Protein 5IL9 (pdb70)

Sequence (920 aa):
PSMDAVVKVFCVHTEPNFSLPWQRKRQYSSGSSGFIIGGRRVLTNAHSVEHHTQVKLKKRGSDTKYLATVLAIGTECDIALLTVTDDEFWEGVSPVEFGDLPALQDAVTVVGYPIGGDTISVTSGVVSRMEILSYVHGSTELLGLQIDAAINSGNSGGPAFNDKGKCVGIAFQSLKHEDAENIGYVIPTPVIVHFIQDYEKHDKYTGFPVLGIEWQKMENPDLRKSMGMESHQKGVRIRRIEPTAPESQVLKPSDIILSFDGVNIANDGTVPFRHGERIGFSYLISQKYTGDSALVKVLRNKEILEFNIKLAIHKRLIPAHISGKPPSYFIVAGFVFTTVSVPYLRSEYGKEYEFDAPVKLLEKHLHAMAQSVDEQLVVVSQVLVSDINIGYEEIVNTQVVAFNGKPVKNLKGLAGMVENCEDEYMKFNLDYDQIVVLDTKTAKEATLDILTTHCIPSAMSDDLKVKVVPSMDAVVKVFCVHTEPNFSLPWQRRKRQYSSGSSGFIIGGRRVLTNAHSVEHHTQVKLKKRGSDTKYLATVLAIGTECDIALLTVTDDEFWEGVSPVEFGDLPALQDAVTVVGYPIGGDTISVTSGVVSRMEILSTELLGLQIDAAINSGNSGGPAFNDKGKCVGIAFQNIGYVIPTPVIVHFIQDYEKHDKYTGFPVLGIEWQKMENPDLRKSMGMESHQKGVRIRRIEPTAPESQVLKPSDIILSFDGVNIANDGTVPFRHGERIGFSYLISQKYTGDSALVKVLRNKEILEFNIKLAIHKRLIPAHISGKPPSYFIVAGFVFTTVSVPYLRSEYGKEYEFDAPVKLLEKHLHAMAQSVDEQLVVVSQVLVSDINIGYEEIVNTQVVAFNGKPVKNLKGLAGMVENCEDEYMKFNLDYDQIVVLDTKTAKEATLDILTTHCIPSAMSDDL

Foldseek 3Di:
DQQQFKKKKKFWAFDAQLLQLLGTDDIDIFIFIWGFAPDQKIKFFLVNHFRTPWMWIGGLPDPDTFTKAWQAHANFLRMTIIGGDPCVSVPPHDGAAADDADDFFFKKKFWWADGPDSHIDIKIWTQHDWDFQTLFPPFGTEIKTKTQAFDDGGRFNTFMATPVRHTQATWHHDPPDDRVSRITMGSGDLNVCLQVVCCVVPVYGAHFWFQQFDWAFDPDPVSCVVQQHDPVFAFTFTQDGFLAFPCVVPDDGRWGWQAKQPFGAHRVQWTDDDVVDIDHPCNVRRSDGQQAWMWTWTQDSNDIDIDTGHTHGDDAQAASDDRSDRFKWFDWLQFIKGFHHVVSLCSVPNPVSCPRPDPVVNCSSVPNHQNDDAATFMFRQAGLDDPQQPPPRPGHGWTWQDWPPHGDRHDLSVVVCLVPPPDQWIWTQTPPRDIDIGGSPVRRVNGVVSCVVVVRPDRIDPVND/DQQVLFLQFKKKKKFWAWDAQLLQLLDIDDIDIAIAMWGFAPDQKIKAFLVNHQRTPWMWIAGQPRPDTATKDWQAHAVQLRMTMIGGPDVVVVPDHDGAAADDADDWQFKKKQWFAAVPGRHIDIKIWTFHDWDQDDVTDTKTKTAIVCRSSSFGTFMQTPHNHTQATWHPVITMGRGDLSVVLQVVLCVVPVYHFAFFFQQFDWAFDDDPVSCVVQQHDPPFFFTFTQDGFLPFQCVVPDDGGWGWQDKQPFGAGRVQWTDDDVVDIDHCRNVRRSDHQQDWMWTWTQDSNDIDIDTGGTHHDQAQAAQDDRSDRFKWFDWLQQIKGFHHNVSLCSVQNPVSCPRPDPVVNCSRVPNHQNYNAATFMFRQAGLDDPQQPPPRPGHGWTFQDKPPHGDRHDVSVNVCLVPDDDQWIWTQTPPRDIDIGGSVVRRVNGPVSCVVVVRPDRIDPVD

GO terms:
  GO:0008236 serine-type peptidase activity (F, IDA)
  GO:0005634 nucleus (C, IDA)
  GO:0005515 protein binding (F, IPI)
  GO:0005730 nucleolus (C, HDA)

Secondary structure (DSSP, 8-state):
--GGGEEEEEEEE--B-SSSTT-BPPPEEEEEEEEEETTTEEEE-SGGGTTEEEEEEE-TT--PEEEEEEEEEETTTTEEEEEES-HHHHTT-PPP-B-PPPPTT-EEEEEE--TT--S-EEEEEEEEEEEEEESSTTS-EEEEEEESS---TTTTTSEEEETTS-EEEEEE--SSS-GGG--EEEEEHHHHHHHHHHHHHHSS-----B--EEEEE---HHHHHHTT--TT---EEEEEE-TTSGGGGT--TT-EEEEETTEEP-TTSEEEEETTEEEETHHHHHTS-TT-EEEEEEEETTEEEEEEEE-B----SS-S--TTPPPPEEEETTEEEEE--HHHHHHHH-TTHHHHS-HHHHHHHHH---SSTT---EEEEEE---GGGTT-TT--SEEEEEETTEE--SHHHHHHHHHT--SSEEEEEETTTEEEEEEHHHHHHHHHHHHHHHT-S-SB-GGG-/--SHHHHTTEEEEEEEE--B-SSSTT-B---EEEEEEEEEETTTEEEE-SGGGTTEEEEEEE-TT-S--EE-EEEEEEGGGTEEEEE---HHHHTTPPPP-B-PPP-TT-EEEEEE--TT--S-EEEEEEEEEEEEE---EEEEEESS---STTTTSEEEESSS-EEEEEE---EEEEEHHHHHHHHHHHHHHSS-----B--EEEEE---HHHHHHTT--TT---EEEEEE-TTSGGGGT--TTPEEEEETTEEP-TTSEEEEETTEEEEHHHHHHTS-TT-EEEEEEEETTEEEEEEEE-B----SS-S--TTPPPP-EEETTEEEEE--HHHHHHHH-TTHHHHS-HHHHHHHHH---SSTT---EEEEEE---GGGTT-TT--SEEEEEETTEE--SHHHHHHHHHT--SSEEEEEETTTEEEEEEHHHHHHHHHHHHHHTT-SSSB-TT-

Radius of gyration: 34.13 Å; Cα contacts (8 Å, |Δi|>4): 2233; chains: 2; bounding box: 80×80×90 Å

Solvent-accessible surface area: 39520 Å² total; per-residue (Å²): 143,35,61,48,0,0,0,9,1,40,1,31,5,39,36,7,23,24,23,57,3,31,73,111,96,203,101,94,76,38,33,7,0,0,0,2,10,36,66,51,44,0,0,0,0,4,78,8,0,88,40,74,81,68,4,56,0,20,30,108,76,41,136,58,95,9,95,13,65,33,60,9,52,0,33,30,0,4,0,0,0,0,26,5,112,72,97,99,0,40,127,88,21,84,60,7,119,75,14,130,45,8,48,78,127,61,49,2,45,1,6,0,2,54,80,84,23,74,92,44,38,87,38,78,14,39,1,45,126,20,35,36,21,27,4,31,88,25,18,24,92,2,16,0,0,25,1,78,5,39,7,64,60,1,7,1,0,0,0,0,16,34,123,122,38,70,0,1,0,0,0,4,61,13,117,93,53,69,76,104,94,48,46,0,10,0,0,0,11,55,9,2,75,7,0,23,64,0,42,100,99,84,87,130,49,32,6,5,1,30,6,8,28,44,82,21,98,0,68,2,68,24,0,58,102,29,38,23,16,101,120,134,13,75,0,0,8,0,60,61,18,17,56,33,12,70,3,47,83,53,4,103,84,40,2,1,0,12,10,1,56,67,43,77,0,14,28,51,1,28,0,72,37,78,182,81,37,124,14,27,8,39,29,13,7,9,103,38,57,43,27,53,48,1,80,0,65,0,7,45,141,134,50,89,66,105,46,103,6,129,2,39,100,66,71,51,11,1,39,10,41,43,79,53,92,70,10,21,10,4,3,5,0,0,1,0,1,2,24,1,5,0,18,4,0,101,46,57,53,35,88,104,10,56,101,84,4,37,18,34,2,4,33,49,6,78,36,37,14,0,122,54,106,94,42,67,3,1,0,0,4,47,9,8,93,38,124,30,0,77,28,8,62,154,27,86,4,8,32,2,67,15,2,32,67,95,111,21,56,24,2,138,31,0,4,26,38,2,102,127,17,101,83,121,44,0,89,1,45,6,24,55,64,45,10,1,6,0,30,11,138,54,0,74,110,24,14,122,102,5,15,94,104,71,109,9,115,24,27,18,10,114,82,21,150,123,51,14,84,100,14,18,83,0,0,0,8,0,51,3,31,4,17,42,5,23,26,23,56,11,32,75,122,101,214,116,100,88,40,31,7,0,0,0,3,16,46,66,102,45,0,0,0,0,8,75,2,0,81,43,64,82,74,4,60,0,22,37,101,80,29,134,53,96,39,115,19,63,28,64,11,55,0,69,63,6,28,0,0,0,0,21,1,109,54,93,102,0,26,73,85,29,77,64,12,47,82,18,83,83,14,64,88,122,54,54,4,22,1,0,0,2,48,76,88,20,77,104,21,36,75,28,79,14,51,0,36,114,54,77,42,56,117,68,102,20,24,25,3,62,0,58,13,54,14,49,44,2,0,2,0,0,0,0,0,28,82,55,22,73,0,1,0,0,0,63,130,135,70,7,25,0,9,0,17,62,8,5,69,12,0,24,83,0,33,94,69,55,126,129,34,28,1,10,2,48,17,6,21,46,82,22,89,0,64,2,79,27,1,24,79,37,38,27,12,107,112,139,23,96,0,0,12,0,53,64,20,17,52,35,15,57,3,35,158,51,4,111,86,42,2,1,1,8,8,1,59,66,44,87,0,20,31,50,1,28,3,88,103,57,186,74,100,124,31,30,8,74,35,39,4,8,96,47,48,28,42,48,68,2,65,0,69,0,7,40,132,99,118,82,60,94,41,113,6,97,2,30,76,74,55,63,14,5,42,59,61,40,83,56,68,85,14,19,9,10,2,5,0,0,1,0,0,4,22,1,6,12,19,3,0,119,51,55,56,34,104,48,22,78,115,73,5,35,18,35,4,6,34,51,40,87,36,36,16,0,122,45,114,50,41,69,3,2,0,1,3,51,8,10,98,39,123,28,0,79,25,7,63,162,23,82,5,8,33,2,69,14,2,28,65,94,112,20,73,22,2,94,30,0,7,30,38,5,66,118,13,163,80,118,42,0,83,2,44,5,24,59,67,42,12,1,5,0,30,11,140,60,0,80,105,22,14,126,106,8,12,94,108,65,109,11,109,50,25,68,13,148,85,53

B-factor: mean 34.43, std 11.93, range [12.6, 84.24]

Organism: Arabidopsis thaliana (NCBI:txid3702)

Nearest PDB structures (foldseek):
  5il9-assembly1_B  TM=1.002E+00  e=7.087E-98  Arabidopsis thaliana
  5il9-assembly1_A  TM=9.511E-01  e=8.176E-87  Arabidopsis thaliana
  5ilb-assembly1_A  TM=9.493E-01  e=1.832E-81  Arabidopsis thaliana
  5jyk-assembly1_B  TM=9.860E-01  e=1.471E-75  Arabidopsis thaliana
  5y09-assembly1_B  TM=9.490E-01  e=6.249E-65  Arabidopsis thaliana

InterPro domains:
  IPR001478 PDZ domain [PF13180] (332-433)
  IPR001940 Peptidase S1C [PR00834] (156-168)
  IPR001940 Peptidase S1C [PR00834] (184-204)
  IPR001940 Peptidase S1C [PR00834] (226-250)
  IPR001940 Peptidase S1C [PR00834] (263-280)
  IPR001940 Peptidase S1C [PR00834] (372-384)
  IPR009003 Peptidase S1, PA clan [SSF50494] (125-326)
  IPR036034 PDZ superfamily [G3DSA:2.30.42.10] (330-438)
  IPR036034 PDZ superfamily [SSF50156] (355-438)
  IPR041517 Protease Do-like, PDZ domain [PF17815] (440-585)
  IPR046449 Protease Do-like, PDZ domain superfamily [G3DSA:3.20.190.20] (439-592)

CATH classification: 3.20.190.20

Structure (mmCIF, N/CA/C/O backbone):
data_5IL9
#
_entry.id   5IL9
#
_cell.length_a   132.047
_cell.length_b   132.047
_cell.length_c   154.157
_cell.angle_alpha   90.000
_cell.angle_beta   90.000
_cell.angle_gamma   90.000
#
_symmetry.space_group_name_H-M   'I 4'
#
loop_
_entity.id
_entity.type
_entity.pdbx_description
1 polymer 'Protease Do-like 9'
2 non-polymer GLYCEROL
3 water water
#
loop_
_atom_site.group_PDB
_atom_site.id
_atom_site.type_symbol
_atom_site.label_atom_id
_atom_site.label_alt_id
_atom_site.label_comp_id
_atom_site.label_asym_id
_atom_site.label_entity_id
_atom_site.label_seq_id
_atom_site.pdbx_PDB_ins_code
_atom_site.Cartn_x
_atom_site.Cartn_y
_atom_site.Cartn_z
_atom_site.occupancy
_atom_site.B_iso_or_equiv
_atom_site.auth_seq_id
_atom_site.auth_comp_id
_atom_site.auth_asym_id
_atom_site.auth_atom_id
_atom_site.pdbx_PDB_model_num
ATOM 1 N N . PRO A 1 97 ? 72.736 46.457 104.151 1.00 72.49 123 PRO A N 1
ATOM 2 C CA . PRO A 1 97 ? 72.146 45.711 105.271 1.00 74.54 123 PRO A CA 1
ATOM 3 C C . PRO A 1 97 ? 71.591 44.351 104.830 1.00 72.95 123 PRO A C 1
ATOM 4 O O . PRO A 1 97 ? 71.677 43.373 105.578 1.00 76.13 123 PRO A O 1
ATOM 6 N N . SER A 1 98 ? 71.026 44.298 103.621 1.00 65.83 124 SER A N 1
ATOM 7 C CA . SER A 1 98 ? 70.584 43.049 103.015 1.00 66.95 124 SER A CA 1
ATOM 8 C C . SER A 1 98 ? 71.241 42.761 101.671 1.00 67.06 124 SER A C 1
ATOM 9 O O . SER A 1 98 ? 71.024 41.677 101.118 1.00 65.90 124 SER A O 1
ATOM 12 N N . MET A 1 99 ? 72.047 43.686 101.137 1.00 67.69 125 MET A N 1
ATOM 13 C CA . MET A 1 99 ? 72.419 43.632 99.727 1.00 62.52 125 MET A CA 1
ATOM 14 C C . MET A 1 99 ? 73.425 42.535 99.401 1.00 60.24 125 MET A C 1
ATOM 15 O O . MET A 1 99 ? 73.583 42.197 98.222 1.00 56.96 125 MET A O 1
ATOM 20 N N . ASP A 1 100 ? 74.117 41.983 100.399 1.00 55.70 126 ASP A N 1
ATOM 21 C CA . ASP A 1 100 ? 75.033 40.883 100.116 1.00 59.65 126 ASP A CA 1
ATOM 22 C C . ASP A 1 100 ? 74.284 39.651 99.613 1.00 56.90 126 ASP A C 1
ATOM 23 O O . ASP A 1 100 ? 74.832 38.871 98.820 1.00 44.78 126 ASP A O 1
ATOM 25 N N . ALA A 1 101 ? 73.024 39.479 100.044 1.00 52.26 127 ALA A N 1
ATOM 26 C CA . ALA A 1 101 ? 72.146 38.379 99.647 1.00 50.32 127 ALA A CA 1
ATOM 27 C C . ALA A 1 101 ? 71.593 38.510 98.230 1.00 42.95 127 ALA A C 1
ATOM 28 O O . ALA A 1 101 ? 70.873 37.610 97.803 1.00 41.81 127 ALA A O 1
ATOM 30 N N . VAL A 1 102 ? 71.909 39.577 97.502 1.00 40.57 128 VAL A N 1
ATOM 31 C CA . VAL A 1 102 ? 71.323 39.859 96.200 1.00 40.80 128 VAL A CA 1
ATOM 32 C C . VAL A 1 102 ? 72.356 39.485 95.143 1.00 46.24 128 VAL A C 1
ATOM 33 O O . VAL A 1 102 ? 73.301 40.245 94.876 1.00 41.15 128 VAL A O 1
ATOM 37 N N . VAL A 1 103 ? 72.129 38.315 94.503 1.00 37.41 129 VAL A N 1
ATOM 38 C CA . VAL A 1 103 ? 73.084 37.638 93.635 1.00 32.36 129 VAL A CA 1
ATOM 39 C C . VAL A 1 103 ? 72.761 37.887 92.169 1.00 38.20 129 VAL A C 1
ATOM 40 O O . VAL A 1 103 ? 71.606 38.100 91.779 1.00 37.38 129 VAL A O 1
ATOM 44 N N . LYS A 1 104 ? 73.797 37.843 91.338 1.00 38.45 130 LYS A N 1
ATOM 45 C CA . LYS A 1 104 ? 73.620 37.817 89.899 1.00 33.81 130 LYS A CA 1
ATOM 46 C C . LYS A 1 104 ? 73.478 36.373 89.423 1.00 35.65 130 LYS A C 1
ATOM 47 O O . LYS A 1 104 ? 74.198 35.478 89.876 1.00 33.20 130 LYS A O 1
ATOM 53 N N . VAL A 1 105 ? 72.509 36.149 88.536 1.00 33.31 131 VAL A N 1
ATOM 54 C CA . VAL A 1 105 ? 72.195 34.833 87.995 1.00 28.86 131 VAL A CA 1
ATOM 55 C C . VAL A 1 105 ? 72.740 34.776 86.579 1.00 30.14 131 VAL A C 1
ATOM 56 O O . VAL A 1 105 ? 72.365 35.593 85.730 1.00 33.09 131 VAL A O 1
ATOM 60 N N . PHE A 1 106 ? 73.640 33.839 86.314 1.00 29.59 132 PHE A N 1
ATOM 61 C CA . PHE A 1 106 ? 74.117 33.593 84.957 1.00 28.79 132 PHE A CA 1
ATOM 62 C C . PHE A 1 106 ? 73.523 32.274 84.500 1.00 28.65 132 PHE A C 1
ATOM 63 O O . PHE A 1 106 ? 73.695 31.241 85.160 1.00 29.94 132 PHE A O 1
ATOM 71 N N . CYS A 1 107 ? 72.813 32.303 83.389 1.00 23.53 133 CYS A N 1
ATOM 72 C CA . CYS A 1 107 ? 72.136 31.113 82.910 1.00 29.92 133 CYS A CA 1
ATOM 73 C C . CYS A 1 107 ? 72.570 30.823 81.485 1.00 26.91 133 CYS A C 1
ATOM 74 O O . CYS A 1 107 ? 72.575 31.726 80.640 1.00 29.88 133 CYS A O 1
ATOM 77 N N . VAL A 1 108 ? 72.938 29.575 81.221 1.00 25.79 134 VAL A N 1
ATOM 78 C CA . VAL A 1 108 ? 73.099 29.109 79.847 1.00 27.26 134 VAL A CA 1
ATOM 79 C C . VAL A 1 108 ? 71.772 28.489 79.418 1.00 27.86 134 VAL A C 1
ATOM 80 O O . VAL A 1 108 ? 71.217 27.646 80.135 1.00 26.64 134 VAL A O 1
ATOM 84 N N . HIS A 1 109 ? 71.242 28.932 78.275 1.00 26.16 135 HIS A N 1
ATOM 85 C CA . HIS A 1 109 ? 69.982 28.423 77.733 1.00 30.06 135 HIS A CA 1
ATOM 86 C C . HIS A 1 109 ? 70.213 27.677 76.419 1.00 29.25 135 HIS A C 1
ATOM 87 O O . HIS A 1 109 ? 71.002 28.106 75.575 1.00 27.78 135 HIS A O 1
ATOM 94 N N . THR A 1 110 ? 69.481 26.585 76.233 1.00 24.26 136 THR A N 1
ATOM 95 C CA . THR A 1 110 ? 69.433 25.845 74.976 1.00 26.36 136 THR A CA 1
ATOM 96 C C . THR A 1 110 ? 67.944 25.700 74.640 1.00 26.78 136 THR A C 1
ATOM 97 O O . THR A 1 110 ? 67.272 24.767 75.087 1.00 25.74 136 THR A O 1
ATOM 101 N N . GLU A 1 111 ? 67.432 26.631 73.907 1.00 26.78 137 GLU A N 1
ATOM 102 C CA . GLU A 1 111 ? 66.018 26.761 73.591 1.00 29.40 137 GLU A CA 1
ATOM 103 C C . GLU A 1 111 ? 65.633 25.891 72.399 1.00 28.08 137 GLU A C 1
ATOM 104 O O . GLU A 1 111 ? 66.383 25.810 71.419 1.00 31.49 137 GLU A O 1
ATOM 110 N N . PRO A 1 112 ? 64.472 25.247 72.461 1.00 26.36 138 PRO A N 1
ATOM 111 C CA . PRO A 1 112 ? 63.917 24.635 71.253 1.00 26.77 138 PRO A CA 1
ATOM 112 C C . PRO A 1 112 ? 63.614 25.711 70.226 1.00 25.37 138 PRO A C 1
ATOM 113 O O . PRO A 1 112 ? 63.326 26.859 70.565 1.00 25.44 138 PRO A O 1
ATOM 117 N N . ASN A 1 113 ? 63.690 25.341 68.956 1.00 22.77 139 ASN A N 1
ATOM 118 C CA . ASN A 1 113 ? 63.222 26.214 67.889 1.00 27.35 139 ASN A CA 1
ATOM 119 C C . ASN A 1 113 ? 61.818 25.739 67.529 1.00 24.84 139 ASN A C 1
ATOM 120 O O . ASN A 1 113 ? 61.650 24.704 66.880 1.00 21.76 139 ASN A O 1
ATOM 125 N N . PHE A 1 114 ? 60.807 26.491 67.970 1.00 24.78 140 PHE A N 1
ATOM 126 C CA . PHE A 1 114 ? 59.428 26.074 67.720 1.00 25.42 140 PHE A CA 1
ATOM 127 C C . PHE A 1 114 ? 59.086 26.072 66.234 1.00 21.23 140 PHE A C 1
ATOM 128 O O . PHE A 1 114 ? 58.249 25.274 65.807 1.00 24.30 140 PHE A O 1
ATOM 136 N N . SER A 1 115 ? 59.738 26.909 65.430 1.00 22.99 141 SER A N 1
ATOM 137 C CA . SER A 1 115 ? 59.490 26.910 63.987 1.00 24.17 141 SER A CA 1
ATOM 138 C C . SER A 1 115 ? 60.187 25.757 63.277 1.00 22.82 141 SER A C 1
ATOM 139 O O . SER A 1 115 ? 59.733 25.312 62.211 1.00 22.33 141 SER A O 1
ATOM 142 N N . LEU A 1 116 ? 61.281 25.266 63.848 1.00 23.96 142 LEU A N 1
ATOM 143 C CA . LEU A 1 116 ? 62.058 24.156 63.297 1.00 25.51 142 LEU A CA 1
ATOM 144 C C . LEU A 1 116 ? 62.248 23.146 64.412 1.00 26.35 142 LEU A C 1
ATOM 145 O O . LEU A 1 116 ? 63.341 23.006 64.974 1.00 26.45 142 LEU A O 1
ATOM 150 N N . PRO A 1 117 ? 61.182 22.425 64.767 1.00 27.05 143 PRO A N 1
ATOM 151 C CA . PRO A 1 117 ? 61.146 21.751 66.076 1.00 29.24 143 PRO A CA 1
ATOM 152 C C . PRO A 1 117 ? 62.159 20.631 66.235 1.00 26.79 143 PRO A C 1
ATOM 153 O O . PRO A 1 117 ? 62.278 20.099 67.348 1.00 26.88 143 PRO A O 1
ATOM 157 N N . TRP A 1 118 ? 62.896 20.268 65.192 1.00 24.48 144 TRP A N 1
ATOM 158 C CA . TRP A 1 118 ? 63.988 19.310 65.339 1.00 29.95 144 TRP A CA 1
ATOM 159 C C . TRP A 1 118 ? 65.304 19.964 65.753 1.00 24.63 144 TRP A C 1
ATOM 160 O O . TRP A 1 118 ? 66.300 19.251 65.908 1.00 31.87 144 TRP A O 1
ATOM 171 N N . GLN A 1 119 ? 65.346 21.284 65.925 1.00 21.73 145 GLN A N 1
ATOM 172 C CA . GLN A 1 119 ? 66.569 22.003 66.267 1.00 26.61 145 GLN A CA 1
ATOM 173 C C . GLN A 1 119 ? 66.515 22.584 67.672 1.00 31.08 145 GLN A C 1
ATOM 174 O O . GLN A 1 119 ? 65.441 22.878 68.213 1.00 30.61 145 GLN A O 1
ATOM 180 N N . ARG A 1 120 ? 67.710 22.794 68.233 1.00 29.14 146 ARG A N 1
ATOM 181 C CA . ARG A 1 120 ? 67.917 23.652 69.387 1.00 23.15 146 ARG A CA 1
ATOM 182 C C . ARG A 1 120 ? 68.767 24.846 68.981 1.00 27.27 146 ARG A C 1
ATOM 183 O O . ARG A 1 120 ? 69.746 24.708 68.243 1.00 24.06 146 ARG A O 1
ATOM 191 N N . LYS A 1 121 ? 68.376 26.026 69.449 1.00 30.20 147 LYS A N 1
ATOM 192 C CA . LYS A 1 121 ? 69.085 27.233 69.084 1.00 25.47 147 LYS A CA 1
ATOM 193 C C . LYS A 1 121 ? 70.459 27.271 69.741 1.00 32.13 147 LYS A C 1
ATOM 194 O O . LYS A 1 121 ? 70.731 26.556 70.706 1.00 27.35 147 LYS A O 1
ATOM 200 N N . ARG A 1 122 ? 71.331 28.133 69.211 1.00 30.00 148 ARG A N 1
ATOM 201 C CA . ARG A 1 122 ? 72.670 28.259 69.763 1.00 27.15 148 ARG A CA 1
ATOM 202 C C . ARG A 1 122 ? 72.609 28.540 71.254 1.00 29.45 148 ARG A C 1
ATOM 203 O O . ARG A 1 122 ? 71.769 29.313 71.723 1.00 28.65 148 ARG A O 1
ATOM 211 N N . GLN A 1 123 ? 73.495 27.876 71.990 1.00 27.98 149 GLN A N 1
ATOM 212 C CA . GLN A 1 123 ? 73.740 28.196 73.391 1.00 28.18 149 GLN A CA 1
ATOM 213 C C . GLN A 1 123 ? 73.964 29.688 73.565 1.00 28.52 149 GLN A C 1
ATOM 214 O O . GLN A 1 123 ? 74.711 30.304 72.805 1.00 32.66 149 GLN A O 1
ATOM 220 N N . TYR A 1 124 ? 73.339 30.270 74.580 1.00 27.64 150 TYR A N 1
ATOM 221 C CA . TYR A 1 124 ? 73.631 31.655 74.902 1.00 31.42 150 TYR A CA 1
ATOM 222 C C . TYR A 1 124 ? 73.436 31.849 76.391 1.00 32.28 150 TYR A C 1
ATOM 223 O O . TYR A 1 124 ? 72.699 31.110 77.051 1.00 30.46 150 TYR A O 1
ATOM 232 N N . SER A 1 125 ? 74.108 32.862 76.911 1.00 33.70 151 SER A N 1
ATOM 233 C CA . SER A 1 125 ? 74.132 33.130 78.338 1.00 37.59 151 SER A CA 1
ATOM 234 C C . SER A 1 125 ? 73.406 34.435 78.613 1.00 31.13 151 SER A C 1
ATOM 235 O O . SER A 1 125 ? 73.547 35.399 77.858 1.00 39.39 151 SER A O 1
ATOM 238 N N . SER A 1 126 ? 72.611 34.459 79.673 1.00 28.46 152 SER A N 1
ATOM 239 C CA . SER A 1 126 ? 71.907 35.674 80.064 1.00 29.85 152 SER A CA 1
ATOM 240 C C . SER A 1 126 ? 72.173 35.949 81.532 1.00 32.34 152 SER A C 1
ATOM 241 O O . SER A 1 126 ? 72.473 35.033 82.309 1.00 33.49 152 SER A O 1
ATOM 244 N N . GLY A 1 127 ? 72.073 37.222 81.903 1.00 30.38 153 GLY A N 1
ATOM 245 C CA . GLY A 1 127 ? 72.195 37.640 83.287 1.00 34.44 153 GLY A CA 1
ATOM 246 C C . GLY A 1 127 ? 70.870 38.140 83.825 1.00 35.88 153 GLY A C 1
ATOM 247 O O . GLY A 1 127 ? 70.068 38.724 83.096 1.00 42.77 153 GLY A O 1
ATOM 248 N N . SER A 1 128 ? 70.639 37.917 85.110 1.00 34.87 154 SER A N 1
ATOM 249 C CA . SER A 1 128 ? 69.474 38.488 85.770 1.00 40.86 154 SER A CA 1
ATOM 250 C C . SER A 1 128 ? 69.761 38.498 87.263 1.00 38.08 154 SER A C 1
ATOM 251 O O . SER A 1 128 ? 70.862 38.148 87.697 1.00 38.07 154 SER A O 1
ATOM 254 N N . SER A 1 129 ? 68.769 38.899 88.053 1.00 35.26 155 SER A N 1
ATOM 255 C CA . SER A 1 129 ? 68.962 38.996 89.493 1.00 36.49 155 SER A CA 1
ATOM 256 C C . SER A 1 129 ? 68.184 37.915 90.219 1.00 31.47 155 SER A C 1
ATOM 257 O O . SER A 1 129 ? 67.247 37.321 89.689 1.00 33.55 155 SER A O 1
ATOM 260 N N . GLY A 1 130 ? 68.599 37.683 91.455 1.00 30.85 156 GLY A N 1
ATOM 261 C CA . GLY A 1 130 ? 67.967 36.761 92.373 1.00 32.67 156 GLY A CA 1
ATOM 262 C C . GLY A 1 130 ? 68.461 37.127 93.751 1.00 31.91 156 GLY A C 1
ATOM 263 O O . GLY A 1 130 ? 69.262 38.049 93.911 1.00 36.38 156 GLY A O 1
ATOM 264 N N . PHE A 1 131 ? 67.980 36.407 94.759 1.00 33.65 157 PHE A N 1
ATOM 265 C CA . PHE A 1 131 ? 68.406 36.736 96.111 1.00 37.58 157 PHE A CA 1
ATOM 266 C C . PHE A 1 131 ? 68.381 35.506 97.005 1.00 38.58 157 PHE A C 1
ATOM 267 O O . PHE A 1 131 ? 67.649 34.546 96.755 1.00 37.11 157 PHE A O 1
ATOM 275 N N . ILE A 1 132 ? 69.213 35.552 98.047 1.00 36.10 158 ILE A N 1
ATOM 276 C CA . ILE A 1 132 ? 69.363 34.434 98.970 1.00 41.20 158 ILE A CA 1
ATOM 277 C C . ILE A 1 132 ? 68.267 34.510 100.024 1.00 42.60 158 ILE A C 1
ATOM 278 O O . ILE A 1 132 ? 68.002 35.579 100.585 1.00 45.82 158 ILE A O 1
ATOM 283 N N . ILE A 1 133 ? 67.606 33.381 100.275 1.00 38.80 159 ILE A N 1
ATOM 284 C CA . ILE A 1 133 ? 66.632 33.305 101.358 1.00 42.81 159 ILE A CA 1
ATOM 285 C C . ILE A 1 133 ? 67.063 32.212 102.325 1.00 45.25 159 ILE A C 1
ATOM 286 O O . ILE A 1 133 ? 68.180 31.688 102.233 1.00 48.49 159 ILE A O 1
ATOM 291 N N . GLY A 1 134 ? 66.181 31.851 103.252 1.00 44.96 160 GLY A N 1
ATOM 292 C CA . GLY A 1 134 ? 66.540 30.882 104.265 1.00 46.74 160 GLY A CA 1
ATOM 293 C C . GLY A 1 134 ? 66.501 29.458 103.744 1.00 49.45 160 GLY A C 1
ATOM 294 O O . GLY A 1 134 ? 65.778 29.125 102.803 1.00 47.65 160 GLY A O 1
ATOM 295 N N . GLY A 1 135 ? 67.296 28.604 104.383 1.00 45.64 161 GLY A N 1
ATOM 296 C CA . GLY A 1 135 ? 67.306 27.195 104.052 1.00 44.64 161 GLY A CA 1
ATOM 297 C C . GLY A 1 135 ? 68.234 26.814 102.927 1.00 39.65 161 GLY A C 1
ATOM 298 O O . GLY A 1 135 ? 68.007 25.782 102.284 1.00 45.75 161 GLY A O 1
ATOM 299 N N . ARG A 1 136 ? 69.284 27.601 102.683 1.00 42.85 162 ARG A N 1
ATOM 300 C CA . ARG A 1 136 ? 70.183 27.403 101.546 1.00 48.57 162 ARG A CA 1
ATOM 301 C C . ARG A 1 136 ? 69.374 27.374 100.246 1.00 45.37 162 ARG A C 1
ATOM 302 O O . ARG A 1 136 ? 69.346 26.384 99.511 1.00 44.61 162 ARG A O 1
ATOM 304 N N . ARG A 1 137 ? 68.672 28.476 100.001 1.00 42.05 163 ARG A N 1
ATOM 305 C CA . ARG A 1 137 ? 67.838 28.596 98.819 1.00 40.50 163 ARG A CA 1
ATOM 306 C C . ARG A 1 137 ? 68.026 29.969 98.208 1.00 36.72 163 ARG A C 1
ATOM 307 O O . ARG A 1 137 ? 68.320 30.942 98.908 1.00 38.79 163 ARG A O 1
ATOM 315 N N . VAL A 1 138 ? 67.860 30.028 96.888 1.00 31.75 164 VAL A N 1
ATOM 316 C CA . VAL A 1 138 ? 67.892 31.271 96.139 1.00 33.05 164 VAL A CA 1
ATOM 317 C C . VAL A 1 138 ? 66.622 31.335 95.307 1.00 34.54 164 VAL A C 1
ATOM 318 O O . VAL A 1 138 ? 66.167 30.314 94.781 1.00 31.07 164 VAL A O 1
ATOM 322 N N . LEU A 1 139 ? 66.040 32.528 95.210 1.00 33.44 165 LEU A N 1
ATOM 323 C CA . LEU A 1 139 ? 64.862 32.775 94.393 1.00 35.82 165 LEU A CA 1
ATOM 324 C C . LEU A 1 139 ? 65.249 33.655 93.220 1.00 32.42 165 LEU A C 1
ATOM 325 O O . LEU A 1 139 ? 66.085 34.559 93.359 1.00 33.10 165 LEU A O 1
ATOM 330 N N . THR A 1 140 ? 64.635 33.380 92.072 1.00 30.06 166 THR A N 1
ATOM 331 C CA . THR A 1 140 ? 64.777 34.200 90.878 1.00 28.86 166 THR A CA 1
ATOM 332 C C . THR A 1 140 ? 63.514 34.010 90.044 1.00 27.99 166 THR A C 1
ATOM 333 O O . THR A 1 140 ? 62.605 33.273 90.435 1.00 28.93 166 THR A O 1
ATOM 337 N N . ASN A 1 141 ? 63.446 34.696 88.904 1.00 24.27 167 ASN A N 1
ATOM 338 C CA . ASN A 1 141 ? 62.349 34.470 87.969 1.00 30.31 167 ASN A CA 1
ATOM 339 C C . ASN A 1 141 ? 62.523 33.141 87.247 1.00 30.52 167 ASN A C 1
ATOM 340 O O . ASN A 1 141 ? 63.636 32.759 86.882 1.00 33.51 167 ASN A O 1
ATOM 345 N N . ALA A 1 142 ? 61.402 32.454 87.015 1.00 28.50 168 ALA A N 1
ATOM 346 C CA . ALA A 1 142 ? 61.405 31.292 86.130 1.00 27.29 168 ALA A CA 1
ATOM 347 C C . ALA A 1 142 ? 61.922 31.642 84.744 1.00 27.95 168 ALA A C 1
ATOM 348 O O . ALA A 1 142 ? 62.604 30.832 84.110 1.00 32.02 168 ALA A O 1
ATOM 350 N N . HIS A 1 143 ? 61.597 32.834 84.246 1.00 30.72 169 HIS A N 1
ATOM 351 C CA . HIS A 1 143 ? 61.951 33.156 82.870 1.00 34.80 169 HIS A CA 1
ATOM 352 C C . HIS A 1 143 ? 63.449 33.376 82.718 1.00 40.33 169 HIS A C 1
ATOM 353 O O . HIS A 1 143 ? 64.021 33.067 81.666 1.00 48.55 169 HIS A O 1
ATOM 360 N N . SER A 1 144 ? 64.109 33.862 83.764 1.00 38.58 170 SER A N 1
ATOM 361 C CA . SER A 1 144 ? 65.555 34.013 83.722 1.00 40.47 170 SER A CA 1
ATOM 362 C C . SER A 1 144 ? 66.282 32.688 83.540 1.00 38.99 170 SER A C 1
ATOM 363 O O . SER A 1 144 ? 67.475 32.694 83.221 1.00 41.22 170 SER A O 1
ATOM 366 N N . VAL A 1 145 ? 65.604 31.560 83.696 1.00 38.41 171 VAL A N 1
ATOM 367 C CA . VAL A 1 145 ? 66.310 30.295 83.808 1.00 29.73 171 VAL A CA 1
ATOM 368 C C . VAL A 1 145 ? 65.661 29.221 82.926 1.00 32.05 171 VAL A C 1
ATOM 369 O O . VAL A 1 145 ? 65.946 28.022 83.051 1.00 30.36 171 VAL A O 1
ATOM 373 N N . GLU A 1 146 ? 64.825 29.638 81.982 1.00 29.10 172 GLU A N 1
ATOM 374 C CA . GLU A 1 146 ? 64.099 28.660 81.187 1.00 34.25 172 GLU A CA 1
ATOM 375 C C . GLU A 1 146 ? 65.014 28.009 80.160 1.00 31.00 172 GLU A C 1
ATOM 376 O O . GLU A 1 146 ? 65.869 28.663 79.548 1.00 30.55 172 GLU A O 1
ATOM 382 N N . HIS A 1 147 ? 64.815 26.708 79.973 1.00 29.43 173 HIS A N 1
ATOM 383 C CA . HIS A 1 147 ? 65.628 25.907 79.074 1.00 28.73 173 HIS A CA 1
ATOM 384 C C . HIS A 1 147 ? 67.080 25.902 79.534 1.00 30.40 173 HIS A C 1
ATOM 385 O O . HIS A 1 147 ? 68.010 25.883 78.724 1.00 27.51 173 HIS A O 1
ATOM 392 N N . HIS A 1 148 ? 67.265 25.936 80.851 1.00 27.93 174 HIS A N 1
ATOM 393 C CA . HIS A 1 148 ? 68.597 25.978 81.426 1.00 30.20 174 HIS A CA 1
ATOM 394 C C . HIS A 1 148 ? 69.346 24.679 81.151 1.00 28.78 174 HIS A C 1
ATOM 395 O O . HIS A 1 148 ? 68.789 23.584 81.262 1.00 26.51 174 HIS A O 1
ATOM 402 N N . THR A 1 149 ? 70.620 24.815 80.783 1.00 25.49 175 THR A N 1
ATOM 403 C CA . THR A 1 149 ? 71.575 23.717 80.840 1.00 30.68 175 THR A CA 1
ATOM 404 C C . THR A 1 149 ? 72.665 23.939 81.879 1.00 31.59 175 THR A C 1
ATOM 405 O O . THR A 1 149 ? 73.348 22.980 82.248 1.00 32.88 175 THR A O 1
ATOM 409 N N . GLN A 1 150 ? 72.841 25.174 82.349 1.00 30.81 176 GLN A N 1
ATOM 410 C CA . GLN A 1 150 ? 73.752 25.497 83.439 1.00 30.08 176 GLN A CA 1
ATOM 411 C C . GLN A 1 150 ? 73.316 26.819 84.061 1.00 30.32 176 GLN A C 1
ATOM 412 O O . GLN A 1 150 ? 72.973 27.766 83.341 1.00 33.99 176 GLN A O 1
ATOM 418 N N . VAL A 1 151 ? 73.336 26.883 85.391 1.00 28.37 177 VAL A N 1
ATOM 419 C CA . VAL A 1 151 ? 73.071 28.121 86.124 1.00 32.08 177 VAL A CA 1
ATOM 420 C C . VAL A 1 151 ? 74.205 28.365 87.110 1.00 32.34 177 VAL A C 1
ATOM 421 O O . VAL A 1 151 ? 74.565 27.465 87.879 1.00 26.59 177 VAL A O 1
ATOM 425 N N . LYS A 1 152 ? 74.739 29.592 87.106 1.00 28.64 178 LYS A N 1
ATOM 426 C CA . LYS A 1 152 ? 75.738 30.033 88.069 1.00 33.13 178 LYS A CA 1
ATOM 427 C C . LYS A 1 152 ? 75.251 31.268 88.820 1.00 33.80 178 LYS A C 1
ATOM 428 O O . LYS A 1 152 ? 74.434 32.044 88.314 1.00 30.75 178 LYS A O 1
ATOM 434 N N . LEU A 1 153 ? 75.790 31.464 90.030 1.00 32.47 179 LEU A N 1
ATOM 435 C CA . LEU A 1 153 ? 75.451 32.614 90.865 1.00 33.09 179 LEU A CA 1
ATOM 436 C C . LEU A 1 153 ? 76.711 33.363 91.298 1.00 36.63 179 LEU A C 1
ATOM 437 O O . LEU A 1 153 ? 77.715 32.741 91.661 1.00 37.61 179 LEU A O 1
ATOM 442 N N . LYS A 1 154 ? 76.654 34.702 91.257 1.00 34.87 180 LYS A N 1
ATOM 443 C CA . LYS A 1 154 ? 77.774 35.563 91.644 1.00 37.21 180 LYS A CA 1
ATOM 444 C C . LYS A 1 154 ? 77.320 36.587 92.678 1.00 39.99 180 LYS A C 1
ATOM 445 O O . LYS A 1 154 ? 76.389 37.358 92.422 1.00 37.95 180 LYS A O 1
ATOM 451 N N . LYS A 1 155 ? 77.996 36.615 93.828 1.00 41.78 181 LYS A N 1
ATOM 452 C CA . LYS A 1 155 ? 77.799 37.690 94.794 1.00 37.40 181 LYS A CA 1
ATOM 453 C C . LYS A 1 155 ? 78.593 38.937 94.389 1.00 41.20 181 LYS A C 1
ATOM 454 O O . LYS A 1 155 ? 79.541 38.884 93.593 1.00 40.75 181 LYS A O 1
ATOM 460 N N . ARG A 1 156 ? 78.162 40.086 94.927 1.00 46.81 182 ARG A N 1
ATOM 461 C CA . ARG A 1 156 ? 78.593 41.374 94.382 1.00 42.77 182 ARG A CA 1
ATOM 462 C C . ARG A 1 156 ? 80.063 41.654 94.652 1.00 38.47 182 ARG A C 1
ATOM 463 O O . ARG A 1 156 ? 80.701 42.385 93.885 1.00 38.25 182 ARG A O 1
ATOM 471 N N . GLY A 1 157 ? 80.609 41.119 95.736 1.00 35.51 183 GLY A N 1
ATOM 472 C CA . GLY A 1 157 ? 81.954 41.466 96.131 1.00 37.79 183 GLY A CA 1
ATOM 473 C C . GLY A 1 157 ? 83.021 40.474 95.754 1.00 33.71 183 GLY A C 1
ATOM 474 O O . GLY A 1 157 ? 84.185 40.670 96.123 1.00 33.36 183 GLY A O 1
ATOM 475 N N . SER A 1 158 ? 82.678 39.425 95.012 1.00 31.23 184 SER A N 1
ATOM 476 C CA . SER A 1 158 ? 83.627 38.362 94.721 1.00 35.98 184 SER A CA 1
ATOM 477 C C . SER A 1 158 ? 83.534 37.964 93.256 1.00 33.45 184 SER A C 1
ATOM 478 O O . SER A 1 158 ? 82.435 37.809 92.717 1.00 30.81 184 SER A O 1
ATOM 481 N N . ASP A 1 159 ? 84.701 37.783 92.621 1.00 36.19 185 ASP A N 1
ATOM 482 C CA . ASP A 1 159 ? 84.738 37.367 91.220 1.00 39.00 185 ASP A CA 1
ATOM 483 C C . ASP A 1 159 ? 84.119 35.992 90.992 1.00 36.09 185 ASP A C 1
ATOM 484 O O . ASP A 1 159 ? 83.780 35.664 89.851 1.00 40.92 185 ASP A O 1
ATOM 489 N N . THR A 1 160 ? 83.967 35.178 92.034 1.00 31.62 186 THR A N 1
ATOM 490 C CA . THR A 1 160 ? 83.716 33.757 91.832 1.00 35.56 186 THR A CA 1
ATOM 491 C C . THR A 1 160 ? 82.261 33.467 91.454 1.00 39.57 186 THR A C 1
ATOM 492 O O . THR A 1 160 ? 81.319 33.959 92.094 1.00 33.66 186 THR A O 1
ATOM 496 N N . LYS A 1 161 ? 82.083 32.661 90.408 1.00 35.14 187 LYS A N 1
ATOM 497 C CA . LYS A 1 161 ? 80.770 32.170 90.007 1.00 38.18 187 LYS A CA 1
ATOM 498 C C . LYS A 1 161 ? 80.571 30.755 90.531 1.00 35.53 187 LYS A C 1
ATOM 499 O O . LYS A 1 161 ? 81.387 29.868 90.265 1.00 40.38 187 LYS A O 1
ATOM 505 N N . TYR A 1 162 ? 79.486 30.548 91.264 1.00 32.19 188 TYR A N 1
ATOM 506 C CA . TYR A 1 162 ? 79.164 29.260 91.862 1.00 29.79 188 TYR A CA 1
ATOM 507 C C . TYR A 1 162 ? 78.125 28.513 91.029 1.00 35.25 188 TYR A C 1
ATOM 508 O O . TYR A 1 162 ? 77.084 29.078 90.682 1.00 34.39 188 TYR A O 1
ATOM 517 N N . LEU A 1 163 ? 78.412 27.242 90.725 1.00 36.71 189 LEU A N 1
ATOM 518 C CA . LEU A 1 163 ? 77.435 26.344 90.106 1.00 36.65 189 LEU A CA 1
ATOM 519 C C . LEU A 1 163 ? 76.195 26.207 90.974 1.00 33.14 189 LEU A C 1
ATOM 520 O O . LEU A 1 163 ? 76.279 25.759 92.118 1.00 30.28 189 LEU A O 1
ATOM 525 N N . ALA A 1 164 ? 75.035 26.550 90.426 1.00 31.69 190 ALA A N 1
ATOM 526 C CA . ALA A 1 164 ? 73.785 26.414 91.163 1.00 34.43 190 ALA A CA 1
ATOM 527 C C . ALA A 1 164 ? 72.975 25.226 90.648 1.00 34.07 190 ALA A C 1
ATOM 528 O O . ALA A 1 164 ? 73.142 24.769 89.511 1.00 32.62 190 ALA A O 1
ATOM 530 N N . THR A 1 165 ? 72.083 24.730 91.502 1.00 30.03 191 THR A N 1
ATOM 531 C CA . THR A 1 165 ? 71.157 23.663 91.148 1.00 33.83 191 THR A CA 1
ATOM 532 C C . THR A 1 165 ? 69.731 24.213 91.098 1.00 36.62 191 THR A C 1
ATOM 533 O O . THR A 1 165 ? 69.310 24.932 92.009 1.00 33.70 191 THR A O 1
ATOM 537 N N . VAL A 1 166 ? 68.987 23.865 90.047 1.00 32.69 192 VAL A N 1
ATOM 538 C CA . VAL A 1 166 ? 67.587 24.264 89.918 1.00 27.42 192 VAL A CA 1
ATOM 539 C C . VAL A 1 166 ? 66.708 23.241 90.635 1.00 31.41 192 VAL A C 1
ATOM 540 O O . VAL A 1 166 ? 66.628 22.079 90.225 1.00 35.96 192 VAL A O 1
ATOM 544 N N . LEU A 1 167 ? 66.013 23.678 91.681 1.00 26.75 193 LEU A N 1
ATOM 545 C CA . LEU A 1 167 ? 65.182 22.757 92.441 1.00 30.98 193 LEU A CA 1
ATOM 546 C C . LEU A 1 167 ? 63.779 22.632 91.856 1.00 31.98 193 LEU A C 1
ATOM 547 O O . LEU A 1 167 ? 63.298 21.518 91.637 1.00 30.34 193 LEU A O 1
ATOM 552 N N . ALA A 1 168 ? 63.106 23.757 91.606 1.00 34.60 194 ALA A N 1
ATOM 553 C CA . ALA A 1 168 ? 61.773 23.740 91.014 1.00 30.46 194 ALA A CA 1
ATOM 554 C C . ALA A 1 168 ? 61.565 25.003 90.202 1.00 26.73 194 ALA A C 1
ATOM 555 O O . ALA A 1 168 ? 62.129 26.055 90.514 1.00 26.89 194 ALA A O 1
ATOM 557 N N . ILE A 1 169 ? 60.744 24.880 89.159 1.00 28.59 195 ILE A N 1
ATOM 558 C CA . ILE A 1 169 ? 60.352 25.985 88.290 1.00 31.16 195 ILE A CA 1
ATOM 559 C C . ILE A 1 169 ? 58.843 26.174 88.386 1.00 29.05 195 ILE A C 1
ATOM 560 O O . ILE A 1 169 ? 58.088 25.220 88.164 1.00 29.67 195 ILE A O 1
ATOM 565 N N . GLY A 1 170 ? 58.406 27.399 88.704 1.00 23.00 196 GLY A N 1
ATOM 566 C CA . GLY A 1 170 ? 56.989 27.731 88.656 1.00 25.40 196 GLY A CA 1
ATOM 567 C C . GLY A 1 170 ? 56.683 28.723 87.548 1.00 26.34 196 GLY A C 1
ATOM 568 O O . GLY A 1 170 ? 56.740 29.944 87.743 1.00 25.67 196 GLY A O 1
ATOM 569 N N . THR A 1 171 ? 56.390 28.215 86.356 1.00 27.78 197 THR A N 1
ATOM 570 C CA . THR A 1 171 ? 56.239 29.108 85.215 1.00 28.58 197 THR A CA 1
ATOM 571 C C . THR A 1 171 ? 55.107 30.106 85.433 1.00 26.24 197 THR A C 1
ATOM 572 O O . THR A 1 171 ? 55.287 31.306 85.201 1.00 24.56 197 THR A O 1
ATOM 576 N N . GLU A 1 172 ? 53.958 29.640 85.939 1.00 25.77 198 GLU A N 1
ATOM 577 C CA . GLU A 1 172 ? 52.783 30.503 86.083 1.00 25.45 198 GLU A CA 1
ATOM 578 C C . GLU A 1 172 ? 53.031 31.674 87.034 1.00 27.64 198 GLU A C 1
ATOM 579 O O . GLU A 1 172 ? 52.530 32.780 86.801 1.00 24.32 198 GLU A O 1
ATOM 585 N N . CYS A 1 173 ? 53.775 31.450 88.126 1.00 27.04 199 CYS A N 1
ATOM 586 C CA . CYS A 1 173 ? 54.121 32.512 89.063 1.00 22.65 199 CYS A CA 1
ATOM 587 C C . CYS A 1 173 ? 55.491 33.125 88.785 1.00 28.20 199 CYS A C 1
ATOM 588 O O . CYS A 1 173 ? 55.949 33.970 89.563 1.00 31.96 199 CYS A O 1
ATOM 591 N N . ASP A 1 174 ? 56.150 32.714 87.706 1.00 24.99 200 ASP A N 1
ATOM 592 C CA . ASP A 1 174 ? 57.490 33.193 87.328 1.00 29.69 200 ASP A CA 1
ATOM 593 C C . ASP A 1 174 ? 58.487 33.165 88.502 1.00 25.94 200 ASP A C 1
ATOM 594 O O . ASP A 1 174 ? 59.163 34.147 88.815 1.00 26.43 200 ASP A O 1
ATOM 599 N N . ILE A 1 175 ? 58.601 32.011 89.151 1.00 25.60 201 ILE A N 1
ATOM 600 C CA . ILE A 1 175 ? 59.546 31.829 90.246 1.00 25.17 201 ILE A CA 1
ATOM 601 C C . ILE A 1 175 ? 60.383 30.589 89.968 1.00 26.17 201 ILE A C 1
ATOM 602 O O . ILE A 1 175 ? 59.840 29.535 89.611 1.00 28.97 201 ILE A O 1
ATOM 607 N N . ALA A 1 176 ? 61.693 30.708 90.146 1.00 23.53 202 ALA A N 1
ATOM 608 C CA . ALA A 1 176 ? 62.582 29.558 90.199 1.00 28.61 202 ALA A CA 1
ATOM 609 C C . ALA A 1 176 ? 63.202 29.449 91.585 1.00 26.94 202 ALA A C 1
ATOM 610 O O . ALA A 1 176 ? 63.609 30.455 92.179 1.00 26.10 202 ALA A O 1
ATOM 612 N N . LEU A 1 177 ? 63.298 28.221 92.077 1.00 28.43 203 LEU A N 1
ATOM 613 C CA . LEU A 1 177 ? 63.937 27.909 93.349 1.00 29.34 203 LEU A CA 1
ATOM 614 C C . LEU A 1 177 ? 65.272 27.207 93.079 1.00 32.96 203 LEU A C 1
ATOM 615 O O . LEU A 1 177 ? 65.290 26.090 92.554 1.00 34.63 203 LEU A O 1
ATOM 620 N N . LEU A 1 178 ? 66.383 27.858 93.444 1.00 29.35 204 LEU A N 1
ATOM 621 C CA . LEU A 1 178 ? 67.735 27.339 93.258 1.00 31.04 204 LEU A CA 1
ATOM 622 C C . LEU A 1 178 ? 68.427 27.053 94.590 1.00 39.11 204 LEU A C 1
ATOM 623 O O . LEU A 1 178 ? 68.049 27.577 95.647 1.00 39.00 204 LEU A O 1
ATOM 628 N N . THR A 1 179 ? 69.482 26.233 94.516 1.00 36.93 205 THR A N 1
ATOM 629 C CA . THR A 1 179 ? 70.427 26.067 95.616 1.00 40.35 205 THR A CA 1
ATOM 630 C C . THR A 1 179 ? 71.836 25.900 95.042 1.00 40.75 205 THR A C 1
ATOM 631 O O . THR A 1 179 ? 72.032 25.855 93.820 1.00 36.15 205 THR A O 1
ATOM 635 N N . VAL A 1 180 ? 72.825 25.825 95.941 1.00 39.55 206 VAL A N 1
ATOM 636 C CA . VAL A 1 180 ? 74.253 25.873 95.613 1.00 36.56 206 VAL A CA 1
ATOM 637 C C . VAL A 1 180 ? 75.002 24.954 96.575 1.00 43.70 206 VAL A C 1
ATOM 638 O O . VAL A 1 180 ? 74.959 25.165 97.792 1.00 45.63 206 VAL A O 1
ATOM 642 N N . THR A 1 181 ? 75.720 23.962 96.041 1.00 41.36 207 THR A N 1
ATOM 643 C CA . THR A 1 181 ? 76.379 22.986 96.912 1.00 48.19 207 THR A CA 1
ATOM 644 C C . THR A 1 181 ? 77.633 23.562 97.577 1.00 46.50 207 THR A C 1
ATOM 645 O O . THR A 1 181 ? 77.863 23.335 98.770 1.00 49.24 207 THR A O 1
ATOM 649 N N . ASP A 1 182 ? 78.437 24.330 96.841 1.00 42.26 208 ASP A N 1
ATOM 650 C CA . ASP A 1 182 ? 79.607 24.995 97.413 1.00 45.13 208 ASP A CA 1
ATOM 651 C C . ASP A 1 182 ? 79.218 25.911 98.581 1.00 50.26 208 ASP A C 1
ATOM 652 O O . ASP A 1 182 ? 78.483 26.885 98.402 1.00 49.18 208 ASP A O 1
ATOM 657 N N . ASP A 1 183 ? 79.747 25.624 99.778 1.00 50.90 209 ASP A N 1
ATOM 658 C CA . ASP A 1 183 ? 79.343 26.360 100.976 1.00 45.90 209 ASP A CA 1
ATOM 659 C C . ASP A 1 183 ? 79.985 27.745 101.077 1.00 46.91 209 ASP A C 1
ATOM 660 O O . ASP A 1 183 ? 79.422 28.634 101.729 1.00 41.29 209 ASP A O 1
ATOM 665 N N . GLU A 1 184 ? 81.125 27.960 100.416 1.00 48.60 210 GLU A N 1
ATOM 666 C CA . GLU A 1 184 ? 81.722 29.293 100.316 1.00 46.03 210 GLU A CA 1
ATOM 667 C C . GLU A 1 184 ? 80.725 30.348 99.822 1.00 50.03 210 GLU A C 1
ATOM 668 O O . GLU A 1 184 ? 80.873 31.544 100.133 1.00 42.94 210 GLU A O 1
ATOM 674 N N . PHE A 1 185 ? 79.720 29.932 99.032 1.00 48.12 211 PHE A N 1
ATOM 675 C CA . PHE A 1 185 ? 78.684 30.860 98.571 1.00 43.92 211 PHE A CA 1
ATOM 676 C C . PHE A 1 185 ? 77.798 31.307 99.730 1.00 41.72 211 PHE A C 1
ATOM 677 O O . PHE A 1 185 ? 77.493 32.496 99.861 1.00 41.35 211 PHE A O 1
ATOM 685 N N . TRP A 1 186 ? 77.420 30.371 100.608 1.00 43.06 212 TRP A N 1
ATOM 686 C CA . TRP A 1 186 ? 76.465 30.651 101.673 1.00 42.32 212 TRP A CA 1
ATOM 687 C C . TRP A 1 186 ? 77.095 31.345 102.880 1.00 50.79 212 TRP A C 1
ATOM 688 O O . TRP A 1 186 ? 76.434 32.169 103.521 1.00 53.97 212 TRP A O 1
ATOM 699 N N . GLU A 1 187 ? 78.347 31.019 103.209 1.00 52.38 213 GLU A N 1
ATOM 700 C CA . GLU A 1 187 ? 79.023 31.570 104.382 1.00 48.30 213 GLU A CA 1
ATOM 701 C C . GLU A 1 187 ? 78.955 33.092 104.430 1.00 47.37 213 GLU A C 1
ATOM 702 O O . GLU A 1 187 ? 79.319 33.776 103.467 1.00 41.13 213 GLU A O 1
ATOM 708 N N . GLY A 1 188 ? 78.509 33.618 105.572 1.00 45.85 214 GLY A N 1
ATOM 709 C CA . GLY A 1 188 ? 78.571 35.050 105.812 1.00 45.03 214 GLY A CA 1
ATOM 710 C C . GLY A 1 188 ? 77.538 35.897 105.098 1.00 47.29 214 GLY A C 1
ATOM 711 O O . GLY A 1 188 ? 77.774 37.092 104.873 1.00 47.90 214 GLY A O 1
ATOM 712 N N . VAL A 1 189 ? 76.393 35.333 104.731 1.00 43.55 215 VAL A N 1
ATOM 713 C CA . VAL A 1 189 ? 75.306 36.117 104.159 1.00 52.16 215 VAL A CA 1
ATOM 714 C C . VAL A 1 189 ? 74.087 35.971 105.061 1.00 44.98 215 VAL A C 1
ATOM 715 O O . VAL A 1 189 ? 73.740 34.860 105.477 1.00 43.87 215 VAL A O 1
ATOM 719 N N . SER A 1 190 ? 73.486 37.093 105.423 1.00 50.57 216 SER A N 1
ATOM 720 C CA . SER A 1 190 ? 72.211 37.044 106.127 1.00 47.45 216 SER A CA 1
ATOM 721 C C . SER A 1 190 ? 71.095 36.874 105.103 1.00 42.56 216 SER A C 1
ATOM 722 O O . SER A 1 190 ? 70.941 37.730 104.223 1.00 40.87 216 SER A O 1
ATOM 725 N N . PRO A 1 191 ? 70.335 35.783 105.145 1.00 46.93 217 PRO A N 1
ATOM 726 C CA . PRO A 1 191 ? 69.264 35.602 104.159 1.00 44.90 217 PRO A CA 1
ATOM 727 C C . PRO A 1 191 ? 68.249 36.733 104.228 1.00 48.96 217 PRO A C 1
ATOM 728 O O . PRO A 1 191 ? 68.092 37.410 105.245 1.00 52.82 217 PRO A O 1
ATOM 732 N N . VAL A 1 192 ? 67.569 36.951 103.101 1.00 53.47 218 VAL A N 1
ATOM 733 C CA . VAL A 1 192 ? 66.460 37.895 103.052 1.00 46.48 218 VAL A CA 1
ATOM 734 C C . VAL A 1 192 ? 65.307 37.355 103.888 1.00 45.89 218 VAL A C 1
ATOM 735 O O . VAL A 1 192 ? 65.085 36.138 103.956 1.00 48.67 218 VAL A O 1
ATOM 739 N N . GLU A 1 193 ? 64.574 38.250 104.549 1.00 48.60 219 GLU A N 1
ATOM 740 C CA . GLU A 1 193 ? 63.420 37.864 105.357 1.00 48.71 219 GLU A CA 1
ATOM 741 C C . GLU A 1 193 ? 62.167 38.580 104.861 1.00 46.72 219 GLU A C 1
ATOM 742 O O . GLU A 1 193 ? 62.225 39.738 104.428 1.00 45.09 219 GLU A O 1
ATOM 748 N N . PHE A 1 194 ? 61.033 37.892 104.921 1.00 40.55 220 PHE A N 1
ATOM 749 C CA . PHE A 1 194 ? 59.843 38.339 104.211 1.00 48.17 220 PHE A CA 1
ATOM 750 C C . PHE A 1 194 ? 58.895 39.105 105.129 1.00 47.50 220 PHE A C 1
ATOM 751 O O . PHE A 1 194 ? 58.768 38.806 106.319 1.00 47.52 220 PHE A O 1
ATOM 759 N N . GLY A 1 195 ? 58.230 40.107 104.551 1.00 45.21 221 GLY A N 1
ATOM 760 C CA . GLY A 1 195 ? 57.234 40.892 105.247 1.00 47.89 221 GLY A CA 1
ATOM 761 C C . GLY A 1 195 ? 55.816 40.649 104.738 1.00 48.07 221 GLY A C 1
ATOM 762 O O . GLY A 1 195 ? 55.574 39.946 103.753 1.00 48.18 221 GLY A O 1
ATOM 763 N N . ASP A 1 196 ? 54.867 41.255 105.448 1.00 52.35 222 ASP A N 1
ATOM 764 C CA . ASP A 1 196 ? 53.454 41.092 105.139 1.00 48.95 222 ASP A CA 1
ATOM 765 C C . ASP A 1 196 ? 53.089 41.799 103.834 1.00 46.81 222 ASP A C 1
ATOM 766 O O . ASP A 1 196 ? 53.807 42.675 103.339 1.00 42.17 222 ASP A O 1
ATOM 771 N N . LEU A 1 197 ? 51.944 41.402 103.285 1.00 42.45 223 LEU A N 1
ATOM 772 C CA . LEU A 1 197 ? 51.426 41.971 102.052 1.00 39.51 223 LEU A CA 1
ATOM 773 C C . LEU A 1 197 ? 51.296 43.482 102.207 1.00 38.26 223 LEU A C 1
ATOM 774 O O . LEU A 1 197 ? 50.631 43.944 103.142 1.00 41.98 223 LEU A O 1
ATOM 779 N N . PRO A 1 198 ? 51.946 44.275 101.367 1.00 40.05 224 PRO A N 1
ATOM 780 C CA . PRO A 1 198 ? 51.922 45.728 101.558 1.00 37.96 224 PRO A CA 1
ATOM 781 C C . PRO A 1 198 ? 50.554 46.340 101.303 1.00 45.19 224 PRO A C 1
ATOM 782 O O . PRO A 1 198 ? 49.732 45.805 100.553 1.00 42.79 224 PRO A O 1
ATOM 786 N N . ALA A 1 199 ? 50.334 47.495 101.938 1.00 47.25 225 ALA A N 1
ATOM 787 C CA . ALA A 1 199 ? 49.215 48.386 101.677 1.00 36.90 225 ALA A CA 1
ATOM 788 C C . ALA A 1 199 ? 49.503 49.255 100.462 1.00 41.03 225 ALA A C 1
ATOM 789 O O . ALA A 1 199 ? 50.657 49.489 100.099 1.00 44.36 225 ALA A O 1
ATOM 791 N N . LEU A 1 200 ? 48.429 49.734 99.833 1.00 41.76 226 LEU A N 1
ATOM 792 C CA . LEU A 1 200 ? 48.549 50.689 98.737 1.00 48.08 226 LEU A CA 1
ATOM 793 C C . LEU A 1 200 ? 49.316 51.928 99.190 1.00 49.21 226 LEU A C 1
ATOM 794 O O . LEU A 1 200 ? 49.148 52.401 100.318 1.00 45.44 226 LEU A O 1
ATOM 799 N N . GLN A 1 201 ? 50.171 52.439 98.305 1.00 49.17 227 GLN A N 1
ATOM 800 C CA . GLN A 1 201 ? 51.028 53.610 98.459 1.00 54.12 227 GLN A CA 1
ATOM 801 C C . GLN A 1 201 ? 52.251 53.346 99.354 1.00 51.50 227 GLN A C 1
ATOM 802 O O . GLN A 1 201 ? 53.101 54.235 99.474 1.00 49.97 227 GLN A O 1
ATOM 808 N N . ASP A 1 202 ? 52.376 52.167 99.979 1.00 46.10 228 ASP A N 1
ATOM 809 C CA . ASP A 1 202 ? 53.580 51.834 100.738 1.00 46.67 228 ASP A CA 1
ATOM 810 C C . ASP A 1 202 ? 54.823 51.903 99.855 1.00 48.47 228 ASP A C 1
ATOM 811 O O . ASP A 1 202 ? 54.785 51.572 98.663 1.00 46.40 228 ASP A O 1
ATOM 816 N N . ALA A 1 203 ? 55.932 52.337 100.450 1.00 46.35 229 ALA A N 1
ATOM 817 C CA . ALA A 1 203 ? 57.181 52.441 99.702 1.00 51.04 229 ALA A CA 1
ATOM 818 C C . ALA A 1 203 ? 57.784 51.063 99.471 1.00 41.10 229 ALA A C 1
ATOM 819 O O . ALA A 1 203 ? 57.700 50.179 100.323 1.00 40.80 229 ALA A O 1
ATOM 821 N N . VAL A 1 204 ? 58.401 50.888 98.313 1.00 44.58 230 VAL A N 1
ATOM 822 C CA . VAL A 1 204 ? 59.065 49.643 97.959 1.00 46.96 230 VAL A CA 1
ATOM 823 C C . VAL A 1 204 ? 60.426 49.977 97.363 1.00 49.43 230 VAL A C 1
ATOM 824 O O . VAL A 1 204 ? 60.567 50.961 96.624 1.00 50.91 230 VAL A O 1
ATOM 828 N N . THR A 1 205 ? 61.430 49.168 97.688 1.00 45.42 231 THR A N 1
ATOM 829 C CA . THR A 1 205 ? 62.774 49.331 97.137 1.00 49.78 231 THR A CA 1
ATOM 830 C C . THR A 1 205 ? 63.191 48.032 96.453 1.00 44.82 231 THR A C 1
ATOM 831 O O . THR A 1 205 ? 63.210 46.975 97.092 1.00 43.83 231 THR A O 1
ATOM 835 N N . VAL A 1 206 ? 63.535 48.114 95.165 1.00 44.58 232 VAL A N 1
ATOM 836 C CA . VAL A 1 206 ? 63.879 46.949 94.349 1.00 46.14 232 VAL A CA 1
ATOM 837 C C . VAL A 1 206 ? 65.384 46.933 94.108 1.00 47.77 232 VAL A C 1
ATOM 838 O O . VAL A 1 206 ? 65.930 47.842 93.469 1.00 48.93 232 VAL A O 1
ATOM 842 N N . VAL A 1 207 ? 66.039 45.870 94.571 1.00 46.32 233 VAL A N 1
ATOM 843 C CA . VAL A 1 207 ? 67.492 45.721 94.537 1.00 46.84 233 VAL A CA 1
ATOM 844 C C . VAL A 1 207 ? 67.865 44.695 93.477 1.00 43.18 233 VAL A C 1
ATOM 845 O O . VAL A 1 207 ? 67.371 43.562 93.511 1.00 40.28 233 VAL A O 1
ATOM 849 N N . GLY A 1 208 ? 68.767 45.070 92.564 1.00 46.30 234 GLY A N 1
ATOM 850 C CA . GLY A 1 208 ? 69.193 44.159 91.511 1.00 45.77 234 GLY A CA 1
ATOM 851 C C . GLY A 1 208 ? 70.472 44.539 90.784 1.00 48.97 234 GLY A C 1
ATOM 852 O O . GLY A 1 208 ? 71.408 45.049 91.399 1.00 47.91 234 GLY A O 1
ATOM 853 N N . TYR A 1 209 ? 70.524 44.283 89.472 1.00 52.29 235 TYR A N 1
ATOM 854 C CA . TYR A 1 209 ? 71.674 44.591 88.622 1.00 50.82 235 TYR A CA 1
ATOM 855 C C . TYR A 1 209 ? 71.184 45.108 87.272 1.00 52.17 235 TYR A C 1
ATOM 856 O O . TYR A 1 209 ? 70.165 44.627 86.772 1.00 57.47 235 TYR A O 1
ATOM 865 N N . PRO A 1 210 ? 71.869 46.074 86.665 1.00 53.68 236 PRO A N 1
ATOM 866 C CA . PRO A 1 210 ? 71.526 46.472 85.295 1.00 53.14 236 PRO A CA 1
ATOM 867 C C . PRO A 1 210 ? 71.876 45.383 84.294 1.00 57.12 236 PRO A C 1
ATOM 868 O O . PRO A 1 210 ? 72.629 44.440 84.574 1.00 57.00 236 PRO A O 1
ATOM 872 N N . ILE A 1 211 ? 71.304 45.527 83.096 1.00 57.39 237 ILE A N 1
ATOM 873 C CA . ILE A 1 211 ? 71.653 44.632 81.996 1.00 59.62 237 ILE A CA 1
ATOM 874 C C . ILE A 1 211 ? 73.141 44.778 81.700 1.00 54.84 237 ILE A C 1
ATOM 875 O O . ILE A 1 211 ? 73.630 45.885 81.446 1.00 55.62 237 ILE A O 1
ATOM 877 N N . GLY A 1 212 ? 73.873 43.662 81.762 1.00 48.66 238 GLY A N 1
ATOM 878 C CA . GLY A 1 212 ? 75.292 43.648 81.452 1.00 54.44 238 GLY A CA 1
ATOM 879 C C . GLY A 1 212 ? 76.219 44.068 82.577 1.00 55.91 238 GLY A C 1
ATOM 880 O O . GLY A 1 212 ? 77.430 43.842 82.475 1.00 61.17 238 GLY A O 1
ATOM 881 N N . GLY A 1 213 ? 75.708 44.673 83.641 1.00 55.10 239 GLY A N 1
ATOM 882 C CA . GLY A 1 213 ? 76.539 45.144 84.729 1.00 53.60 239 GLY A CA 1
ATOM 883 C C . GLY A 1 213 ? 76.567 44.157 85.879 1.00 55.24 239 GLY A C 1
ATOM 884 O O . GLY A 1 213 ? 75.644 43.357 86.059 1.00 53.59 239 GLY A O 1
ATOM 885 N N . ASP A 1 214 ? 77.649 44.210 86.660 1.00 52.60 240 ASP A N 1
ATOM 886 C CA . ASP A 1 214 ? 77.732 43.425 87.886 1.00 53.71 240 ASP A CA 1
ATOM 887 C C . ASP A 1 214 ? 77.818 44.314 89.122 1.00 48.65 240 ASP A C 1
ATOM 888 O O . ASP A 1 214 ? 78.233 43.855 90.190 1.00 47.43 240 ASP A O 1
ATOM 893 N N . THR A 1 215 ? 77.411 45.571 89.001 1.00 48.10 241 THR A N 1
ATOM 894 C CA . THR A 1 215 ? 77.249 46.456 90.144 1.00 49.86 241 THR A CA 1
ATOM 895 C C . THR A 1 215 ? 75.783 46.502 90.590 1.00 50.56 241 THR A C 1
ATOM 896 O O . THR A 1 215 ? 74.858 46.367 89.782 1.00 49.09 241 THR A O 1
ATOM 900 N N . ILE A 1 216 ? 75.582 46.683 91.898 1.00 48.53 242 ILE A N 1
ATOM 901 C CA . ILE A 1 216 ? 74.234 46.754 92.449 1.00 49.89 242 ILE A CA 1
ATOM 902 C C . ILE A 1 216 ? 73.501 47.971 91.891 1.00 50.80 242 ILE A C 1
ATOM 903 O O . ILE A 1 216 ? 74.086 49.044 91.701 1.00 53.06 242 ILE A O 1
ATOM 908 N N . SER A 1 217 ? 72.209 47.799 91.611 1.00 51.37 243 SER A N 1
ATOM 909 C CA . SER A 1 217 ? 71.316 48.895 91.256 1.00 51.63 243 SER A CA 1
ATOM 910 C C . SER A 1 217 ? 70.156 48.937 92.241 1.00 52.75 243 SER A C 1
ATOM 911 O O . SER A 1 217 ? 69.766 47.907 92.800 1.00 54.33 243 SER A O 1
ATOM 914 N N . VAL A 1 218 ? 69.607 50.132 92.463 1.00 48.18 244 VAL A N 1
ATOM 915 C CA . VAL A 1 218 ? 68.552 50.323 93.459 1.00 55.17 244 VAL A CA 1
ATOM 916 C C . VAL A 1 218 ? 67.480 51.242 92.885 1.00 60.02 244 VAL A C 1
ATOM 917 O O . VAL A 1 218 ? 67.746 52.416 92.608 1.00 63.34 244 VAL A O 1
ATOM 921 N N . THR A 1 219 ? 66.268 50.715 92.718 1.00 60.99 245 THR A N 1
ATOM 922 C CA . THR A 1 219 ? 65.132 51.470 92.203 1.00 61.47 245 THR A CA 1
ATOM 923 C C . THR A 1 219 ? 64.076 51.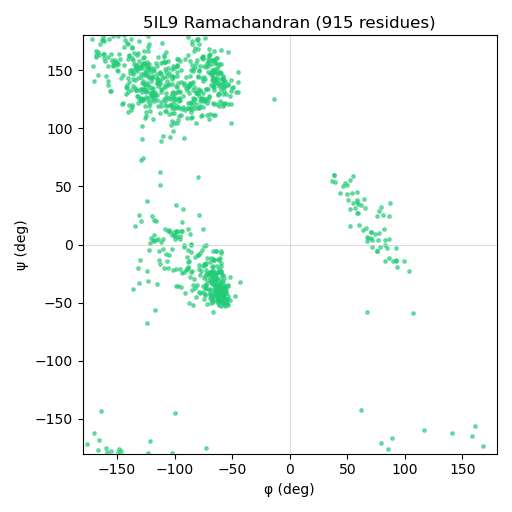571 93.296 1.00 57.79 245 THR A C 1
ATOM 924 O O . THR A 1 219 ? 63.869 50.622 94.060 1.00 56.57 245 THR A O 1
ATOM 928 N N . SER A 1 220 ? 63.411 52.720 93.377 1.00 59.92 246 SER A N 1
ATOM 929 C CA . SER A 1 220 ? 62.436 52.970 94.428 1.00 61.30 246 SER A CA 1
ATOM 930 C C . SER A 1 220 ? 61.087 53.348 93.823 1.00 60.93 246 SER A C 1
ATOM 931 O O . SER A 1 220 ? 61.013 53.851 92.696 1.00 59.19 246 SER A O 1
ATOM 934 N N . GLY A 1 221 ? 60.023 53.088 94.578 1.00 56.29 247 GLY A N 1
ATOM 935 C CA . GLY A 1 221 ? 58.685 53.427 94.129 1.00 55.69 247 GLY A CA 1
ATOM 936 C C . GLY A 1 221 ? 57.655 53.130 95.201 1.00 54.80 247 GLY A C 1
ATOM 937 O O . GLY A 1 221 ? 57.994 52.807 96.344 1.00 50.70 247 GLY A O 1
ATOM 938 N N . VAL A 1 222 ? 56.379 53.251 94.816 1.00 55.08 248 VAL A N 1
ATOM 939 C CA . VAL A 1 222 ? 55.262 52.955 95.710 1.00 51.16 248 VAL A CA 1
ATOM 940 C C . VAL A 1 222 ? 54.442 51.815 95.121 1.00 48.04 248 VAL A C 1
ATOM 941 O O . VAL A 1 222 ? 54.362 51.644 93.900 1.00 48.05 248 VAL A O 1
ATOM 945 N N . VAL A 1 223 ? 53.834 51.030 96.008 1.00 49.27 249 VAL A N 1
ATOM 946 C CA . VAL A 1 223 ? 52.817 50.059 95.615 1.00 45.07 249 VAL A CA 1
ATOM 947 C C . VAL A 1 223 ? 51.610 50.849 95.118 1.00 46.29 249 VAL A C 1
ATOM 948 O O . VAL A 1 223 ? 50.944 51.530 95.903 1.00 46.76 249 VAL A O 1
ATOM 952 N N . SER A 1 224 ? 51.330 50.784 93.815 1.00 45.54 250 SER A N 1
ATOM 953 C CA . SER A 1 224 ? 50.258 51.612 93.274 1.00 44.99 250 SER A CA 1
ATOM 954 C C . SER A 1 224 ? 48.904 50.908 93.220 1.00 47.94 250 SER A C 1
ATOM 955 O O . SER A 1 224 ? 47.881 51.598 93.238 1.00 48.08 250 SER A O 1
ATOM 958 N N . ARG A 1 225 ? 48.861 49.571 93.165 1.00 50.63 251 ARG A N 1
ATOM 959 C CA . ARG A 1 225 ? 47.589 48.851 93.256 1.00 48.97 251 ARG A CA 1
ATOM 960 C C . ARG A 1 225 ? 47.811 47.348 93.385 1.00 42.81 251 ARG A C 1
ATOM 961 O O . ARG A 1 225 ? 48.829 46.808 92.941 1.00 42.69 251 ARG A O 1
ATOM 969 N N . MET A 1 226 ? 46.839 46.688 94.010 1.00 42.68 252 MET A N 1
ATOM 970 C CA . MET A 1 226 ? 46.703 45.249 93.885 1.00 39.44 252 MET A CA 1
ATOM 971 C C . MET A 1 226 ? 46.223 44.915 92.486 1.00 40.58 252 MET A C 1
ATOM 972 O O . MET A 1 226 ? 45.602 45.737 91.806 1.00 41.57 252 MET A O 1
ATOM 977 N N . GLU A 1 227 ? 46.510 43.688 92.056 1.00 40.05 253 GLU A N 1
ATOM 978 C CA . GLU A 1 227 ? 46.109 43.273 90.722 1.00 34.73 253 GLU A CA 1
ATOM 979 C C . GLU A 1 227 ? 46.078 41.756 90.663 1.00 32.52 253 GLU A C 1
ATOM 980 O O . GLU A 1 227 ? 46.866 41.083 91.329 1.00 32.43 253 GLU A O 1
ATOM 986 N N . ILE A 1 228 ? 45.130 41.232 89.900 1.00 33.57 254 ILE A N 1
ATOM 987 C CA . ILE A 1 228 ? 45.141 39.849 89.458 1.00 31.54 254 ILE A CA 1
ATOM 988 C C . ILE A 1 228 ? 45.612 39.874 88.018 1.00 31.57 254 ILE A C 1
ATOM 989 O O . ILE A 1 228 ? 44.955 40.472 87.159 1.00 32.22 254 ILE A O 1
ATOM 994 N N . LEU A 1 229 ? 46.746 39.238 87.743 1.00 31.46 255 LEU A N 1
ATOM 995 C CA . LEU A 1 229 ? 47.285 39.305 86.394 1.00 28.79 255 LEU A CA 1
ATOM 996 C C . LEU A 1 229 ? 48.000 38.012 86.054 1.00 34.71 255 LEU A C 1
ATOM 997 O O . LEU A 1 229 ? 48.378 37.222 86.933 1.00 28.64 255 LEU A O 1
ATOM 1002 N N . SER A 1 230 ? 48.148 37.805 84.749 1.00 26.67 256 SER A N 1
ATOM 1003 C CA . SER A 1 230 ? 48.949 36.723 84.226 1.00 28.84 256 SER A CA 1
ATOM 1004 C C . SER A 1 230 ? 50.402 37.149 84.258 1.00 34.14 256 SER A C 1
ATOM 1005 O O . SER A 1 230 ? 50.736 38.254 83.818 1.00 37.96 256 SER A O 1
ATOM 1008 N N . TYR A 1 231 ? 51.259 36.293 84.803 1.00 28.49 257 TYR A N 1
ATOM 1009 C CA . TYR A 1 231 ? 52.687 36.524 84.690 1.00 31.21 257 TYR A CA 1
ATOM 1010 C C . TYR A 1 231 ? 53.248 35.965 83.395 1.00 32.25 257 TYR A C 1
ATOM 1011 O O . TYR A 1 231 ? 54.287 36.442 82.928 1.00 39.30 257 TYR A O 1
ATOM 1020 N N . VAL A 1 232 ? 52.573 34.975 82.816 1.00 31.62 258 VAL A N 1
ATOM 1021 C CA . VAL A 1 232 ? 52.816 34.491 81.461 1.00 36.00 258 VAL A CA 1
ATOM 1022 C C . VAL A 1 232 ? 51.541 34.726 80.662 1.00 31.67 258 VAL A C 1
ATOM 1023 O O . VAL A 1 232 ? 50.449 34.371 81.123 1.00 34.22 258 VAL A O 1
ATOM 1027 N N . HIS A 1 233 ? 51.672 35.319 79.475 1.00 31.01 259 HIS A N 1
ATOM 1028 C CA . HIS A 1 233 ? 50.486 35.655 78.689 1.00 32.42 259 HIS A CA 1
ATOM 1029 C C . HIS A 1 233 ? 49.677 34.409 78.357 1.00 34.33 259 HIS A C 1
ATOM 1030 O O . HIS A 1 233 ? 50.225 33.389 77.930 1.00 33.82 259 HIS A O 1
ATOM 1037 N N . GLY A 1 234 ? 48.364 34.497 78.558 1.00 36.49 260 GLY A N 1
ATOM 1038 C CA . GLY A 1 234 ? 47.477 33.371 78.367 1.00 30.40 260 GLY A CA 1
ATOM 1039 C C . GLY A 1 234 ? 47.507 32.355 79.479 1.00 32.84 260 GLY A C 1
ATOM 1040 O O . GLY A 1 234 ? 46.846 31.315 79.374 1.00 33.62 260 GLY A O 1
ATOM 1041 N N . SER A 1 235 ? 48.254 32.609 80.540 1.00 31.25 261 SER A N 1
ATOM 1042 C CA . SER A 1 235 ? 48.337 31.654 81.626 1.00 34.64 261 SER A CA 1
ATOM 1043 C C . SER A 1 235 ? 47.463 32.104 82.797 1.00 33.95 261 SER A C 1
ATOM 1044 O O . SER A 1 235 ? 46.808 33.150 82.767 1.00 31.69 261 SER A O 1
ATOM 1047 N N . THR A 1 236 ? 47.475 31.302 83.848 1.00 29.72 262 THR A N 1
ATOM 1048 C CA . THR A 1 236 ? 46.608 31.529 84.988 1.00 33.46 262 THR A CA 1
ATOM 1049 C C . THR A 1 236 ? 46.960 32.825 85.711 1.00 31.04 262 THR A C 1
ATOM 1050 O O . THR A 1 236 ? 48.129 33.128 85.953 1.00 33.32 262 THR A O 1
ATOM 1054 N N . GLU A 1 237 ? 45.933 33.585 86.059 1.00 29.92 263 GLU A N 1
ATOM 1055 C CA . GLU A 1 237 ? 46.101 34.894 86.669 1.00 31.82 263 GLU A CA 1
ATOM 1056 C C . GLU A 1 237 ? 46.226 34.767 88.178 1.00 28.35 263 GLU A C 1
ATOM 1057 O O . GLU A 1 237 ? 45.477 34.018 88.816 1.00 25.32 263 GLU A O 1
ATOM 1063 N N . LEU A 1 238 ? 47.179 35.507 88.739 1.00 27.42 264 LEU A N 1
ATOM 1064 C CA . LEU A 1 238 ? 47.546 35.398 90.140 1.00 25.30 264 LEU A CA 1
ATOM 1065 C C . LEU A 1 238 ? 47.635 36.781 90.764 1.00 30.21 264 LEU A C 1
ATOM 1066 O O . LEU A 1 238 ? 47.727 37.801 90.067 1.00 28.33 264 LEU A O 1
ATOM 1071 N N . LEU A 1 239 ? 47.605 36.793 92.098 1.00 24.29 265 LEU A N 1
ATOM 1072 C CA . LEU A 1 239 ? 47.856 38.010 92.846 1.00 28.03 265 LEU A CA 1
ATOM 1073 C C . LEU A 1 239 ? 49.185 38.625 92.419 1.00 28.44 265 LEU A C 1
ATOM 1074 O O . LEU A 1 239 ? 50.177 37.923 92.216 1.00 28.06 265 LEU A O 1
ATOM 1079 N N . GLY A 1 240 ? 49.191 39.942 92.258 1.00 29.51 266 GLY A N 1
ATOM 1080 C CA . GLY A 1 240 ? 50.418 40.664 91.984 1.00 31.46 266 GLY A CA 1
ATOM 1081 C C . GLY A 1 240 ? 50.338 42.081 92.509 1.00 38.18 266 GLY A C 1
ATOM 1082 O O . GLY A 1 240 ? 49.251 42.631 92.718 1.00 36.08 266 GLY A O 1
ATOM 1083 N N . LEU A 1 241 ? 51.509 42.676 92.716 1.00 38.17 267 LEU A N 1
ATOM 1084 C CA . LEU A 1 241 ? 51.604 44.067 93.141 1.00 38.72 267 LEU A CA 1
ATOM 1085 C C . LEU A 1 241 ? 52.054 44.929 91.975 1.00 38.23 267 LEU A C 1
ATOM 1086 O O . LEU A 1 241 ? 53.091 44.658 91.367 1.00 40.26 267 LEU A O 1
ATOM 1091 N N . GLN A 1 242 ? 51.291 45.971 91.676 1.00 40.46 268 GLN A N 1
ATOM 1092 C CA . GLN A 1 242 ? 51.750 46.987 90.744 1.00 44.76 268 GLN A CA 1
ATOM 1093 C C . GLN A 1 242 ? 52.507 48.056 91.524 1.00 45.50 268 GLN A C 1
ATOM 1094 O O . GLN A 1 242 ? 52.040 48.518 92.573 1.00 43.21 268 GLN A O 1
ATOM 1100 N N . ILE A 1 243 ? 53.682 48.431 91.019 1.00 46.56 269 ILE A N 1
ATOM 1101 C CA . ILE A 1 243 ? 54.535 49.400 91.690 1.00 50.34 269 ILE A CA 1
ATOM 1102 C C . ILE A 1 243 ? 54.846 50.551 90.742 1.00 55.49 269 ILE A C 1
ATOM 1103 O O . ILE A 1 243 ? 54.803 50.424 89.511 1.00 49.17 269 ILE A O 1
ATOM 1108 N N . ASP A 1 244 ? 55.186 51.689 91.356 1.00 59.10 270 ASP A N 1
ATOM 1109 C CA . ASP A 1 244 ? 55.521 52.913 90.637 1.00 61.83 270 ASP A CA 1
ATOM 1110 C C . ASP A 1 244 ? 56.888 52.858 89.966 1.00 64.39 270 ASP A C 1
ATOM 1111 O O . ASP A 1 244 ? 57.161 53.679 89.086 1.00 66.10 270 ASP A O 1
ATOM 1116 N N . ALA A 1 245 ? 57.755 51.932 90.372 1.00 65.21 271 ALA A N 1
ATOM 1117 C CA . ALA A 1 245 ? 59.129 51.880 89.885 1.00 63.82 271 ALA A CA 1
ATOM 1118 C C . ALA A 1 245 ? 59.168 51.375 88.441 1.00 64.79 271 ALA A C 1
ATOM 1119 O O . ALA A 1 245 ? 58.140 51.172 87.792 1.00 65.21 271 ALA A O 1
ATOM 1121 N N . ALA A 1 246 ? 60.376 51.189 87.915 1.00 72.66 272 ALA A N 1
ATOM 1122 C CA . ALA A 1 246 ? 60.599 50.567 86.616 1.00 68.18 272 ALA A CA 1
ATOM 1123 C C . ALA A 1 246 ? 61.421 49.307 86.837 1.00 65.49 272 ALA A C 1
ATOM 1124 O O . ALA A 1 246 ? 62.388 49.321 87.610 1.00 65.70 272 ALA A O 1
ATOM 1126 N N . ILE A 1 247 ? 61.019 48.215 86.188 1.00 62.63 273 ILE A N 1
ATOM 1127 C CA . ILE A 1 247 ? 61.733 46.944 86.256 1.00 56.53 273 ILE A CA 1
ATOM 1128 C C . ILE A 1 247 ? 62.163 46.596 84.843 1.00 58.02 273 ILE A C 1
ATOM 1129 O O . ILE A 1 247 ? 61.322 46.438 83.949 1.00 59.41 273 ILE A O 1
ATOM 1134 N N . ASN A 1 248 ? 63.442 46.369 84.667 1.00 53.37 274 ASN A N 1
ATOM 1135 C CA . ASN A 1 248 ? 63.910 45.919 83.392 1.00 59.55 274 ASN A CA 1
ATOM 1136 C C . ASN A 1 248 ? 64.779 44.742 83.605 1.00 60.20 274 ASN A C 1
ATOM 1137 O O . ASN A 1 248 ? 65.246 44.507 84.699 1.00 59.50 274 ASN A O 1
ATOM 1142 N N . SER A 1 249 ? 64.936 43.943 82.595 1.00 58.46 275 SER A N 1
ATOM 1143 C CA . SER A 1 249 ? 65.768 42.768 82.731 1.00 52.59 275 SER A CA 1
ATOM 1144 C C . SER A 1 249 ? 67.070 43.081 83.438 1.00 56.42 275 SER A C 1
ATOM 1145 O O . SER A 1 249 ? 67.584 44.176 83.354 1.00 57.46 275 SER A O 1
ATOM 1148 N N . GLY A 1 250 ? 67.591 42.128 84.167 1.00 52.74 276 GLY A N 1
ATOM 1149 C CA . GLY A 1 250 ? 68.741 42.426 84.987 1.00 50.05 276 GLY A CA 1
ATOM 1150 C C . GLY A 1 250 ? 68.284 42.454 86.423 1.00 45.60 276 GLY A C 1
ATOM 1151 O O . GLY A 1 250 ? 68.759 41.647 87.229 1.00 48.19 276 GLY A O 1
ATOM 1152 N N . ASN A 1 251 ? 67.331 43.339 86.703 1.00 45.53 277 ASN A N 1
ATOM 1153 C CA . ASN A 1 251 ? 66.744 43.489 88.030 1.00 48.43 277 ASN A CA 1
ATOM 1154 C C . ASN A 1 251 ? 65.472 42.670 88.372 1.00 50.62 277 ASN A C 1
ATOM 1155 O O . ASN A 1 251 ? 65.223 42.413 89.524 1.00 44.18 277 ASN A O 1
ATOM 1160 N N . SER A 1 252 ? 64.688 42.251 87.388 1.00 45.25 278 SER A N 1
ATOM 1161 C CA . SER A 1 252 ? 63.594 41.332 87.662 1.00 45.14 278 SER A CA 1
ATOM 1162 C C . SER A 1 252 ? 64.174 40.077 88.307 1.00 40.47 278 SER A C 1
ATOM 1163 O O . SER A 1 252 ? 65.267 39.625 87.954 1.00 37.54 278 SER A O 1
ATOM 1166 N N . GLY A 1 253 ? 63.602 39.522 89.352 1.00 34.72 279 GLY A N 1
ATOM 1167 C CA . GLY A 1 253 ? 64.359 38.425 89.920 1.00 38.08 279 GLY A CA 1
ATOM 1168 C C . GLY A 1 253 ? 65.159 38.896 91.147 1.00 38.87 279 GLY A C 1
ATOM 1169 O O . GLY A 1 253 ? 65.659 38.066 91.902 1.00 41.22 279 GLY A O 1
ATOM 1170 N N . GLY A 1 254 ? 65.302 40.213 91.337 1.00 39.97 280 GLY A N 1
ATOM 1171 C CA . GLY A 1 254 ? 65.825 40.776 92.557 1.00 37.96 280 GLY A CA 1
ATOM 1172 C C . GLY A 1 254 ? 64.705 41.005 93.554 1.00 38.20 280 GLY A C 1
ATOM 1173 O O . GLY A 1 254 ? 63.526 41.002 93.196 1.00 34.80 280 GLY A O 1
ATOM 1174 N N . PRO A 1 255 ? 65.043 41.197 94.826 1.00 38.54 281 PRO A N 1
ATOM 1175 C CA . PRO A 1 255 ? 64.001 41.338 95.845 1.00 36.92 281 PRO A CA 1
ATOM 1176 C C . PRO A 1 255 ? 63.504 42.771 95.964 1.00 38.49 281 PRO A C 1
ATOM 1177 O O . PRO A 1 255 ? 64.215 43.744 95.698 1.00 37.10 281 PRO A O 1
ATOM 1181 N N . ALA A 1 256 ? 62.237 42.883 96.347 1.00 38.41 282 ALA A N 1
ATOM 1182 C CA . ALA A 1 256 ? 61.599 44.155 96.636 1.00 33.42 282 ALA A CA 1
ATOM 1183 C C . ALA A 1 256 ? 61.403 44.248 98.141 1.00 37.18 282 ALA A C 1
ATOM 1184 O O . ALA A 1 256 ? 60.905 43.299 98.755 1.00 39.84 282 ALA A O 1
ATOM 1186 N N . PHE A 1 257 ? 61.809 45.374 98.734 1.00 36.71 283 PHE A N 1
ATOM 1187 C CA . PHE A 1 257 ? 61.801 45.542 100.183 1.00 41.65 283 PHE A CA 1
ATOM 1188 C C . PHE A 1 257 ? 60.829 46.638 100.596 1.00 38.70 283 PHE A C 1
ATOM 1189 O O . PHE A 1 257 ? 60.698 47.655 99.908 1.00 38.76 283 PHE A O 1
ATOM 1197 N N . ASN A 1 258 ? 60.164 46.434 101.727 1.00 40.16 284 ASN A N 1
ATOM 1198 C CA . ASN A 1 258 ? 59.397 47.503 102.346 1.00 47.83 284 ASN A CA 1
ATOM 1199 C C . ASN A 1 258 ? 60.319 48.354 103.225 1.00 52.70 284 ASN A C 1
ATOM 1200 O O . ASN A 1 258 ? 61.489 48.024 103.443 1.00 51.18 284 ASN A O 1
ATOM 1205 N N . ASP A 1 259 ? 59.785 49.467 103.737 1.00 48.91 285 ASP A N 1
ATOM 1206 C CA . ASP A 1 259 ? 60.650 50.406 104.441 1.00 50.59 285 ASP A CA 1
ATOM 1207 C C . ASP A 1 259 ? 61.220 49.842 105.739 1.00 51.92 285 ASP A C 1
ATOM 1208 O O . ASP A 1 259 ? 62.141 50.443 106.299 1.00 59.24 285 ASP A O 1
ATOM 1213 N N . LYS A 1 260 ? 60.716 48.711 106.231 1.00 53.24 286 LYS A N 1
ATOM 1214 C CA . LYS A 1 260 ? 61.303 48.054 107.390 1.00 50.52 286 LYS A CA 1
ATOM 1215 C C . LYS A 1 260 ? 62.320 46.982 107.000 1.00 54.33 286 LYS A C 1
ATOM 1216 O O . LYS A 1 260 ? 62.640 46.108 107.819 1.00 54.41 286 LYS A O 1
ATOM 1220 N N . GLY A 1 261 ? 62.833 47.034 105.770 1.00 51.78 287 GLY A N 1
ATOM 1221 C CA . GLY A 1 261 ? 63.823 46.084 105.301 1.00 48.98 287 GLY A CA 1
ATOM 1222 C C . GLY A 1 261 ? 63.334 44.673 105.067 1.00 47.70 287 GLY A C 1
ATOM 1223 O O . GLY A 1 261 ? 64.158 43.774 104.873 1.00 48.48 287 GLY A O 1
ATOM 1224 N N . LYS A 1 262 ? 62.028 44.432 105.078 1.00 50.00 288 LYS A N 1
ATOM 1225 C CA . LYS A 1 262 ? 61.525 43.093 104.804 1.00 48.48 288 LYS A CA 1
ATOM 1226 C C . LYS A 1 262 ? 61.168 42.951 103.323 1.00 42.88 288 LYS A C 1
ATOM 1227 O O . LYS A 1 262 ? 60.822 43.926 102.649 1.00 38.35 288 LYS A O 1
ATOM 1232 N N . CYS A 1 263 ? 61.295 41.727 102.812 1.00 43.25 289 CYS A N 1
ATOM 1233 C CA . CYS A 1 263 ? 61.008 41.466 101.406 1.00 40.01 289 CYS A CA 1
ATOM 1234 C C . CYS A 1 263 ? 59.517 41.230 101.204 1.00 38.99 289 CYS A C 1
ATOM 1235 O O . CYS A 1 263 ? 58.915 40.364 101.848 1.00 36.56 289 CYS A O 1
ATOM 1238 N N . VAL A 1 264 ? 58.929 41.994 100.293 1.00 34.01 290 VAL A N 1
ATOM 1239 C CA . VAL A 1 264 ? 57.522 41.843 99.951 1.00 41.66 290 VAL A CA 1
ATOM 1240 C C . VAL A 1 264 ? 57.341 41.162 98.597 1.00 38.06 290 VAL A C 1
ATOM 1241 O O . VAL A 1 264 ? 56.231 41.170 98.050 1.00 35.28 290 VAL A O 1
ATOM 1245 N N . GLY A 1 265 ? 58.416 40.586 98.025 1.00 31.52 291 GLY A N 1
ATOM 1246 C CA . GLY A 1 265 ? 58.283 39.735 96.871 1.00 31.64 291 GLY A CA 1
ATOM 1247 C C . GLY A 1 265 ? 59.395 39.952 95.874 1.00 35.77 291 GLY A C 1
ATOM 1248 O O . GLY A 1 265 ? 60.443 40.510 96.193 1.00 35.74 291 GLY A O 1
ATOM 1249 N N . ILE A 1 266 ? 59.150 39.489 94.648 1.00 32.04 292 ILE A N 1
ATOM 1250 C CA . ILE A 1 266 ? 60.172 39.368 93.615 1.00 30.95 292 ILE A CA 1
ATOM 1251 C C . ILE A 1 266 ? 59.829 40.319 92.474 1.00 34.13 292 ILE A C 1
ATOM 1252 O O . ILE A 1 266 ? 58.701 40.304 91.965 1.00 34.13 292 ILE A O 1
ATOM 1257 N N . ALA A 1 267 ? 60.796 41.145 92.070 1.00 34.71 293 ALA A N 1
ATOM 1258 C CA . ALA A 1 267 ? 60.540 42.090 90.992 1.00 36.51 293 ALA A CA 1
ATOM 1259 C C . ALA A 1 267 ? 60.256 41.350 89.688 1.00 39.13 293 ALA A C 1
ATOM 1260 O O . ALA A 1 267 ? 60.806 40.275 89.425 1.00 37.02 293 ALA A O 1
ATOM 1262 N N . PHE A 1 268 ? 59.398 41.956 88.863 1.00 38.65 294 PHE A N 1
ATOM 1263 C CA . PHE A 1 268 ? 58.895 41.337 87.636 1.00 39.22 294 PHE A CA 1
ATOM 1264 C C . PHE A 1 268 ? 58.712 42.427 86.590 1.00 35.40 294 PHE A C 1
ATOM 1265 O O . PHE A 1 268 ? 57.954 43.374 86.819 1.00 36.46 294 PHE A O 1
ATOM 1273 N N . GLN A 1 269 ? 59.391 42.298 85.451 1.00 36.80 295 GLN A N 1
ATOM 1274 C CA . GLN A 1 269 ? 59.300 43.302 84.395 1.00 45.18 295 GLN A CA 1
ATOM 1275 C C . GLN A 1 269 ? 57.990 43.155 83.631 1.00 50.76 295 GLN A C 1
ATOM 1276 O O . GLN A 1 269 ? 57.688 42.078 83.101 1.00 48.04 295 GLN A O 1
ATOM 1282 N N . SER A 1 270 ? 57.225 44.244 83.557 1.00 52.11 296 SER A N 1
ATOM 1283 C CA . SER A 1 270 ? 55.907 44.188 82.941 1.00 54.61 296 SER A CA 1
ATOM 1284 C C . SER A 1 270 ? 55.991 43.700 81.502 1.00 59.15 296 SER A C 1
ATOM 1285 O O . SER A 1 270 ? 56.925 44.028 80.764 1.00 56.89 296 SER A O 1
ATOM 1288 N N . LEU A 1 271 ? 54.996 42.904 81.113 1.00 63.66 297 LEU A N 1
ATOM 1289 C CA . LEU A 1 271 ? 54.874 42.397 79.753 1.00 67.61 297 LEU A CA 1
ATOM 1290 C C . LEU A 1 271 ? 54.085 43.326 78.841 1.00 69.48 297 LEU A C 1
ATOM 1291 O O . LEU A 1 271 ? 54.232 43.243 77.616 1.00 70.29 297 LEU A O 1
ATOM 1296 N N . LYS A 1 272 ? 53.258 44.207 79.408 1.00 68.75 298 LYS A N 1
ATOM 1297 C CA . LYS A 1 272 ? 52.366 45.054 78.632 1.00 73.10 298 LYS A CA 1
ATOM 1298 C C . LYS A 1 272 ? 52.682 46.543 78.726 1.00 71.30 298 LYS A C 1
ATOM 1299 O O . LYS A 1 272 ? 51.926 47.350 78.174 1.00 73.95 298 LYS A O 1
ATOM 1301 N N . HIS A 1 273 ? 53.766 46.936 79.393 1.00 65.80 299 HIS A N 1
ATOM 1302 C CA . HIS A 1 273 ? 54.114 48.340 79.574 1.00 69.76 299 HIS A CA 1
ATOM 1303 C C . HIS A 1 273 ? 55.492 48.610 78.988 1.00 72.99 299 HIS A C 1
AT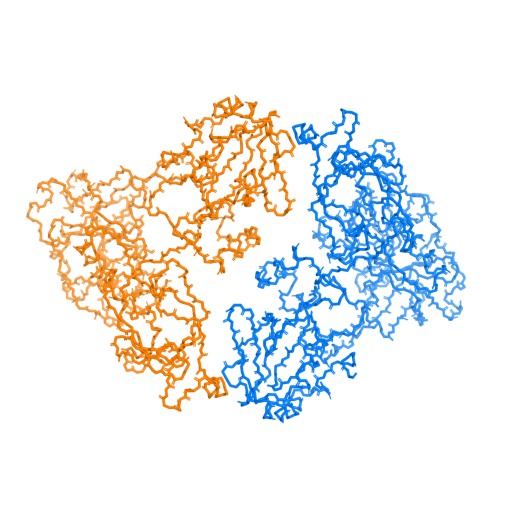OM 1304 O O . HIS A 1 273 ? 56.447 47.882 79.279 1.00 72.74 299 HIS A O 1
ATOM 1311 N N . GLU A 1 274 ? 55.589 49.660 78.171 1.00 78.70 300 GLU A N 1
ATOM 1312 C CA . GLU A 1 274 ? 56.887 50.121 77.694 1.00 79.71 300 GLU A CA 1
ATOM 1313 C C . GLU A 1 274 ? 57.734 50.601 78.868 1.00 79.19 300 GLU A C 1
ATOM 1314 O O . GLU A 1 274 ? 57.219 51.186 79.827 1.00 78.17 300 GLU A O 1
ATOM 1316 N N . ASP A 1 275 ? 59.046 50.350 78.786 1.00 80.56 301 ASP A N 1
ATOM 1317 C CA . ASP A 1 275 ? 59.922 50.565 79.937 1.00 74.66 301 ASP A CA 1
ATOM 1318 C C . ASP A 1 275 ? 59.863 52.001 80.441 1.00 78.01 301 ASP A C 1
ATOM 1319 O O . ASP A 1 275 ? 60.053 52.245 81.638 1.00 79.92 301 ASP A O 1
ATOM 1321 N N . ALA A 1 276 ? 59.584 52.960 79.556 1.00 79.60 302 ALA A N 1
ATOM 1322 C CA . ALA A 1 276 ? 59.519 54.364 79.948 1.00 80.54 302 ALA A CA 1
ATOM 1323 C C . ALA A 1 276 ? 58.289 54.696 80.779 1.00 82.33 302 ALA A C 1
ATOM 1324 O O . ALA A 1 276 ? 58.222 55.797 81.339 1.00 84.24 302 ALA A O 1
ATOM 1326 N N . GLU A 1 277 ? 57.318 53.792 80.870 1.00 79.81 303 GLU A N 1
ATOM 1327 C CA . GLU A 1 277 ? 56.098 54.091 81.604 1.00 76.86 303 GLU A CA 1
ATOM 1328 C C . GLU A 1 277 ? 56.285 54.031 83.111 1.00 73.13 303 GLU A C 1
ATOM 1329 O O . GLU A 1 277 ? 55.346 54.362 83.846 1.00 69.47 303 GLU A O 1
ATOM 1335 N N . ASN A 1 278 ? 57.469 53.636 83.580 1.00 73.02 304 ASN A N 1
ATOM 1336 C CA . ASN A 1 278 ? 57.756 53.509 85.009 1.00 72.41 304 ASN A CA 1
ATOM 1337 C C . ASN A 1 278 ? 56.667 52.694 85.706 1.00 69.20 304 ASN A C 1
ATOM 1338 O O . ASN A 1 278 ? 56.081 53.115 86.708 1.00 65.61 304 ASN A O 1
ATOM 1340 N N . ILE A 1 279 ? 56.378 51.520 85.145 1.00 64.59 305 ILE A N 1
ATOM 1341 C CA . ILE A 1 279 ? 55.399 50.600 85.711 1.00 62.63 305 ILE A CA 1
ATOM 1342 C C . ILE A 1 279 ? 56.009 49.205 85.753 1.00 57.30 305 ILE A C 1
ATOM 1343 O O . ILE A 1 279 ? 56.508 48.704 84.739 1.00 53.48 305 ILE A O 1
ATOM 1348 N N . GLY A 1 280 ? 55.968 48.582 86.926 1.00 51.02 306 GLY A N 1
ATOM 1349 C CA . GLY A 1 280 ? 56.454 47.228 87.068 1.00 47.18 306 GLY A CA 1
ATOM 1350 C C . GLY A 1 280 ? 55.626 46.489 88.092 1.00 47.13 306 GLY A C 1
ATOM 1351 O O . GLY A 1 280 ? 54.680 47.031 88.675 1.00 45.50 306 GLY A O 1
ATOM 1352 N N . TYR A 1 281 ? 56.016 45.240 88.334 1.00 40.93 307 TYR A N 1
ATOM 1353 C CA . TYR A 1 281 ? 55.217 44.335 89.139 1.00 38.40 307 TYR A CA 1
ATOM 1354 C C . TYR A 1 281 ? 56.091 43.612 90.149 1.00 39.27 307 TYR A C 1
ATOM 1355 O O . TYR A 1 281 ? 57.292 43.420 89.934 1.00 39.40 307 TYR A O 1
ATOM 1364 N N . VAL A 1 282 ? 55.472 43.225 91.263 1.00 41.38 308 VAL A N 1
ATOM 1365 C CA . VAL A 1 282 ? 56.117 42.417 92.293 1.00 35.57 308 VAL A CA 1
ATOM 1366 C C . VAL A 1 282 ? 55.263 41.180 92.556 1.00 38.88 308 VAL A C 1
ATOM 1367 O O . VAL A 1 282 ? 54.104 41.297 92.978 1.00 37.85 308 VAL A O 1
ATOM 1371 N N . ILE A 1 283 ? 55.835 40.004 92.315 1.00 33.61 309 ILE A N 1
ATOM 1372 C CA . ILE A 1 283 ? 55.245 38.736 92.727 1.00 31.98 309 ILE A CA 1
ATOM 1373 C C . ILE A 1 283 ? 55.216 38.720 94.251 1.00 33.55 309 ILE A C 1
ATOM 1374 O O . ILE A 1 283 ? 56.282 38.619 94.872 1.00 37.45 309 ILE A O 1
ATOM 1379 N N . PRO A 1 284 ? 54.046 38.775 94.890 1.00 29.43 310 PRO A N 1
ATOM 1380 C CA . PRO A 1 284 ? 53.991 39.044 96.333 1.00 30.28 310 PRO A CA 1
ATOM 1381 C C . PRO A 1 284 ? 54.242 37.794 97.161 1.00 33.68 310 PRO A C 1
ATOM 1382 O O . PRO A 1 284 ? 54.247 36.669 96.657 1.00 28.61 310 PRO A O 1
ATOM 1386 N N . THR A 1 285 ? 54.425 38.020 98.470 1.00 32.43 311 THR A N 1
ATOM 1387 C CA . THR A 1 285 ? 54.791 36.930 99.375 1.00 26.25 311 THR A CA 1
ATOM 1388 C C . THR A 1 285 ? 53.768 35.800 99.466 1.00 29.02 311 THR A C 1
ATOM 1389 O O . THR A 1 285 ? 54.191 34.644 99.631 1.00 29.35 311 THR A O 1
ATOM 1393 N N . PRO A 1 286 ? 52.453 36.020 99.392 1.00 31.47 312 PRO A N 1
ATOM 1394 C CA . PRO A 1 286 ? 51.564 34.847 99.424 1.00 29.30 312 PRO A CA 1
ATOM 1395 C C . PRO A 1 286 ? 51.706 33.960 98.187 1.00 29.10 312 PRO A C 1
ATOM 1396 O O . PRO A 1 286 ? 51.488 32.744 98.283 1.00 30.74 312 PRO A O 1
ATOM 1400 N N . VAL A 1 287 ? 52.112 34.516 97.044 1.00 25.62 313 VAL A N 1
ATOM 1401 C CA . VAL A 1 287 ? 52.381 33.685 95.871 1.00 25.56 313 VAL A CA 1
ATOM 1402 C C . VAL A 1 287 ? 53.688 32.914 96.055 1.00 29.49 313 VAL A C 1
ATOM 1403 O O . VAL A 1 287 ? 53.766 31.710 95.759 1.00 24.78 313 VAL A O 1
ATOM 1407 N N . ILE A 1 288 ? 54.720 33.583 96.587 1.00 27.39 314 ILE A N 1
ATOM 1408 C CA . ILE A 1 288 ? 55.987 32.918 96.886 1.00 24.19 314 ILE A CA 1
ATOM 1409 C C . ILE A 1 288 ? 55.773 31.793 97.888 1.00 28.93 314 ILE A C 1
ATOM 1410 O O . ILE A 1 288 ? 56.266 30.672 97.706 1.00 27.39 314 ILE A O 1
ATOM 1415 N N . VAL A 1 289 ? 55.039 32.081 98.971 1.00 25.54 315 VAL A N 1
ATOM 1416 C CA . VAL A 1 289 ? 54.776 31.062 99.979 1.00 24.93 315 VAL A CA 1
ATOM 1417 C C . VAL A 1 289 ? 54.055 29.869 99.363 1.00 26.25 315 VAL A C 1
ATOM 1418 O O . VAL A 1 289 ? 54.379 28.714 99.663 1.00 27.41 315 VAL A O 1
ATOM 1422 N N . HIS A 1 290 ? 53.071 30.130 98.492 1.00 27.27 316 HIS A N 1
ATOM 1423 C CA . HIS A 1 290 ? 52.344 29.059 97.805 1.00 27.31 316 HIS A CA 1
ATOM 1424 C C . HIS A 1 290 ? 53.298 28.166 97.021 1.00 25.14 316 HIS A C 1
ATOM 1425 O O . HIS A 1 290 ? 53.252 26.934 97.125 1.00 26.95 316 HIS A O 1
ATOM 1432 N N . PHE A 1 291 ? 54.186 28.784 96.242 1.00 26.59 317 PHE A N 1
ATOM 1433 C CA . PHE A 1 291 ? 55.180 28.046 95.464 1.00 29.88 317 PHE A CA 1
ATOM 1434 C C . PHE A 1 291 ? 56.100 27.208 96.355 1.00 25.69 317 PHE A C 1
ATOM 1435 O O . PHE A 1 291 ? 56.295 26.013 96.110 1.00 26.35 317 PHE A O 1
ATOM 1443 N N . ILE A 1 292 ? 56.666 27.815 97.400 1.00 30.74 318 ILE A N 1
ATOM 1444 C CA . ILE A 1 292 ? 57.634 27.112 98.248 1.00 28.59 318 ILE A CA 1
ATOM 1445 C C . ILE A 1 292 ? 56.949 26.007 99.042 1.00 31.81 318 ILE A C 1
ATOM 1446 O O . ILE A 1 292 ? 57.396 24.856 99.043 1.00 35.86 318 ILE A O 1
ATOM 1451 N N . GLN A 1 293 ? 55.843 26.335 99.714 1.00 31.69 319 GLN A N 1
ATOM 1452 C CA . GLN A 1 293 ? 55.087 25.319 100.444 1.00 29.65 319 GLN A CA 1
ATOM 1453 C C . GLN A 1 293 ? 54.643 24.195 99.523 1.00 31.93 319 GLN A C 1
ATOM 1454 O O . GLN A 1 293 ? 54.634 23.028 99.924 1.00 35.61 319 GLN A O 1
ATOM 1458 N N . ASP A 1 294 ? 54.260 24.529 98.287 1.00 30.26 320 ASP A N 1
ATOM 1459 C CA . ASP A 1 294 ? 53.878 23.506 97.321 1.00 32.90 320 ASP A CA 1
ATOM 1460 C C . ASP A 1 294 ? 55.033 22.542 97.073 1.00 33.35 320 ASP A C 1
ATOM 1461 O O . ASP A 1 294 ? 54.884 21.320 97.203 1.00 35.99 320 ASP A O 1
ATOM 1466 N N . TYR A 1 295 ? 56.203 23.081 96.726 1.00 32.62 321 TYR A N 1
ATOM 1467 C CA . TYR A 1 295 ? 57.373 22.238 96.534 1.00 35.34 321 TYR A CA 1
ATOM 1468 C C . TYR A 1 295 ? 57.722 21.470 97.810 1.00 39.75 321 TYR A C 1
ATOM 1469 O O . TYR A 1 295 ? 58.047 20.278 97.752 1.00 41.88 321 TYR A O 1
ATOM 1478 N N . GLU A 1 296 ? 57.656 22.130 98.972 1.00 32.53 322 GLU A N 1
ATOM 1479 C CA . GLU A 1 296 ? 58.056 21.454 100.204 1.00 42.89 322 GLU A CA 1
ATOM 1480 C C . GLU A 1 296 ? 57.169 20.252 100.492 1.00 42.51 322 GLU A C 1
ATOM 1481 O O . GLU A 1 296 ? 57.655 19.220 100.964 1.00 43.38 322 GLU A O 1
ATOM 1487 N N . LYS A 1 297 ? 55.879 20.342 100.165 1.00 41.29 323 LYS A N 1
ATOM 1488 C CA . LYS A 1 297 ? 54.971 19.243 100.485 1.00 38.24 323 LYS A CA 1
ATOM 1489 C C . LYS A 1 297 ? 55.034 18.124 99.451 1.00 43.84 323 LYS A C 1
ATOM 1490 O O . LYS A 1 297 ? 54.939 16.947 99.811 1.00 43.61 323 LYS A O 1
ATOM 1493 N N . HIS A 1 298 ? 55.191 18.459 98.169 1.00 40.29 324 HIS A N 1
ATOM 1494 C CA . HIS A 1 298 ? 55.009 17.483 97.101 1.00 40.99 324 HIS A CA 1
ATOM 1495 C C . HIS A 1 298 ? 56.296 17.130 96.371 1.00 42.29 324 HIS A C 1
ATOM 1496 O O . HIS A 1 298 ? 56.247 16.343 95.418 1.00 39.82 324 HIS A O 1
ATOM 1503 N N . ASP A 1 299 ? 57.438 17.688 96.784 1.00 39.48 325 ASP A N 1
ATOM 1504 C CA . ASP A 1 299 ? 58.729 17.456 96.139 1.00 38.37 325 ASP A CA 1
ATOM 1505 C C . ASP A 1 299 ? 58.741 17.899 94.676 1.00 43.76 325 ASP A C 1
ATOM 1506 O O . ASP A 1 299 ? 59.638 17.520 93.916 1.00 42.17 325 ASP A O 1
ATOM 1508 N N . LYS A 1 300 ? 57.775 18.719 94.268 1.00 43.85 326 LYS A N 1
ATOM 1509 C CA . LYS A 1 300 ? 57.710 19.231 92.907 1.00 40.37 326 LYS A CA 1
ATOM 1510 C C . LYS A 1 300 ? 56.678 20.348 92.858 1.00 38.34 326 LYS A C 1
ATOM 1511 O O . LYS A 1 300 ? 55.827 20.473 93.747 1.00 37.03 326 LYS A O 1
ATOM 1517 N N . TYR A 1 301 ? 56.771 21.160 91.809 1.00 33.81 327 TYR A N 1
ATOM 1518 C CA . TYR A 1 301 ? 55.763 22.174 91.542 1.00 33.35 327 TYR A CA 1
ATOM 1519 C C . TYR A 1 301 ? 54.495 21.505 91.028 1.00 30.13 327 TYR A C 1
ATOM 1520 O O . TYR A 1 301 ? 54.563 20.626 90.167 1.00 33.17 327 TYR A O 1
ATOM 1529 N N . THR A 1 302 ? 53.340 21.901 91.573 1.00 28.42 328 THR A N 1
ATOM 1530 C CA . THR A 1 302 ? 52.048 21.357 91.152 1.00 29.22 328 THR A CA 1
ATOM 1531 C C . THR A 1 302 ? 51.089 22.420 90.611 1.00 31.36 328 THR A C 1
ATOM 1532 O O . THR A 1 302 ? 49.926 22.098 90.331 1.00 31.68 328 THR A O 1
ATOM 1536 N N . GLY A 1 303 ? 51.528 23.670 90.461 1.00 30.10 329 GLY A N 1
ATOM 1537 C CA . GLY A 1 303 ? 50.726 24.677 89.774 1.00 27.48 329 GLY A CA 1
ATOM 1538 C C . GLY A 1 303 ? 49.766 25.438 90.677 1.00 29.69 329 GLY A C 1
ATOM 1539 O O . GLY A 1 303 ? 49.832 25.403 91.910 1.00 28.55 329 GLY A O 1
ATOM 1540 N N . PHE A 1 304 ? 48.849 26.149 90.018 1.00 24.20 330 PHE A N 1
ATOM 1541 C CA . PHE A 1 304 ? 47.819 26.958 90.642 1.00 27.06 330 PHE A CA 1
ATOM 1542 C C . PHE A 1 304 ? 46.478 26.545 90.051 1.00 32.31 330 PHE A C 1
ATOM 1543 O O . PHE A 1 304 ? 46.318 26.545 88.813 1.00 30.94 330 PHE A O 1
ATOM 1551 N N . PRO A 1 305 ? 45.500 26.176 90.876 1.00 28.87 331 PRO A N 1
ATOM 1552 C CA . PRO A 1 305 ? 44.244 25.641 90.345 1.00 26.74 331 PRO A CA 1
ATOM 1553 C C . PRO A 1 305 ? 43.361 26.744 89.790 1.00 26.67 331 PRO A C 1
ATOM 1554 O O . PRO A 1 305 ? 43.517 27.926 90.109 1.00 26.35 331 PRO A O 1
ATOM 1558 N N . VAL A 1 306 ? 42.409 26.331 88.951 1.00 28.47 332 VAL A N 1
ATOM 1559 C CA . VAL A 1 306 ? 41.368 27.214 88.436 1.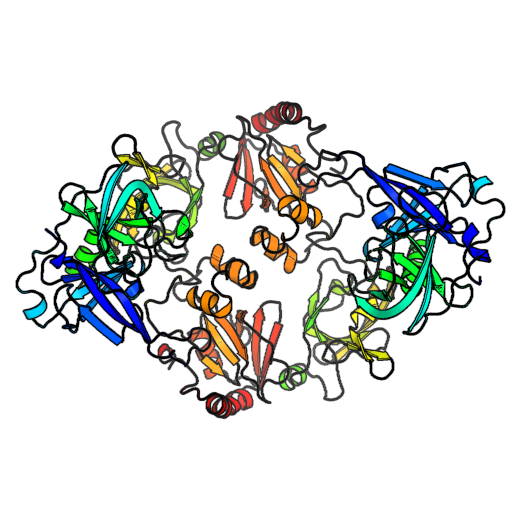00 29.92 332 VAL A CA 1
ATOM 1560 C C . VAL A 1 306 ? 40.027 26.521 88.609 1.00 30.82 332 VAL A C 1
ATOM 1561 O O . VAL A 1 306 ? 39.952 25.310 88.833 1.00 30.45 332 VAL A O 1
ATOM 1565 N N . LEU A 1 307 ? 38.954 27.305 88.487 1.00 27.85 333 LEU A N 1
ATOM 1566 C CA . LEU A 1 307 ? 37.626 26.704 88.493 1.00 31.12 333 LEU A CA 1
ATOM 1567 C C . LEU A 1 307 ? 37.196 26.215 87.109 1.00 35.02 333 LEU A C 1
ATOM 1568 O O . LEU A 1 307 ? 36.347 25.323 87.021 1.00 33.28 333 LEU A O 1
ATOM 1573 N N . GLY A 1 308 ? 37.766 26.746 86.031 1.00 27.47 334 GLY A N 1
ATOM 1574 C CA . GLY A 1 308 ? 37.433 26.244 84.710 1.00 24.04 334 GLY A CA 1
ATOM 1575 C C . GLY A 1 308 ? 36.124 26.749 84.139 1.00 27.65 334 GLY A C 1
ATOM 1576 O O . GLY A 1 308 ? 35.460 26.020 83.390 1.00 22.73 334 GLY A O 1
ATOM 1577 N N . ILE A 1 309 ? 35.731 27.984 84.465 1.00 23.38 335 ILE A N 1
ATOM 1578 C CA . ILE A 1 309 ? 34.465 28.548 84.023 1.00 22.32 335 ILE A CA 1
ATOM 1579 C C . ILE A 1 309 ? 34.703 29.945 83.472 1.00 24.37 335 ILE A C 1
ATOM 1580 O O . ILE A 1 309 ? 35.682 30.612 83.816 1.00 27.76 335 ILE A O 1
ATOM 1585 N N . GLU A 1 310 ? 33.814 30.371 82.584 1.00 24.26 336 GLU A N 1
ATOM 1586 C CA . GLU A 1 310 ? 33.674 31.760 82.192 1.00 23.43 336 GLU A CA 1
ATOM 1587 C C . GLU A 1 310 ? 32.372 32.266 82.787 1.00 24.32 336 GLU A C 1
ATOM 1588 O O . GLU A 1 310 ? 31.428 31.491 82.979 1.00 19.78 336 GLU A O 1
ATOM 1594 N N . TRP A 1 311 ? 32.320 33.568 83.082 1.00 19.81 337 TRP A N 1
ATOM 1595 C CA . TRP A 1 311 ? 31.174 34.087 83.802 1.00 19.77 337 TRP A CA 1
ATOM 1596 C C . TRP A 1 311 ? 30.770 35.452 83.261 1.00 20.75 337 TRP A C 1
ATOM 1597 O O . TRP A 1 311 ? 31.552 36.162 82.638 1.00 19.61 337 TRP A O 1
ATOM 1608 N N . GLN A 1 312 ? 29.530 35.811 83.543 1.00 22.68 338 GLN A N 1
ATOM 1609 C CA . GLN A 1 312 ? 28.919 37.057 83.137 1.00 18.71 338 GLN A CA 1
ATOM 1610 C C . GLN A 1 312 ? 28.371 37.771 84.370 1.00 22.17 338 GLN A C 1
ATOM 1611 O O . GLN A 1 312 ? 27.778 37.134 85.250 1.00 19.05 338 GLN A O 1
ATOM 1617 N N . LYS A 1 313 ? 28.566 39.089 84.432 1.00 19.16 339 LYS A N 1
ATOM 1618 C CA . LYS A 1 313 ? 28.091 39.850 85.581 1.00 22.34 339 LYS A CA 1
ATOM 1619 C C . LYS A 1 313 ? 26.571 39.814 85.664 1.00 23.19 339 LYS A C 1
ATOM 1620 O O . LYS A 1 313 ? 25.883 39.697 84.653 1.00 21.71 339 LYS A O 1
ATOM 1626 N N . MET A 1 314 ? 26.051 39.911 86.893 1.00 19.88 340 MET A N 1
ATOM 1627 C CA . MET A 1 314 ? 24.606 39.943 87.117 1.00 22.66 340 MET A CA 1
ATOM 1628 C C . MET A 1 314 ? 24.149 41.300 87.644 1.00 21.60 340 MET A C 1
ATOM 1629 O O . MET A 1 314 ? 23.446 41.367 88.648 1.00 23.62 340 MET A O 1
ATOM 1634 N N . GLU A 1 315 ? 24.520 42.387 86.987 1.00 25.44 341 GLU A N 1
ATOM 1635 C CA . GLU A 1 315 ? 24.161 43.693 87.512 1.00 25.72 341 GLU A CA 1
ATOM 1636 C C . GLU A 1 315 ? 22.808 44.188 87.031 1.00 30.91 341 GLU A C 1
ATOM 1637 O O . GLU A 1 315 ? 22.230 45.072 87.672 1.00 36.33 341 GLU A O 1
ATOM 1643 N N . ASN A 1 316 ? 22.285 43.655 85.947 1.00 27.51 342 ASN A N 1
ATOM 1644 C CA . ASN A 1 316 ? 20.968 44.094 85.517 1.00 25.56 342 ASN A CA 1
ATOM 1645 C C . ASN A 1 316 ? 19.891 43.484 86.406 1.00 28.86 342 ASN A C 1
ATOM 1646 O O . ASN A 1 316 ? 19.877 42.263 86.600 1.00 28.07 342 ASN A O 1
ATOM 1651 N N . PRO A 1 317 ? 18.959 44.292 86.927 1.00 28.23 343 PRO A N 1
ATOM 1652 C CA . PRO A 1 317 ? 17.911 43.736 87.801 1.00 29.27 343 PRO A CA 1
ATOM 1653 C C . PRO A 1 317 ? 16.923 42.821 87.096 1.00 26.78 343 PRO A C 1
ATOM 1654 O O . PRO A 1 317 ? 16.435 41.875 87.732 1.00 25.41 343 PRO A O 1
ATOM 1658 N N . ASP A 1 318 ? 16.604 43.049 85.817 1.00 27.02 344 ASP A N 1
ATOM 1659 C CA . ASP A 1 318 ? 15.722 42.114 85.114 1.00 23.13 344 ASP A CA 1
ATOM 1660 C C . ASP A 1 318 ? 16.380 40.750 84.959 1.00 27.38 344 ASP A C 1
ATOM 1661 O O . ASP A 1 318 ? 15.720 39.710 85.088 1.00 29.33 344 ASP A O 1
ATOM 1666 N N . LEU A 1 319 ? 17.674 40.731 84.652 1.00 24.62 345 LEU A N 1
ATOM 1667 C CA . LEU A 1 319 ? 18.377 39.462 84.545 1.00 26.09 345 LEU A CA 1
ATOM 1668 C C . LEU A 1 319 ? 18.277 38.691 85.856 1.00 25.52 345 LEU A C 1
ATOM 1669 O O . LEU A 1 319 ? 17.914 37.504 85.870 1.00 23.43 345 LEU A O 1
ATOM 1674 N N . ARG A 1 320 ? 18.574 39.367 86.973 1.00 25.05 346 ARG A N 1
ATOM 1675 C CA . ARG A 1 320 ? 18.551 38.712 88.282 1.00 24.28 346 ARG A CA 1
ATOM 1676 C C . ARG A 1 320 ? 17.160 38.180 88.604 1.00 24.15 346 ARG A C 1
ATOM 1677 O O . ARG A 1 320 ? 17.017 37.037 89.055 1.00 26.61 346 ARG A O 1
ATOM 1685 N N . LYS A 1 321 ? 16.124 38.989 88.355 1.00 21.61 347 LYS A N 1
ATOM 1686 C CA . LYS A 1 321 ? 14.754 38.581 88.648 1.00 25.25 347 LYS A CA 1
ATOM 1687 C C . LYS A 1 321 ? 14.351 37.368 87.817 1.00 25.99 347 LYS A C 1
ATOM 1688 O O . LYS A 1 321 ? 13.868 36.370 88.357 1.00 23.27 347 LYS A O 1
ATOM 1692 N N . SER A 1 322 ? 14.598 37.415 86.505 1.00 25.27 348 SER A N 1
ATOM 1693 C CA . SER A 1 322 ? 14.240 36.315 85.614 1.00 21.02 348 SER A CA 1
ATOM 1694 C C . SER A 1 322 ? 14.921 35.014 85.993 1.00 23.64 348 SER A C 1
ATOM 1695 O O . SER A 1 322 ? 14.494 33.944 85.551 1.00 27.32 348 SER A O 1
ATOM 1698 N N . MET A 1 323 ? 15.982 35.066 86.778 1.00 24.83 349 MET A N 1
ATOM 1699 C CA . MET A 1 323 ? 16.665 33.846 87.167 1.00 28.13 349 MET A CA 1
ATOM 1700 C C . MET A 1 323 ? 16.353 33.441 88.606 1.00 24.83 349 MET A C 1
ATOM 1701 O O . MET A 1 323 ? 16.997 32.528 89.131 1.00 21.34 349 MET A O 1
ATOM 1706 N N . GLY A 1 324 ? 15.364 34.088 89.230 1.00 20.73 350 GLY A N 1
ATOM 1707 C CA . GLY A 1 324 ? 14.885 33.725 90.549 1.00 25.92 350 GLY A CA 1
ATOM 1708 C C . GLY A 1 324 ? 15.694 34.258 91.710 1.00 29.18 350 GLY A C 1
ATOM 1709 O O . GLY A 1 324 ? 15.503 33.792 92.839 1.00 32.51 350 GLY A O 1
ATOM 1710 N N . MET A 1 325 ? 16.596 35.209 91.478 1.00 24.26 351 MET A N 1
ATOM 1711 C CA . MET A 1 325 ? 17.481 35.665 92.538 1.00 24.85 351 MET A CA 1
ATOM 1712 C C . MET A 1 325 ? 16.710 36.535 93.517 1.00 27.41 351 MET A C 1
ATOM 1713 O O . MET A 1 325 ? 16.104 37.536 93.117 1.00 27.38 351 MET A O 1
ATOM 1718 N N . GLU A 1 326 ? 16.749 36.170 94.796 1.00 26.15 352 GLU A N 1
ATOM 1719 C CA . GLU A 1 326 ? 16.179 37.035 95.818 1.00 27.52 352 GLU A CA 1
ATOM 1720 C C . GLU A 1 326 ? 16.950 38.354 95.861 1.00 29.50 352 GLU A C 1
ATOM 1721 O O . GLU A 1 326 ? 18.091 38.462 95.392 1.00 30.03 352 GLU A O 1
ATOM 1727 N N . SER A 1 327 ? 16.321 39.371 96.440 1.00 28.88 353 SER A N 1
ATOM 1728 C CA . SER A 1 327 ? 16.893 40.710 96.357 1.00 27.29 353 SER A CA 1
ATOM 1729 C C . SER A 1 327 ? 18.218 40.824 97.103 1.00 25.80 353 SER A C 1
ATOM 1730 O O . SER A 1 327 ? 19.051 41.660 96.743 1.00 28.30 353 SER A O 1
ATOM 1733 N N . HIS A 1 328 ? 18.449 40.003 98.129 1.00 24.74 354 HIS A N 1
ATOM 1734 C CA . HIS A 1 328 ? 19.732 40.073 98.819 1.00 23.29 354 HIS A CA 1
ATOM 1735 C C . HIS A 1 328 ? 20.835 39.301 98.105 1.00 23.58 354 HIS A C 1
ATOM 1736 O O . HIS A 1 328 ? 21.998 39.425 98.491 1.00 23.03 354 HIS A O 1
ATOM 1743 N N . GLN A 1 329 ? 20.504 38.490 97.106 1.00 24.53 355 GLN A N 1
ATOM 1744 C CA . GLN A 1 329 ? 21.497 37.625 96.496 1.00 24.28 355 GLN A CA 1
ATOM 1745 C C . GLN A 1 329 ? 22.292 38.375 95.437 1.00 24.36 355 GLN A C 1
ATOM 1746 O O . GLN A 1 329 ? 21.806 39.333 94.817 1.00 17.75 355 GLN A O 1
ATOM 1752 N N . LYS A 1 330 ? 23.540 37.945 95.260 1.00 22.46 356 LYS A N 1
ATOM 1753 C CA . LYS A 1 330 ? 24.423 38.524 94.262 1.00 21.35 356 LYS A CA 1
ATOM 1754 C C . LYS A 1 330 ? 25.452 37.477 93.854 1.00 22.27 356 LYS A C 1
ATOM 1755 O O . LYS A 1 330 ? 25.697 36.510 94.580 1.00 18.56 356 LYS A O 1
ATOM 1761 N N . GLY A 1 331 ? 26.014 37.658 92.659 1.00 18.76 357 GLY A N 1
ATOM 1762 C CA . GLY A 1 331 ? 26.982 36.718 92.120 1.00 18.68 357 GLY A CA 1
ATOM 1763 C C . GLY A 1 331 ? 27.060 36.834 90.602 1.00 17.38 357 GLY A C 1
ATOM 1764 O O . GLY A 1 331 ? 26.587 37.801 90.020 1.00 21.43 357 GLY A O 1
ATOM 1765 N N . VAL A 1 332 ? 27.664 35.825 89.982 1.00 17.15 358 VAL A N 1
ATOM 1766 C CA . VAL A 1 332 ? 27.930 35.852 88.549 1.00 17.91 358 VAL A CA 1
ATOM 1767 C C . VAL A 1 332 ? 27.375 34.600 87.884 1.00 15.67 358 VAL A C 1
ATOM 1768 O O . VAL A 1 332 ? 27.346 33.520 88.474 1.00 17.42 358 VAL A O 1
ATOM 1772 N N . ARG A 1 333 ? 26.939 34.755 86.635 1.00 15.91 359 ARG A N 1
ATOM 1773 C CA . ARG A 1 333 ? 26.369 33.666 85.854 1.00 19.32 359 ARG A CA 1
ATOM 1774 C C . ARG A 1 333 ? 27.458 32.904 85.097 1.00 17.02 359 ARG A C 1
ATOM 1775 O O . ARG A 1 333 ? 28.336 33.506 84.490 1.00 23.17 359 ARG A O 1
ATOM 1783 N N . ILE A 1 334 ? 27.377 31.579 85.097 1.00 19.05 360 ILE A N 1
ATOM 1784 C CA . ILE A 1 334 ? 28.348 30.759 84.370 1.00 19.48 360 ILE A CA 1
ATOM 1785 C C . ILE A 1 334 ? 27.993 30.744 82.889 1.00 22.14 360 ILE A C 1
ATOM 1786 O O . ILE A 1 334 ? 26.933 30.237 82.504 1.00 22.02 360 ILE A O 1
ATOM 1791 N N . ARG A 1 335 ? 28.894 31.277 82.058 1.00 20.84 361 ARG A N 1
ATOM 1792 C CA . ARG A 1 335 ? 28.686 31.341 80.614 1.00 21.03 361 ARG A CA 1
ATOM 1793 C C . ARG A 1 335 ? 28.974 30.001 79.954 1.00 20.12 361 ARG A C 1
ATOM 1794 O O . ARG A 1 335 ? 28.233 29.560 79.073 1.00 19.24 361 ARG A O 1
ATOM 1802 N N . ARG A 1 336 ? 30.028 29.332 80.395 1.00 20.52 362 ARG A N 1
ATOM 1803 C CA . ARG A 1 336 ? 30.556 28.162 79.719 1.00 21.12 362 ARG A CA 1
ATOM 1804 C C . ARG A 1 336 ? 31.528 27.495 80.679 1.00 23.51 362 ARG A C 1
ATOM 1805 O O . ARG A 1 336 ? 32.176 28.171 81.484 1.00 22.04 362 ARG A O 1
ATOM 1813 N N . ILE A 1 337 ? 31.597 26.167 80.629 1.00 23.84 363 ILE A N 1
ATOM 1814 C CA . ILE A 1 337 ? 32.482 25.407 81.502 1.00 22.61 363 ILE A CA 1
ATOM 1815 C C . ILE A 1 337 ? 33.450 24.591 80.658 1.00 22.89 363 ILE A C 1
ATOM 1816 O O . ILE A 1 337 ? 33.033 23.954 79.687 1.00 22.97 363 ILE A O 1
ATOM 1821 N N . GLU A 1 338 ? 34.736 24.597 81.035 1.00 20.61 364 GLU A N 1
ATOM 1822 C CA . GLU A 1 338 ? 35.742 23.814 80.315 1.00 22.39 364 GLU A CA 1
ATOM 1823 C C . GLU A 1 338 ? 35.337 22.346 80.308 1.00 26.30 364 GLU A C 1
ATOM 1824 O O . GLU A 1 338 ? 35.205 21.748 81.385 1.00 28.79 364 GLU A O 1
ATOM 1830 N N . PRO A 1 339 ? 35.159 21.724 79.143 1.00 26.31 365 PRO A N 1
ATOM 1831 C CA . PRO A 1 339 ? 34.838 20.286 79.122 1.00 26.87 365 PRO A CA 1
ATOM 1832 C C . PRO A 1 339 ? 35.887 19.415 79.780 1.00 32.84 365 PRO A C 1
ATOM 1833 O O . PRO A 1 339 ? 35.561 18.296 80.198 1.00 32.29 365 PRO A O 1
ATOM 1837 N N . THR A 1 340 ? 37.135 19.869 79.879 1.00 29.75 366 THR A N 1
ATOM 1838 C CA . THR A 1 340 ? 38.180 19.074 80.505 1.00 29.45 366 THR A CA 1
ATOM 1839 C C . THR A 1 340 ? 38.359 19.413 81.978 1.00 32.90 366 THR A C 1
ATOM 1840 O O . THR A 1 340 ? 39.368 19.023 82.567 1.00 32.14 366 THR A O 1
ATOM 1844 N N . ALA A 1 341 ? 37.442 20.165 82.566 1.00 30.95 367 ALA A N 1
ATOM 1845 C CA . ALA A 1 341 ? 37.596 20.337 84.003 1.00 36.20 367 ALA A CA 1
ATOM 1846 C C . ALA A 1 341 ? 36.610 19.443 84.751 1.00 38.14 367 ALA A C 1
ATOM 1847 O O . ALA A 1 341 ? 35.473 19.267 84.299 1.00 37.81 367 ALA A O 1
ATOM 1849 N N . PRO A 1 342 ? 37.019 18.867 85.891 1.00 51.24 368 PRO A N 1
ATOM 1850 C CA . PRO A 1 342 ? 36.124 17.917 86.589 1.00 47.20 368 PRO A CA 1
ATOM 1851 C C . PRO A 1 342 ? 34.773 18.512 86.909 1.00 47.21 368 PRO A C 1
ATOM 1852 O O . PRO A 1 342 ? 33.745 17.841 86.720 1.00 41.26 368 PRO A O 1
ATOM 1856 N N . GLU A 1 343 ? 34.767 19.782 87.353 1.00 40.24 369 GLU A N 1
ATOM 1857 C CA . GLU A 1 343 ? 33.575 20.559 87.666 1.00 35.17 369 GLU A CA 1
ATOM 1858 C C . GLU A 1 343 ? 32.635 20.735 86.487 1.00 34.93 369 GLU A C 1
ATOM 1859 O O . GLU A 1 343 ? 31.552 21.308 86.662 1.00 31.14 369 GLU A O 1
ATOM 1865 N N . SER A 1 344 ? 33.031 20.317 85.286 1.00 42.67 370 SER A N 1
ATOM 1866 C CA . SER A 1 344 ? 32.061 20.256 84.204 1.00 43.67 370 SER A CA 1
ATOM 1867 C C . SER A 1 344 ? 31.108 19.114 84.388 1.00 42.11 370 SER A C 1
ATOM 1868 O O . SER A 1 344 ? 30.241 18.906 83.538 1.00 45.45 370 SER A O 1
ATOM 1871 N N . GLN A 1 345 ? 31.285 18.349 85.451 1.00 45.51 371 GLN A N 1
ATOM 1872 C CA . GLN A 1 345 ? 30.373 17.277 85.789 1.00 53.16 371 GLN A CA 1
ATOM 1873 C C . GLN A 1 345 ? 29.433 17.656 86.922 1.00 50.34 371 GLN A C 1
ATOM 1874 O O . GLN A 1 345 ? 28.569 16.838 87.272 1.00 50.76 371 GLN A O 1
ATOM 1876 N N . VAL A 1 346 ? 29.585 18.850 87.530 1.00 36.17 372 VAL A N 1
ATOM 1877 C CA . VAL A 1 346 ? 28.627 19.221 88.572 1.00 33.27 372 VAL A CA 1
ATOM 1878 C C . VAL A 1 346 ? 28.068 20.629 88.380 1.00 30.23 372 VAL A C 1
ATOM 1879 O O . VAL A 1 346 ? 26.893 20.872 88.688 1.00 32.81 372 VAL A O 1
ATOM 1883 N N . LEU A 1 347 ? 28.861 21.561 87.853 1.00 29.88 373 LEU A N 1
ATOM 1884 C CA . LEU A 1 347 ? 28.311 22.884 87.585 1.00 24.77 373 LEU A CA 1
ATOM 1885 C C . LEU A 1 347 ? 27.659 22.910 86.216 1.00 24.22 373 LEU A C 1
ATOM 1886 O O . LEU A 1 347 ? 27.973 22.106 85.340 1.00 26.08 373 LEU A O 1
ATOM 1891 N N . LYS A 1 348 ? 26.751 23.861 86.024 1.00 26.86 374 LYS A N 1
ATOM 1892 C CA . LYS A 1 348 ? 26.075 23.928 84.739 1.00 22.18 374 LYS A CA 1
ATOM 1893 C C . LYS A 1 348 ? 26.049 25.351 84.207 1.00 25.90 374 LYS A C 1
ATOM 1894 O O . LYS A 1 348 ? 26.076 26.313 84.983 1.00 24.94 374 LYS A O 1
ATOM 1900 N N . PRO A 1 349 ? 25.962 25.516 82.886 1.00 25.40 375 PRO A N 1
ATOM 1901 C CA . PRO A 1 349 ? 25.798 26.861 82.338 1.00 23.33 375 PRO A CA 1
ATOM 1902 C C . PRO A 1 349 ? 24.544 27.499 82.903 1.00 25.45 375 PRO A C 1
ATOM 1903 O O . PRO A 1 349 ? 23.533 26.830 83.145 1.00 23.91 375 PRO A O 1
ATOM 1907 N N . SER A 1 350 ? 24.638 28.803 83.145 1.00 21.36 376 SER A N 1
ATOM 1908 C CA . SER A 1 350 ? 23.601 29.622 83.748 1.00 22.04 376 SER A CA 1
ATOM 1909 C C . SER A 1 350 ? 23.369 29.331 85.236 1.00 20.12 376 SER A C 1
ATOM 1910 O O . SER A 1 350 ? 22.452 29.911 85.817 1.00 23.97 376 SER A O 1
ATOM 1913 N N . ASP A 1 351 ? 24.166 28.479 85.879 1.00 18.78 377 ASP A N 1
ATOM 1914 C CA . ASP A 1 351 ? 24.231 28.564 87.331 1.00 18.93 377 ASP A CA 1
ATOM 1915 C C . ASP A 1 351 ? 24.709 29.960 87.732 1.00 21.89 377 ASP A C 1
ATOM 1916 O O . ASP A 1 351 ? 25.512 30.593 87.040 1.00 22.86 377 ASP A O 1
ATOM 1921 N N . ILE A 1 352 ? 24.230 30.451 88.859 1.00 21.70 378 ILE A N 1
ATOM 1922 C CA . ILE A 1 352 ? 24.714 31.712 89.390 1.00 19.10 378 ILE A CA 1
ATOM 1923 C C . ILE A 1 352 ? 25.552 31.407 90.620 1.00 24.75 378 ILE A C 1
ATOM 1924 O O . ILE A 1 352 ? 25.031 30.919 91.628 1.00 21.24 378 ILE A O 1
ATOM 1929 N N . ILE A 1 353 ? 26.853 31.694 90.539 1.00 19.64 379 ILE A N 1
ATOM 1930 C CA . ILE A 1 353 ? 27.760 31.464 91.655 1.00 20.37 379 ILE A CA 1
ATOM 1931 C C . ILE A 1 353 ? 27.590 32.576 92.681 1.00 22.02 379 ILE A C 1
ATOM 1932 O O . ILE A 1 353 ? 27.843 33.754 92.384 1.00 20.75 379 ILE A O 1
ATOM 1937 N N . LEU A 1 354 ? 27.198 32.194 93.900 1.00 21.56 380 LEU A N 1
ATOM 1938 C CA . LEU A 1 354 ? 26.860 33.114 94.984 1.00 19.59 380 LEU A CA 1
ATOM 1939 C C . LEU A 1 354 ? 28.013 33.343 95.938 1.00 18.92 380 LEU A C 1
ATOM 1940 O O . LEU A 1 354 ? 28.178 34.454 96.463 1.00 17.89 380 LEU A O 1
ATOM 1945 N N . SER A 1 355 ? 28.795 32.299 96.180 1.00 17.51 381 SER A N 1
ATOM 1946 C CA . SER A 1 355 ? 29.873 32.344 97.145 1.00 20.53 381 SER A CA 1
ATOM 1947 C C . SER A 1 355 ? 30.867 31.261 96.788 1.00 18.53 381 SER A C 1
ATOM 1948 O O . SER A 1 355 ? 30.543 30.301 96.087 1.00 19.25 381 SER A O 1
ATOM 1951 N N . PHE A 1 356 ? 32.070 31.412 97.323 1.00 18.48 382 PHE A N 1
ATOM 1952 C CA . PHE A 1 356 ? 33.159 30.463 97.127 1.00 21.35 382 PHE A CA 1
ATOM 1953 C C . PHE A 1 356 ? 33.879 30.322 98.461 1.00 22.51 382 PHE A C 1
ATOM 1954 O O . PHE A 1 356 ? 34.367 31.319 98.999 1.00 23.01 382 PHE A O 1
ATOM 1962 N N . ASP A 1 357 ? 33.923 29.105 99.012 1.00 24.44 383 ASP A N 1
ATOM 1963 C CA . ASP A 1 357 ? 34.456 28.890 100.365 1.00 27.60 383 ASP A CA 1
ATOM 1964 C C . ASP A 1 357 ? 33.834 29.868 101.369 1.00 23.65 383 ASP A C 1
ATOM 1965 O O . ASP A 1 357 ? 34.520 30.474 102.197 1.00 21.24 383 ASP A O 1
ATOM 1970 N N . GLY A 1 358 ? 32.518 30.055 101.274 1.00 22.26 384 GLY A N 1
ATOM 1971 C CA . GLY A 1 358 ? 31.806 30.930 102.180 1.00 20.23 384 GLY A CA 1
ATOM 1972 C C . GLY A 1 358 ? 31.978 32.416 101.932 1.00 25.81 384 GLY A C 1
ATOM 1973 O O . GLY A 1 358 ? 31.316 33.216 102.600 1.00 22.15 384 GLY A O 1
ATOM 1974 N N . VAL A 1 359 ? 32.837 32.829 101.006 1.00 20.25 385 VAL A N 1
ATOM 1975 C CA . VAL A 1 359 ? 33.039 34.249 100.766 1.00 20.51 385 VAL A CA 1
ATOM 1976 C C . VAL A 1 359 ? 32.023 34.725 99.743 1.00 18.20 385 VAL A C 1
ATOM 1977 O O . VAL A 1 359 ? 31.855 34.107 98.686 1.00 20.64 385 VAL A O 1
ATOM 1981 N N . ASN A 1 360 ? 31.333 35.813 100.063 1.00 18.99 386 ASN A N 1
ATOM 1982 C CA . ASN A 1 360 ? 30.226 36.303 99.243 1.00 20.50 386 ASN A CA 1
ATOM 1983 C C . ASN A 1 360 ? 30.751 36.990 97.976 1.00 19.94 386 ASN A C 1
ATOM 1984 O O . ASN A 1 360 ? 31.538 37.941 98.054 1.00 18.52 386 ASN A O 1
ATOM 1989 N N . ILE A 1 361 ? 30.316 36.519 96.810 1.00 19.65 387 ILE A N 1
ATOM 1990 C CA . ILE A 1 361 ? 30.728 37.086 95.526 1.00 17.59 387 ILE A CA 1
ATOM 1991 C C . ILE A 1 361 ? 29.669 38.079 95.077 1.00 20.65 387 ILE A C 1
ATOM 1992 O O . ILE A 1 361 ? 28.468 37.787 95.130 1.00 23.67 387 ILE A O 1
ATOM 1997 N N . ALA A 1 362 ? 30.106 39.266 94.664 1.00 19.70 388 ALA A N 1
ATOM 1998 C CA . ALA A 1 362 ? 29.186 40.312 94.251 1.00 23.02 388 ALA A CA 1
ATOM 1999 C C . ALA A 1 362 ? 28.792 40.138 92.783 1.00 20.09 388 ALA A C 1
ATOM 2000 O O . ALA A 1 362 ? 29.300 39.272 92.072 1.00 19.56 388 ALA A O 1
ATOM 2002 N N . ASN A 1 363 ? 27.877 40.986 92.316 1.00 20.96 389 ASN A N 1
ATOM 2003 C CA . ASN A 1 363 ? 27.405 40.891 90.935 1.00 20.57 389 ASN A CA 1
ATOM 2004 C C . ASN A 1 363 ? 28.478 41.213 89.900 1.00 22.97 389 ASN A C 1
ATOM 2005 O O . ASN A 1 363 ? 28.313 40.862 88.729 1.00 19.49 389 ASN A O 1
ATOM 2010 N N . ASP A 1 364 ? 29.551 41.886 90.292 1.00 19.36 390 ASP A N 1
ATOM 2011 C CA . ASP A 1 364 ? 30.643 42.182 89.387 1.00 22.46 390 ASP A CA 1
ATOM 2012 C C . ASP A 1 364 ? 31.789 41.190 89.530 1.00 19.53 390 ASP A C 1
ATOM 2013 O O . ASP A 1 364 ? 32.858 41.423 88.984 1.00 21.46 390 ASP A O 1
ATOM 2018 N N . GLY A 1 365 ? 31.587 40.090 90.246 1.00 20.25 391 GLY A N 1
ATOM 2019 C CA . GLY A 1 365 ? 32.617 39.090 90.392 1.00 19.14 391 GLY A CA 1
ATOM 2020 C C . GLY A 1 365 ? 33.641 39.380 91.465 1.00 21.15 391 GLY A C 1
ATOM 2021 O O . GLY A 1 365 ? 34.604 38.613 91.591 1.00 22.21 391 GLY A O 1
ATOM 2022 N N . THR A 1 366 ? 33.477 40.460 92.236 1.00 21.11 392 THR A N 1
ATOM 2023 C CA . THR A 1 366 ? 34.448 40.806 93.269 1.00 20.69 392 THR A CA 1
ATOM 2024 C C . THR A 1 366 ? 34.031 40.258 94.631 1.00 23.92 392 THR A C 1
ATOM 2025 O O . THR A 1 366 ? 32.864 39.930 94.884 1.00 21.51 392 THR A O 1
ATOM 2029 N N . VAL A 1 367 ? 35.033 40.113 95.492 1.00 25.16 393 VAL A N 1
ATOM 2030 C CA . VAL A 1 367 ? 34.870 39.730 96.889 1.00 19.07 393 VAL A CA 1
ATOM 2031 C C . VAL A 1 367 ? 35.592 40.773 97.733 1.00 23.78 393 VAL A C 1
ATOM 2032 O O . VAL A 1 367 ? 36.500 41.462 97.246 1.00 19.69 393 VAL A O 1
ATOM 2036 N N . PRO A 1 368 ? 35.198 40.934 98.996 1.00 26.99 394 PRO A N 1
ATOM 2037 C CA . PRO A 1 368 ? 35.967 41.822 99.872 1.00 22.53 394 PRO A CA 1
ATOM 2038 C C . PRO A 1 368 ? 37.358 41.245 100.073 1.00 22.88 394 PRO A C 1
ATOM 2039 O O . PRO A 1 368 ? 37.535 40.026 100.165 1.00 22.11 394 PRO A O 1
ATOM 2043 N N . PHE A 1 369 ? 38.351 42.138 100.122 1.00 20.74 395 PHE A N 1
ATOM 2044 C CA . PHE A 1 369 ? 39.756 41.755 100.223 1.00 23.48 395 PHE A CA 1
ATOM 2045 C C . PHE A 1 369 ? 40.399 42.244 101.513 1.00 23.61 395 PHE A C 1
ATOM 2046 O O . PHE A 1 369 ? 40.970 41.445 102.260 1.00 25.17 395 PHE A O 1
ATOM 2054 N N . ARG A 1 370 ? 40.357 43.547 101.764 1.00 22.62 396 ARG A N 1
ATOM 2055 C CA . ARG A 1 370 ? 40.787 44.166 103.007 1.00 23.51 396 ARG A CA 1
ATOM 2056 C C . ARG A 1 370 ? 39.912 45.385 103.190 1.00 24.77 396 ARG A C 1
ATOM 2057 O O . ARG A 1 370 ? 39.045 45.672 102.357 1.00 26.19 396 ARG A O 1
ATOM 2065 N N . HIS A 1 371 ? 40.169 46.124 104.269 1.00 23.65 397 HIS A N 1
ATOM 2066 C CA . HIS A 1 371 ? 39.445 47.359 104.532 1.00 26.67 397 HIS A CA 1
ATOM 2067 C C . HIS A 1 371 ? 39.456 48.265 103.303 1.00 25.81 397 HIS A C 1
ATOM 2068 O O . HIS A 1 371 ? 40.520 48.632 102.796 1.00 26.15 397 HIS A O 1
ATOM 2075 N N . GLY A 1 372 ? 38.266 48.598 102.811 1.00 25.97 398 GLY A N 1
ATOM 2076 C CA . GLY A 1 372 ? 38.109 49.455 101.654 1.00 23.94 398 GLY A CA 1
ATOM 2077 C C . GLY A 1 372 ? 38.609 48.879 100.350 1.00 31.46 398 GLY A C 1
ATOM 2078 O O . GLY A 1 372 ? 38.764 49.631 99.385 1.00 30.02 398 GLY A O 1
ATOM 2079 N N . GLU A 1 373 ? 38.881 47.573 100.285 1.00 29.84 399 GLU A N 1
ATOM 2080 C CA . GLU A 1 373 ? 39.502 46.980 99.105 1.00 31.47 399 GLU A CA 1
ATOM 2081 C C . GLU A 1 373 ? 38.744 45.737 98.662 1.00 26.23 399 GLU A C 1
ATOM 2082 O O . GLU A 1 373 ? 38.426 44.871 99.481 1.00 24.30 399 GLU A O 1
ATOM 2088 N N . ARG A 1 374 ? 38.480 45.650 97.364 1.00 27.49 400 ARG A N 1
ATOM 2089 C CA . ARG A 1 374 ? 37.788 44.523 96.758 1.00 25.75 400 ARG A CA 1
ATOM 2090 C C . ARG A 1 374 ? 38.599 44.030 95.575 1.00 30.89 400 ARG A C 1
ATOM 2091 O O . ARG A 1 374 ? 39.213 44.826 94.858 1.00 34.26 400 ARG A O 1
ATOM 2099 N N . ILE A 1 375 ? 38.587 42.715 95.369 1.00 25.72 401 ILE A N 1
ATOM 2100 C CA . ILE A 1 375 ? 39.392 42.078 94.341 1.00 28.68 401 ILE A CA 1
ATOM 2101 C C . ILE A 1 375 ? 38.557 40.978 93.688 1.00 29.81 401 ILE A C 1
ATOM 2102 O O . ILE A 1 375 ? 37.523 40.561 94.218 1.00 25.44 401 ILE A O 1
ATOM 2107 N N . GLY A 1 376 ? 38.998 40.524 92.508 1.00 26.75 402 GLY A N 1
ATOM 2108 C CA . GLY A 1 376 ? 38.253 39.492 91.794 1.00 26.38 402 GLY A CA 1
ATOM 2109 C C . GLY A 1 376 ? 38.248 38.172 92.548 1.00 25.79 402 GLY A C 1
ATOM 2110 O O . GLY A 1 376 ? 39.198 37.831 93.251 1.00 23.70 402 GLY A O 1
ATOM 2111 N N . PHE A 1 377 ? 37.155 37.404 92.403 1.00 23.70 403 PHE A N 1
ATOM 2112 C CA . PHE A 1 377 ? 37.012 36.213 93.247 1.00 22.26 403 PHE A CA 1
ATOM 2113 C C . PHE A 1 377 ? 38.016 35.126 92.904 1.00 23.67 403 PHE A C 1
ATOM 2114 O O . PHE A 1 377 ? 38.221 34.217 93.718 1.00 22.71 403 PHE A O 1
ATOM 2122 N N . SER A 1 378 ? 38.679 35.209 91.746 1.00 23.75 404 SER A N 1
ATOM 2123 C CA . SER A 1 378 ? 39.661 34.180 91.399 1.00 23.69 404 SER A CA 1
ATOM 2124 C C . SER A 1 378 ? 40.812 34.108 92.397 1.00 20.65 404 SER A C 1
ATOM 2125 O O . SER A 1 378 ? 41.446 33.059 92.505 1.00 23.42 404 SER A O 1
ATOM 2128 N N . TYR A 1 379 ? 41.094 35.186 93.135 1.00 22.61 405 TYR A N 1
ATOM 2129 C CA . TYR A 1 379 ? 42.178 35.122 94.108 1.00 23.41 405 TYR A CA 1
ATOM 2130 C C . TYR A 1 379 ? 41.877 34.115 95.207 1.00 24.21 405 TYR A C 1
ATOM 2131 O O . TYR A 1 379 ? 42.803 33.524 95.767 0.81 26.34 405 TYR A O 1
ATOM 2140 N N . LEU A 1 380 ? 40.600 33.896 95.531 1.00 26.57 406 LEU A N 1
ATOM 2141 C CA . LEU A 1 380 ? 40.266 32.813 96.460 1.00 28.17 406 LEU A CA 1
ATOM 2142 C C . LEU A 1 380 ? 40.603 31.457 95.863 1.00 25.41 406 LEU A C 1
ATOM 2143 O O . LEU A 1 380 ? 40.913 30.509 96.590 1.00 27.94 406 LEU A O 1
ATOM 2148 N N . ILE A 1 381 ? 40.526 31.337 94.546 1.00 22.51 407 ILE A N 1
ATOM 2149 C CA . ILE A 1 381 ? 40.761 30.051 93.915 1.00 21.44 407 ILE A CA 1
ATOM 2150 C C . ILE A 1 381 ? 42.253 29.798 93.768 1.00 26.97 407 ILE A C 1
ATOM 2151 O O . ILE A 1 381 ? 42.755 28.717 94.085 1.00 24.30 407 ILE A O 1
ATOM 2156 N N . SER A 1 382 ? 42.995 30.805 93.311 1.00 22.75 408 SER A N 1
ATOM 2157 C CA . SER A 1 382 ? 44.410 30.588 93.026 1.00 26.34 408 SER A CA 1
ATOM 2158 C C . SER A 1 382 ? 45.258 30.497 94.293 1.00 28.46 408 SER A C 1
ATOM 2159 O O . SER A 1 382 ? 46.397 30.017 94.229 1.00 27.08 408 SER A O 1
ATOM 2162 N N . GLN A 1 383 ? 44.759 30.949 95.440 1.00 23.40 409 GLN A N 1
ATOM 2163 C CA . GLN A 1 383 ? 45.572 30.750 96.625 1.00 27.73 409 GLN A CA 1
ATOM 2164 C C . GLN A 1 383 ? 45.447 29.337 97.172 1.00 28.57 409 GLN A C 1
ATOM 2165 O O . GLN A 1 383 ? 46.223 28.973 98.060 1.00 28.09 409 GLN A O 1
ATOM 2171 N N . LYS A 1 384 ? 44.518 28.532 96.648 1.00 26.37 410 LYS A N 1
ATOM 2172 C CA . LYS A 1 384 ? 44.454 27.125 97.003 1.00 27.88 410 LYS A CA 1
ATOM 2173 C C . LYS A 1 384 ? 45.513 26.346 96.233 1.00 30.70 410 LYS A C 1
ATOM 2174 O O . LYS A 1 384 ? 46.169 26.858 95.315 1.00 25.56 410 LYS A O 1
ATOM 2180 N N . TYR A 1 385 ? 45.648 25.076 96.592 1.00 30.62 411 TYR A N 1
ATOM 2181 C CA . TYR A 1 385 ? 46.606 24.182 95.967 1.00 28.20 411 TYR A CA 1
ATOM 2182 C C . TYR A 1 385 ? 45.873 23.213 95.059 1.00 29.01 411 TYR A C 1
ATOM 2183 O O . TYR A 1 385 ? 44.692 22.909 95.268 1.00 26.63 411 TYR A O 1
ATOM 2192 N N . THR A 1 386 ? 46.581 22.765 94.026 1.00 27.88 412 THR A N 1
ATOM 2193 C CA . THR A 1 386 ? 46.028 21.767 93.122 1.00 30.68 412 THR A CA 1
ATOM 2194 C C . THR A 1 386 ? 45.630 20.538 93.926 1.00 29.06 412 THR A C 1
ATOM 2195 O O . THR A 1 386 ? 46.399 20.064 94.765 1.00 26.44 412 THR A O 1
ATOM 2199 N N . GLY A 1 387 ? 44.412 20.045 93.691 1.00 31.76 413 GLY A N 1
ATOM 2200 C CA . GLY A 1 387 ? 43.877 18.932 94.442 1.00 32.45 413 GLY A CA 1
ATOM 2201 C C . GLY A 1 387 ? 43.051 19.319 95.651 1.00 33.32 413 GLY A C 1
ATOM 2202 O O . GLY A 1 387 ? 42.280 18.489 96.142 1.00 32.99 413 GLY A O 1
ATOM 2203 N N . ASP A 1 388 ? 43.190 20.551 96.151 1.00 33.40 414 ASP A N 1
ATOM 2204 C CA . ASP A 1 388 ? 42.290 21.036 97.188 1.00 24.84 414 ASP A CA 1
ATOM 2205 C C . ASP A 1 388 ? 40.854 21.065 96.673 1.00 34.08 414 ASP A C 1
ATOM 2206 O O . ASP A 1 388 ? 40.592 21.196 95.473 1.00 33.72 414 ASP A O 1
ATOM 2211 N N . SER A 1 389 ? 39.912 20.993 97.601 1.00 32.63 415 SER A N 1
ATOM 2212 C CA . SER A 1 389 ? 38.507 21.111 97.263 1.00 35.04 415 SER A CA 1
ATOM 2213 C C . SER A 1 389 ? 37.971 22.452 97.746 1.00 36.48 415 SER A C 1
ATOM 2214 O O . SER A 1 389 ? 38.514 23.069 98.667 1.00 32.93 415 SER A O 1
ATOM 2217 N N . ALA A 1 390 ? 36.886 22.893 97.111 1.00 31.94 416 ALA A N 1
ATOM 2218 C CA . ALA A 1 390 ? 36.309 24.199 97.388 1.00 33.66 416 ALA A CA 1
ATOM 2219 C C . ALA A 1 390 ? 34.791 24.105 97.408 1.00 27.88 416 ALA A C 1
ATOM 2220 O O . ALA A 1 390 ? 34.190 23.410 96.584 1.00 25.12 416 ALA A O 1
ATOM 2222 N N . LEU A 1 391 ? 34.180 24.815 98.351 1.00 25.04 417 LEU A N 1
ATOM 2223 C CA . LEU A 1 391 ? 32.729 24.855 98.479 1.00 25.46 417 LEU A CA 1
ATOM 2224 C C . LEU A 1 391 ? 32.211 25.934 97.554 1.00 21.14 417 LEU A C 1
ATOM 2225 O O . LEU A 1 391 ? 32.495 27.114 97.761 1.00 24.99 417 LEU A O 1
ATOM 2230 N N . VAL A 1 392 ? 31.466 25.533 96.528 1.00 21.87 418 VAL A N 1
ATOM 2231 C CA . VAL A 1 392 ? 30.872 26.458 95.571 1.00 21.56 418 VAL A CA 1
ATOM 2232 C C . VAL A 1 392 ? 29.359 26.423 95.755 1.00 26.33 418 VAL A C 1
ATOM 2233 O O . VAL A 1 392 ? 28.731 25.363 95.609 1.00 28.75 418 VAL A O 1
ATOM 2237 N N . LYS A 1 393 ? 28.766 27.578 96.031 1.00 19.59 419 LYS A N 1
ATOM 2238 C CA . LYS A 1 393 ? 27.325 27.689 96.203 1.00 24.73 419 LYS A CA 1
ATOM 2239 C C . LYS A 1 393 ? 26.734 28.430 95.017 1.00 23.35 419 LYS A C 1
ATOM 2240 O O . LYS A 1 393 ? 27.148 29.560 94.716 1.00 24.04 419 LYS A O 1
ATOM 2246 N N . VAL A 1 394 ? 25.750 27.807 94.366 1.00 21.04 420 VAL A N 1
ATOM 2247 C CA . VAL A 1 394 ? 25.138 28.351 93.165 1.00 20.43 420 VAL A CA 1
ATOM 2248 C C . VAL A 1 394 ? 23.628 28.392 93.324 1.00 25.83 420 VAL A C 1
ATOM 2249 O O . VAL A 1 394 ? 23.039 27.726 94.178 1.00 28.67 420 VAL A O 1
ATOM 2253 N N . LEU A 1 395 ? 23.012 29.219 92.499 1.00 22.94 421 LEU A N 1
ATOM 2254 C CA . LEU A 1 395 ? 21.581 29.206 92.289 1.00 21.28 421 LEU A CA 1
ATOM 2255 C C . LEU A 1 395 ? 21.338 28.524 90.947 1.00 28.60 421 LEU A C 1
ATOM 2256 O O . LEU A 1 395 ? 21.877 28.964 89.919 1.00 26.49 421 LEU A O 1
ATOM 2261 N N . ARG A 1 396 ? 20.595 27.415 90.973 1.00 24.85 422 ARG A N 1
ATOM 2262 C CA . ARG A 1 396 ? 20.217 26.663 89.782 1.00 22.47 422 ARG A CA 1
ATOM 2263 C C . ARG A 1 396 ? 18.711 26.468 89.783 1.00 30.09 422 ARG A C 1
ATOM 2264 O O . ARG A 1 396 ? 18.161 25.928 90.748 1.00 32.00 422 ARG A O 1
ATOM 2272 N N . ASN A 1 397 ? 18.054 26.880 88.703 1.00 31.49 423 ASN A N 1
ATOM 2273 C CA . ASN A 1 397 ? 16.596 26.809 88.599 1.00 34.77 423 ASN A CA 1
ATOM 2274 C C . ASN A 1 397 ? 15.947 27.327 89.872 1.00 38.51 423 ASN A C 1
ATOM 2275 O O . ASN A 1 397 ? 15.120 26.655 90.492 1.00 34.55 423 ASN A O 1
ATOM 2280 N N . LYS A 1 398 ? 16.389 28.510 90.291 1.00 34.79 424 LYS A N 1
ATOM 2281 C CA . LYS A 1 398 ? 15.875 29.237 91.445 1.00 29.22 424 LYS A CA 1
ATOM 2282 C C . LYS A 1 398 ? 16.099 28.516 92.773 1.00 28.83 424 LYS A C 1
ATOM 2283 O O . LYS A 1 398 ? 15.556 28.947 93.791 1.00 33.92 424 LYS A O 1
ATOM 2289 N N . GLU A 1 399 ? 16.924 27.473 92.814 1.00 29.15 425 GLU A N 1
ATOM 2290 C CA . GLU A 1 399 ? 17.240 26.773 94.057 1.00 34.25 425 GLU A CA 1
ATOM 2291 C C . GLU A 1 399 ? 18.733 26.846 94.372 1.00 31.11 425 GLU A C 1
ATOM 2292 O O . GLU A 1 399 ? 19.583 26.791 93.476 1.00 26.39 425 GLU A O 1
ATOM 2294 N N . ILE A 1 400 ? 19.048 26.923 95.662 1.00 28.76 426 ILE A N 1
ATOM 2295 C CA . ILE A 1 400 ? 20.434 26.934 96.112 1.00 27.54 426 ILE A CA 1
ATOM 2296 C C . ILE A 1 400 ? 20.980 25.514 96.152 1.00 29.25 426 ILE A C 1
ATOM 2297 O O . ILE A 1 400 ? 20.350 24.607 96.701 1.00 31.61 426 ILE A O 1
ATOM 2302 N N . LEU A 1 401 ? 22.157 25.316 95.567 1.00 27.80 427 LEU A N 1
ATOM 2303 C CA . LEU A 1 401 ? 22.870 24.049 95.626 1.00 28.32 427 LEU A CA 1
ATOM 2304 C C . LEU A 1 401 ? 24.308 24.313 96.045 1.00 29.40 427 LEU A C 1
ATOM 2305 O O . LEU A 1 401 ? 24.868 25.378 95.771 1.00 29.29 427 LEU A O 1
ATOM 2310 N N . GLU A 1 402 ? 24.916 23.331 96.690 1.00 27.83 428 GLU A N 1
ATOM 2311 C CA . GLU A 1 402 ? 26.268 23.490 97.203 1.00 32.79 428 GLU A CA 1
ATOM 2312 C C . GLU A 1 402 ? 27.105 22.316 96.736 1.00 33.92 428 GLU A C 1
ATOM 2313 O O . GLU A 1 402 ? 26.719 21.162 96.938 1.00 41.63 428 GLU A O 1
ATOM 2319 N N . PHE A 1 403 ? 28.231 22.600 96.095 1.00 28.90 429 PHE A N 1
ATOM 2320 C CA . PHE A 1 403 ? 29.137 21.549 95.659 1.00 30.37 429 PHE A CA 1
ATOM 2321 C C . PHE A 1 403 ? 30.511 21.759 96.271 1.00 31.08 429 PHE A C 1
ATOM 2322 O O . PHE A 1 403 ? 30.958 22.898 96.452 1.00 30.90 429 PHE A O 1
ATOM 2330 N N . ASN A 1 404 ? 31.156 20.651 96.607 1.00 27.14 430 ASN A N 1
ATOM 2331 C CA . ASN A 1 404 ? 32.553 20.629 97.006 1.00 31.67 430 ASN A CA 1
ATOM 2332 C C . ASN A 1 404 ? 33.335 20.131 95.797 1.00 28.11 430 ASN A C 1
ATOM 2333 O O . ASN A 1 404 ? 33.185 18.979 95.386 1.00 32.85 430 ASN A O 1
ATOM 2338 N N . ILE A 1 405 ? 34.153 20.994 95.212 1.00 29.27 431 ILE A N 1
ATOM 2339 C CA . ILE A 1 405 ? 34.731 20.735 93.902 1.00 26.07 431 ILE A CA 1
ATOM 2340 C C . ILE A 1 405 ? 36.236 20.603 94.042 1.00 29.82 431 ILE A C 1
ATOM 2341 O O . ILE A 1 405 ? 36.901 21.517 94.543 1.00 31.14 431 ILE A O 1
ATOM 2346 N N . LYS A 1 406 ? 36.773 19.472 93.586 1.00 30.57 432 LYS A N 1
ATOM 2347 C CA . LYS A 1 406 ? 38.212 19.258 93.563 1.00 29.79 432 LYS A CA 1
ATOM 2348 C C . LYS A 1 406 ? 38.824 20.051 92.405 1.00 34.22 432 LYS A C 1
ATOM 2349 O O . LYS A 1 406 ? 38.385 19.932 91.258 1.00 33.21 432 LYS A O 1
ATOM 2355 N N . LEU A 1 407 ? 39.813 20.883 92.708 1.00 33.81 433 LEU A N 1
ATOM 2356 C CA . LEU A 1 407 ? 40.320 21.855 91.748 1.00 32.00 433 LEU A CA 1
ATOM 2357 C C . LEU A 1 407 ? 41.556 21.323 91.039 1.00 31.85 433 LEU A C 1
ATOM 2358 O O . LEU A 1 407 ? 42.436 20.727 91.668 1.00 35.43 433 LEU A O 1
ATOM 2363 N N . ALA A 1 408 ? 41.633 21.571 89.735 1.00 33.03 434 ALA A N 1
ATOM 2364 C CA . ALA A 1 408 ? 42.771 21.166 88.925 1.00 36.20 434 ALA A CA 1
ATOM 2365 C C . ALA A 1 408 ? 43.309 22.376 88.177 1.00 31.75 434 ALA A C 1
ATOM 2366 O O . ALA A 1 408 ? 42.671 23.431 88.130 1.00 26.80 434 ALA A O 1
ATOM 2368 N N . ILE A 1 409 ? 44.514 22.210 87.613 1.00 27.73 435 ILE A N 1
ATOM 2369 C CA . ILE A 1 409 ? 45.120 23.258 86.798 1.00 30.68 435 ILE A CA 1
ATOM 2370 C C . ILE A 1 409 ? 44.364 23.377 85.483 1.00 32.59 435 ILE A C 1
ATOM 2371 O O . ILE A 1 409 ? 43.688 22.446 85.037 1.00 32.71 435 ILE A O 1
ATOM 2376 N N . HIS A 1 410 ? 44.513 24.537 84.839 1.00 32.78 436 HIS A N 1
ATOM 2377 C CA . HIS A 1 410 ? 43.840 24.805 83.575 1.00 36.42 436 HIS A CA 1
ATOM 2378 C C . HIS A 1 410 ? 44.569 24.153 82.402 1.00 36.77 436 HIS A C 1
ATOM 2379 O O . HIS A 1 410 ? 45.785 24.310 82.252 1.00 35.75 436 HIS A O 1
ATOM 2386 N N . LYS A 1 411 ? 43.814 23.434 81.565 1.00 31.64 437 LYS A N 1
ATOM 2387 C CA . LYS A 1 411 ? 44.310 22.888 80.304 1.00 35.49 437 LYS A CA 1
ATOM 2388 C C . LYS A 1 411 ? 43.758 23.734 79.151 1.00 36.80 437 LYS A C 1
ATOM 2389 O O . LYS A 1 411 ? 42.545 23.748 78.896 1.00 35.15 437 LYS A O 1
ATOM 2395 N N . ARG A 1 412 ? 44.645 24.451 78.474 1.00 30.24 438 ARG A N 1
ATOM 2396 C CA . ARG A 1 412 ? 44.291 25.341 77.377 1.00 29.72 438 ARG A CA 1
ATOM 2397 C C . ARG A 1 412 ? 44.535 24.619 76.058 1.00 26.19 438 ARG A C 1
ATOM 2398 O O . ARG A 1 412 ? 45.559 23.956 75.905 1.00 27.44 438 ARG A O 1
ATOM 2406 N N . LEU A 1 413 ? 43.584 24.725 75.118 1.00 25.13 439 LEU A N 1
ATOM 2407 C CA . LEU A 1 413 ? 43.750 24.089 73.805 1.00 24.31 439 LEU A CA 1
ATOM 2408 C C . LEU A 1 413 ? 45.068 24.497 73.147 1.00 23.75 439 LEU A C 1
ATOM 2409 O O . LEU A 1 413 ? 45.846 23.648 72.693 1.00 19.19 439 LEU A O 1
ATOM 2414 N N . ILE A 1 414 ? 45.312 25.800 73.063 1.00 19.48 440 ILE A N 1
ATOM 2415 C CA . ILE A 1 414 ? 46.580 26.353 72.597 1.00 20.62 440 ILE A CA 1
ATOM 2416 C C . ILE A 1 414 ? 47.390 26.784 73.824 1.00 23.07 440 ILE A C 1
ATOM 2417 O O . ILE A 1 414 ? 47.166 27.878 74.368 1.00 23.16 440 ILE A O 1
ATOM 2422 N N . PRO A 1 415 ? 48.325 25.954 74.296 1.00 19.68 441 PRO A N 1
ATOM 2423 C CA . PRO A 1 415 ? 48.917 26.179 75.622 1.00 22.28 441 PRO A CA 1
ATOM 2424 C C . PRO A 1 415 ? 49.784 27.426 75.673 1.00 20.25 441 PRO A C 1
ATOM 2425 O O . PRO A 1 415 ? 50.446 27.799 74.705 1.00 22.46 441 PRO A O 1
ATOM 2429 N N . ALA A 1 416 ? 49.797 28.053 76.845 1.00 23.63 442 ALA A N 1
ATOM 2430 C CA . ALA A 1 416 ? 50.604 29.251 77.042 1.00 25.17 442 ALA A CA 1
ATOM 2431 C C . ALA A 1 416 ? 52.087 28.935 76.986 1.00 25.51 442 ALA A C 1
ATOM 2432 O O . ALA A 1 416 ? 52.894 29.805 76.650 1.00 28.55 442 ALA A O 1
ATOM 2434 N N . HIS A 1 417 ? 52.450 27.703 77.312 1.00 21.43 443 HIS A N 1
ATOM 2435 C CA . HIS A 1 417 ? 53.823 27.236 77.321 1.00 23.77 443 HIS A CA 1
ATOM 2436 C C . HIS A 1 417 ? 53.736 25.728 77.467 1.00 25.22 443 HIS A C 1
ATOM 2437 O O . HIS A 1 417 ? 52.688 25.189 77.823 1.00 29.13 443 HIS A O 1
ATOM 2444 N N . ILE A 1 418 ? 54.849 25.047 77.222 1.00 28.56 444 ILE A N 1
ATOM 2445 C CA . ILE A 1 418 ? 54.828 23.588 77.305 1.00 27.84 444 ILE A CA 1
ATOM 2446 C C . ILE A 1 418 ? 55.887 23.103 78.293 1.00 32.37 444 ILE A C 1
ATOM 2447 O O . ILE A 1 418 ? 56.530 22.065 78.079 1.00 35.65 444 ILE A O 1
ATOM 2452 N N . SER A 1 419 ? 56.071 23.855 79.386 1.00 32.24 445 SER A N 1
ATOM 2453 C CA . SER A 1 419 ? 56.831 23.392 80.558 1.00 35.65 445 SER A CA 1
ATOM 2454 C C . SER A 1 419 ? 58.278 23.038 80.219 1.00 35.44 445 SER A C 1
ATOM 2455 O O . SER A 1 419 ? 58.849 22.107 80.783 1.00 39.84 445 SER A O 1
ATOM 2458 N N . GLY A 1 420 ? 58.882 23.777 79.292 1.00 39.66 446 GLY A N 1
ATOM 2459 C CA . GLY A 1 420 ? 60.258 23.475 78.937 1.00 36.74 446 GLY A CA 1
ATOM 2460 C C . GLY A 1 420 ? 60.475 22.160 78.218 1.00 39.15 446 GLY A C 1
ATOM 2461 O O . GLY A 1 420 ? 61.627 21.780 77.992 1.00 41.33 446 GLY A O 1
ATOM 2462 N N . LYS A 1 421 ? 59.406 21.439 77.867 1.00 37.45 447 LYS A N 1
ATOM 2463 C CA . LYS A 1 421 ? 59.526 20.231 77.074 1.00 30.20 447 LYS A CA 1
ATOM 2464 C C . LYS A 1 421 ? 59.809 20.601 75.622 1.00 31.50 447 LYS A C 1
ATOM 2465 O O . LYS A 1 421 ? 59.592 21.742 75.212 1.00 30.37 447 LYS A O 1
ATOM 2469 N N . PRO A 1 422 ? 60.309 19.666 74.824 1.00 29.07 448 PRO A N 1
ATOM 2470 C CA . PRO A 1 422 ? 60.513 19.950 73.405 1.00 29.10 448 PRO A CA 1
ATOM 2471 C C . PRO A 1 422 ? 59.197 19.923 72.646 1.00 30.95 448 PRO A C 1
ATOM 2472 O O . PRO A 1 422 ? 58.314 19.091 72.923 1.00 26.54 448 PRO A O 1
ATOM 2476 N N . PRO A 1 423 ? 59.038 20.801 71.661 1.00 29.85 449 PRO A N 1
ATOM 2477 C CA . PRO A 1 423 ? 57.799 20.809 70.877 1.00 27.39 449 PRO A CA 1
ATOM 2478 C C . PRO A 1 423 ? 57.695 19.553 70.026 1.00 26.59 449 PRO A C 1
ATOM 2479 O O . PRO A 1 423 ? 58.678 19.084 69.453 1.00 32.28 449 PRO A O 1
ATOM 2483 N N . SER A 1 424 ? 56.504 18.977 69.986 1.00 24.57 450 SER A N 1
ATOM 2484 C CA . SER A 1 424 ? 56.322 17.743 69.248 1.00 28.04 450 SER A CA 1
ATOM 2485 C C . SER A 1 424 ? 56.125 18.046 67.769 1.00 30.50 450 SER A C 1
ATOM 2486 O O . SER A 1 424 ? 55.640 19.116 67.394 1.00 28.74 450 SER A O 1
ATOM 2489 N N . TYR A 1 425 ? 56.503 17.086 66.930 1.00 23.96 451 TYR A N 1
ATOM 2490 C CA . TYR A 1 425 ? 56.379 17.241 65.489 1.00 25.97 451 TYR A CA 1
ATOM 2491 C C . TYR A 1 425 ? 56.465 15.868 64.857 1.00 25.99 451 TYR A C 1
ATOM 2492 O O . TYR A 1 425 ? 56.958 14.914 65.458 1.00 28.38 451 TYR A O 1
ATOM 2501 N N . PHE A 1 426 ? 56.044 15.793 63.605 1.00 27.89 452 PHE A N 1
ATOM 2502 C CA . PHE A 1 426 ? 56.082 14.523 62.900 1.00 26.15 452 PHE A CA 1
ATOM 2503 C C . PHE A 1 426 ? 56.076 14.843 61.419 1.00 24.48 452 PHE A C 1
ATOM 2504 O O . PHE A 1 426 ? 55.411 15.789 60.997 1.00 24.31 452 PHE A O 1
ATOM 2512 N N . ILE A 1 427 ? 56.851 14.090 60.647 1.00 25.12 453 ILE A N 1
ATOM 2513 C CA . ILE A 1 427 ? 57.100 14.412 59.250 1.00 21.55 453 ILE A CA 1
ATOM 2514 C C . ILE A 1 427 ? 56.825 13.188 58.398 1.00 24.45 453 ILE A C 1
ATOM 2515 O O . ILE A 1 427 ? 57.290 12.091 58.717 1.00 28.39 453 ILE A O 1
ATOM 2520 N N . VAL A 1 428 ? 56.107 13.382 57.298 1.00 22.47 454 VAL A N 1
ATOM 2521 C CA . VAL A 1 428 ? 55.992 12.366 56.258 1.00 25.87 454 VAL A CA 1
ATOM 2522 C C . VAL A 1 428 ? 55.990 13.073 54.908 1.00 26.41 454 VAL A C 1
ATOM 2523 O O . VAL A 1 428 ? 55.282 14.071 54.721 1.00 24.22 454 VAL A O 1
ATOM 2527 N N . ALA A 1 429 ? 56.843 12.599 53.994 1.00 25.79 455 ALA A N 1
ATOM 2528 C CA . ALA A 1 429 ? 56.914 13.109 52.625 1.00 22.98 455 ALA A CA 1
ATOM 2529 C C . ALA A 1 429 ? 57.224 14.607 52.585 1.00 23.64 455 ALA A C 1
ATOM 2530 O O . ALA A 1 429 ? 56.844 15.313 51.648 1.00 21.39 455 ALA A O 1
ATOM 2532 N N . GLY A 1 430 ? 57.913 15.108 53.612 1.00 26.04 456 GLY A N 1
ATOM 2533 C CA . GLY A 1 430 ? 58.247 16.511 53.706 1.00 23.75 456 GLY A CA 1
ATOM 2534 C C . GLY A 1 430 ? 57.215 17.376 54.405 1.00 25.57 456 GLY A C 1
ATOM 2535 O O . GLY A 1 430 ? 57.522 18.540 54.723 1.00 20.53 456 GLY A O 1
ATOM 2536 N N . PHE A 1 431 ? 55.995 16.871 54.616 1.00 21.78 457 PHE A N 1
ATOM 2537 C CA . PHE A 1 431 ? 55.002 17.610 55.394 1.00 20.67 457 PHE A CA 1
ATOM 2538 C C . PHE A 1 431 ? 55.408 17.606 56.858 1.00 19.90 457 PHE A C 1
ATOM 2539 O O . PHE A 1 431 ? 55.604 16.538 57.452 1.00 20.28 457 PHE A O 1
ATOM 2547 N N . VAL A 1 432 ? 55.535 18.787 57.441 1.00 20.02 458 VAL A N 1
ATOM 2548 C CA . VAL A 1 432 ? 55.850 18.927 58.859 1.00 18.18 458 VAL A CA 1
ATOM 2549 C C . VAL A 1 432 ? 54.554 19.225 59.600 1.00 19.51 458 VAL A C 1
ATOM 2550 O O . VAL A 1 432 ? 53.950 20.288 59.422 1.00 21.05 458 VAL A O 1
ATOM 2554 N N . PHE A 1 433 ? 54.118 18.288 60.428 1.00 19.45 459 PHE A N 1
ATOM 2555 C CA . PHE A 1 433 ? 52.946 18.460 61.270 1.00 18.39 459 PHE A CA 1
ATOM 2556 C C . PHE A 1 433 ? 53.407 18.779 62.685 1.00 23.00 459 PHE A C 1
ATOM 2557 O O . PHE A 1 433 ? 54.255 18.073 63.237 1.00 23.04 459 PHE A O 1
ATOM 2565 N N . THR A 1 434 ? 52.828 19.819 63.281 1.00 22.02 460 THR A N 1
ATOM 2566 C CA . THR A 1 434 ? 53.142 20.165 64.658 1.00 23.37 460 THR A CA 1
ATOM 2567 C C . THR A 1 434 ? 51.868 20.667 65.321 1.00 20.39 460 THR A C 1
ATOM 2568 O O . THR A 1 434 ? 50.801 20.704 64.700 1.00 18.85 460 THR A O 1
ATOM 2572 N N . THR A 1 435 ? 51.958 21.034 66.599 1.00 20.98 461 THR A N 1
ATOM 2573 C CA . THR A 1 435 ? 50.792 21.558 67.297 1.00 19.95 461 THR A CA 1
ATOM 2574 C C . THR A 1 435 ? 50.950 23.051 67.547 1.00 20.77 461 THR A C 1
ATOM 2575 O O . THR A 1 435 ? 52.052 23.604 67.529 1.00 21.35 461 THR A O 1
ATOM 2579 N N . VAL A 1 436 ? 49.826 23.722 67.727 1.00 20.70 462 VAL A N 1
ATOM 2580 C CA . VAL A 1 436 ? 49.847 25.160 67.925 1.00 18.43 462 VAL A CA 1
ATOM 2581 C C . VAL A 1 436 ? 49.830 25.431 69.421 1.00 21.99 462 VAL A C 1
ATOM 2582 O O . VAL A 1 436 ? 48.944 24.951 70.139 1.00 17.63 462 VAL A O 1
ATOM 2586 N N . SER A 1 437 ? 50.831 26.180 69.882 1.00 19.93 463 SER A N 1
ATOM 2587 C CA . SER A 1 437 ? 50.938 26.708 71.233 1.00 18.62 463 SER A CA 1
ATOM 2588 C C . SER A 1 437 ? 51.255 28.192 71.125 1.00 21.50 463 SER A C 1
ATOM 2589 O O . SER A 1 437 ? 51.461 28.722 70.030 1.00 19.95 463 SER A O 1
ATOM 2592 N N . VAL A 1 438 ? 51.297 28.889 72.255 1.00 21.11 464 VAL A N 1
ATOM 2593 C CA . VAL A 1 438 ? 51.632 30.307 72.176 1.00 20.04 464 VAL A CA 1
ATOM 2594 C C . VAL A 1 438 ? 53.091 30.461 71.748 1.00 22.28 464 VAL A C 1
ATOM 2595 O O . VAL A 1 438 ? 53.371 31.301 70.885 1.00 20.69 464 VAL A O 1
ATOM 2599 N N . PRO A 1 439 ? 54.059 29.707 72.298 1.00 18.80 465 PRO A N 1
ATOM 2600 C CA . PRO A 1 439 ? 55.432 29.849 71.778 1.00 22.01 465 PRO A CA 1
ATOM 2601 C C . PRO A 1 439 ? 55.525 29.609 70.280 1.00 23.96 465 PRO A C 1
ATOM 2602 O O . PRO A 1 439 ? 56.233 30.348 69.580 1.00 21.37 465 PRO A O 1
ATOM 2606 N N . TYR A 1 440 ? 54.796 28.614 69.765 1.00 21.26 466 TYR A N 1
ATOM 2607 C CA . TYR A 1 440 ? 54.776 28.386 68.324 1.00 20.73 466 TYR A CA 1
ATOM 2608 C C . TYR A 1 440 ? 54.321 29.634 67.577 1.00 21.27 466 TYR A C 1
ATOM 2609 O O . TYR A 1 440 ? 54.990 30.089 66.645 1.00 23.29 466 TYR A O 1
ATOM 2618 N N . LEU A 1 441 ? 53.193 30.213 67.984 1.00 20.57 467 LEU A N 1
ATOM 2619 C CA . LEU A 1 441 ? 52.691 31.406 67.312 1.00 21.66 467 LEU A CA 1
ATOM 2620 C C . LEU A 1 441 ? 53.663 32.574 67.447 1.00 27.86 467 LEU A C 1
ATOM 2621 O O . LEU A 1 441 ? 53.819 33.376 66.515 1.00 23.21 467 LEU A O 1
ATOM 2626 N N . ARG A 1 442 ? 54.301 32.709 68.616 1.00 23.64 468 ARG A N 1
ATOM 2627 C CA . ARG A 1 442 ? 55.283 33.775 68.793 1.00 26.15 468 ARG A CA 1
ATOM 2628 C C . ARG A 1 442 ? 56.480 33.558 67.879 1.00 26.80 468 ARG A C 1
ATOM 2629 O O . ARG A 1 442 ? 56.951 34.493 67.223 1.00 27.34 468 ARG A O 1
ATOM 2637 N N . SER A 1 443 ? 56.956 32.317 67.791 1.00 23.47 469 SER A N 1
ATOM 2638 C CA . SER A 1 443 ? 58.086 32.012 66.925 1.00 22.13 469 SER A CA 1
ATOM 2639 C C . SER A 1 443 ? 57.754 32.248 65.453 1.00 27.78 469 SER A C 1
ATOM 2640 O O . SER A 1 443 ? 58.623 32.661 64.678 1.00 28.86 469 SER A O 1
ATOM 2643 N N . GLU A 1 444 ? 56.502 32.013 65.049 1.00 26.64 470 GLU A N 1
ATOM 2644 C CA . GLU A 1 444 ? 56.134 32.098 63.640 1.00 23.21 470 GLU A CA 1
ATOM 2645 C C . GLU A 1 444 ? 55.805 33.520 63.221 1.00 25.55 470 GLU A C 1
ATOM 2646 O O . GLU A 1 444 ? 56.126 33.925 62.103 1.00 27.42 470 GLU A O 1
ATOM 2652 N N . TYR A 1 445 ? 55.132 34.274 64.080 1.00 22.14 471 TYR A N 1
ATOM 2653 C CA . TYR A 1 445 ? 54.528 35.533 63.683 1.00 23.68 471 TYR A CA 1
ATOM 2654 C C . TYR A 1 445 ? 55.040 36.731 64.473 1.00 27.57 471 TYR A C 1
ATOM 2655 O O . TYR A 1 445 ? 54.564 37.845 64.242 1.00 26.81 471 TYR A O 1
ATOM 2664 N N . GLY A 1 446 ? 55.984 36.536 65.402 1.00 29.97 472 GLY A N 1
ATOM 2665 C CA . GLY A 1 446 ? 56.591 37.638 66.120 1.00 30.09 472 GLY A CA 1
ATOM 2666 C C . GLY A 1 446 ? 55.788 38.054 67.333 1.00 34.68 472 GLY A C 1
ATOM 2667 O O . GLY A 1 446 ? 54.761 37.468 67.678 1.00 32.76 472 GLY A O 1
ATOM 2668 N N . LYS A 1 447 ? 56.265 39.121 67.982 1.00 38.24 473 LYS A N 1
ATOM 2669 C CA . LYS A 1 447 ? 55.665 39.557 69.242 1.00 38.74 473 LYS A CA 1
ATOM 2670 C C . LYS A 1 447 ? 54.224 40.004 69.060 1.00 39.47 473 LYS A C 1
ATOM 2671 O O . LYS A 1 447 ? 53.429 39.926 70.005 1.00 39.00 473 LYS A O 1
ATOM 2673 N N . GLU A 1 448 ? 53.859 40.461 67.861 1.00 39.11 474 GLU A N 1
ATOM 2674 C CA . GLU A 1 448 ? 52.492 40.891 67.582 1.00 43.38 474 GLU A CA 1
ATOM 2675 C C . GLU A 1 448 ? 51.614 39.769 67.015 1.00 38.33 474 GLU A C 1
ATOM 2676 O O . GLU A 1 448 ? 50.681 40.048 66.250 1.00 37.69 474 GLU A O 1
ATOM 2682 N N . TYR A 1 449 ? 51.867 38.511 67.390 1.00 31.42 475 TYR A N 1
ATOM 2683 C CA . TYR A 1 449 ? 51.150 37.395 66.780 1.00 33.36 475 TYR A CA 1
ATOM 2684 C C . TYR A 1 449 ? 49.646 37.490 66.993 1.00 33.17 475 TYR A C 1
ATOM 2685 O O . TYR A 1 449 ? 48.883 36.947 66.190 1.00 30.56 475 TYR A O 1
ATOM 2694 N N . GLU A 1 450 ? 49.101 38.369 67.988 1.00 35.48 476 GLU A N 1
ATOM 2695 C CA . GLU A 1 450 ? 47.663 38.479 68.196 1.00 35.89 476 GLU A CA 1
ATOM 2696 C C . GLU A 1 450 ? 46.993 39.345 67.144 1.00 37.67 476 GLU A C 1
ATOM 2697 O O . GLU A 1 450 ? 45.761 39.406 67.102 1.00 42.66 476 GLU A O 1
ATOM 2703 N N . PHE A 1 451 ? 47.770 39.990 66.285 1.00 40.92 477 PHE A N 1
ATOM 2704 C CA . PHE A 1 451 ? 47.233 40.717 65.152 1.00 39.73 477 PHE A CA 1
ATOM 2705 C C . PHE A 1 451 ? 47.637 40.133 63.816 1.00 38.87 477 PHE A C 1
ATOM 2706 O O . PHE A 1 451 ? 46.833 40.171 62.882 1.00 44.76 477 PHE A O 1
ATOM 2714 N N . ASP A 1 452 ? 48.847 39.575 63.700 1.00 34.56 478 ASP A N 1
ATOM 2715 C CA . ASP A 1 452 ? 49.364 39.151 62.399 1.00 37.51 478 ASP A CA 1
ATOM 2716 C C . ASP A 1 452 ? 49.129 37.676 62.085 1.00 29.32 478 ASP A C 1
ATOM 2717 O O . ASP A 1 452 ? 49.299 37.275 60.932 1.00 33.56 478 ASP A O 1
ATOM 2722 N N . ALA A 1 453 ? 48.860 36.661 63.124 1.00 25.56 479 ALA A N 1
ATOM 2723 C CA . ALA A 1 453 ? 48.619 35.255 62.860 1.00 27.68 479 ALA A CA 1
ATOM 2724 C C . ALA A 1 453 ? 47.299 35.092 62.107 1.00 22.75 479 ALA A C 1
ATOM 2725 O O . ALA A 1 453 ? 46.446 35.977 62.142 1.00 21.83 479 ALA A O 1
ATOM 2727 N N . PRO A 1 454 ? 47.112 33.973 61.411 1.00 22.85 480 PRO A N 1
ATOM 2728 C CA . PRO A 1 454 ? 45.837 33.757 60.723 1.00 22.87 480 PRO A CA 1
ATOM 2729 C C . PRO A 1 454 ? 44.675 33.798 61.703 1.00 23.45 480 PRO A C 1
ATOM 2730 O O . PRO A 1 454 ? 44.744 33.277 62.819 1.00 19.37 480 PRO A O 1
ATOM 2734 N N . VAL A 1 455 ? 43.608 34.444 61.255 1.00 18.70 481 VAL A N 1
ATOM 2735 C CA . VAL A 1 455 ? 42.392 34.591 62.034 1.00 21.42 481 VAL A CA 1
ATOM 2736 C C . VAL A 1 455 ? 41.842 33.236 62.478 1.00 24.85 481 VAL A C 1
ATOM 2737 O O . VAL A 1 455 ? 41.333 33.109 63.598 1.00 25.34 481 VAL A O 1
ATOM 2741 N N . LYS A 1 456 ? 41.912 32.205 61.622 1.00 19.97 482 LYS A N 1
ATOM 2742 C CA . LYS A 1 456 ? 41.465 30.885 62.073 1.00 20.78 482 LYS A CA 1
ATOM 2743 C C . LYS A 1 456 ? 42.180 30.487 63.353 1.00 24.38 482 LYS A C 1
ATOM 2744 O O . LYS A 1 456 ? 41.555 30.002 64.300 1.00 24.43 482 LYS A O 1
ATOM 2750 N N . LEU A 1 457 ? 43.507 30.650 63.384 1.00 20.47 483 LEU A N 1
ATOM 2751 C CA . LEU A 1 457 ? 44.252 30.245 64.569 1.00 23.03 483 LEU A CA 1
ATOM 2752 C C . LEU A 1 457 ? 44.004 31.199 65.730 1.00 21.58 483 LEU A C 1
ATOM 2753 O O . LEU A 1 457 ? 43.914 30.761 66.879 1.00 18.92 483 LEU A O 1
ATOM 2758 N N . LEU A 1 458 ? 43.877 32.502 65.451 1.00 20.24 484 LEU A N 1
ATOM 2759 C CA . LEU A 1 458 ? 43.580 33.452 66.524 1.00 21.50 484 LEU A CA 1
ATOM 2760 C C . LEU A 1 458 ? 42.253 33.136 67.187 1.00 22.71 484 LEU A C 1
ATOM 2761 O O . LEU A 1 458 ? 42.110 33.277 68.409 1.00 21.58 484 LEU A O 1
ATOM 2766 N N . GLU A 1 459 ? 41.264 32.731 66.383 1.00 26.68 485 GLU A N 1
ATOM 2767 C CA . GLU A 1 459 ? 39.951 32.379 66.902 1.00 24.35 485 GLU A CA 1
ATOM 2768 C C . GLU A 1 459 ? 40.074 31.329 67.979 1.00 23.27 485 GLU A C 1
ATOM 2769 O O . GLU A 1 459 ? 39.461 31.435 69.040 1.00 22.92 485 GLU A O 1
ATOM 2775 N N . LYS A 1 460 ? 40.859 30.297 67.707 1.00 21.43 486 LYS A N 1
ATOM 2776 C CA . LYS A 1 460 ? 40.959 29.198 68.644 1.00 23.57 486 LYS A CA 1
ATOM 2777 C C . LYS A 1 460 ? 41.814 29.584 69.834 1.00 25.45 486 LYS A C 1
ATOM 2778 O O . LYS A 1 460 ? 41.501 29.204 70.967 1.00 26.04 486 LYS A O 1
ATOM 2784 N N . HIS A 1 461 ? 42.855 30.394 69.598 1.00 21.31 487 HIS A N 1
ATOM 2785 C CA . HIS A 1 461 ? 43.664 30.925 70.692 1.00 19.71 487 HIS A CA 1
ATOM 2786 C C . HIS A 1 461 ? 42.811 31.723 71.678 1.00 22.24 487 HIS A C 1
ATOM 2787 O O . HIS A 1 461 ? 42.950 31.576 72.896 1.00 22.56 487 HIS A O 1
ATOM 2794 N N . LEU A 1 462 ? 41.924 32.583 71.170 1.00 23.05 488 LEU A N 1
ATOM 2795 C CA . LEU A 1 462 ? 41.185 33.473 72.057 1.00 21.28 488 LEU A CA 1
ATOM 2796 C C . LEU A 1 462 ? 39.910 32.860 72.610 1.00 25.92 488 LEU A C 1
ATOM 2797 O O . LEU A 1 462 ? 39.503 33.233 73.711 1.00 25.10 488 LEU A O 1
ATOM 2802 N N . HIS A 1 463 ? 39.274 31.921 71.892 1.00 22.95 489 HIS A N 1
ATOM 2803 C CA . HIS A 1 463 ? 37.899 31.536 72.195 1.00 23.71 489 HIS A CA 1
ATOM 2804 C C . HIS A 1 463 ? 37.629 30.037 72.287 1.00 26.74 489 HIS A C 1
ATOM 2805 O O . HIS A 1 463 ? 36.612 29.661 72.876 1.00 25.54 489 HIS A O 1
ATOM 2812 N N . ALA A 1 464 ? 38.460 29.175 71.720 1.00 21.69 490 ALA A N 1
ATOM 2813 C CA . ALA A 1 464 ? 38.148 27.755 71.729 1.00 23.75 490 ALA A CA 1
ATOM 2814 C C . ALA A 1 464 ? 38.507 27.138 73.073 1.00 23.41 490 ALA A C 1
ATOM 2815 O O . ALA A 1 464 ? 39.504 27.520 73.698 1.00 22.52 490 ALA A O 1
ATOM 2817 N N . MET A 1 465 ? 37.687 26.179 73.517 1.00 21.96 491 MET A N 1
ATOM 2818 C CA . MET A 1 465 ? 38.018 25.320 74.652 1.00 25.37 491 MET A CA 1
ATOM 2819 C C . MET A 1 465 ? 38.369 23.922 74.157 1.00 23.58 491 MET A C 1
ATOM 2820 O O . MET A 1 465 ? 37.757 23.415 73.219 1.00 26.52 491 MET A O 1
ATOM 2825 N N . ALA A 1 466 ? 39.362 23.305 74.771 1.00 22.61 492 ALA A N 1
ATOM 2826 C CA . ALA A 1 466 ? 39.619 21.902 74.478 1.00 26.95 492 ALA A CA 1
ATOM 2827 C C . ALA A 1 466 ? 38.375 21.064 74.771 1.00 27.01 492 ALA A C 1
ATOM 2828 O O . ALA A 1 466 ? 37.763 21.171 75.839 1.00 26.02 492 ALA A O 1
ATOM 2830 N N . GLN A 1 467 ? 37.983 20.247 73.824 1.00 23.98 493 GLN A N 1
ATOM 2831 C CA . GLN A 1 467 ? 36.826 19.400 74.048 1.00 33.61 493 GLN A CA 1
ATOM 2832 C C . GLN A 1 467 ? 37.205 18.078 74.703 1.00 34.69 493 GLN A C 1
ATOM 2833 O O . GLN A 1 467 ? 36.317 17.301 75.065 1.00 34.48 493 GLN A O 1
ATOM 2839 N N . SER A 1 468 ? 38.497 17.828 74.900 1.00 35.24 494 SER A N 1
ATOM 2840 C CA . SER A 1 468 ? 38.938 16.583 75.504 1.00 33.35 494 SER A CA 1
ATOM 2841 C C . SER A 1 468 ? 40.357 16.757 76.015 1.00 40.42 494 SER A C 1
ATOM 2842 O O . SER A 1 468 ? 41.079 17.687 75.633 1.00 34.63 494 SER A O 1
ATOM 2845 N N . VAL A 1 469 ? 40.744 15.811 76.868 1.00 36.96 495 VAL A N 1
ATOM 2846 C CA . VAL A 1 469 ? 41.930 15.949 77.708 1.00 38.38 495 VAL A CA 1
ATOM 2847 C C . VAL A 1 469 ? 43.189 16.030 76.863 1.00 36.02 495 VAL A C 1
ATOM 2848 O O . VAL A 1 469 ? 44.159 16.705 77.223 1.00 40.24 495 VAL A O 1
ATOM 2852 N N . ASP A 1 470 ? 43.211 15.310 75.749 1.00 29.14 496 ASP A N 1
ATOM 2853 C CA . ASP A 1 470 ? 44.381 15.240 74.900 1.00 32.79 496 ASP A CA 1
ATOM 2854 C C . ASP A 1 470 ? 44.192 15.997 73.590 1.00 26.25 496 ASP A C 1
ATOM 2855 O O . ASP A 1 470 ? 44.975 15.794 72.667 1.00 28.15 496 ASP A O 1
ATOM 2860 N N . GLU A 1 471 ? 43.159 16.832 73.471 1.00 24.19 497 GLU A N 1
ATOM 2861 C CA . GLU A 1 471 ? 42.949 17.542 72.214 1.00 27.58 497 GLU A CA 1
ATOM 2862 C C . GLU A 1 471 ? 44.103 18.507 71.953 1.00 25.25 497 GLU A C 1
ATOM 2863 O O . GLU A 1 471 ? 44.605 19.164 72.867 1.00 25.14 497 GLU A O 1
ATOM 2869 N N . GLN A 1 472 ? 44.541 18.571 70.698 1.00 23.17 498 GLN A N 1
ATOM 2870 C CA . GLN A 1 472 ? 45.530 19.553 70.262 1.00 22.36 498 GLN A CA 1
ATOM 2871 C C . GLN A 1 472 ? 45.127 20.103 68.899 1.00 23.55 498 GLN A C 1
ATOM 2872 O O . GLN A 1 472 ? 44.512 19.408 68.089 1.00 23.89 498 GLN A O 1
ATOM 2878 N N . LEU A 1 473 ? 45.495 21.355 68.644 1.00 21.14 499 LEU A N 1
ATOM 2879 C CA . LEU A 1 473 ? 45.345 21.930 67.319 1.00 17.78 499 LEU A CA 1
ATOM 2880 C C . LEU A 1 473 ? 46.569 21.538 66.499 1.00 20.17 499 LEU A C 1
ATOM 2881 O O . LEU A 1 473 ? 47.674 22.033 66.741 1.00 18.67 499 LEU A O 1
ATOM 2886 N N . VAL A 1 474 ? 46.360 20.656 65.527 1.00 15.65 500 VAL A N 1
ATOM 2887 C CA . VAL A 1 474 ? 47.405 20.116 64.679 1.00 15.88 500 VAL A CA 1
ATOM 2888 C C . VAL A 1 474 ? 47.447 20.944 63.402 1.00 19.19 500 VAL A C 1
ATOM 2889 O O . VAL A 1 474 ? 46.402 21.190 62.789 1.00 18.66 500 VAL A O 1
ATOM 2893 N N . VAL A 1 475 ? 48.642 21.382 62.992 1.00 16.79 501 VAL A N 1
ATOM 2894 C CA . VAL A 1 475 ? 48.782 22.092 61.725 1.00 16.76 501 VAL A CA 1
ATOM 2895 C C . VAL A 1 475 ? 49.816 21.403 60.853 1.00 18.93 501 VAL A C 1
ATOM 2896 O O . VAL A 1 475 ? 50.732 20.739 61.343 1.00 18.52 501 VAL A O 1
ATOM 2900 N N . VAL A 1 476 ? 49.663 21.573 59.542 1.00 18.06 502 VAL A N 1
ATOM 2901 C CA . VAL A 1 476 ? 50.814 21.515 58.649 1.00 17.36 502 VAL A CA 1
ATOM 2902 C C . VAL A 1 476 ? 51.607 22.783 58.907 1.00 17.74 502 VAL A C 1
ATOM 2903 O O . VAL A 1 476 ? 51.126 23.886 58.625 1.00 17.47 502 VAL A O 1
ATOM 2907 N N . SER A 1 477 ? 52.794 22.641 59.490 1.00 18.42 503 SER A N 1
ATOM 2908 C CA . SER A 1 477 ? 53.620 23.821 59.725 1.00 18.43 503 SER A CA 1
ATOM 2909 C C . SER A 1 477 ? 54.180 24.345 58.414 1.00 19.56 503 SER A C 1
ATOM 2910 O O . SER A 1 477 ? 54.041 25.529 58.091 1.00 18.79 503 SER A O 1
ATOM 2913 N N . GLN A 1 478 ? 54.795 23.463 57.637 1.00 20.39 504 GLN A N 1
ATOM 2914 C CA . GLN A 1 478 ? 55.411 23.818 56.369 1.00 23.83 504 GLN A CA 1
ATOM 2915 C C . GLN A 1 478 ? 55.585 22.533 55.570 1.00 22.21 504 GLN A C 1
ATOM 2916 O O . GLN A 1 478 ? 55.323 21.429 56.061 1.00 20.62 504 GLN A O 1
ATOM 2922 N N . VAL A 1 479 ? 56.044 22.680 54.335 1.00 23.41 505 VAL A N 1
ATOM 2923 C CA . VAL A 1 479 ? 56.340 21.545 53.480 1.00 21.51 505 VAL A CA 1
ATOM 2924 C C . VAL A 1 479 ? 57.802 21.626 53.051 1.00 25.78 505 VAL A C 1
ATOM 2925 O O . VAL A 1 479 ? 58.222 22.604 52.420 1.00 24.48 505 VAL A O 1
ATOM 2929 N N . LEU A 1 480 ? 58.579 20.618 53.417 1.00 25.29 506 LEU A N 1
ATOM 2930 C CA . LEU A 1 480 ? 59.972 20.520 52.997 1.00 24.64 506 LEU A CA 1
ATOM 2931 C C . LEU A 1 480 ? 59.980 20.051 51.553 1.00 22.93 506 LEU A C 1
ATOM 2932 O O . LEU A 1 480 ? 59.623 18.906 51.254 1.00 22.43 506 LEU A O 1
ATOM 2937 N N . VAL A 1 481 ? 60.379 20.948 50.659 1.00 21.48 507 VAL A N 1
ATOM 2938 C CA . VAL A 1 481 ? 60.092 20.805 49.237 1.00 27.94 507 VAL A CA 1
ATOM 2939 C C . VAL A 1 481 ? 60.836 19.613 48.634 1.00 31.06 507 VAL A C 1
ATOM 2940 O O . VAL A 1 481 ? 62.034 19.417 48.872 1.00 28.20 507 VAL A O 1
ATOM 2944 N N . SER A 1 482 ? 60.126 18.826 47.824 1.00 32.67 508 SER A N 1
ATOM 2945 C CA . SER A 1 482 ? 60.663 17.650 47.150 1.00 30.70 508 SER A CA 1
ATOM 2946 C C . SER A 1 482 ? 59.666 17.222 46.082 1.00 32.22 508 SER A C 1
ATOM 2947 O O . SER A 1 482 ? 58.508 17.658 46.083 1.00 32.22 508 SER A O 1
ATOM 2950 N N . ASP A 1 483 ? 60.126 16.352 45.170 1.00 29.91 509 ASP A N 1
ATOM 2951 C CA . ASP A 1 483 ? 59.272 15.901 44.066 1.00 31.39 509 ASP A CA 1
ATOM 2952 C C . ASP A 1 483 ? 57.982 15.274 44.573 1.00 24.65 509 ASP A C 1
ATOM 2953 O O . ASP A 1 483 ? 56.931 15.405 43.944 1.00 27.90 509 ASP A O 1
ATOM 2958 N N . ILE A 1 484 ? 58.045 14.563 45.693 1.00 26.73 510 ILE A N 1
ATOM 2959 C CA . ILE A 1 484 ? 56.858 13.908 46.220 1.00 25.36 510 ILE A CA 1
ATOM 2960 C C . ILE A 1 484 ? 55.764 14.902 46.591 1.00 30.08 510 ILE A C 1
ATOM 2961 O O . ILE A 1 484 ? 54.591 14.525 46.642 1.00 33.99 510 ILE A O 1
ATOM 2966 N N . ASN A 1 485 ? 56.097 16.168 46.863 1.00 26.69 511 ASN A N 1
ATOM 2967 C CA . ASN A 1 485 ? 55.061 17.095 47.310 1.00 26.11 511 ASN A CA 1
ATOM 2968 C C . ASN A 1 485 ? 54.893 18.280 46.367 1.00 23.99 511 ASN A C 1
ATOM 2969 O O . ASN A 1 485 ? 54.392 19.336 46.785 1.00 23.79 511 ASN A O 1
ATOM 2974 N N . ILE A 1 486 ? 55.275 18.108 45.094 1.00 24.28 512 ILE A N 1
ATOM 2975 C CA . ILE A 1 486 ? 54.998 19.103 44.061 1.00 27.48 512 ILE A CA 1
ATOM 2976 C C . ILE A 1 486 ? 53.527 19.507 44.091 1.00 27.20 512 ILE A C 1
ATOM 2977 O O . ILE A 1 486 ? 52.635 18.656 44.179 1.00 24.25 512 ILE A O 1
ATOM 2982 N N . GLY A 1 487 ? 53.274 20.816 44.005 1.00 22.52 513 GLY A N 1
ATOM 2983 C CA . GLY A 1 487 ? 51.935 21.359 44.098 1.00 27.43 513 GLY A CA 1
ATOM 2984 C C . GLY A 1 487 ? 51.501 21.759 45.500 1.00 27.19 513 GLY A C 1
ATOM 2985 O O . GLY A 1 487 ? 50.482 22.434 45.648 1.00 24.59 513 GLY A O 1
ATOM 2986 N N . TYR A 1 488 ? 52.233 21.356 46.530 1.00 24.70 514 TYR A N 1
ATOM 2987 C CA . TYR A 1 488 ? 51.857 21.635 47.909 1.00 26.90 514 TYR A CA 1
ATOM 2988 C C . TYR A 1 488 ? 52.853 22.528 48.634 1.00 25.44 514 TYR A C 1
ATOM 2989 O O . TYR A 1 488 ? 52.696 22.740 49.846 1.00 27.23 514 TYR A O 1
ATOM 2998 N N . GLU A 1 489 ? 53.887 23.024 47.945 1.00 21.72 515 GLU A N 1
ATOM 2999 C CA . GLU A 1 489 ? 55.032 23.622 48.630 1.00 24.42 515 GLU A CA 1
ATOM 3000 C C . GLU A 1 489 ? 54.657 24.819 49.490 1.00 26.73 515 GLU A C 1
ATOM 3001 O O . GLU A 1 489 ? 55.412 25.167 50.405 1.00 28.63 515 GLU A O 1
ATOM 3007 N N . GLU A 1 490 ? 53.532 25.474 49.213 1.00 25.64 516 GLU A N 1
ATOM 3008 C CA . GLU A 1 490 ? 53.225 26.732 49.872 1.00 27.21 516 GLU A CA 1
ATOM 3009 C C . GLU A 1 490 ? 52.286 26.582 51.055 1.00 25.65 516 GLU A C 1
ATOM 3010 O O . GLU A 1 490 ? 51.851 27.596 51.608 1.00 27.43 516 GLU A O 1
ATOM 3016 N N . ILE A 1 491 ? 51.946 25.356 51.455 1.00 23.77 517 ILE A N 1
ATOM 3017 C CA . ILE A 1 491 ? 51.040 25.191 52.586 1.00 20.20 517 ILE A CA 1
ATOM 3018 C C . ILE A 1 491 ? 51.758 25.609 53.860 1.00 20.47 517 ILE A C 1
ATOM 3019 O O . ILE A 1 491 ? 52.860 25.134 54.158 1.00 19.37 517 ILE A O 1
ATOM 3024 N N . VAL A 1 492 ? 51.137 26.494 54.620 1.00 18.60 518 VAL A N 1
ATOM 3025 C CA . VAL A 1 492 ? 51.755 27.048 55.811 1.00 21.34 518 VAL A CA 1
ATOM 3026 C C . VAL A 1 492 ? 50.698 27.166 56.911 1.00 23.35 518 VAL A C 1
ATOM 3027 O O . VAL A 1 492 ? 49.595 27.678 56.670 1.00 21.08 518 VAL A O 1
ATOM 3031 N N . ASN A 1 493 ? 51.037 26.679 58.108 1.00 23.06 519 ASN A N 1
ATOM 3032 C CA . ASN A 1 493 ? 50.242 26.825 59.336 1.00 20.06 519 ASN A CA 1
ATOM 3033 C C . ASN A 1 493 ? 48.744 26.699 59.068 1.00 20.50 519 ASN A C 1
ATOM 3034 O O . ASN A 1 493 ? 47.948 27.599 59.337 1.00 20.49 519 ASN A O 1
ATOM 3039 N N . THR A 1 494 ? 48.368 25.538 58.547 1.00 17.60 520 THR A N 1
ATOM 3040 C CA . THR A 1 494 ? 46.989 25.236 58.188 1.00 17.59 520 THR A CA 1
ATOM 3041 C C . THR A 1 494 ? 46.543 24.006 58.964 1.00 19.48 520 THR A C 1
ATOM 3042 O O . THR A 1 494 ? 47.166 22.944 58.850 1.00 15.45 520 THR A O 1
ATOM 3046 N N . GLN A 1 495 ? 45.473 24.151 59.749 1.00 18.11 521 GLN A N 1
ATOM 3047 C CA . GLN A 1 495 ? 44.993 23.049 60.573 1.00 19.01 521 GLN A CA 1
ATOM 3048 C C . GLN A 1 495 ? 44.683 21.808 59.732 1.00 19.71 521 GLN A C 1
ATOM 3049 O O . GLN A 1 495 ? 44.137 21.898 58.627 1.00 17.38 521 GLN A O 1
ATOM 3055 N N . VAL A 1 496 ? 45.028 20.647 60.273 1.00 20.06 522 VAL A N 1
ATOM 3056 C CA . VAL A 1 496 ? 44.592 19.353 59.759 1.00 21.24 522 VAL A CA 1
ATOM 3057 C C . VAL A 1 496 ? 43.376 18.936 60.572 1.00 23.40 522 VAL A C 1
ATOM 3058 O O . VAL A 1 496 ? 43.464 18.855 61.801 1.00 22.89 522 VAL A O 1
ATOM 3062 N N . VAL A 1 497 ? 42.238 18.666 59.918 1.00 22.55 523 VAL A N 1
ATOM 3063 C CA . VAL A 1 497 ? 41.053 18.236 60.659 1.00 25.69 523 VAL A CA 1
ATOM 3064 C C . VAL A 1 497 ? 40.685 16.760 60.459 1.00 25.56 523 VAL A C 1
ATOM 3065 O O . VAL A 1 497 ? 39.959 16.206 61.300 1.00 25.97 523 VAL A O 1
ATOM 3069 N N . ALA A 1 498 ? 41.142 16.105 59.394 1.00 22.34 524 ALA A N 1
ATOM 3070 C CA . ALA A 1 498 ? 40.794 14.702 59.225 1.00 24.02 524 ALA A CA 1
ATOM 3071 C C . ALA A 1 498 ? 41.853 13.996 58.399 1.00 25.78 524 ALA A C 1
ATOM 3072 O O . ALA A 1 498 ? 42.569 14.620 57.613 1.00 24.19 524 ALA A O 1
ATOM 3074 N N . PHE A 1 499 ? 41.948 12.684 58.602 1.00 24.30 525 PHE A N 1
ATOM 3075 C CA . PHE A 1 499 ? 42.835 11.823 57.832 1.00 24.33 525 PHE A CA 1
ATOM 3076 C C . PHE A 1 499 ? 42.038 10.615 57.369 1.00 27.17 525 PHE A C 1
ATOM 3077 O O . PHE A 1 499 ? 41.511 9.872 58.203 1.00 30.79 525 PHE A O 1
ATOM 3085 N N . ASN A 1 500 ? 41.969 10.408 56.054 1.00 26.17 526 ASN A N 1
ATOM 3086 C CA . ASN A 1 500 ? 41.154 9.344 55.454 1.00 28.93 526 ASN A CA 1
ATOM 3087 C C . ASN A 1 500 ? 39.818 9.197 56.177 1.00 25.88 526 ASN A C 1
ATOM 3088 O O . ASN A 1 500 ? 39.463 8.128 56.668 1.00 27.33 526 ASN A O 1
ATOM 3093 N N . GLY A 1 501 ? 39.097 10.307 56.288 1.00 22.56 527 GLY A N 1
ATOM 3094 C CA . GLY A 1 501 ? 37.746 10.286 56.803 1.00 26.39 527 GLY A CA 1
ATOM 3095 C C . GLY A 1 501 ? 37.609 10.291 58.311 1.00 30.27 527 GLY A C 1
ATOM 3096 O O . GLY A 1 501 ? 36.477 10.305 58.805 1.00 32.99 527 GLY A O 1
ATOM 3097 N N . LYS A 1 502 ? 38.712 10.300 59.063 1.00 27.46 528 LYS A N 1
ATOM 3098 C CA . LYS A 1 502 ? 38.606 10.241 60.513 1.00 28.86 528 LYS A CA 1
ATOM 3099 C C . LYS A 1 502 ? 39.127 11.521 61.162 1.00 30.13 528 LYS A C 1
ATOM 3100 O O . LYS A 1 502 ? 40.148 12.067 60.726 1.00 30.35 528 LYS A O 1
ATOM 3106 N N . PRO A 1 503 ? 38.448 12.024 62.195 1.00 33.18 529 PRO A N 1
ATOM 3107 C CA . PRO A 1 503 ? 38.870 13.288 62.823 1.00 30.70 529 PRO A CA 1
ATOM 3108 C C . PRO A 1 503 ? 40.271 13.188 63.403 1.00 27.64 529 PRO A C 1
ATOM 3109 O O . PRO A 1 503 ? 40.657 12.168 63.970 1.00 26.56 529 PRO A O 1
ATOM 3113 N N . VAL A 1 504 ? 41.038 14.261 63.272 1.00 27.96 530 VAL A N 1
ATOM 3114 C CA . VAL A 1 504 ? 42.333 14.340 63.935 1.00 26.07 530 VAL A CA 1
ATOM 3115 C C . VAL A 1 504 ? 42.113 14.941 65.317 1.00 24.69 530 VAL A C 1
ATOM 3116 O O . VAL A 1 504 ? 41.629 16.069 65.446 1.00 25.86 530 VAL A O 1
ATOM 3120 N N . LYS A 1 505 ? 42.426 14.179 66.354 1.00 22.80 531 LYS A N 1
ATOM 3121 C CA . LYS A 1 505 ? 42.293 14.704 67.704 1.00 23.99 531 LYS A CA 1
ATOM 3122 C C . LYS A 1 505 ? 43.580 15.367 68.185 1.00 21.68 531 LYS A C 1
ATOM 3123 O O . LYS A 1 505 ? 43.531 16.426 68.808 1.00 19.88 531 LYS A O 1
ATOM 3125 N N . ASN A 1 506 ? 44.735 14.771 67.908 1.00 23.94 532 ASN A N 1
ATOM 3126 C CA . ASN A 1 506 ? 45.995 15.356 68.339 1.00 24.01 532 ASN A CA 1
ATOM 3127 C C . ASN A 1 506 ? 47.110 14.794 67.475 1.00 19.86 532 ASN A C 1
ATOM 3128 O O . ASN A 1 506 ? 46.874 14.001 66.565 1.00 23.79 532 ASN A O 1
ATOM 3133 N N . LEU A 1 507 ? 48.331 15.223 67.768 1.00 20.99 533 LEU A N 1
ATOM 3134 C CA . LEU A 1 507 ? 49.461 14.875 66.919 1.00 21.81 533 LEU A CA 1
ATOM 3135 C C . LEU A 1 507 ? 49.747 13.379 66.956 1.00 24.37 533 LEU A C 1
ATOM 3136 O O . LEU A 1 507 ? 49.954 12.753 65.905 1.00 27.45 533 LEU A O 1
ATOM 3141 N N . LYS A 1 508 ? 49.732 12.780 68.148 1.00 24.98 534 LYS A N 1
ATOM 3142 C CA . LYS A 1 508 ? 49.960 11.342 68.249 1.00 27.58 534 LYS A CA 1
ATOM 3143 C C . LYS A 1 508 ? 48.854 10.550 67.546 1.00 25.98 534 LYS A C 1
ATOM 3144 O O . LYS A 1 508 ? 49.119 9.512 66.929 1.00 26.71 534 LYS A O 1
ATOM 3150 N N . GLY A 1 509 ? 47.608 11.018 67.624 1.00 25.85 535 GLY A N 1
ATOM 3151 C CA . GLY A 1 509 ? 46.567 10.397 66.826 1.00 23.74 535 GLY A CA 1
ATOM 3152 C C . GLY A 1 509 ? 46.916 10.401 65.349 1.00 28.29 535 GLY A C 1
ATOM 3153 O O . GLY A 1 509 ? 46.918 9.355 64.690 1.00 27.64 535 GLY A O 1
ATOM 3154 N N . LEU A 1 510 ? 47.251 11.577 64.812 1.00 27.95 536 LEU A N 1
ATOM 3155 C CA . LEU A 1 510 ? 47.576 11.653 63.392 1.00 27.59 536 LEU A CA 1
ATOM 3156 C C . LEU A 1 510 ? 48.783 10.792 63.062 1.00 28.70 536 LEU A C 1
ATOM 3157 O O . LEU A 1 510 ? 48.792 10.096 62.039 1.00 27.76 536 LEU A O 1
ATOM 3162 N N . ALA A 1 511 ? 49.819 10.839 63.906 1.00 25.37 537 ALA A N 1
ATOM 3163 C CA . ALA A 1 511 ? 51.012 10.040 63.648 1.00 29.92 537 ALA A CA 1
ATOM 3164 C C . ALA A 1 511 ? 50.661 8.561 63.573 1.00 31.57 537 ALA A C 1
ATOM 3165 O O . ALA A 1 511 ? 51.179 7.829 62.726 1.00 33.17 537 ALA A O 1
ATOM 3167 N N . GLY A 1 512 ? 49.754 8.111 64.434 1.00 31.25 538 GLY A N 1
ATOM 3168 C CA . GLY A 1 512 ? 49.366 6.715 64.407 1.00 32.43 538 GLY A CA 1
ATOM 3169 C C . GLY A 1 512 ? 48.607 6.351 63.150 1.00 32.22 538 GLY A C 1
ATOM 3170 O O . GLY A 1 512 ? 48.868 5.310 62.542 1.00 35.91 538 GLY A O 1
ATOM 3171 N N . MET A 1 513 ? 47.666 7.208 62.734 1.00 31.30 539 MET A N 1
ATOM 3172 C CA . MET A 1 513 ? 46.905 6.922 61.521 1.00 31.54 539 MET A CA 1
ATOM 3173 C C . MET A 1 513 ? 47.812 6.854 60.296 1.00 32.18 539 MET A C 1
ATOM 3174 O O . MET A 1 513 ? 47.651 5.972 59.445 1.00 35.23 539 MET A O 1
ATOM 3179 N N . VAL A 1 514 ? 48.788 7.756 60.195 1.00 29.27 540 VAL A N 1
ATOM 3180 C CA . VAL A 1 514 ? 49.710 7.702 59.065 1.00 31.84 540 VAL A CA 1
ATOM 3181 C C . VAL A 1 514 ? 50.489 6.396 59.080 1.00 35.08 540 VAL A C 1
ATOM 3182 O O . VAL A 1 514 ? 50.615 5.715 58.056 1.00 35.56 540 VAL A O 1
ATOM 3186 N N . GLU A 1 515 ? 51.020 6.022 60.249 1.00 38.91 541 GLU A N 1
ATOM 3187 C CA . GLU A 1 515 ? 51.882 4.846 60.306 1.00 39.22 541 GLU A CA 1
ATOM 3188 C C . GLU A 1 515 ? 51.110 3.556 60.037 1.00 35.79 541 GLU A C 1
ATOM 3189 O O . GLU A 1 515 ? 51.641 2.659 59.385 1.00 32.98 541 GLU A O 1
ATOM 3195 N N . ASN A 1 516 ? 49.849 3.470 60.455 1.00 38.35 542 ASN A N 1
ATOM 3196 C CA . ASN A 1 516 ? 49.004 2.308 60.193 1.00 35.34 542 ASN A CA 1
ATOM 3197 C C . ASN A 1 516 ? 48.156 2.441 58.937 1.00 38.79 542 ASN A C 1
ATOM 3198 O O . ASN A 1 516 ? 47.225 1.653 58.750 1.00 39.54 542 ASN A O 1
ATOM 3203 N N . CYS A 1 517 ? 48.414 3.430 58.097 1.00 37.30 543 CYS A N 1
ATOM 3204 C CA . CYS A 1 517 ? 47.588 3.595 56.915 1.00 41.72 543 CYS A CA 1
ATOM 3205 C C . CYS A 1 517 ? 47.883 2.483 55.909 1.00 38.75 543 CYS A C 1
ATOM 3206 O O . CYS A 1 517 ? 49.023 2.323 55.455 1.00 34.68 543 CYS A O 1
ATOM 3209 N N . GLU A 1 518 ? 46.854 1.723 55.546 1.00 39.93 544 GLU A N 1
ATOM 3210 C CA . GLU A 1 518 ? 47.009 0.684 54.536 1.00 45.32 544 GLU A CA 1
ATOM 3211 C C . GLU A 1 518 ? 46.348 1.036 53.213 1.00 41.93 544 GLU A C 1
ATOM 3212 O O . GLU A 1 518 ? 46.553 0.316 52.229 1.00 47.80 544 GLU A O 1
ATOM 3214 N N . ASP A 1 519 ? 45.582 2.121 53.157 1.00 39.64 545 ASP A N 1
ATOM 3215 C CA . ASP A 1 519 ? 44.911 2.506 51.930 1.00 35.20 545 ASP A CA 1
ATOM 3216 C C . ASP A 1 519 ? 45.923 2.937 50.872 1.00 36.52 545 ASP A C 1
ATOM 3217 O O . ASP A 1 519 ? 47.066 3.297 51.167 1.00 33.31 545 ASP A O 1
ATOM 3222 N N . GLU A 1 520 ? 45.483 2.889 49.613 1.00 32.12 546 GLU A N 1
ATOM 3223 C CA . GLU A 1 520 ? 46.342 3.336 48.526 1.00 31.53 546 GLU A CA 1
ATOM 3224 C C . GLU A 1 520 ? 46.796 4.778 48.733 1.00 32.85 546 GLU A C 1
ATOM 3225 O O . GLU A 1 520 ? 47.941 5.125 48.426 1.00 32.48 546 GLU A O 1
ATOM 3231 N N . TYR A 1 521 ? 45.907 5.636 49.232 1.00 28.78 547 TYR A N 1
ATOM 3232 C CA . TYR A 1 521 ? 46.191 7.057 49.363 1.00 30.35 547 TYR A CA 1
ATOM 3233 C C . TYR A 1 521 ? 46.067 7.510 50.811 1.00 30.31 547 TYR A C 1
ATOM 3234 O O . TYR A 1 521 ? 45.311 6.942 51.608 1.00 32.75 547 TYR A O 1
ATOM 3243 N N . MET A 1 522 ? 46.825 8.547 51.130 1.00 26.56 548 MET A N 1
ATOM 3244 C CA . MET A 1 522 ? 46.656 9.320 52.351 1.00 29.11 548 MET A CA 1
ATOM 3245 C C . MET A 1 522 ? 45.949 10.608 51.968 1.00 24.14 548 MET A C 1
ATOM 3246 O O . MET A 1 522 ? 46.462 11.365 51.144 1.00 24.21 548 MET A O 1
ATOM 3251 N N . LYS A 1 523 ? 44.784 10.856 52.558 1.00 23.06 549 LYS A N 1
ATOM 3252 C CA . LYS A 1 523 ? 43.990 12.036 52.234 1.00 25.47 549 LYS A CA 1
ATOM 3253 C C . LYS A 1 523 ? 43.830 12.890 53.487 1.00 24.91 549 LYS A C 1
ATOM 3254 O O . LYS A 1 523 ? 43.101 12.519 54.417 1.00 23.96 549 LYS A O 1
ATOM 3260 N N . PHE A 1 524 ? 44.503 14.029 53.522 1.00 25.59 550 PHE A N 1
ATOM 3261 C CA . PHE A 1 524 ? 44.407 14.941 54.658 1.00 21.39 550 PHE A CA 1
ATOM 3262 C C . PHE A 1 524 ? 43.377 16.018 54.335 1.00 19.54 550 PHE A C 1
ATOM 3263 O O . PHE A 1 524 ? 43.464 16.666 53.288 1.00 21.01 550 PHE A O 1
ATOM 3271 N N . ASN A 1 525 ? 42.390 16.192 55.206 1.00 18.54 551 ASN A N 1
ATOM 3272 C CA . ASN A 1 525 ? 41.488 17.335 55.106 1.00 20.81 551 ASN A CA 1
ATOM 3273 C C . ASN A 1 525 ? 42.114 18.479 55.896 1.00 22.43 551 ASN A C 1
ATOM 3274 O O . ASN A 1 525 ? 42.393 18.333 57.090 1.00 18.70 551 ASN A O 1
ATOM 3279 N N . LEU A 1 526 ? 42.351 19.598 55.227 1.00 19.23 552 LEU A N 1
ATOM 3280 C CA . LEU A 1 526 ? 42.926 20.780 55.837 1.00 18.00 552 LEU A CA 1
ATOM 3281 C C . LEU A 1 526 ? 41.865 21.865 55.930 1.00 20.05 552 LEU A C 1
ATOM 3282 O O . LEU A 1 526 ? 40.831 21.821 55.246 1.00 21.37 552 LEU A O 1
ATOM 3287 N N . ASP A 1 527 ? 42.145 22.856 56.777 1.00 17.26 553 ASP A N 1
ATOM 3288 C CA . ASP A 1 527 ? 41.329 24.063 56.876 1.00 16.51 553 ASP A CA 1
ATOM 3289 C C . ASP A 1 527 ? 41.146 24.749 55.523 1.00 15.26 553 ASP A C 1
ATOM 3290 O O . ASP A 1 527 ? 41.872 24.456 54.571 1.00 16.69 553 ASP A O 1
ATOM 3295 N N . TYR A 1 528 ? 40.202 25.679 55.431 1.00 18.19 554 TYR A N 1
ATOM 3296 C CA . TYR A 1 528 ? 39.882 26.362 54.172 1.00 17.59 554 TYR A CA 1
ATOM 3297 C C . TYR A 1 528 ? 39.447 25.376 53.082 1.00 20.23 554 TYR A C 1
ATOM 3298 O O . TYR A 1 528 ? 39.630 25.635 51.890 1.00 17.79 554 TYR A O 1
ATOM 3307 N N . ASP A 1 529 ? 38.881 24.240 53.493 1.00 19.04 555 ASP A N 1
ATOM 3308 C CA . ASP A 1 529 ? 38.261 23.268 52.597 1.00 17.08 555 ASP A CA 1
ATOM 3309 C C . ASP A 1 529 ? 39.244 22.757 51.553 1.00 19.77 555 ASP A C 1
ATOM 3310 O O . ASP A 1 529 ? 38.886 22.524 50.399 1.00 18.29 555 ASP A O 1
ATOM 3315 N N . GLN A 1 530 ? 40.492 22.588 51.965 1.00 18.52 556 GLN A N 1
ATOM 3316 C CA . GLN A 1 530 ? 41.538 22.042 51.123 1.00 18.83 556 GLN A CA 1
ATOM 3317 C C . GLN A 1 530 ? 41.773 20.577 51.465 1.00 19.34 556 GLN A C 1
ATOM 3318 O O . GLN A 1 530 ? 41.539 20.140 52.593 1.00 22.29 556 GLN A O 1
ATOM 3324 N N . ILE A 1 531 ? 42.258 19.819 50.483 1.00 22.28 557 ILE A N 1
ATOM 3325 C CA . ILE A 1 531 ? 42.669 18.444 50.706 1.00 20.43 557 ILE A CA 1
ATOM 3326 C C . ILE A 1 531 ? 44.097 18.272 50.220 1.00 24.01 557 ILE A C 1
ATOM 3327 O O . ILE A 1 531 ? 44.531 18.899 49.247 1.00 24.68 557 ILE A O 1
ATOM 3332 N N . VAL A 1 532 ? 44.836 17.419 50.918 1.00 20.83 558 VAL A N 1
ATOM 3333 C CA . VAL A 1 532 ? 46.129 16.952 50.452 1.00 23.86 558 VAL A CA 1
ATOM 3334 C C . VAL A 1 532 ? 46.029 15.456 50.246 1.00 24.67 558 VAL A C 1
ATOM 3335 O O . VAL A 1 532 ? 45.550 14.738 51.131 1.00 23.48 558 VAL A O 1
ATOM 3339 N N . VAL A 1 533 ? 46.471 14.991 49.082 1.00 24.40 559 VAL A N 1
ATOM 3340 C CA . VAL A 1 533 ? 46.421 13.584 48.724 1.00 25.72 559 VAL A CA 1
ATOM 3341 C C . VAL A 1 533 ? 47.825 13.139 48.353 1.00 24.14 559 VAL A C 1
ATOM 3342 O O . VAL A 1 533 ? 48.471 13.753 47.501 1.00 23.51 559 VAL A O 1
ATOM 3346 N N . LEU A 1 534 ? 48.289 12.071 48.981 1.00 27.13 560 LEU A N 1
ATOM 3347 C CA . LEU A 1 534 ? 49.574 11.469 48.661 1.00 28.88 560 LEU A CA 1
ATOM 3348 C C . LEU A 1 534 ? 49.404 9.965 48.499 1.00 27.99 560 LEU A C 1
ATOM 3349 O O . LEU A 1 534 ? 48.620 9.334 49.219 1.00 25.94 560 LEU A O 1
ATOM 3354 N N . ASP A 1 535 ? 50.145 9.397 47.559 1.00 28.42 561 ASP A N 1
ATOM 3355 C CA . ASP A 1 535 ? 50.257 7.946 47.467 1.00 28.42 561 ASP A CA 1
ATOM 3356 C C . ASP A 1 535 ? 50.991 7.440 48.704 1.00 30.21 561 ASP A C 1
ATOM 3357 O O . ASP A 1 535 ? 52.124 7.856 48.974 1.00 29.92 561 ASP A O 1
ATOM 3362 N N . THR A 1 536 ? 50.333 6.550 49.455 1.00 25.53 562 THR A N 1
ATOM 3363 C CA . THR A 1 536 ? 50.839 6.113 50.751 1.00 28.54 562 THR A CA 1
ATOM 3364 C C . THR A 1 536 ? 52.237 5.524 50.656 1.00 33.71 562 THR A C 1
ATOM 3365 O O . THR A 1 536 ? 53.124 5.869 51.447 1.00 33.54 562 THR A O 1
ATOM 3369 N N . LYS A 1 537 ? 52.449 4.625 49.694 1.00 33.92 563 LYS A N 1
ATOM 3370 C CA . LYS A 1 537 ? 53.701 3.880 49.622 1.00 33.92 563 LYS A CA 1
ATOM 3371 C C . LYS A 1 537 ? 54.869 4.780 49.230 1.00 31.97 563 LYS A C 1
ATOM 3372 O O . LYS A 1 537 ? 55.942 4.722 49.842 1.00 35.70 563 LYS A O 1
ATOM 3378 N N . THR A 1 538 ? 54.692 5.616 48.209 1.00 30.71 564 THR A N 1
ATOM 3379 C CA . THR A 1 538 ? 55.786 6.500 47.822 1.00 34.06 564 THR A CA 1
ATOM 3380 C C . THR A 1 538 ? 55.981 7.632 48.828 1.00 35.44 564 THR A C 1
ATOM 3381 O O . THR A 1 538 ? 57.118 8.062 49.055 1.00 35.26 564 THR A O 1
ATOM 3385 N N . ALA A 1 539 ? 54.898 8.121 49.444 1.00 31.25 565 ALA A N 1
ATOM 3386 C CA . ALA A 1 539 ? 55.042 9.180 50.439 1.00 33.28 565 ALA A CA 1
ATOM 3387 C C . ALA A 1 539 ? 55.931 8.730 51.588 1.00 32.43 565 ALA A C 1
ATOM 3388 O O . ALA A 1 539 ? 56.848 9.449 52.001 1.00 33.87 565 ALA A O 1
ATOM 3390 N N . LYS A 1 540 ? 55.675 7.533 52.118 1.00 34.90 566 LYS A N 1
ATOM 3391 C CA . LYS A 1 540 ? 56.520 7.026 53.192 1.00 33.36 566 LYS A CA 1
ATOM 3392 C C . LYS A 1 540 ? 57.959 6.853 52.725 1.00 35.31 566 LYS A C 1
ATOM 3393 O O . LYS A 1 540 ? 58.898 7.171 53.467 1.00 34.10 566 LYS A O 1
ATOM 3399 N N . GLU A 1 541 ? 58.146 6.395 51.478 1.00 35.07 567 GLU A N 1
ATOM 3400 C CA . GLU A 1 541 ? 59.483 6.138 50.948 1.00 33.32 567 GLU A CA 1
ATOM 3401 C C . GLU A 1 541 ? 60.251 7.429 50.685 1.00 37.89 567 GLU A C 1
ATOM 3402 O O . GLU A 1 541 ? 61.488 7.424 50.708 1.00 37.17 567 GLU A O 1
ATOM 3408 N N . ALA A 1 542 ? 59.548 8.539 50.434 1.00 33.86 568 ALA A N 1
ATOM 3409 C CA . ALA A 1 542 ? 60.238 9.799 50.181 1.00 32.40 568 ALA A CA 1
ATOM 3410 C C . ALA A 1 542 ? 60.798 10.435 51.449 1.00 30.33 568 ALA A C 1
ATOM 3411 O O . ALA A 1 542 ? 61.704 11.265 51.353 1.00 32.22 568 ALA A O 1
ATOM 3413 N N . THR A 1 543 ? 60.317 10.037 52.629 1.00 31.12 569 THR A N 1
ATOM 3414 C CA . THR A 1 543 ? 60.594 10.803 53.841 1.00 30.08 569 THR A CA 1
ATOM 3415 C C . THR A 1 543 ? 62.088 10.847 54.162 1.00 35.02 569 THR A C 1
ATOM 3416 O O . THR A 1 543 ? 62.632 11.920 54.456 1.00 32.00 569 THR A O 1
ATOM 3420 N N . LEU A 1 544 ? 62.773 9.699 54.091 1.00 33.07 570 LEU A N 1
ATOM 3421 C CA . LEU A 1 544 ? 64.159 9.616 54.553 1.00 34.36 570 LEU A CA 1
ATOM 3422 C C . LEU A 1 544 ? 65.057 10.631 53.851 1.00 33.04 570 LEU A C 1
ATOM 3423 O O . LEU A 1 544 ? 65.800 11.377 54.499 1.00 31.12 570 LEU A O 1
ATOM 3428 N N . ASP A 1 545 ? 65.007 10.675 52.524 1.00 32.86 571 ASP A N 1
ATOM 3429 C CA . ASP A 1 545 ? 65.922 11.552 51.808 1.00 34.50 571 ASP A CA 1
ATOM 3430 C C . ASP A 1 545 ? 65.649 13.013 52.122 1.00 34.15 571 ASP A C 1
ATOM 3431 O O . ASP A 1 545 ? 66.582 13.832 52.115 1.00 33.46 571 ASP A O 1
ATOM 3436 N N . ILE A 1 546 ? 64.387 13.353 52.402 1.00 29.56 572 ILE A N 1
ATOM 3437 C CA . ILE A 1 546 ? 64.048 14.725 52.769 1.00 31.03 572 ILE A CA 1
ATOM 3438 C C . ILE A 1 546 ? 64.664 15.078 54.123 1.00 28.78 572 ILE A C 1
ATOM 3439 O O . ILE A 1 546 ? 65.300 16.128 54.272 1.00 29.84 572 ILE A O 1
ATOM 3444 N N . LEU A 1 547 ? 64.506 14.198 55.123 1.00 27.03 573 LEU A N 1
ATOM 3445 C CA . LEU A 1 547 ? 65.171 14.400 56.414 1.00 30.26 573 LEU A CA 1
ATOM 3446 C C . LEU A 1 547 ? 66.673 14.599 56.244 1.00 32.71 573 LEU A C 1
ATOM 3447 O O . LEU A 1 547 ? 67.263 15.495 56.863 1.00 33.46 573 LEU A O 1
ATOM 3452 N N . THR A 1 548 ? 67.308 13.772 55.405 1.00 30.80 574 THR A N 1
ATOM 3453 C CA . THR A 1 548 ? 68.736 13.926 55.154 1.00 28.94 574 THR A CA 1
ATOM 3454 C C . THR A 1 548 ? 69.040 15.321 54.632 1.00 33.50 574 THR A C 1
ATOM 3455 O O . THR A 1 548 ? 69.940 16.002 55.139 1.00 34.14 574 THR A O 1
ATOM 3459 N N . THR A 1 549 ? 68.259 15.783 53.649 1.00 31.46 575 THR A N 1
ATOM 3460 C CA . THR A 1 549 ? 68.486 17.100 53.057 1.00 29.62 575 THR A CA 1
ATOM 3461 C C . THR A 1 549 ? 68.464 18.207 54.108 1.00 30.54 575 THR A C 1
ATOM 3462 O O . THR A 1 549 ? 69.292 19.122 54.073 1.00 33.78 575 THR A O 1
ATOM 3466 N N . HIS A 1 550 ? 67.538 18.147 55.057 1.00 29.94 576 HIS A N 1
ATOM 3467 C CA . HIS A 1 550 ? 67.448 19.201 56.061 1.00 27.97 576 HIS A CA 1
ATOM 3468 C C . HIS A 1 550 ? 68.125 18.827 57.372 1.00 28.37 576 HIS A C 1
ATOM 3469 O O . HIS A 1 550 ? 67.972 19.549 58.363 1.00 29.67 576 HIS A O 1
ATOM 3476 N N . CYS A 1 551 ? 68.901 17.736 57.385 1.00 28.97 577 CYS A N 1
ATOM 3477 C CA . CYS A 1 551 ? 69.669 17.320 58.566 1.00 32.93 577 CYS A CA 1
ATOM 3478 C C . CYS A 1 551 ? 68.753 17.076 59.764 1.00 36.56 577 CYS A C 1
ATOM 3479 O O . CYS A 1 551 ? 69.085 17.402 60.911 1.00 35.54 577 CYS A O 1
ATOM 3482 N N . ILE A 1 552 ? 67.592 16.496 59.496 1.00 33.34 578 ILE A N 1
ATOM 3483 C CA . ILE A 1 552 ? 66.602 16.216 60.530 1.00 34.80 578 ILE A CA 1
ATOM 3484 C C . ILE A 1 552 ? 66.926 14.849 61.126 1.00 35.13 578 ILE A C 1
ATOM 3485 O O . ILE A 1 552 ? 66.873 13.845 60.400 1.00 34.46 578 ILE A O 1
ATOM 3490 N N . PRO A 1 553 ? 67.256 14.769 62.420 1.00 35.68 579 PRO A N 1
ATOM 3491 C CA . PRO A 1 553 ? 67.687 13.481 62.988 1.00 33.24 579 PRO A CA 1
ATOM 3492 C C . PRO A 1 553 ? 66.639 12.398 62.890 1.00 37.60 579 PRO A C 1
ATOM 3493 O O . PRO A 1 553 ? 66.973 11.229 62.670 1.00 37.26 579 PRO A O 1
ATOM 3497 N N . SER A 1 554 ? 65.369 12.754 63.041 1.00 37.52 580 SER A N 1
ATOM 3498 C CA . SER A 1 554 ? 64.332 11.747 63.152 1.00 34.95 580 SER A CA 1
ATOM 3499 C C . SER A 1 554 ? 63.038 12.291 62.561 1.00 35.29 580 SER A C 1
ATOM 3500 O O . SER A 1 554 ? 62.776 13.494 62.607 1.00 36.35 580 SER A O 1
ATOM 3503 N N . ALA A 1 555 ? 62.225 11.394 62.009 1.00 35.10 581 ALA A N 1
ATOM 3504 C CA . ALA A 1 555 ? 60.959 11.833 61.442 1.00 30.51 581 ALA A CA 1
ATOM 3505 C C . ALA A 1 555 ? 60.009 12.378 62.495 1.00 35.36 581 ALA A C 1
ATOM 3506 O O . ALA A 1 555 ? 59.020 13.029 62.134 1.00 31.35 581 ALA A O 1
ATOM 3508 N N . MET A 1 556 ? 60.287 12.160 63.779 1.00 32.10 582 MET A N 1
ATOM 3509 C CA . MET A 1 556 ? 59.365 12.611 64.805 1.00 29.37 582 MET A CA 1
ATOM 3510 C C . MET A 1 556 ? 60.116 12.928 66.091 1.00 32.09 582 MET A C 1
ATOM 3511 O O . MET A 1 556 ? 61.233 12.452 66.326 1.00 31.79 582 MET A O 1
ATOM 3516 N N . SER A 1 557 ? 59.485 13.769 66.911 1.00 31.46 583 SER A N 1
ATOM 3517 C CA . SER A 1 557 ? 59.960 14.025 68.260 1.00 28.62 583 SER A CA 1
ATOM 3518 C C . SER A 1 557 ? 59.863 12.759 69.104 1.00 34.75 583 SER A C 1
ATOM 3519 O O . SER A 1 557 ? 59.055 11.859 68.841 1.00 32.69 583 SER A O 1
ATOM 3522 N N . ASP A 1 558 ? 60.697 12.708 70.149 1.00 38.16 584 ASP A N 1
ATOM 3523 C CA . ASP A 1 558 ? 60.847 11.473 70.915 1.00 41.28 584 ASP A CA 1
ATOM 3524 C C . ASP A 1 558 ? 59.522 11.023 71.510 1.00 38.63 584 ASP A C 1
ATOM 3525 O O . ASP A 1 558 ? 59.227 9.823 71.539 1.00 37.87 584 ASP A O 1
ATOM 3530 N N . ASP A 1 559 ? 58.692 11.976 71.947 1.00 35.74 585 ASP A N 1
ATOM 3531 C CA . ASP A 1 559 ? 57.413 11.657 72.576 1.00 36.89 585 ASP A CA 1
ATOM 3532 C C . ASP A 1 559 ? 56.463 10.891 71.663 1.00 41.26 585 ASP A C 1
ATOM 3533 O O . ASP A 1 559 ? 55.447 10.385 72.149 1.00 48.91 585 ASP A O 1
ATOM 3538 N N . LEU A 1 560 ? 56.751 10.797 70.365 1.00 40.73 586 LEU A N 1
ATOM 3539 C CA . LEU A 1 560 ? 55.915 10.042 69.439 1.00 40.72 586 LEU A CA 1
ATOM 3540 C C . LEU A 1 560 ? 56.517 8.705 69.034 1.00 43.35 586 LEU A C 1
ATOM 3541 O O . LEU A 1 560 ? 55.838 7.918 68.370 1.00 40.66 586 LEU A O 1
ATOM 3546 N N . LYS A 1 561 ? 57.768 8.437 69.395 1.00 45.38 587 LYS A N 1
ATOM 3547 C CA . LYS A 1 561 ? 58.432 7.214 68.973 1.00 47.53 587 LYS A CA 1
ATOM 3548 C C . LYS A 1 561 ? 57.869 5.982 69.680 1.00 49.38 587 LYS A C 1
ATOM 3549 O O . LYS A 1 561 ? 57.309 6.084 70.772 1.00 46.90 587 LYS A O 1
ATOM 3555 N N . VAL B 1 93 ? 45.285 70.418 20.227 1.00 69.18 119 VAL B N 1
ATOM 3556 C CA . VAL B 1 93 ? 45.527 70.489 18.789 1.00 74.77 119 VAL B CA 1
ATOM 3557 C C . VAL B 1 93 ? 44.591 69.519 18.075 1.00 73.00 119 VAL B C 1
ATOM 3558 O O . VAL B 1 93 ? 43.697 69.929 17.330 1.00 71.18 119 VAL B O 1
ATOM 3560 N N . LYS B 1 94 ? 44.809 68.224 18.304 1.00 72.14 120 LYS B N 1
ATOM 3561 C CA . LYS B 1 94 ? 43.883 67.195 17.852 1.00 70.51 120 LYS B CA 1
ATOM 3562 C C . LYS B 1 94 ? 42.776 66.924 18.864 1.00 66.84 120 LYS B C 1
ATOM 3563 O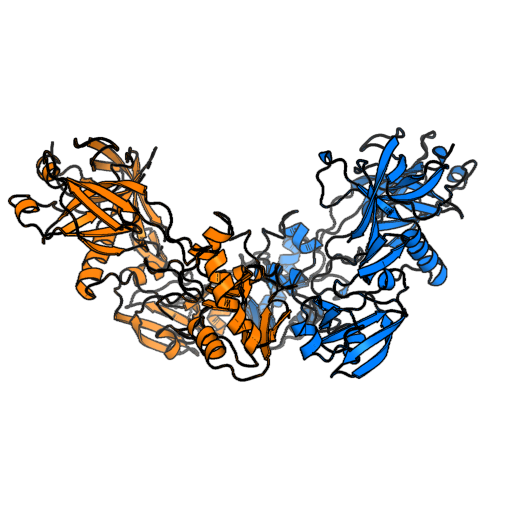 O . LYS B 1 94 ? 41.771 66.297 18.509 1.00 63.79 120 LYS B O 1
ATOM 3565 N N . VAL B 1 95 ? 42.930 67.394 20.106 1.00 66.74 121 VAL B N 1
ATOM 3566 C CA . VAL B 1 95 ? 41.907 67.199 21.127 1.00 63.74 121 VAL B CA 1
ATOM 3567 C C . VAL B 1 95 ? 40.886 68.337 21.163 1.00 65.41 121 VAL B C 1
ATOM 3568 O O . VAL B 1 95 ? 39.756 68.123 21.626 1.00 56.79 121 VAL B O 1
ATOM 3572 N N . VAL B 1 96 ? 41.239 69.519 20.655 1.00 65.93 122 VAL B N 1
ATOM 3573 C CA . VAL B 1 96 ? 40.403 70.724 20.666 1.00 60.99 122 VAL B CA 1
ATOM 3574 C C . VAL B 1 96 ? 38.965 70.475 20.203 1.00 61.10 122 VAL B C 1
ATOM 3575 O O . VAL B 1 96 ? 38.032 70.992 20.844 1.00 59.57 122 VAL B O 1
ATOM 3579 N N . PRO B 1 97 ? 38.710 69.721 19.122 1.00 59.32 123 PRO B N 1
ATOM 3580 C CA . PRO B 1 97 ? 37.313 69.540 18.676 1.00 59.63 123 PRO B CA 1
ATOM 3581 C C . PRO B 1 97 ? 36.410 68.854 19.693 1.00 57.46 123 PRO B C 1
ATOM 3582 O O . PRO B 1 97 ? 35.183 68.864 19.509 1.00 57.90 123 PRO B O 1
ATOM 3586 N N . SER B 1 98 ? 36.964 68.253 20.743 1.00 49.66 124 SER B N 1
ATOM 3587 C CA . SER B 1 98 ? 36.163 67.596 21.759 1.00 49.89 124 SER B CA 1
ATOM 3588 C C . SER B 1 98 ? 36.171 68.340 23.085 1.00 46.34 124 SER B C 1
ATOM 3589 O O . SER B 1 98 ? 35.456 67.939 24.008 1.00 40.37 124 SER B O 1
ATOM 3592 N N . MET B 1 99 ? 36.947 69.421 23.199 1.00 47.88 125 MET B N 1
ATOM 3593 C CA . MET B 1 99 ? 37.007 70.158 24.459 1.00 47.04 125 MET B CA 1
ATOM 3594 C C . MET B 1 99 ? 35.657 70.767 24.838 1.00 43.33 125 MET B C 1
ATOM 3595 O O . MET B 1 99 ? 35.361 70.928 26.029 1.00 38.83 125 MET B O 1
ATOM 3600 N N . ASP B 1 100 ? 34.820 71.096 23.854 1.00 37.51 126 ASP B N 1
ATOM 3601 C CA . ASP B 1 100 ? 33.476 71.567 24.165 1.00 39.45 126 ASP B CA 1
ATOM 3602 C C . ASP B 1 100 ? 32.587 70.485 24.752 1.00 38.05 126 ASP B C 1
ATOM 3603 O O . ASP B 1 100 ? 31.502 70.813 25.247 1.00 40.07 126 ASP B O 1
ATOM 3608 N N . ALA B 1 101 ? 33.004 69.216 24.700 1.00 33.78 127 ALA B N 1
ATOM 3609 C CA . ALA B 1 101 ? 32.233 68.125 25.281 1.00 35.79 127 ALA B CA 1
ATOM 3610 C C . ALA B 1 101 ? 32.619 67.810 26.726 1.00 34.98 127 ALA B C 1
ATOM 3611 O O . ALA 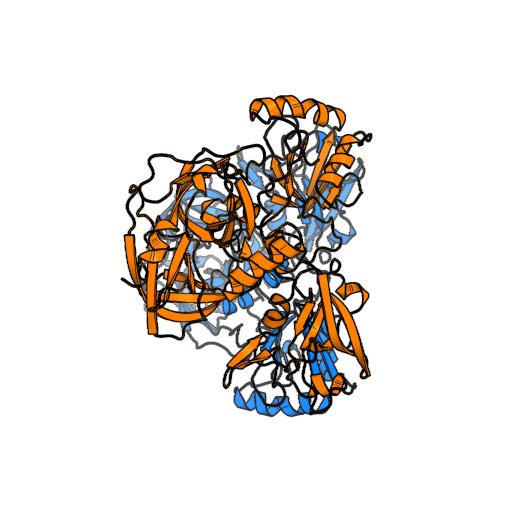B 1 101 ? 32.015 66.924 27.323 1.00 36.88 127 ALA B O 1
ATOM 3613 N N . VAL B 1 102 ? 33.610 68.498 27.293 1.00 35.24 128 VAL B N 1
ATOM 3614 C CA . VAL B 1 102 ? 34.103 68.235 28.642 1.00 34.87 128 VAL B CA 1
ATOM 3615 C C . VAL B 1 102 ? 33.439 69.223 29.597 1.00 34.38 128 VAL B C 1
ATOM 3616 O O . VAL B 1 102 ? 33.521 70.443 29.394 1.00 33.29 128 VAL B O 1
ATOM 3620 N N . VAL B 1 103 ? 32.796 68.707 30.646 1.00 32.33 129 VAL B N 1
ATOM 3621 C CA . VAL B 1 103 ? 32.000 69.532 31.547 1.00 29.28 129 VAL B CA 1
ATOM 3622 C C . VAL B 1 103 ? 32.593 69.519 32.956 1.00 35.34 129 VAL B C 1
ATOM 3623 O O . VAL B 1 103 ? 33.314 68.595 33.360 1.00 29.72 129 VAL B O 1
ATOM 3627 N N . LYS B 1 104 ? 32.283 70.579 33.711 1.00 29.83 130 LYS B N 1
ATOM 3628 C CA . LYS B 1 104 ? 32.678 70.663 35.106 1.00 27.53 130 LYS B CA 1
ATOM 3629 C C . LYS B 1 104 ? 31.558 70.096 35.969 1.00 29.37 130 LYS B C 1
ATOM 3630 O O . LYS B 1 104 ? 30.381 70.343 35.708 1.00 30.23 130 LYS B O 1
ATOM 3636 N N . VAL B 1 105 ? 31.932 69.306 36.975 1.00 27.89 131 VAL B N 1
ATOM 3637 C CA . VAL B 1 105 ? 30.995 68.552 37.801 1.00 26.26 131 VAL B CA 1
ATOM 3638 C C . VAL B 1 105 ? 31.028 69.139 39.202 1.00 32.03 131 VAL B C 1
ATOM 3639 O O . VAL B 1 105 ? 32.041 69.015 39.902 1.00 31.49 131 VAL B O 1
ATOM 3643 N N . PHE B 1 106 ? 29.924 69.751 39.628 1.00 30.58 132 PHE B N 1
ATOM 3644 C CA . PHE B 1 106 ? 29.766 70.212 41.004 1.00 31.06 132 PHE B CA 1
ATOM 3645 C C . PHE B 1 106 ? 28.857 69.232 41.732 1.00 28.63 132 PHE B C 1
ATOM 3646 O O . PHE B 1 106 ? 27.755 68.948 41.258 1.00 33.43 132 PHE B O 1
ATOM 3654 N N . CYS B 1 107 ? 29.301 68.732 42.885 1.00 27.42 133 CYS B N 1
ATOM 3655 C CA . CYS B 1 107 ? 28.513 67.760 43.636 1.00 29.87 133 CYS B CA 1
ATOM 3656 C C . CYS B 1 107 ? 28.434 68.115 45.119 1.00 29.06 133 CYS B C 1
ATOM 3657 O O . CYS B 1 107 ? 29.456 68.376 45.759 1.00 30.45 133 CYS B O 1
ATOM 3660 N N . VAL B 1 108 ? 27.231 68.070 45.677 1.00 26.64 134 VAL B N 1
ATOM 3661 C CA . VAL B 1 108 ? 27.051 68.102 47.124 1.00 31.47 134 VAL B CA 1
ATOM 3662 C C . VAL B 1 108 ? 26.798 66.678 47.606 1.00 30.55 134 VAL B C 1
ATOM 3663 O O . VAL B 1 108 ? 25.858 66.015 47.148 1.00 29.67 134 VAL B O 1
ATOM 3667 N N . HIS B 1 109 ? 27.634 66.210 48.531 1.00 31.09 135 HIS B N 1
ATOM 3668 C CA . HIS B 1 109 ? 27.549 64.861 49.079 1.00 26.28 135 HIS B CA 1
ATOM 3669 C C . HIS B 1 109 ? 26.991 64.921 50.495 1.00 33.39 135 HIS B C 1
ATOM 3670 O O . HIS B 1 109 ? 27.401 65.770 51.293 1.00 29.54 135 HIS B O 1
ATOM 3677 N N . THR B 1 110 ? 26.085 64.001 50.825 1.00 28.40 136 THR B N 1
ATOM 3678 C CA . THR B 1 110 ? 25.631 63.837 52.206 1.00 30.34 136 THR B CA 1
ATOM 3679 C C . THR B 1 110 ? 25.781 62.360 52.556 1.00 30.81 136 THR B C 1
ATOM 3680 O O . THR B 1 110 ? 24.970 61.530 52.135 1.00 29.91 136 THR B O 1
ATOM 3684 N N . GLU B 1 111 ? 26.840 62.043 53.294 1.00 29.10 137 GLU B N 1
ATOM 3685 C CA . GLU B 1 111 ? 27.202 60.672 53.621 1.00 31.78 137 GLU B CA 1
ATOM 3686 C C . GLU B 1 111 ? 26.429 60.197 54.843 1.00 28.30 137 GLU B C 1
ATOM 3687 O O . GLU B 1 111 ? 26.258 60.952 55.805 1.00 27.74 137 GLU B O 1
ATOM 3693 N N . PRO B 1 112 ? 25.954 58.961 54.825 1.00 30.64 138 PRO B N 1
ATOM 3694 C CA . PRO B 1 112 ? 25.371 58.386 56.036 1.00 24.79 138 PRO B CA 1
ATOM 3695 C C . PRO B 1 112 ? 26.467 58.115 57.047 1.00 25.90 138 PRO B C 1
ATOM 3696 O O . PRO B 1 112 ? 27.638 57.963 56.694 1.00 28.17 138 PRO B O 1
ATOM 3700 N N . ASN B 1 113 ? 26.087 58.113 58.325 1.00 26.38 139 ASN B N 1
ATOM 3701 C CA . ASN B 1 113 ? 26.986 57.718 59.401 1.00 26.40 139 ASN B CA 1
ATOM 3702 C C . ASN B 1 113 ? 26.716 56.252 59.709 1.00 30.05 139 ASN B C 1
ATOM 3703 O O . ASN B 1 113 ? 25.658 55.913 60.246 1.00 26.87 139 ASN B O 1
ATOM 3708 N N . PHE B 1 114 ? 27.674 55.384 59.375 1.00 30.04 140 PHE B N 1
ATOM 3709 C CA . PHE B 1 114 ? 27.452 53.954 59.571 1.00 28.78 140 PHE B CA 1
ATOM 3710 C C . PHE B 1 114 ? 27.527 53.559 61.045 1.00 29.35 140 PHE B C 1
ATOM 3711 O O . PHE B 1 114 ? 26.869 52.595 61.452 1.00 28.67 140 PHE B O 1
ATOM 3719 N N . SER B 1 115 ? 28.287 54.305 61.857 1.00 24.55 141 SER B N 1
ATOM 3720 C CA . SER B 1 115 ? 28.318 54.071 63.299 1.00 26.20 141 SER B CA 1
ATOM 3721 C C . SER B 1 115 ? 27.055 54.571 64.008 1.00 27.08 141 SER B C 1
ATOM 3722 O O . SER B 1 115 ? 26.700 54.046 65.068 1.00 26.71 141 SER B O 1
ATOM 3725 N N . LEU B 1 116 ? 26.390 55.600 63.478 1.00 26.08 142 LEU B N 1
ATOM 3726 C CA . LEU B 1 116 ? 25.130 56.115 64.028 1.00 25.33 142 LEU B CA 1
ATOM 3727 C C . LEU B 1 116 ? 24.108 56.156 62.902 1.00 28.07 142 LEU B C 1
ATOM 3728 O O . LEU B 1 116 ? 23.766 57.230 62.393 1.00 29.55 142 LEU B O 1
ATOM 3733 N N . PRO B 1 117 ? 23.583 54.995 62.499 1.00 27.69 143 PRO B N 1
ATOM 3734 C CA . PRO B 1 117 ? 22.915 54.897 61.188 1.00 25.67 143 PRO B CA 1
ATOM 3735 C C . PRO B 1 117 ? 21.653 55.738 61.039 1.00 26.28 143 PRO B C 1
ATOM 3736 O O . PRO B 1 117 ? 21.105 55.790 59.929 1.00 28.08 143 PRO B O 1
ATOM 3740 N N . TRP B 1 118 ? 21.181 56.402 62.089 1.00 26.90 144 TRP B N 1
ATOM 3741 C CA . TRP B 1 118 ? 20.070 57.335 61.964 1.00 25.25 144 TRP B CA 1
ATOM 3742 C C . TRP B 1 118 ? 20.516 58.738 61.567 1.00 27.72 144 TRP B C 1
ATOM 3743 O O . TRP B 1 118 ? 19.663 59.622 61.435 1.00 26.46 144 TRP B O 1
ATOM 3754 N N . GLN B 1 119 ? 21.814 58.965 61.370 1.00 26.18 145 GLN B N 1
ATOM 3755 C CA . GLN B 1 119 ? 22.343 60.291 61.078 1.00 27.68 145 GLN B CA 1
ATOM 3756 C C . GLN B 1 119 ? 22.886 60.378 59.660 1.00 27.52 145 GLN B C 1
ATOM 3757 O O . GLN B 1 119 ? 23.425 59.408 59.118 1.00 26.44 145 GLN B O 1
ATOM 3763 N N . ARG B 1 120 ? 22.767 61.567 59.076 1.00 25.17 146 ARG B N 1
ATOM 3764 C CA A ARG B 1 120 ? 23.490 61.925 57.865 0.48 26.18 146 ARG B CA 1
ATOM 3765 C CA B ARG B 1 120 ? 23.492 61.922 57.868 0.52 26.20 146 ARG B CA 1
ATOM 3766 C C . ARG B 1 120 ? 24.533 62.978 58.220 1.00 24.11 146 ARG B C 1
ATOM 3767 O O . ARG B 1 120 ? 24.289 63.854 59.057 1.00 28.43 146 ARG B O 1
ATOM 3782 N N . LYS B 1 121 ? 25.702 62.876 57.620 1.00 25.50 147 LYS B N 1
ATOM 3783 C CA . LYS B 1 121 ? 26.774 63.778 58.011 1.00 25.30 147 LYS B CA 1
ATOM 3784 C C . LYS B 1 121 ? 26.617 65.133 57.333 1.00 28.30 147 LYS B C 1
ATOM 3785 O O . LYS B 1 121 ? 25.748 65.348 56.483 1.00 30.04 147 LYS B O 1
ATOM 3791 N N . ARG B 1 122 ? 27.502 66.048 57.692 1.00 28.99 148 ARG B N 1
ATOM 3792 C CA . ARG B 1 122 ? 27.437 67.396 57.160 1.00 32.23 148 ARG B CA 1
ATOM 3793 C C . ARG B 1 122 ? 27.703 67.391 55.659 1.00 25.84 148 ARG B C 1
ATOM 3794 O O . ARG B 1 122 ? 28.643 66.742 55.195 1.00 27.94 148 ARG B O 1
ATOM 3802 N N . GLN B 1 123 ? 26.856 68.105 54.906 1.00 29.95 149 GLN B N 1
ATOM 3803 C CA . GLN B 1 123 ? 27.097 68.376 53.490 1.00 30.46 149 GLN B CA 1
ATOM 3804 C C . GLN B 1 123 ? 28.529 68.810 53.239 1.00 25.18 149 GLN B C 1
ATOM 3805 O O . GLN B 1 123 ? 29.089 69.615 53.984 1.00 30.35 149 GLN B O 1
ATOM 3811 N N . TYR B 1 124 ? 29.096 68.322 52.154 1.00 25.75 150 TYR B N 1
ATOM 3812 C CA . TYR B 1 124 ? 30.298 68.919 51.602 1.00 26.95 150 TYR B CA 1
ATOM 3813 C C . TYR B 1 124 ? 30.224 68.844 50.092 1.00 29.22 150 TYR B C 1
ATOM 3814 O O . TYR B 1 124 ? 29.525 67.993 49.528 1.00 28.36 150 TYR B O 1
ATOM 3823 N N . SER B 1 125 ? 30.939 69.769 49.455 1.00 30.23 151 SER B N 1
ATOM 3824 C CA . SER B 1 125 ? 30.985 69.929 48.013 1.00 33.56 151 SER B CA 1
ATOM 3825 C C . SER B 1 125 ? 32.303 69.403 47.480 1.00 32.18 151 SER B C 1
ATOM 3826 O O . SER B 1 125 ? 33.337 69.480 48.147 1.00 32.82 151 SER B O 1
ATOM 3829 N N . SER B 1 126 ? 32.253 68.874 46.264 1.00 31.73 152 SER B N 1
ATOM 3830 C CA . SER B 1 126 ? 33.459 68.551 45.525 1.00 34.83 152 SER B CA 1
ATOM 3831 C C . SER B 1 126 ? 33.284 69.019 44.088 1.00 36.63 152 SER B C 1
ATOM 3832 O O . SER B 1 126 ? 32.163 69.223 43.608 1.00 32.23 152 SER B O 1
ATOM 3835 N N . GLY B 1 127 ? 34.413 69.198 43.419 1.00 37.05 153 GLY B N 1
ATOM 3836 C CA . GLY B 1 127 ? 34.440 69.549 42.009 1.00 34.51 153 GLY B CA 1
ATOM 3837 C C . GLY B 1 127 ? 35.187 68.480 41.238 1.00 36.48 153 GLY B C 1
ATOM 3838 O O . GLY B 1 127 ? 36.187 67.943 41.720 1.00 38.43 153 GLY B O 1
ATOM 3839 N N . SER B 1 128 ? 34.684 68.162 40.051 1.00 35.32 154 SER B N 1
ATOM 3840 C CA . SER B 1 128 ? 35.257 67.124 39.213 1.00 35.23 154 SER B CA 1
ATOM 3841 C C . SER B 1 128 ? 35.035 67.507 37.759 1.00 32.07 154 SER B C 1
ATOM 3842 O O . SER B 1 128 ? 34.493 68.569 37.450 1.00 31.07 154 SER B O 1
ATOM 3845 N N . SER B 1 129 ? 35.427 66.611 36.867 1.00 27.91 155 SER B N 1
ATOM 3846 C CA . SER B 1 129 ? 35.176 66.772 35.448 1.00 31.21 155 SER B CA 1
ATOM 3847 C C . SER B 1 129 ? 34.377 65.584 34.936 1.00 29.85 155 SER B C 1
ATOM 3848 O O . SER B 1 129 ? 34.120 64.611 35.650 1.00 34.05 155 SER B O 1
ATOM 3851 N N . GLY B 1 130 ? 33.954 65.711 33.690 1.00 27.75 156 GLY B N 1
ATOM 3852 C CA . GLY B 1 130 ? 33.100 64.748 33.029 1.00 29.91 156 GLY B CA 1
ATOM 3853 C C . GLY B 1 130 ? 33.010 65.153 31.574 1.00 36.20 156 GLY B C 1
ATOM 3854 O O . GLY B 1 130 ? 33.558 66.183 31.160 1.00 31.77 156 GLY B O 1
ATOM 3855 N N . PHE B 1 131 ? 32.314 64.330 30.792 1.00 29.55 157 PHE B N 1
ATOM 3856 C CA . PHE B 1 131 ? 32.258 64.615 29.370 1.00 30.56 157 PHE B CA 1
ATOM 3857 C C . PHE B 1 131 ? 31.047 63.946 28.744 1.00 33.82 157 PHE B C 1
ATOM 3858 O O . PHE B 1 131 ? 30.535 62.936 29.242 1.00 32.39 157 PHE B O 1
ATOM 3866 N N . ILE B 1 132 ? 30.595 64.547 27.658 1.00 32.93 158 ILE B N 1
ATOM 3867 C CA . ILE B 1 132 ? 29.361 64.179 26.979 1.00 38.96 158 ILE B CA 1
ATOM 3868 C C . ILE B 1 132 ? 29.657 63.079 25.972 1.00 40.48 158 ILE B C 1
ATOM 3869 O O . ILE B 1 132 ? 30.668 63.125 25.255 1.00 36.38 158 ILE B O 1
ATOM 3874 N N . ILE B 1 133 ? 28.782 62.069 25.941 1.00 44.49 159 ILE B N 1
ATOM 3875 C CA . ILE B 1 133 ? 28.848 60.986 24.961 1.00 41.52 159 ILE B CA 1
ATOM 3876 C C . ILE B 1 133 ? 27.523 60.932 24.212 1.00 41.20 159 ILE B C 1
ATOM 3877 O O . ILE B 1 133 ? 26.608 61.717 24.487 1.00 37.82 159 ILE B O 1
ATOM 3882 N N . GLY B 1 134 ? 27.400 59.992 23.280 1.00 44.52 160 GLY B N 1
ATOM 3883 C CA . GLY B 1 134 ? 26.155 59.858 22.549 1.00 40.04 160 GLY B CA 1
ATOM 3884 C C . GLY B 1 134 ? 24.984 59.547 23.460 1.00 43.04 160 GLY B C 1
ATOM 3885 O O . GLY B 1 134 ? 25.127 58.898 24.500 1.00 44.50 160 GLY B O 1
ATOM 3886 N N . GLY B 1 135 ? 23.810 60.043 23.067 1.00 42.26 161 GLY B N 1
ATOM 3887 C CA . GLY B 1 135 ? 22.555 59.644 23.678 1.00 42.75 161 GLY B CA 1
ATOM 3888 C C . GLY B 1 135 ? 22.143 60.426 24.910 1.00 45.51 161 GLY B C 1
ATOM 3889 O O . GLY B 1 135 ? 21.556 59.856 25.833 1.00 44.17 161 GLY B O 1
ATOM 3890 N N . ARG B 1 136 ? 22.431 61.727 24.938 1.00 45.01 162 ARG B N 1
ATOM 3891 C CA . ARG B 1 136 ? 22.137 62.585 26.090 1.00 47.37 162 ARG B CA 1
ATOM 3892 C C . ARG B 1 136 ? 22.694 61.987 27.383 1.00 41.86 162 ARG B C 1
ATOM 3893 O O . ARG B 1 136 ? 21.977 61.781 28.358 1.00 42.60 162 ARG B O 1
ATOM 3901 N N . ARG B 1 137 ? 23.995 61.712 27.379 1.00 39.92 163 ARG B N 1
ATOM 3902 C CA . ARG B 1 137 ? 24.640 61.109 28.532 1.00 37.44 163 ARG B CA 1
ATOM 3903 C C . ARG B 1 137 ? 25.953 61.818 28.827 1.00 39.59 163 ARG B C 1
ATOM 3904 O O . ARG B 1 137 ? 26.573 62.435 27.953 1.00 36.14 163 ARG B O 1
ATOM 3912 N N . VAL B 1 138 ? 26.361 61.720 30.091 1.00 36.38 164 VAL B N 1
ATOM 3913 C CA . VAL B 1 138 ? 27.609 62.287 30.580 1.00 39.53 164 VAL B CA 1
ATOM 3914 C C . VAL B 1 138 ? 28.293 61.227 31.424 1.00 32.95 164 VAL B C 1
ATOM 3915 O O . VAL B 1 138 ? 27.649 60.597 32.269 1.00 35.69 164 VAL B O 1
ATOM 3919 N N . LEU B 1 139 ? 29.584 61.027 31.195 1.00 29.51 165 LEU B N 1
ATOM 3920 C CA . LEU B 1 139 ? 30.384 60.141 32.030 1.00 32.24 165 LEU B CA 1
ATOM 3921 C C . LEU B 1 139 ? 31.217 60.944 33.017 1.00 34.73 165 LEU B C 1
ATOM 3922 O O . LEU B 1 139 ? 31.717 62.031 32.688 1.00 31.67 165 LEU B O 1
ATOM 3927 N N . THR B 1 140 ? 31.372 60.387 34.217 1.00 27.97 166 THR B N 1
ATOM 3928 C CA . THR B 1 140 ? 32.311 60.870 35.221 1.00 34.03 166 THR B CA 1
ATOM 3929 C C . THR B 1 140 ? 32.646 59.688 36.134 1.00 34.72 166 THR B C 1
ATOM 3930 O O . THR B 1 140 ? 32.185 58.562 35.911 1.00 34.98 166 THR B O 1
ATOM 3934 N N . ASN B 1 141 ? 33.471 59.949 37.153 1.00 30.76 167 ASN B N 1
ATOM 3935 C CA . ASN B 1 141 ? 33.856 58.934 38.135 1.00 35.84 167 ASN B CA 1
ATOM 3936 C C . ASN B 1 141 ? 32.720 58.637 39.110 1.00 34.04 167 ASN B C 1
ATOM 3937 O O . ASN B 1 141 ? 31.871 59.490 39.386 1.00 31.45 167 ASN B O 1
ATOM 3942 N N . ALA B 1 142 ? 32.728 57.419 39.668 1.00 30.82 168 ALA B N 1
ATOM 3943 C CA . ALA B 1 142 ? 31.751 57.117 40.710 1.00 35.03 168 ALA B CA 1
ATOM 3944 C C . ALA B 1 142 ? 32.015 57.954 41.955 1.00 34.93 168 ALA B C 1
ATOM 3945 O O . ALA B 1 142 ? 31.074 58.433 42.601 1.00 33.38 168 ALA B O 1
ATOM 3947 N N . HIS B 1 143 ? 33.286 58.149 42.305 1.00 32.82 169 HIS B N 1
ATOM 3948 C CA . HIS B 1 143 ? 33.583 58.927 43.500 1.00 38.64 169 HIS B CA 1
ATOM 3949 C C . HIS B 1 143 ? 33.200 60.397 43.336 1.00 38.19 169 HIS B C 1
ATOM 3950 O O . HIS B 1 143 ? 33.009 61.089 44.336 1.00 41.80 169 HIS B O 1
ATOM 3957 N N . SER B 1 144 ? 33.038 60.882 42.109 1.00 34.55 170 SER B N 1
ATOM 3958 C CA . SER B 1 144 ? 32.620 62.268 41.927 1.00 37.77 170 SER B CA 1
ATOM 3959 C C . SER B 1 144 ? 31.186 62.526 42.380 1.00 35.67 170 SER B C 1
ATOM 3960 O O . SER B 1 144 ? 30.857 63.675 42.679 1.00 36.53 170 SER B O 1
ATOM 3963 N N . VAL B 1 145 ? 30.322 61.507 42.432 1.00 32.79 171 VAL B N 1
ATOM 3964 C CA . VAL B 1 145 ? 28.927 61.733 42.810 1.00 31.37 171 VAL B CA 1
ATOM 3965 C C . VAL B 1 145 ? 28.483 60.770 43.908 1.00 35.08 171 VAL B C 1
ATOM 3966 O O . VAL B 1 145 ? 27.283 60.542 44.099 1.00 31.86 171 VAL B O 1
ATOM 3970 N N . GLU B 1 146 ? 29.444 60.201 44.630 1.00 35.38 172 GLU B N 1
ATOM 3971 C CA . GLU B 1 146 ? 29.151 59.252 45.698 1.00 35.77 172 GLU B CA 1
ATOM 3972 C C . GLU B 1 146 ? 28.349 59.940 46.793 1.00 31.66 172 GLU B C 1
ATOM 3973 O O . GLU B 1 146 ? 28.798 60.943 47.347 1.00 31.92 172 GLU B O 1
ATOM 3979 N N . HIS B 1 147 ? 27.148 59.428 47.077 1.00 30.21 173 HIS B N 1
ATOM 3980 C CA . HIS B 1 147 ? 26.250 60.019 48.077 1.00 34.83 173 HIS B CA 1
ATOM 3981 C C . HIS B 1 147 ? 25.772 61.411 47.677 1.00 34.66 173 HIS B C 1
ATOM 3982 O O . HIS B 1 147 ? 25.562 62.272 48.532 1.00 33.72 173 HIS B O 1
ATOM 3989 N N . HIS B 1 148 ? 25.630 61.646 46.380 1.00 30.08 174 HIS B N 1
ATOM 3990 C CA . HIS B 1 148 ? 25.171 62.935 45.893 1.00 32.58 174 HIS B CA 1
ATOM 3991 C C . HIS B 1 148 ? 23.793 63.267 46.451 1.00 33.91 174 HIS B C 1
ATOM 3992 O O . HIS B 1 148 ? 22.916 62.403 46.538 1.00 31.59 174 HIS B O 1
ATOM 3999 N N . THR B 1 149 ? 23.608 64.529 46.841 1.00 26.83 175 THR B N 1
ATOM 4000 C CA . THR B 1 149 ? 22.271 65.081 46.987 1.00 29.46 175 THR B CA 1
ATOM 4001 C C . THR B 1 149 ? 21.995 66.171 45.965 1.00 31.94 175 THR B C 1
ATOM 4002 O O . THR B 1 149 ? 20.829 66.522 45.758 1.00 36.24 175 THR B O 1
ATOM 4006 N N . GLN B 1 150 ? 23.028 66.671 45.290 1.00 30.57 176 GLN B N 1
ATOM 4007 C CA . GLN B 1 150 ? 22.866 67.595 44.172 1.00 32.43 176 GLN B CA 1
ATOM 4008 C C . GLN B 1 150 ? 24.090 67.501 43.272 1.00 31.78 176 GLN B C 1
ATOM 4009 O O . GLN B 1 150 ? 25.232 67.529 43.749 1.00 31.24 176 GLN B O 1
ATOM 4015 N N . VAL B 1 151 ? 23.846 67.384 41.977 1.00 29.39 177 VAL B N 1
ATOM 4016 C CA . VAL B 1 151 ? 24.893 67.381 40.973 1.00 25.12 177 VAL B CA 1
ATOM 4017 C C . VAL B 1 151 ? 24.522 68.446 39.962 1.00 33.92 177 VAL B C 1
ATOM 4018 O O . VAL B 1 151 ? 23.359 68.534 39.540 1.00 31.43 177 VAL B O 1
ATOM 4022 N N . LYS B 1 152 ? 25.503 69.263 39.597 1.00 31.21 178 LYS B N 1
ATOM 4023 C CA . LYS B 1 152 ? 25.343 70.300 38.596 1.00 30.29 178 LYS B CA 1
ATOM 4024 C C . LYS B 1 152 ? 26.459 70.162 37.579 1.00 27.28 178 LYS B C 1
ATOM 4025 O O . LYS B 1 152 ? 27.583 69.782 37.915 1.00 27.94 178 LYS B O 1
ATOM 4031 N N . LEU B 1 153 ? 26.135 70.486 36.333 1.00 28.55 179 LEU B N 1
ATOM 4032 C CA . LEU B 1 153 ? 27.094 70.449 35.249 1.00 26.40 179 LEU B CA 1
ATOM 4033 C C . LEU B 1 153 ? 27.164 71.816 34.591 1.00 31.49 179 LEU B C 1
ATOM 4034 O O . LEU B 1 153 ? 26.140 72.469 34.359 1.00 29.58 179 LEU B O 1
ATOM 4039 N N . LYS B 1 154 ? 28.378 72.242 34.289 1.00 30.14 180 LYS B N 1
ATOM 4040 C CA . LYS B 1 154 ? 28.619 73.507 33.620 1.00 33.75 180 LYS B CA 1
ATOM 4041 C C . LYS B 1 154 ? 29.443 73.231 32.365 1.00 33.96 180 LYS B C 1
ATOM 4042 O O . LYS B 1 154 ? 30.604 72.810 32.456 1.00 30.95 180 LYS B O 1
ATOM 4048 N N . LYS B 1 155 ? 28.840 73.476 31.203 1.00 31.31 181 LYS B N 1
ATOM 4049 C CA . LYS B 1 155 ? 29.541 73.353 29.933 1.00 34.86 181 LYS B CA 1
ATOM 4050 C C . LYS B 1 155 ? 30.673 74.375 29.827 1.00 33.25 181 LYS B C 1
ATOM 4051 O O . LYS B 1 155 ? 30.711 75.392 30.531 1.00 31.71 181 LYS B O 1
ATOM 4057 N N . ARG B 1 156 ? 31.608 74.088 28.924 1.00 33.24 182 ARG B N 1
ATOM 4058 C CA . ARG B 1 156 ? 32.758 74.959 28.730 1.00 36.25 182 ARG B CA 1
ATOM 4059 C C . ARG B 1 156 ? 32.325 76.340 28.258 1.00 35.06 182 ARG B C 1
ATOM 4060 O O . ARG B 1 156 ? 31.560 76.472 27.299 1.00 32.37 182 ARG B O 1
ATOM 4068 N N . GLY B 1 157 ? 32.815 77.369 28.943 1.00 34.08 183 GLY B N 1
ATOM 4069 C CA . GLY B 1 157 ? 32.438 78.735 28.640 1.00 31.14 183 GLY B CA 1
ATOM 4070 C C . GLY B 1 157 ? 30.996 79.083 28.934 1.00 28.55 183 GLY B C 1
ATOM 4071 O O . GLY B 1 157 ? 30.541 80.178 28.598 1.00 24.86 183 GLY B O 1
ATOM 4072 N N . SER B 1 158 ? 30.255 78.167 29.546 1.00 33.48 184 SER B N 1
ATOM 4073 C CA . SER B 1 158 ? 28.869 78.457 29.868 1.00 31.42 184 SER B CA 1
ATOM 4074 C C . SER B 1 158 ? 28.774 79.217 31.184 1.00 34.60 184 SER B C 1
ATOM 4075 O O . SER B 1 158 ? 29.604 79.050 32.089 1.00 33.50 184 SER B O 1
ATOM 4078 N N . ASP B 1 159 ? 27.749 80.064 31.282 1.00 31.54 185 ASP B N 1
ATOM 4079 C CA . ASP B 1 159 ? 27.464 80.797 32.508 1.00 33.41 185 ASP B CA 1
ATOM 4080 C C . ASP B 1 159 ? 26.485 80.062 33.422 1.00 34.45 185 ASP B C 1
ATOM 4081 O O . ASP B 1 159 ? 26.147 80.580 34.490 1.00 35.28 185 ASP B O 1
ATOM 4086 N N . THR B 1 160 ? 26.008 78.884 33.030 1.00 32.07 186 THR B N 1
ATOM 4087 C CA . THR B 1 160 ? 24.907 78.223 33.714 1.00 32.35 186 THR B CA 1
ATOM 4088 C C . THR B 1 160 ? 25.340 76.865 34.255 1.00 35.06 186 THR B C 1
ATOM 4089 O O . THR B 1 160 ? 25.981 76.077 33.550 1.00 33.85 186 THR B O 1
ATOM 4093 N N . LYS B 1 161 ? 24.982 76.597 35.504 1.00 33.15 187 LYS B N 1
ATOM 4094 C CA . LYS B 1 161 ? 25.178 75.295 36.131 1.00 33.66 187 LYS B CA 1
ATOM 4095 C C . LYS B 1 161 ? 23.838 74.564 36.099 1.00 33.75 187 LYS B C 1
ATOM 4096 O O . LYS B 1 161 ? 22.927 74.877 36.869 1.00 39.15 187 LYS B O 1
ATOM 4102 N N . TYR B 1 162 ? 23.721 73.596 35.195 1.00 32.94 188 TYR B N 1
ATOM 4103 C CA . TYR B 1 162 ? 22.499 72.819 35.052 1.00 31.59 188 TYR B CA 1
ATOM 4104 C C . TYR B 1 162 ? 22.442 71.674 36.068 1.00 33.26 188 TYR B C 1
ATOM 4105 O O . TYR B 1 162 ? 23.425 70.947 36.270 1.00 30.03 188 TYR B O 1
ATOM 4114 N N . LEU B 1 163 ? 21.272 71.513 36.690 1.00 28.95 189 LEU B N 1
ATOM 4115 C CA . LEU B 1 163 ? 20.989 70.340 37.512 1.00 35.63 189 LEU B CA 1
ATOM 4116 C C . LEU B 1 163 ? 21.053 69.063 36.679 1.00 34.03 189 LEU B C 1
ATOM 4117 O O . LEU B 1 163 ? 20.429 68.969 35.615 1.00 32.70 189 LEU B O 1
ATOM 4122 N N . ALA B 1 164 ? 21.795 68.073 37.170 1.00 29.75 190 ALA B N 1
ATOM 4123 C CA . ALA B 1 164 ? 21.918 66.788 36.495 1.00 32.93 190 ALA B CA 1
ATOM 4124 C C . ALA B 1 164 ? 21.194 65.696 37.270 1.00 37.11 190 ALA B C 1
ATOM 4125 O O . ALA B 1 164 ? 20.974 65.795 38.480 1.00 38.00 190 ALA B O 1
ATOM 4127 N N . THR B 1 165 ? 20.839 64.639 36.554 1.00 36.75 191 THR B N 1
ATOM 4128 C CA . THR B 1 165 ? 20.318 63.419 37.152 1.00 39.98 191 THR B CA 1
ATOM 4129 C C . THR B 1 165 ? 21.367 62.322 37.045 1.00 37.34 191 THR B C 1
ATOM 4130 O O . THR B 1 165 ? 21.991 62.154 35.996 1.00 40.61 191 THR B O 1
ATOM 4134 N N . VAL B 1 166 ? 21.572 61.578 38.122 1.00 34.46 192 VAL B N 1
ATOM 4135 C CA . VAL B 1 166 ? 22.460 60.424 38.078 1.00 32.89 192 VAL B CA 1
ATOM 4136 C C . VAL B 1 166 ? 21.656 59.230 37.576 1.00 35.56 192 VAL B C 1
ATOM 4137 O O . VAL B 1 166 ? 20.659 58.836 38.191 1.00 33.21 192 VAL B O 1
ATOM 4141 N N . LEU B 1 167 ? 22.078 58.665 36.446 1.00 31.76 193 LEU B N 1
ATOM 4142 C CA . LEU B 1 167 ? 21.378 57.513 35.887 1.00 32.60 193 LEU B CA 1
ATOM 4143 C C . LEU B 1 167 ? 21.832 56.201 36.515 1.00 37.90 193 LEU B C 1
ATOM 4144 O O . LEU B 1 167 ? 21.007 55.299 36.708 1.00 39.43 193 LEU B O 1
ATOM 4149 N N . ALA B 1 168 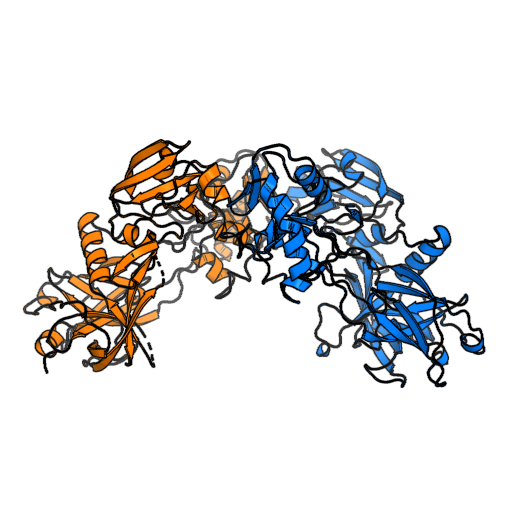? 23.113 56.083 36.870 1.00 30.68 194 ALA B N 1
ATOM 4150 C CA . ALA B 1 168 ? 23.655 54.821 37.346 1.00 35.40 194 ALA B CA 1
ATOM 4151 C C . ALA B 1 168 ? 25.043 55.059 37.904 1.00 36.24 194 ALA B C 1
ATOM 4152 O O . ALA B 1 168 ? 25.816 55.850 37.348 1.00 29.81 194 ALA B O 1
ATOM 4154 N N . ILE B 1 169 ? 25.352 54.375 38.999 1.00 26.53 195 ILE B N 1
ATOM 4155 C CA . ILE B 1 169 ? 26.685 54.399 39.578 1.00 29.77 195 ILE B CA 1
ATOM 4156 C C . ILE B 1 169 ? 27.228 52.978 39.577 1.00 32.88 195 ILE B C 1
ATOM 4157 O O . ILE B 1 169 ? 26.540 52.048 40.009 1.00 31.39 195 ILE B O 1
ATOM 4162 N N . GLY B 1 170 ? 28.451 52.815 39.071 1.00 34.52 196 GLY B N 1
ATOM 4163 C CA . GLY B 1 170 ? 29.132 51.535 39.064 1.00 30.95 196 GLY B CA 1
ATOM 4164 C C . GLY B 1 170 ? 30.295 51.551 40.028 1.00 34.95 196 GLY B C 1
ATOM 4165 O O . GLY B 1 170 ? 31.403 51.960 39.668 1.00 34.83 196 GLY B O 1
ATOM 4166 N N . THR B 1 171 ? 30.050 51.101 41.262 1.00 41.15 197 THR B N 1
ATOM 4167 C CA . THR B 1 171 ? 31.037 51.244 42.332 1.00 44.51 197 THR B CA 1
ATOM 4168 C C . THR B 1 171 ? 32.351 50.544 41.987 1.00 42.24 197 THR B C 1
ATOM 4169 O O . THR B 1 171 ? 33.434 51.124 42.129 1.00 39.80 197 THR B O 1
ATOM 4173 N N . GLU B 1 172 ? 32.271 49.302 41.497 1.00 45.95 198 GLU B N 1
ATOM 4174 C CA . GLU B 1 172 ? 33.460 48.498 41.219 1.00 42.73 198 GLU B CA 1
ATOM 4175 C C . GLU B 1 172 ? 34.320 49.062 40.090 1.00 47.36 198 GLU B C 1
ATOM 4176 O O . GLU B 1 172 ? 35.524 48.777 40.058 1.00 47.40 198 GLU B O 1
ATOM 4182 N N . CYS B 1 173 ? 33.752 49.851 39.171 1.00 32.05 199 CYS B N 1
ATOM 4183 C CA . CYS B 1 173 ? 34.529 50.394 38.066 1.00 34.36 199 CYS B CA 1
ATOM 4184 C C . CYS B 1 173 ? 34.760 51.899 38.159 1.00 36.62 199 CYS B C 1
ATOM 4185 O O . CYS B 1 173 ? 35.362 52.472 37.242 1.00 31.13 199 CYS B O 1
ATOM 4188 N N . ASP B 1 174 ? 34.326 52.539 39.250 1.00 33.86 200 ASP B N 1
ATOM 4189 C CA . ASP B 1 174 ? 34.488 53.976 39.471 1.00 30.55 200 ASP B CA 1
ATOM 4190 C C . ASP B 1 174 ? 33.933 54.789 38.309 1.00 33.18 200 ASP B C 1
ATOM 4191 O O . ASP B 1 174 ? 34.553 55.750 37.850 1.00 35.72 200 ASP B O 1
ATOM 4196 N N . ILE B 1 175 ? 32.746 54.410 37.834 1.00 26.89 201 ILE B N 1
ATOM 4197 C CA . ILE B 1 175 ? 32.077 55.118 36.754 1.00 31.22 201 ILE B CA 1
ATOM 4198 C C . ILE B 1 175 ? 30.700 55.541 37.229 1.00 31.61 201 ILE B C 1
ATOM 4199 O O . ILE B 1 175 ? 29.988 54.757 37.867 1.00 27.84 201 ILE B O 1
ATOM 4204 N N . ALA B 1 176 ? 30.309 56.763 36.875 1.00 29.01 202 ALA B N 1
ATOM 4205 C CA . ALA B 1 176 ? 28.924 57.191 37.005 1.00 32.28 202 ALA B CA 1
ATOM 4206 C C . ALA B 1 176 ? 28.407 57.697 35.666 1.00 32.14 202 ALA B C 1
ATOM 4207 O O . ALA B 1 176 ? 29.160 58.242 34.854 1.00 29.63 202 ALA B O 1
ATOM 4209 N N . LEU B 1 177 ? 27.104 57.533 35.461 1.00 33.57 203 LEU B N 1
ATOM 4210 C CA . LEU B 1 177 ? 26.430 57.945 34.239 1.00 33.42 203 LEU B CA 1
ATOM 4211 C C . LEU B 1 177 ? 25.397 59.003 34.594 1.00 36.12 203 LEU B C 1
ATOM 4212 O O . LEU B 1 177 ? 24.509 58.758 35.421 1.00 33.23 203 LEU B O 1
ATOM 4217 N N . LEU B 1 178 ? 25.508 60.172 33.966 1.00 39.68 204 LEU B N 1
ATOM 4218 C CA . LEU B 1 178 ? 24.680 61.331 34.280 1.00 32.41 204 LEU B CA 1
ATOM 4219 C C . LEU B 1 178 ? 23.874 61.721 33.055 1.00 33.50 204 LEU B C 1
ATOM 4220 O O . LEU B 1 178 ? 24.305 61.493 31.922 1.00 33.75 204 LEU B O 1
ATOM 4225 N N . THR B 1 179 ? 22.707 62.327 33.284 1.00 34.00 205 THR B N 1
ATOM 4226 C CA . THR B 1 179 ? 22.005 63.041 32.226 1.00 35.88 205 THR B CA 1
ATOM 4227 C C . THR B 1 179 ? 21.466 64.363 32.767 1.00 36.29 205 THR B C 1
ATOM 4228 O O . THR B 1 179 ? 21.456 64.618 33.975 1.00 35.81 205 THR B O 1
ATOM 4232 N N . VAL B 1 180 ? 21.004 65.201 31.843 1.00 36.69 206 VAL B N 1
ATOM 4233 C CA . VAL B 1 180 ? 20.439 66.510 32.145 1.00 37.19 206 VAL B CA 1
ATOM 4234 C C . VAL B 1 180 ? 19.120 66.619 31.394 1.00 41.48 206 VAL B C 1
ATOM 4235 O O . VAL B 1 180 ? 19.074 66.395 30.179 1.00 36.77 206 VAL B O 1
ATOM 4239 N N . THR B 1 181 ? 18.041 66.917 32.119 1.00 39.18 207 THR B N 1
ATOM 4240 C CA . THR B 1 181 ? 16.735 66.898 31.471 1.00 44.17 207 THR B CA 1
ATOM 4241 C C . THR B 1 181 ? 16.582 68.058 30.507 1.00 47.96 207 THR B C 1
ATOM 4242 O O . THR B 1 181 ? 15.827 67.964 29.531 1.00 45.65 207 THR B O 1
ATOM 4246 N N . ASP B 1 182 ? 17.329 69.125 30.734 1.00 46.94 208 ASP B N 1
ATOM 4247 C CA . ASP B 1 182 ? 17.098 70.364 30.022 1.00 43.22 208 ASP B CA 1
ATOM 4248 C C . ASP B 1 182 ? 17.695 70.289 28.627 1.00 48.83 208 ASP B C 1
ATOM 4249 O O . ASP B 1 182 ? 18.892 70.019 28.463 1.00 48.59 208 ASP B O 1
ATOM 4254 N N . ASP B 1 183 ? 16.873 70.597 27.625 1.00 50.16 209 ASP B N 1
ATOM 4255 C CA . ASP B 1 183 ? 17.317 70.480 26.243 1.00 46.95 209 ASP B CA 1
ATOM 4256 C C . ASP B 1 183 ? 18.392 71.498 25.881 1.00 49.22 209 ASP B C 1
ATOM 4257 O O . ASP B 1 183 ? 19.203 71.221 24.991 1.00 50.80 209 ASP B O 1
ATOM 4262 N N . GLU B 1 184 ? 18.419 72.689 26.498 1.00 52.92 210 GLU B N 1
ATOM 4263 C CA . GLU B 1 184 ? 19.412 73.650 26.004 1.00 49.92 210 GLU B CA 1
ATOM 4264 C C . GLU B 1 184 ? 20.822 73.249 26.421 1.00 49.48 210 GLU B C 1
ATOM 4265 O O . GLU B 1 184 ? 21.793 73.652 25.772 1.00 51.29 210 GLU B O 1
ATOM 4271 N N . PHE B 1 185 ? 20.962 72.431 27.470 1.00 47.68 211 PHE B N 1
ATOM 4272 C CA . PHE B 1 185 ? 22.277 71.891 27.806 1.00 42.69 211 PHE B CA 1
ATOM 4273 C C . PHE B 1 185 ? 22.853 71.071 26.652 1.00 41.34 211 PHE B C 1
ATOM 4274 O O . PHE B 1 185 ? 24.065 71.089 26.408 1.00 41.10 211 PHE B O 1
ATOM 4282 N N . TRP B 1 186 ? 22.004 70.344 25.932 1.00 42.44 212 TRP B N 1
ATOM 4283 C CA . TRP B 1 186 ? 22.469 69.473 24.860 1.00 48.30 212 TRP B CA 1
ATOM 4284 C C . TRP B 1 186 ? 22.569 70.174 23.510 1.00 49.87 212 TRP B C 1
ATOM 4285 O O . TRP B 1 186 ? 23.304 69.694 22.640 1.00 53.33 212 TRP B O 1
ATOM 4296 N N . GLU B 1 187 ? 21.870 71.299 23.326 1.00 52.08 213 GLU B N 1
ATOM 4297 C CA . GLU B 1 187 ? 21.784 71.987 22.040 1.00 51.15 213 GLU B CA 1
ATOM 4298 C C . GLU B 1 187 ? 23.150 72.251 21.402 1.00 53.49 213 GLU B C 1
ATOM 4299 O O . GLU B 1 187 ? 23.896 73.130 21.844 1.00 55.42 213 GLU B O 1
ATOM 4301 N N . GLY B 1 188 ? 23.494 71.479 20.377 1.00 51.97 214 GLY B N 1
ATOM 4302 C CA . GLY B 1 188 ? 24.662 71.777 19.578 1.00 51.99 214 GLY B CA 1
ATOM 4303 C C . GLY B 1 188 ? 26.003 71.418 20.174 1.00 58.77 214 GLY B C 1
ATOM 4304 O O . GLY B 1 188 ? 27.002 72.080 19.868 1.00 58.49 214 GLY B O 1
ATOM 4305 N N . VAL B 1 189 ? 26.069 70.394 21.020 1.00 58.68 215 VAL B N 1
ATOM 4306 C CA . VAL B 1 189 ? 27.347 69.878 21.496 1.00 52.08 215 VAL B CA 1
ATOM 4307 C C . VAL B 1 189 ? 27.697 68.649 20.673 1.00 50.01 215 VAL B C 1
ATOM 4308 O O . VAL B 1 189 ? 26.835 67.811 20.377 1.00 49.54 215 VAL B O 1
ATOM 4312 N N . SER B 1 190 ? 28.949 68.563 20.258 1.00 53.09 216 SER B N 1
ATOM 4313 C CA . SER B 1 190 ? 29.415 67.375 19.567 1.00 54.75 216 SER B CA 1
ATOM 4314 C C . SER B 1 190 ? 30.006 66.429 20.599 1.00 53.54 216 SER B C 1
ATOM 4315 O O . SER B 1 190 ? 30.962 66.809 21.291 1.00 51.90 216 SER B O 1
ATOM 4318 N N . PRO B 1 191 ? 29.463 65.224 20.765 1.00 51.75 217 PRO B N 1
ATOM 4319 C CA . PRO B 1 191 ? 29.946 64.334 21.826 1.00 45.91 217 PRO B CA 1
ATOM 4320 C C . PRO B 1 191 ? 31.345 63.817 21.525 1.00 46.00 217 PRO B C 1
ATOM 4321 O O . PRO B 1 191 ? 31.887 63.968 20.428 1.00 44.53 217 PRO B O 1
ATOM 4325 N N . VAL B 1 192 ? 31.935 63.205 22.552 1.00 45.76 218 VAL B N 1
ATOM 4326 C CA . VAL B 1 192 ? 33.261 62.623 22.430 1.00 42.96 218 VAL B CA 1
ATOM 4327 C C . VAL B 1 192 ? 33.204 61.371 21.557 1.00 48.48 218 VAL B C 1
ATOM 4328 O O . VAL B 1 192 ? 32.190 60.655 21.514 1.00 44.21 218 VAL B O 1
ATOM 4332 N N . GLU B 1 193 ? 34.297 61.107 20.842 1.00 46.86 219 GLU B N 1
ATOM 4333 C CA . GLU B 1 193 ? 34.454 59.889 20.053 1.00 49.14 219 GLU B CA 1
ATOM 4334 C C . GLU B 1 193 ? 35.542 59.016 20.670 1.00 44.73 219 GLU B C 1
ATOM 4335 O O . GLU B 1 193 ? 36.639 59.498 20.979 1.00 46.51 219 GLU B O 1
ATOM 4337 N N . PHE B 1 194 ? 35.241 57.736 20.849 1.00 47.71 220 PHE B N 1
ATOM 4338 C CA . PHE B 1 194 ? 36.191 56.825 21.476 1.00 55.08 220 PHE B CA 1
ATOM 4339 C C . PHE B 1 194 ? 37.184 56.258 20.466 1.00 52.76 220 PHE B C 1
ATOM 4340 O O . PHE B 1 194 ? 36.915 56.191 19.263 1.00 54.61 220 PHE B O 1
ATOM 4348 N N . GLY B 1 195 ? 38.353 55.870 20.976 1.00 51.59 221 GLY B N 1
ATOM 4349 C CA . GLY B 1 195 ? 39.401 55.291 20.170 1.00 53.50 221 GLY B CA 1
ATOM 4350 C C . GLY B 1 195 ? 39.823 53.914 20.660 1.00 55.31 221 GLY B C 1
ATOM 4351 O O . GLY B 1 195 ? 39.322 53.392 21.662 1.00 55.87 221 GLY B O 1
ATOM 4352 N N . ASP B 1 196 ? 40.775 53.343 19.926 1.00 59.31 222 ASP B N 1
ATOM 4353 C CA . ASP B 1 196 ? 41.245 51.991 20.184 1.00 57.22 222 ASP B CA 1
ATOM 4354 C C . ASP B 1 196 ? 42.150 51.957 21.414 1.00 53.87 222 ASP B C 1
ATOM 4355 O O . ASP B 1 196 ? 42.703 52.972 21.851 1.00 52.09 222 ASP B O 1
ATOM 4357 N N . LEU B 1 197 ? 42.282 50.768 21.981 1.00 55.60 223 LEU B N 1
ATOM 4358 C CA . LEU B 1 197 ? 43.110 50.583 23.157 1.00 56.36 223 LEU B CA 1
ATOM 4359 C C . LEU B 1 197 ? 44.550 50.942 22.818 1.00 58.74 223 LEU B C 1
ATOM 4360 O O . LEU B 1 197 ? 45.140 50.317 21.925 1.00 61.43 223 LEU B O 1
ATOM 4365 N N . PRO B 1 198 ? 45.148 51.925 23.481 1.00 60.95 224 PRO B N 1
ATOM 4366 C CA . PRO B 1 198 ? 46.534 52.286 23.175 1.00 60.21 224 PRO B CA 1
ATOM 4367 C C . PRO B 1 198 ? 47.519 51.284 23.759 1.00 63.51 224 PRO B C 1
ATOM 4368 O O . PRO B 1 198 ? 47.207 50.510 24.668 1.00 59.90 224 PRO B O 1
ATOM 4372 N N . ALA B 1 199 ? 48.731 51.308 23.204 1.00 65.31 225 ALA B N 1
ATOM 4373 C CA . ALA B 1 199 ? 49.843 50.545 23.744 1.00 65.36 225 ALA B CA 1
ATOM 4374 C C . ALA B 1 199 ? 50.569 51.378 24.799 1.00 67.25 225 ALA B C 1
ATOM 4375 O O . ALA B 1 199 ? 50.224 52.529 25.073 1.00 67.87 225 ALA B O 1
ATOM 4377 N N . LEU B 1 200 ? 51.594 50.793 25.401 1.00 66.83 226 LEU B N 1
ATOM 4378 C CA . LEU B 1 200 ? 52.378 51.536 26.371 1.00 69.31 226 LEU B CA 1
ATOM 4379 C C . LEU B 1 200 ? 53.245 52.582 25.678 1.00 70.50 226 LEU B C 1
ATOM 4380 O O . LEU B 1 200 ? 53.614 52.445 24.505 1.00 68.42 226 LEU B O 1
ATOM 4385 N N . GLN B 1 201 ? 53.552 53.646 26.421 1.00 67.98 227 GLN B N 1
ATOM 4386 C CA . GLN B 1 201 ? 54.338 54.800 25.997 1.00 66.94 227 GLN B CA 1
ATOM 4387 C C . GLN B 1 201 ? 53.643 55.633 24.927 1.00 66.81 227 GLN B C 1
ATOM 4388 O O . GLN B 1 201 ? 54.240 56.602 24.446 1.00 71.99 227 GLN B O 1
ATOM 4394 N N . ASP B 1 202 ? 52.412 55.296 24.534 1.00 70.96 228 ASP B N 1
ATOM 4395 C CA . ASP B 1 202 ? 51.642 56.172 23.656 1.00 72.28 228 ASP B CA 1
ATOM 4396 C C . ASP B 1 202 ? 51.391 57.512 24.340 1.00 68.62 228 ASP B C 1
ATOM 4397 O O . ASP B 1 202 ? 51.348 57.608 25.571 1.00 61.40 228 ASP B O 1
ATOM 4402 N N . ALA B 1 203 ? 51.207 58.548 23.525 1.00 69.18 229 ALA B N 1
ATOM 4403 C CA . ALA B 1 203 ? 50.917 59.880 24.040 1.00 69.47 229 ALA B CA 1
ATOM 4404 C C . ALA B 1 203 ? 49.439 59.985 24.397 1.00 63.44 229 ALA B C 1
ATOM 4405 O O . ALA B 1 203 ? 48.571 59.629 23.594 1.00 64.32 229 ALA B O 1
ATOM 4407 N N . VAL B 1 204 ? 49.153 60.476 25.601 1.00 60.96 230 VAL B N 1
ATOM 4408 C CA . VAL B 1 204 ? 47.779 60.618 26.059 1.00 60.42 230 VAL B CA 1
ATOM 4409 C C . VAL B 1 204 ? 47.576 62.009 26.652 1.00 60.71 230 VAL B C 1
ATOM 4410 O O . VAL B 1 204 ? 48.497 62.617 27.210 1.00 52.71 230 VAL B O 1
ATOM 4414 N N . THR B 1 205 ? 46.349 62.513 26.516 1.00 59.48 231 THR B N 1
ATOM 4415 C CA . THR B 1 205 ? 45.968 63.846 26.963 1.00 54.91 231 THR B CA 1
ATOM 4416 C C . THR B 1 205 ? 44.735 63.753 27.855 1.00 51.82 231 THR B C 1
ATOM 4417 O O . THR B 1 205 ? 43.711 63.199 27.440 1.00 51.72 231 THR B O 1
ATOM 4421 N N . VAL B 1 206 ? 44.824 64.298 29.069 1.00 50.80 232 VAL B N 1
ATOM 4422 C CA . VAL B 1 206 ? 43.677 64.410 29.968 1.00 50.29 232 VAL B CA 1
ATOM 4423 C C . VAL B 1 206 ? 43.174 65.847 29.939 1.00 46.57 232 VAL B C 1
ATOM 4424 O O . VAL B 1 206 ? 43.961 66.790 30.085 1.00 48.81 232 VAL B O 1
ATOM 4428 N N . VAL B 1 207 ? 41.867 66.012 29.740 1.00 41.90 233 VAL B N 1
ATOM 4429 C CA . VAL B 1 207 ? 41.230 67.316 29.619 1.00 41.90 233 VAL B CA 1
ATOM 4430 C C . VAL B 1 207 ? 40.202 67.445 30.739 1.00 44.21 233 VAL B C 1
ATOM 4431 O O . VAL B 1 207 ? 39.360 66.556 30.921 1.00 39.70 233 VAL B O 1
ATOM 4435 N N . GLY B 1 208 ? 40.283 68.534 31.494 1.00 44.16 234 GLY B N 1
ATOM 4436 C CA . GLY B 1 208 ? 39.362 68.743 32.591 1.00 38.31 234 GLY B CA 1
ATOM 4437 C C . GLY B 1 208 ? 39.471 70.135 33.173 1.00 39.67 234 GLY B C 1
ATOM 4438 O O . GLY B 1 208 ? 40.020 71.045 32.554 1.00 42.37 234 GLY B O 1
ATOM 4439 N N . TYR B 1 209 ? 38.948 70.287 34.385 1.00 34.72 235 TYR B N 1
ATOM 4440 C CA . TYR B 1 209 ? 38.872 71.568 35.050 1.00 39.91 235 TYR B CA 1
ATOM 4441 C C . TYR B 1 209 ? 39.648 71.531 36.357 1.00 43.46 235 TYR B C 1
ATOM 4442 O O . TYR B 1 209 ? 39.425 70.626 37.168 1.00 41.25 235 TYR B O 1
ATOM 4451 N N . PRO B 1 210 ? 40.554 72.476 36.604 1.00 49.98 236 PRO B N 1
ATOM 4452 C CA . PRO B 1 210 ? 41.197 72.538 37.920 1.00 47.87 236 PRO B CA 1
ATOM 4453 C C . PRO B 1 210 ? 40.180 72.894 38.986 1.00 47.72 236 PRO B C 1
ATOM 4454 O O . PRO B 1 210 ? 39.191 73.581 38.718 1.00 45.79 236 PRO B O 1
ATOM 4458 N N . ILE B 1 211 ? 40.422 72.383 40.200 1.00 48.44 237 ILE B N 1
ATOM 4459 C CA . ILE B 1 211 ? 39.656 72.798 41.369 1.00 44.88 237 ILE B CA 1
ATOM 4460 C C . ILE B 1 211 ? 39.651 74.317 41.445 1.00 45.90 237 ILE B C 1
ATOM 4461 O O . ILE B 1 211 ? 40.695 74.963 41.301 1.00 42.35 237 ILE B O 1
ATOM 4463 N N . GLY B 1 212 ? 38.467 74.894 41.646 1.00 46.51 238 GLY B N 1
ATOM 4464 C CA . GLY B 1 212 ? 38.338 76.332 41.757 1.00 43.85 238 GLY B CA 1
ATOM 4465 C C . GLY B 1 212 ? 38.389 77.098 40.453 1.00 46.43 238 GLY B C 1
ATOM 4466 O O . GLY B 1 212 ? 38.467 78.333 40.483 1.00 48.60 238 GLY B O 1
ATOM 4467 N N . GLY B 1 213 ? 38.341 76.419 39.314 1.00 43.25 239 GLY B N 1
ATOM 4468 C CA . GLY B 1 213 ? 38.410 77.095 38.032 1.00 43.31 239 GLY B CA 1
ATOM 4469 C C . GLY B 1 213 ? 37.388 76.550 37.059 1.00 39.47 239 GLY B C 1
ATOM 4470 O O . GLY B 1 213 ? 37.025 75.373 37.098 1.00 38.12 239 GLY B O 1
ATOM 4471 N N . ASP B 1 214 ? 36.921 77.435 36.180 1.00 38.40 240 ASP B N 1
ATOM 4472 C CA . ASP B 1 214 ? 35.975 77.097 35.125 1.00 43.50 240 ASP B CA 1
ATOM 4473 C C . ASP B 1 214 ? 36.628 77.012 33.753 1.00 38.38 240 ASP B C 1
ATOM 4474 O O . ASP B 1 214 ? 35.915 77.000 32.742 1.00 35.76 240 ASP B O 1
ATOM 4479 N N . THR B 1 215 ? 37.954 76.986 33.685 1.00 41.59 241 THR B N 1
ATOM 4480 C CA . THR B 1 215 ? 38.656 76.976 32.407 1.00 40.44 241 THR B CA 1
ATOM 4481 C C . THR B 1 215 ? 39.353 75.638 32.201 1.00 44.74 241 THR B C 1
ATOM 4482 O O . THR B 1 215 ? 40.011 75.122 33.111 1.00 43.60 241 THR B O 1
ATOM 4486 N N . ILE B 1 216 ? 39.193 75.087 30.996 1.00 40.32 242 ILE B N 1
ATOM 4487 C CA . ILE B 1 216 ? 39.746 73.784 30.660 1.00 42.10 242 ILE B CA 1
ATOM 4488 C C . ILE B 1 216 ? 41.249 73.751 30.899 1.00 46.33 242 ILE B C 1
ATOM 4489 O O . ILE B 1 216 ? 41.983 74.689 30.563 1.00 47.55 242 ILE B O 1
ATOM 4494 N N . SER B 1 217 ? 41.708 72.655 31.491 1.00 52.14 243 SER B N 1
ATOM 4495 C CA . SER B 1 217 ? 43.116 72.337 31.650 1.00 44.22 243 SER B CA 1
ATOM 4496 C C . SER B 1 217 ? 43.427 71.084 30.837 1.00 49.60 243 SER B C 1
ATOM 4497 O O . SER B 1 217 ? 42.547 70.252 30.588 1.00 49.23 243 SER B O 1
ATOM 4500 N N . VAL B 1 218 ? 44.685 70.955 30.418 1.00 46.54 244 VAL B N 1
ATOM 4501 C CA . VAL B 1 218 ? 45.101 69.917 29.481 1.00 48.41 244 VAL B CA 1
ATOM 4502 C C . VAL B 1 218 ? 46.457 69.400 29.939 1.00 55.60 244 VAL B C 1
ATOM 4503 O O . VAL B 1 218 ? 47.444 70.144 29.911 1.00 56.54 244 VAL B O 1
ATOM 4507 N N . THR B 1 219 ? 46.510 68.132 30.360 1.00 50.42 245 THR B N 1
ATOM 4508 C CA . THR B 1 219 ? 47.732 67.498 30.839 1.00 53.13 245 THR B CA 1
ATOM 4509 C C . THR B 1 219 ? 48.148 66.388 29.880 1.00 55.69 245 THR B C 1
ATOM 4510 O O . THR B 1 219 ? 47.304 65.636 29.382 1.00 57.57 245 THR B O 1
ATOM 4514 N N . SER B 1 220 ? 49.450 66.285 29.624 1.00 57.27 246 SER B N 1
ATOM 4515 C CA . SER B 1 220 ? 49.988 65.305 28.690 1.00 55.37 246 SER B CA 1
ATOM 4516 C C . SER B 1 220 ? 50.824 64.273 29.436 1.00 55.57 246 SER B C 1
ATOM 4517 O O . SER B 1 220 ? 51.444 64.573 30.460 1.00 56.21 246 SER B O 1
ATOM 4519 N N . GLY B 1 221 ? 50.822 63.050 28.914 1.00 63.07 247 GLY B N 1
ATOM 4520 C CA . GLY B 1 221 ? 51.574 61.964 29.519 1.00 60.81 247 GLY B CA 1
ATOM 4521 C C . GLY B 1 221 ? 51.678 60.794 28.564 1.00 61.83 247 GLY B C 1
ATOM 4522 O O . GLY B 1 221 ? 51.239 60.856 27.412 1.00 55.93 247 GLY B O 1
ATOM 4523 N N . VAL B 1 222 ? 52.291 59.716 29.059 1.00 66.70 248 VAL B N 1
ATOM 4524 C CA . VAL B 1 222 ? 52.325 58.451 28.338 1.00 65.89 248 VAL B CA 1
ATOM 4525 C C . VAL B 1 222 ? 51.814 57.353 29.259 1.00 64.78 248 VAL B C 1
ATOM 4526 O O . VAL B 1 222 ? 51.854 57.465 30.488 1.00 63.53 248 VAL B O 1
ATOM 4530 N N . VAL B 1 223 ? 51.328 56.280 28.638 1.00 63.86 249 VAL B N 1
ATOM 4531 C CA . VAL B 1 223 ? 50.815 55.131 29.376 1.00 64.76 249 VAL B CA 1
ATOM 4532 C C . VAL B 1 223 ? 51.998 54.421 30.036 1.00 65.76 249 VAL B C 1
ATOM 4533 O O . VAL B 1 223 ? 52.810 53.785 29.360 1.00 61.84 249 VAL B O 1
ATOM 4537 N N . SER B 1 224 ? 52.099 54.543 31.364 1.00 64.88 250 SER B N 1
ATOM 4538 C CA . SER B 1 224 ? 53.165 53.884 32.113 1.00 67.26 250 SER B CA 1
ATOM 4539 C C . SER B 1 224 ? 53.013 52.365 32.079 1.00 73.59 250 SER B C 1
ATOM 4540 O O . SER B 1 224 ? 53.933 51.648 31.670 1.00 75.20 250 SER B O 1
ATOM 4543 N N . ARG B 1 225 ? 51.873 51.851 32.550 1.00 66.67 251 ARG B N 1
ATOM 4544 C CA . ARG B 1 225 ? 51.621 50.418 32.588 1.00 63.13 251 ARG B CA 1
ATOM 4545 C C . ARG B 1 225 ? 50.174 50.148 32.202 1.00 64.53 251 ARG B C 1
ATOM 4546 O O . ARG B 1 225 ? 49.366 51.066 32.043 1.00 64.34 251 ARG B O 1
ATOM 4554 N N . MET B 1 226 ? 49.853 48.864 32.046 1.00 62.67 252 MET B N 1
ATOM 4555 C CA . MET B 1 226 ? 48.482 48.405 31.852 1.00 59.44 252 MET B CA 1
ATOM 4556 C C . MET B 1 226 ? 48.288 47.175 32.720 1.00 62.34 252 MET B C 1
ATOM 4557 O O . MET B 1 226 ? 48.995 46.179 32.545 1.00 69.52 252 MET B O 1
ATOM 4562 N N . GLU B 1 227 ? 47.344 47.236 33.654 1.00 61.74 253 GLU B N 1
ATOM 4563 C CA . GLU B 1 227 ? 47.268 46.236 34.709 1.00 60.55 253 GLU B CA 1
ATOM 4564 C C . GLU B 1 227 ? 45.825 45.883 35.040 1.00 55.40 253 GLU B C 1
ATOM 4565 O O . GLU B 1 227 ? 44.977 46.768 35.199 1.00 55.97 253 GLU B O 1
ATOM 4571 N N . ILE B 1 228 ? 45.557 44.583 35.159 1.00 52.68 254 ILE B N 1
ATOM 4572 C CA . ILE B 1 228 ? 44.302 44.096 35.729 1.00 50.87 254 ILE B CA 1
ATOM 4573 C C . ILE B 1 228 ? 44.470 44.167 37.242 1.00 55.32 254 ILE B C 1
ATOM 4574 O O . ILE B 1 228 ? 45.168 43.339 37.833 1.00 60.50 254 ILE B O 1
ATOM 4579 N N . LEU B 1 229 ? 43.845 45.162 37.874 1.00 57.05 255 LEU B N 1
ATOM 4580 C CA . LEU B 1 229 ? 44.062 45.444 39.286 1.00 54.35 255 LEU B CA 1
ATOM 4581 C C . LEU B 1 229 ? 42.728 45.750 39.957 1.00 51.49 255 LEU B C 1
ATOM 4582 O O . LEU B 1 229 ? 41.678 45.809 39.308 1.00 52.53 255 LEU B O 1
ATOM 4584 N N . SER B 1 230 ? 42.791 45.968 41.269 1.00 55.34 256 SER B N 1
ATOM 4585 C CA . SER B 1 230 ? 41.629 46.202 42.127 1.00 58.83 256 SER B CA 1
ATOM 4586 C C . SER B 1 230 ? 40.703 44.989 42.125 1.00 56.43 256 SER B C 1
ATOM 4587 O O . SER B 1 230 ? 40.605 44.269 43.121 1.00 53.92 256 SER B O 1
ATOM 4590 N N . THR B 1 236 ? 36.268 43.073 42.174 1.00 40.88 262 THR B N 1
ATOM 4591 C CA . THR B 1 236 ? 36.431 42.616 40.796 1.00 43.94 262 THR B CA 1
ATOM 4592 C C . THR B 1 236 ? 37.645 43.293 40.164 1.00 45.40 262 THR B C 1
ATOM 4593 O O . THR B 1 236 ? 37.721 44.512 40.158 1.00 47.96 262 THR B O 1
ATOM 4597 N N . GLU B 1 237 ? 38.589 42.523 39.631 1.00 45.25 263 GLU B N 1
ATOM 4598 C CA . GLU B 1 237 ? 39.771 43.102 39.001 1.00 46.04 263 GLU B CA 1
ATOM 4599 C C . GLU B 1 237 ? 39.496 43.413 37.536 1.00 45.24 263 GLU B C 1
ATOM 4600 O O . GLU B 1 237 ? 38.860 42.627 36.821 1.00 37.79 263 GLU B O 1
ATOM 4606 N N . LEU B 1 238 ? 39.985 44.570 37.095 1.00 45.86 264 LEU B N 1
ATOM 4607 C CA . LEU B 1 238 ? 39.621 45.128 35.802 1.00 42.16 264 LEU B CA 1
ATOM 4608 C C . LEU B 1 238 ? 40.850 45.720 35.142 1.00 40.82 264 LEU B C 1
ATOM 4609 O O . LEU B 1 238 ? 41.866 45.970 35.789 1.00 41.40 264 LEU B O 1
ATOM 4614 N N . LEU B 1 239 ? 40.752 45.928 33.833 1.00 44.07 265 LEU B N 1
ATOM 4615 C CA . LEU B 1 239 ? 41.811 46.630 33.127 1.00 44.14 265 LEU B CA 1
ATOM 4616 C C . LEU B 1 239 ? 41.848 48.080 33.584 1.00 45.61 265 LEU B C 1
ATOM 4617 O O . LEU B 1 239 ? 40.807 48.688 33.853 1.00 43.86 265 LEU B O 1
ATOM 4622 N N . GLY B 1 240 ? 43.060 48.617 33.710 1.00 48.72 266 GLY B N 1
ATOM 4623 C CA . GLY B 1 240 ? 43.273 49.996 34.103 1.00 50.06 266 GLY B CA 1
ATOM 4624 C C . GLY B 1 240 ? 44.621 50.479 33.612 1.00 51.15 266 GLY B C 1
ATOM 4625 O O . GLY B 1 240 ? 45.623 49.777 33.769 1.00 52.19 266 GLY B O 1
ATOM 4626 N N . LEU B 1 241 ? 44.660 51.657 32.997 1.00 46.88 267 LEU B N 1
ATOM 4627 C CA . LEU B 1 241 ? 45.903 52.209 32.476 1.00 54.18 267 LEU B CA 1
ATOM 4628 C C . LEU B 1 241 ? 46.534 53.133 33.507 1.00 54.87 267 LEU B C 1
ATOM 4629 O O . LEU B 1 241 ? 45.838 53.894 34.182 1.00 55.03 267 LEU B O 1
ATOM 4634 N N . GLN B 1 242 ? 47.855 53.052 33.631 1.00 54.84 268 GLN B N 1
ATOM 4635 C CA . GLN B 1 242 ? 48.626 54.009 34.406 1.00 56.39 268 GLN B CA 1
ATOM 4636 C C . GLN B 1 242 ? 49.285 54.996 33.453 1.00 61.36 268 GLN B C 1
ATOM 4637 O O . GLN B 1 242 ? 49.657 54.645 32.330 1.00 60.65 268 GLN B O 1
ATOM 4643 N N . ILE B 1 243 ? 49.402 56.248 33.893 1.00 59.20 269 ILE B N 1
ATOM 4644 C CA . ILE B 1 243 ? 50.025 57.289 33.086 1.00 58.90 269 ILE B CA 1
ATOM 4645 C C . ILE B 1 243 ? 50.944 58.105 33.976 1.00 61.35 269 ILE B C 1
ATOM 4646 O O . ILE B 1 243 ? 50.684 58.283 35.170 1.00 62.95 269 ILE B O 1
ATOM 4651 N N . ASP B 1 244 ? 52.036 58.589 33.388 1.00 62.17 270 ASP B N 1
ATOM 4652 C CA . ASP B 1 244 ? 52.953 59.490 34.085 1.00 66.54 270 ASP B CA 1
ATOM 4653 C C . ASP B 1 244 ? 52.501 60.912 33.782 1.00 62.16 270 ASP B C 1
ATOM 4654 O O . ASP B 1 244 ? 52.912 61.512 32.789 1.00 69.67 270 ASP B O 1
ATOM 4656 N N . ALA B 1 245 ? 51.637 61.458 34.635 1.00 63.31 271 ALA B N 1
ATOM 4657 C CA . ALA B 1 245 ? 51.033 62.768 34.386 1.00 64.63 271 ALA B CA 1
ATOM 4658 C C . ALA B 1 245 ? 50.386 63.279 35.673 1.00 71.10 271 ALA B C 1
ATOM 4659 O O . ALA B 1 245 ? 50.599 62.730 36.761 1.00 72.74 271 ALA B O 1
ATOM 4661 N N . ALA B 1 246 ? 49.587 64.340 35.545 1.00 72.06 272 ALA B N 1
ATOM 4662 C CA . ALA B 1 246 ? 48.998 65.045 36.679 1.00 67.29 272 ALA B CA 1
ATOM 4663 C C . ALA B 1 246 ? 47.482 65.091 36.517 1.00 67.06 272 ALA B C 1
ATOM 4664 O O . ALA B 1 246 ? 46.965 65.786 35.634 1.00 69.77 272 ALA B O 1
ATOM 4666 N N . ILE B 1 247 ? 46.774 64.351 37.363 1.00 66.08 273 ILE B N 1
ATOM 4667 C CA . ILE B 1 247 ? 45.321 64.416 37.451 1.00 63.96 273 ILE B CA 1
ATOM 4668 C C . ILE B 1 247 ? 45.005 65.353 38.611 1.00 64.34 273 ILE B C 1
ATOM 4669 O O . ILE B 1 247 ? 45.180 64.983 39.777 1.00 60.90 273 ILE B O 1
ATOM 4674 N N . ASN B 1 248 ? 44.531 66.564 38.287 1.00 64.64 274 ASN B N 1
ATOM 4675 C CA . ASN B 1 248 ? 44.458 67.684 39.226 1.00 59.13 274 ASN B CA 1
ATOM 4676 C C . ASN B 1 248 ? 43.283 67.615 40.193 1.00 58.07 274 ASN B C 1
ATOM 4677 O O . ASN B 1 248 ? 42.842 68.658 40.687 1.00 63.79 274 ASN B O 1
ATOM 4679 N N . SER B 1 249 ? 42.775 66.405 40.469 1.00 61.71 275 SER B N 1
ATOM 4680 C CA . SER B 1 249 ? 41.644 66.165 41.369 1.00 59.41 275 SER B CA 1
ATOM 4681 C C . SER B 1 249 ? 40.351 66.732 40.788 1.00 51.61 275 SER B C 1
ATOM 4682 O O . SER B 1 249 ? 39.373 65.996 40.610 1.00 46.49 275 SER B O 1
ATOM 4684 N N . GLY B 1 250 ? 40.324 68.037 40.500 1.00 43.49 276 GLY B N 1
ATOM 4685 C CA . GLY B 1 250 ? 39.255 68.568 39.676 1.00 39.97 276 GLY B CA 1
ATOM 4686 C C . GLY B 1 250 ? 39.230 67.939 38.296 1.00 39.85 276 GLY B C 1
ATOM 4687 O O . GLY B 1 250 ? 38.164 67.823 37.680 1.00 39.86 276 GLY B O 1
ATOM 4688 N N . ASN B 1 251 ? 40.402 67.521 37.799 1.00 40.40 277 ASN B N 1
ATOM 4689 C CA . ASN B 1 251 ? 40.530 66.867 36.500 1.00 42.28 277 ASN B CA 1
ATOM 4690 C C . ASN B 1 251 ? 39.938 65.472 36.485 1.00 39.83 277 ASN B C 1
ATOM 4691 O O . ASN B 1 251 ? 39.607 64.968 35.408 1.00 38.31 277 ASN B O 1
ATOM 4696 N N . SER B 1 252 ? 39.841 64.820 37.640 1.00 39.12 278 SER B N 1
ATOM 4697 C CA . SER B 1 252 ? 39.292 63.475 37.674 1.00 43.15 278 SER B CA 1
ATOM 4698 C C . SER B 1 252 ? 37.849 63.487 37.183 1.00 38.40 278 SER B C 1
ATOM 4699 O O . SER B 1 252 ? 37.064 64.368 37.541 1.00 35.00 278 SER B O 1
ATOM 4702 N N . GLY B 1 253 ? 37.511 62.504 36.340 1.00 38.98 279 GLY B N 1
ATOM 4703 C CA . GLY B 1 253 ? 36.224 62.416 35.696 1.00 34.49 279 GLY B CA 1
ATOM 4704 C C . GLY B 1 253 ? 36.225 62.836 34.240 1.00 33.40 279 GLY B C 1
ATOM 4705 O O . GLY B 1 253 ? 35.343 62.409 33.484 1.00 31.96 279 GLY B O 1
ATOM 4706 N N . GLY B 1 254 ? 37.200 63.640 33.825 1.00 34.71 280 GLY B N 1
ATOM 4707 C CA . GLY B 1 254 ? 37.301 64.072 32.444 1.00 38.62 280 GLY B CA 1
ATOM 4708 C C . GLY B 1 254 ? 37.999 63.053 31.560 1.00 41.10 280 GLY B C 1
ATOM 4709 O O . GLY B 1 254 ? 38.657 62.103 32.024 1.00 40.94 280 GLY B O 1
ATOM 4710 N N . PRO B 1 255 ? 37.881 63.253 30.247 1.00 38.42 281 PRO B N 1
ATOM 4711 C CA . PRO B 1 255 ? 38.357 62.242 29.299 1.00 42.98 281 PRO B CA 1
ATOM 4712 C C . PRO B 1 255 ? 39.868 62.262 29.103 1.00 44.90 281 PRO B C 1
ATOM 4713 O O . PRO B 1 255 ? 40.531 63.296 29.223 1.00 43.77 281 PRO B O 1
ATOM 4717 N N . ALA B 1 256 ? 40.408 61.083 28.796 1.00 48.09 282 ALA B N 1
ATOM 4718 C CA . ALA B 1 256 ? 41.763 60.942 28.279 1.00 43.79 282 ALA B CA 1
ATOM 4719 C C . ALA B 1 256 ? 41.707 60.716 26.771 1.00 43.63 282 ALA B C 1
ATOM 4720 O O . ALA B 1 256 ? 40.863 59.963 26.282 1.00 41.39 282 ALA B O 1
ATOM 4722 N N . PHE B 1 257 ? 42.600 61.369 26.031 1.00 43.40 283 PHE B N 1
ATOM 4723 C CA . PHE B 1 257 ? 42.620 61.274 24.572 1.00 49.68 283 PHE B CA 1
ATOM 4724 C C . PHE B 1 257 ? 43.950 60.718 24.071 1.00 51.51 283 PHE B C 1
ATOM 4725 O O . PHE B 1 257 ? 45.011 61.037 24.617 1.00 54.17 283 PHE B O 1
ATOM 4733 N N . ASN B 1 258 ? 43.895 59.920 23.003 1.00 50.65 284 ASN B N 1
ATOM 4734 C CA . ASN B 1 258 ? 45.117 59.470 22.349 1.00 52.93 284 ASN B CA 1
ATOM 4735 C C . ASN B 1 258 ? 45.657 60.575 21.440 1.00 59.56 284 ASN B C 1
ATOM 4736 O O . ASN B 1 258 ? 45.051 61.640 21.282 1.00 56.95 284 ASN B O 1
ATOM 4741 N N . ASP B 1 259 ? 46.815 60.317 20.824 1.00 62.34 285 ASP B N 1
ATOM 4742 C CA . ASP B 1 259 ? 47.463 61.296 19.959 1.00 60.02 285 ASP B CA 1
ATOM 4743 C C . ASP B 1 259 ? 46.785 61.431 18.606 1.00 61.95 285 ASP B C 1
ATOM 4744 O O . ASP B 1 259 ? 47.390 61.993 17.689 1.00 70.63 285 ASP B O 1
ATOM 4746 N N . LYS B 1 260 ? 45.577 60.886 18.451 1.00 60.12 286 LYS B N 1
ATOM 4747 C CA . LYS B 1 260 ? 44.634 61.342 17.437 1.00 55.95 286 LYS B CA 1
ATOM 4748 C C . LYS B 1 260 ? 43.647 62.248 18.158 1.00 64.41 286 LYS B C 1
ATOM 4749 O O . LYS B 1 260 ? 44.035 62.940 19.104 1.00 72.70 286 LYS B O 1
ATOM 4751 N N . GLY B 1 261 ? 42.377 62.244 17.775 1.00 58.68 287 GLY B N 1
ATOM 4752 C CA . GLY B 1 261 ? 41.405 62.989 18.547 1.00 62.72 287 GLY B CA 1
ATOM 4753 C C . GLY B 1 261 ? 40.551 62.173 19.496 1.00 58.66 287 GLY B C 1
ATOM 4754 O O . GLY B 1 261 ? 39.588 62.716 20.052 1.00 57.18 287 GLY B O 1
ATOM 4755 N N . LYS B 1 262 ? 40.880 60.902 19.724 1.00 55.50 288 LYS B N 1
ATOM 4756 C CA . LYS B 1 262 ? 39.911 59.912 20.180 1.00 50.07 288 LYS B CA 1
ATOM 4757 C C . LYS B 1 262 ? 40.059 59.603 21.665 1.00 50.18 288 LYS B C 1
ATOM 4758 O O . LYS B 1 262 ? 41.174 59.571 22.199 1.00 46.40 288 LYS B O 1
ATOM 4763 N N . CYS B 1 263 ? 38.922 59.352 22.318 1.00 45.79 289 CYS B N 1
ATOM 4764 C CA . CYS B 1 263 ? 38.902 59.139 23.758 1.00 44.52 289 CYS B CA 1
ATOM 4765 C C . CYS B 1 263 ? 39.368 57.736 24.108 1.00 46.81 289 CYS B C 1
ATOM 4766 O O . CYS B 1 263 ? 38.905 56.746 23.529 1.00 47.02 289 CYS B O 1
ATOM 4769 N N . VAL B 1 264 ? 40.264 57.666 25.088 1.00 43.44 290 VAL B N 1
ATOM 4770 C CA . VAL B 1 264 ? 40.840 56.417 25.565 1.00 42.02 290 VAL B CA 1
ATOM 4771 C C . VAL B 1 264 ? 40.281 56.008 26.927 1.00 46.78 290 VAL B C 1
ATOM 4772 O O . VAL B 1 264 ? 40.428 54.837 27.317 1.00 46.02 290 VAL B O 1
ATOM 4776 N N . GLY B 1 265 ? 39.599 56.903 27.636 1.00 44.37 291 GLY B N 1
ATOM 4777 C CA . GLY B 1 265 ? 38.905 56.480 28.839 1.00 46.08 291 GLY B CA 1
ATOM 4778 C C . GLY B 1 265 ? 38.583 57.653 29.750 1.00 44.31 291 GLY B C 1
ATOM 4779 O O . GLY B 1 265 ? 38.486 58.795 29.308 1.00 44.89 291 GLY B O 1
ATOM 4780 N N . ILE B 1 266 ? 38.419 57.326 31.031 1.00 41.85 292 ILE B N 1
ATOM 4781 C CA . ILE B 1 266 ? 38.100 58.286 32.078 1.00 36.60 292 ILE B CA 1
ATOM 4782 C C . ILE B 1 266 ? 39.302 58.407 33.005 1.00 42.11 292 ILE B C 1
ATOM 4783 O O . ILE B 1 266 ? 39.712 57.424 33.636 1.00 44.02 292 ILE B O 1
ATOM 4788 N N . ALA B 1 267 ? 39.858 59.608 33.099 1.00 37.58 293 ALA B N 1
ATOM 4789 C CA . ALA B 1 267 ? 40.904 59.858 34.074 1.00 43.78 293 ALA B CA 1
ATOM 4790 C C . ALA B 1 267 ? 40.335 59.770 35.480 1.00 46.71 293 ALA B C 1
ATOM 4791 O O . ALA B 1 267 ? 39.197 60.181 35.730 1.00 47.95 293 ALA B O 1
ATOM 4793 N N . PHE B 1 268 ? 41.122 59.229 36.409 1.00 51.01 294 PHE B N 1
ATOM 4794 C CA . PHE B 1 268 ? 40.786 59.422 37.810 1.00 51.56 294 PHE B CA 1
ATOM 4795 C C . PHE B 1 268 ? 42.050 59.550 38.643 1.00 59.10 294 PHE B C 1
ATOM 4796 O O . PHE B 1 268 ? 43.088 58.943 38.344 1.00 57.80 294 PHE B O 1
ATOM 4804 N N . GLN B 1 269 ? 41.947 60.383 39.680 1.00 57.96 295 GLN B N 1
ATOM 4805 C CA . GLN B 1 269 ? 43.079 60.736 40.528 1.00 61.99 295 GLN B CA 1
ATOM 4806 C C . GLN B 1 269 ? 43.586 59.532 41.319 1.00 64.31 295 GLN B C 1
ATOM 4807 O O . GLN B 1 269 ? 42.881 59.005 42.179 1.00 66.79 295 GLN B O 1
ATOM 4813 N N . ASN B 1 278 ? 54.354 61.867 40.879 1.00 64.85 304 ASN B N 1
ATOM 4814 C CA . ASN B 1 278 ? 52.934 62.083 40.613 1.00 75.60 304 ASN B CA 1
ATOM 4815 C C . ASN B 1 278 ? 52.479 61.325 39.360 1.00 78.49 304 ASN B C 1
ATOM 4816 O O . ASN B 1 278 ? 52.844 61.678 38.234 1.00 76.29 304 ASN B O 1
ATOM 4818 N N . ILE B 1 279 ? 51.684 60.276 39.569 1.00 70.18 305 ILE B N 1
ATOM 4819 C CA . ILE B 1 279 ? 51.153 59.456 38.490 1.00 69.18 305 ILE B CA 1
ATOM 4820 C C . ILE B 1 279 ? 49.628 59.457 38.588 1.00 73.20 305 ILE B C 1
ATOM 4821 O O . ILE B 1 279 ? 49.045 59.864 39.595 1.00 73.86 305 ILE B O 1
ATOM 4823 N N . GLY B 1 280 ? 48.981 58.989 37.516 1.00 70.13 306 GLY B N 1
ATOM 4824 C CA . GLY B 1 280 ? 47.536 58.924 37.476 1.00 66.53 306 GLY B CA 1
ATOM 4825 C C . GLY B 1 280 ? 47.062 57.696 36.722 1.00 64.66 306 GLY B C 1
ATOM 4826 O O . GLY B 1 280 ? 47.847 56.998 36.071 1.00 65.58 306 GLY B O 1
ATOM 4827 N N . TYR B 1 281 ? 45.754 57.448 36.812 1.00 60.01 307 TYR B N 1
ATOM 4828 C CA . TYR B 1 281 ? 45.135 56.292 36.181 1.00 56.08 307 TYR B CA 1
ATOM 4829 C C . TYR B 1 281 ? 44.048 56.718 35.201 1.00 53.38 307 TYR B C 1
ATOM 4830 O O . TYR B 1 281 ? 43.376 57.738 35.388 1.00 56.08 307 TYR B O 1
ATOM 4832 N N . VAL B 1 282 ? 43.885 55.924 34.148 1.00 47.55 308 VAL B N 1
ATOM 4833 C CA . VAL B 1 282 ? 42.782 56.063 33.209 1.00 47.20 308 VAL B CA 1
ATOM 4834 C C . VAL B 1 282 ? 41.953 54.786 33.267 1.00 52.81 308 VAL B C 1
ATOM 4835 O O . VAL B 1 282 ? 42.504 53.681 33.167 1.00 47.38 308 VAL B O 1
ATOM 4839 N N . ILE B 1 283 ? 40.643 54.938 33.450 1.00 44.78 309 ILE B N 1
ATOM 4840 C CA . ILE B 1 283 ? 39.711 53.821 33.333 1.00 40.50 309 ILE B CA 1
ATOM 4841 C C . ILE B 1 283 ? 39.551 53.551 31.846 1.00 42.95 309 ILE B C 1
ATOM 4842 O O . ILE B 1 283 ? 39.078 54.433 31.113 1.00 44.24 309 ILE B O 1
ATOM 4847 N N . PRO B 1 284 ? 39.913 52.369 31.360 1.00 43.64 310 PRO B N 1
ATOM 4848 C CA . PRO B 1 284 ? 39.962 52.134 29.911 1.00 40.64 310 PRO B CA 1
ATOM 4849 C C . PRO B 1 284 ? 38.580 51.870 29.321 1.00 38.26 310 PRO B C 1
ATOM 4850 O O . PRO B 1 284 ? 37.600 51.631 30.026 1.00 39.27 310 PRO B O 1
ATOM 4854 N N . THR B 1 285 ? 38.525 51.902 27.984 1.00 39.59 311 THR B N 1
ATOM 4855 C CA . THR B 1 285 ? 37.277 51.772 27.237 1.00 38.22 311 THR B CA 1
ATOM 4856 C C . THR B 1 285 ? 36.582 50.411 27.376 1.00 39.37 311 THR B C 1
ATOM 4857 O O . THR B 1 285 ? 35.346 50.380 27.410 1.00 37.84 311 THR B O 1
ATOM 4861 N N . PRO B 1 286 ? 37.291 49.271 27.445 1.00 37.34 312 PRO B N 1
ATOM 4862 C CA . PRO B 1 286 ? 36.564 48.008 27.700 1.00 37.44 312 PRO B CA 1
ATOM 4863 C C . PRO B 1 286 ? 35.731 48.053 28.968 1.00 35.09 312 PRO B C 1
ATOM 4864 O O . PRO B 1 286 ? 34.543 47.689 28.947 1.00 37.45 312 PRO B O 1
ATOM 4868 N N . VAL B 1 287 ? 36.326 48.515 30.071 1.00 34.35 313 VAL B N 1
ATOM 4869 C CA . VAL B 1 287 ? 35.595 48.713 31.324 1.00 31.20 313 VAL B CA 1
ATOM 4870 C C . VAL B 1 287 ? 34.374 49.602 31.107 1.00 30.89 313 VAL B C 1
ATOM 4871 O O . VAL B 1 287 ? 33.249 49.242 31.477 1.00 32.44 313 VAL B O 1
ATOM 4875 N N . ILE B 1 288 ? 34.576 50.765 30.475 1.00 32.77 314 ILE B N 1
ATOM 4876 C CA . ILE B 1 288 ? 33.460 51.667 30.182 1.00 31.57 314 ILE B CA 1
ATOM 4877 C C . ILE B 1 288 ? 32.406 50.952 29.348 1.00 34.63 314 ILE B C 1
ATOM 4878 O O . ILE B 1 288 ? 31.204 51.042 29.629 1.00 32.95 314 ILE B O 1
ATOM 4883 N N . VAL B 1 289 ? 32.846 50.236 28.302 1.00 33.83 315 VAL B N 1
ATOM 4884 C CA . VAL B 1 289 ? 31.919 49.482 27.451 1.00 34.82 315 VAL B CA 1
ATOM 4885 C C . VAL B 1 289 ? 31.064 48.533 28.288 1.00 32.14 315 VAL B C 1
ATOM 4886 O O . VAL B 1 289 ? 29.832 48.516 28.177 1.00 30.88 315 VAL B O 1
ATOM 4890 N N . HIS B 1 290 ? 31.705 47.731 29.146 1.00 30.21 316 HIS B N 1
ATOM 4891 C CA . HIS B 1 290 ? 30.931 46.824 29.992 1.00 33.97 316 HIS B CA 1
ATOM 4892 C C . HIS B 1 290 ? 29.929 47.586 30.859 1.00 30.89 316 HIS B C 1
ATOM 4893 O O . HIS B 1 290 ? 28.768 47.178 30.981 1.00 26.74 316 HIS B O 1
ATOM 4900 N N . PHE B 1 291 ? 30.352 48.703 31.454 1.00 26.40 317 PHE B N 1
ATOM 4901 C CA . PHE B 1 291 ? 29.437 49.481 32.279 1.00 26.85 317 PHE B CA 1
ATOM 4902 C C . PHE B 1 291 ? 28.237 49.959 31.464 1.00 29.11 317 PHE B C 1
ATOM 4903 O O . PHE B 1 291 ? 27.086 49.780 31.874 1.00 26.02 317 PHE B O 1
ATOM 4911 N N . ILE B 1 292 ? 28.482 50.548 30.290 1.00 27.05 318 ILE B N 1
ATOM 4912 C CA . ILE B 1 292 ? 27.379 51.068 29.483 1.00 31.57 318 ILE B CA 1
ATOM 4913 C C . ILE B 1 292 ? 26.444 49.941 29.066 1.00 33.70 318 ILE B C 1
ATOM 4914 O O . ILE B 1 292 ? 25.215 50.031 29.209 1.00 34.93 318 ILE B O 1
ATOM 4919 N N . GLN B 1 293 ? 27.015 48.871 28.518 1.00 31.25 319 GLN B N 1
ATOM 4920 C CA . GLN B 1 293 ? 26.192 47.759 28.061 1.00 34.58 319 GLN B CA 1
ATOM 4921 C C . GLN B 1 293 ? 25.471 47.089 29.224 1.00 30.09 319 GLN B C 1
ATOM 4922 O O . GLN B 1 293 ? 24.323 46.654 29.077 1.00 34.74 319 GLN B O 1
ATOM 4928 N N . ASP B 1 294 ? 26.107 47.023 30.392 1.00 28.46 320 ASP B N 1
ATOM 4929 C CA . ASP B 1 294 ? 25.428 46.497 31.572 1.00 31.01 320 ASP B CA 1
ATOM 4930 C C . ASP B 1 294 ? 24.212 47.345 31.907 1.00 35.44 320 ASP B C 1
ATOM 4931 O O . ASP B 1 294 ? 23.122 46.818 32.166 1.00 38.14 320 ASP B O 1
ATOM 4936 N N . TYR B 1 295 ? 24.378 48.673 31.872 1.00 35.94 321 TYR B N 1
ATOM 4937 C CA . TYR B 1 295 ? 23.262 49.571 32.150 1.00 39.03 321 TYR B CA 1
ATOM 4938 C C . TYR B 1 295 ? 22.168 49.424 31.105 1.00 37.79 321 TYR B C 1
ATOM 4939 O O . TYR B 1 295 ? 20.980 49.441 31.438 1.00 39.56 321 TYR B O 1
ATOM 4948 N N . GLU B 1 296 ? 22.549 49.284 29.834 1.00 34.03 322 GLU B N 1
ATOM 4949 C CA . GLU B 1 296 ? 21.543 49.119 28.793 1.00 42.67 322 GLU B CA 1
ATOM 4950 C C . GLU B 1 296 ? 20.828 47.774 28.904 1.00 45.28 322 GLU B C 1
ATOM 4951 O O . GLU B 1 296 ? 19.645 47.675 28.562 1.00 46.58 322 GLU B O 1
ATOM 4957 N N . LYS B 1 297 ? 21.510 46.736 29.393 1.00 40.37 323 LYS B N 1
ATOM 4958 C CA . LYS B 1 297 ? 20.857 45.433 29.474 1.00 46.54 323 LYS B CA 1
ATOM 4959 C C . LYS B 1 297 ? 19.838 45.388 30.610 1.00 47.68 323 LYS B C 1
ATOM 4960 O O . LYS B 1 297 ? 18.772 44.782 30.470 1.00 48.96 323 LYS B O 1
ATOM 4962 N N . HIS B 1 298 ? 20.137 46.026 31.739 1.00 44.21 324 HIS B N 1
ATOM 4963 C CA . HIS B 1 298 ? 19.345 45.840 32.949 1.00 46.33 324 HIS B CA 1
ATOM 4964 C C . HIS B 1 298 ? 18.684 47.126 33.425 1.00 52.81 324 HIS B C 1
ATOM 4965 O O . HIS B 1 298 ? 18.121 47.146 34.532 1.00 50.59 324 HIS B O 1
ATOM 4972 N N . ASP B 1 299 ? 18.750 48.202 32.631 1.00 51.19 325 ASP B N 1
ATOM 4973 C CA . ASP B 1 299 ? 18.188 49.507 32.989 1.00 51.16 325 ASP B CA 1
ATOM 4974 C C . ASP B 1 299 ? 18.668 49.979 34.364 1.00 51.26 325 ASP B C 1
ATOM 4975 O O . ASP B 1 299 ? 18.090 50.887 34.967 1.00 51.20 325 ASP B O 1
ATOM 4980 N N . LYS B 1 300 ? 19.726 49.353 34.860 1.00 46.85 326 LYS B N 1
ATOM 4981 C CA . LYS B 1 300 ? 20.441 49.794 36.044 1.00 47.83 326 LYS B CA 1
ATOM 4982 C C . LYS B 1 300 ? 21.844 49.213 35.948 1.00 42.81 326 LYS B C 1
ATOM 4983 O O . LYS B 1 300 ? 22.174 48.487 35.009 1.00 42.61 326 LYS B O 1
ATOM 4989 N N . TYR B 1 301 ? 22.675 49.557 36.907 1.00 39.17 327 TYR B N 1
ATOM 4990 C CA . TYR B 1 301 ? 23.943 48.885 37.065 1.00 40.80 327 TYR B CA 1
ATOM 4991 C C . TYR B 1 301 ? 23.734 47.645 37.925 1.00 45.16 327 TYR B C 1
ATOM 4992 O O . TYR B 1 301 ? 22.984 47.674 38.904 1.00 44.53 327 TYR B O 1
ATOM 5001 N N . THR B 1 302 ? 24.369 46.547 37.537 1.00 42.63 328 THR B N 1
ATOM 5002 C CA . THR B 1 302 ? 24.351 45.338 38.348 1.00 41.87 328 THR B CA 1
ATOM 5003 C C . THR B 1 302 ? 25.733 44.852 38.710 1.00 39.49 328 THR B C 1
ATOM 5004 O O . THR B 1 302 ? 25.906 44.284 39.784 1.00 44.48 328 THR B O 1
ATOM 5008 N N . GLY B 1 303 ? 26.719 45.069 37.852 1.00 35.74 329 GLY B N 1
ATOM 5009 C CA . GLY B 1 303 ? 28.073 44.698 38.174 1.00 33.99 329 GLY B CA 1
ATOM 5010 C C . GLY B 1 303 ? 28.630 43.636 37.253 1.00 40.43 329 GLY B C 1
ATOM 5011 O O . GLY B 1 303 ? 28.150 43.415 36.131 1.00 36.92 329 GLY B O 1
ATOM 5012 N N . PHE B 1 304 ? 29.661 42.969 37.735 1.00 33.95 330 PHE B N 1
ATOM 5013 C CA . PHE B 1 304 ? 30.383 41.996 36.957 1.00 37.41 330 PHE B CA 1
ATOM 5014 C C . PHE B 1 304 ? 30.162 40.637 37.593 1.00 41.53 330 PHE B C 1
ATOM 5015 O O . PHE B 1 304 ? 30.519 40.456 38.764 1.00 41.11 330 PHE B O 1
ATOM 5023 N N . PRO B 1 305 ? 29.571 39.671 36.888 1.00 42.71 331 PRO B N 1
ATOM 5024 C CA . PRO B 1 305 ? 29.121 38.441 37.550 1.00 35.37 331 PRO B CA 1
ATOM 5025 C C . PRO B 1 305 ? 30.306 37.644 38.073 1.00 33.51 331 PRO B C 1
ATOM 5026 O O . PRO B 1 305 ? 31.471 37.898 37.744 1.00 28.72 331 PRO B O 1
ATOM 5030 N N . VAL B 1 306 ? 29.987 36.668 38.921 1.00 34.71 332 VAL B N 1
ATOM 5031 C CA . VAL B 1 306 ? 30.994 35.764 39.468 1.00 38.95 332 VAL B CA 1
ATOM 5032 C C . VAL B 1 306 ? 30.488 34.335 39.395 1.00 38.05 332 VAL B C 1
ATOM 5033 O O . VAL B 1 306 ? 29.279 34.074 39.411 1.00 38.11 332 VAL B O 1
ATOM 5037 N N . LEU B 1 307 ? 31.430 33.405 39.299 1.00 35.73 333 LEU B N 1
ATOM 5038 C CA . LEU B 1 307 ? 31.177 32.042 39.734 1.00 33.69 333 LEU B CA 1
ATOM 5039 C C . LEU B 1 307 ? 31.446 32.026 41.239 1.00 34.95 333 LEU B C 1
ATOM 5040 O O . LEU B 1 307 ? 32.561 32.348 41.682 1.00 36.10 333 LEU B O 1
ATOM 5045 N N . GLY B 1 308 ? 30.408 31.742 42.024 1.00 27.43 334 GLY B N 1
ATOM 5046 C CA . GLY B 1 308 ? 30.520 31.783 43.464 1.00 28.84 334 GLY B CA 1
ATOM 5047 C C . GLY B 1 308 ? 31.178 30.542 44.029 1.00 26.05 334 GLY B C 1
ATOM 5048 O O . GLY B 1 308 ? 30.576 29.819 44.823 1.00 27.08 334 GLY B O 1
ATOM 5049 N N . ILE B 1 309 ? 32.401 30.255 43.600 1.00 24.50 335 ILE B N 1
ATOM 5050 C CA . ILE B 1 309 ? 33.079 29.049 44.041 1.00 26.47 335 ILE B CA 1
ATOM 5051 C C . ILE B 1 309 ? 34.449 29.439 44.563 1.00 24.74 335 ILE B C 1
ATOM 5052 O O . ILE B 1 309 ? 35.011 30.474 44.191 1.00 26.51 335 ILE B O 1
ATOM 5057 N N . GLU B 1 310 ? 34.947 28.644 45.493 1.00 23.06 336 GLU B N 1
ATOM 5058 C CA . GLU B 1 310 ? 36.338 28.679 45.907 1.00 20.37 336 GLU B CA 1
ATOM 5059 C C . GLU B 1 310 ? 36.999 27.436 45.335 1.00 21.82 336 GLU B C 1
ATOM 5060 O O . GLU B 1 310 ? 36.347 26.392 45.208 1.00 20.90 336 GLU B O 1
ATOM 5066 N N . TRP B 1 311 ? 38.273 27.556 44.952 1.00 17.50 337 TRP B N 1
ATOM 5067 C CA . TRP B 1 311 ? 38.937 26.490 44.221 1.00 17.51 337 TRP B CA 1
ATOM 5068 C C . TRP B 1 311 ? 40.350 26.261 44.742 1.00 18.21 337 TRP B C 1
ATOM 5069 O O . TRP B 1 311 ? 40.953 27.115 45.390 1.00 20.28 337 TRP B O 1
ATOM 5080 N N . GLN B 1 312 ? 40.868 25.084 44.431 1.00 18.45 338 GLN B N 1
ATOM 5081 C CA . GLN B 1 312 ? 42.198 24.644 44.813 1.00 19.61 338 GLN B CA 1
ATOM 5082 C C . GLN B 1 312 ? 42.929 24.158 43.567 1.00 22.14 338 GLN B C 1
ATOM 5083 O O . GLN B 1 312 ? 42.332 23.496 42.713 1.00 22.04 338 GLN B O 1
ATOM 5089 N N . LYS B 1 313 ? 44.212 24.494 43.459 1.00 21.34 339 LYS B N 1
ATOM 5090 C CA . LYS B 1 313 ? 45.001 24.055 42.316 1.00 21.74 339 LYS B CA 1
ATOM 5091 C C . LYS B 1 313 ? 45.060 22.534 42.257 1.00 22.32 339 LYS B C 1
ATOM 5092 O O . LYS B 1 313 ? 45.009 21.850 43.280 1.00 23.96 339 LYS B O 1
ATOM 5098 N N . MET B 1 314 ? 45.140 22.006 41.033 1.00 21.80 340 MET B N 1
ATOM 5099 C CA . MET B 1 314 ? 45.308 20.572 40.794 1.00 21.32 340 MET B CA 1
ATOM 5100 C C . MET B 1 314 ? 46.678 20.294 40.183 1.00 23.44 340 MET B C 1
ATOM 5101 O O . MET B 1 314 ? 46.767 19.828 39.045 1.00 25.45 340 MET B O 1
ATOM 5106 N N . GLU B 1 315 ? 47.755 20.594 40.904 1.00 24.42 341 GLU B N 1
ATOM 5107 C CA . GLU B 1 315 ? 49.090 20.406 40.351 1.00 27.17 341 GLU B CA 1
ATOM 5108 C C . GLU B 1 315 ? 49.784 19.140 40.840 1.00 33.46 341 GLU B C 1
ATOM 5109 O O . GLU B 1 315 ? 50.679 18.639 40.150 1.00 35.36 341 GLU B O 1
ATOM 5115 N N . ASN B 1 316 ? 49.390 18.590 41.977 1.00 30.80 342 ASN B N 1
ATOM 5116 C CA . ASN B 1 316 ? 50.123 17.430 42.472 1.00 27.79 342 ASN B CA 1
ATOM 5117 C C . ASN B 1 316 ? 49.689 16.164 41.736 1.00 30.45 342 ASN B C 1
ATOM 5118 O O . ASN B 1 316 ? 48.484 15.911 41.611 1.00 27.05 342 ASN B O 1
ATOM 5123 N N . PRO B 1 317 ? 50.639 15.327 41.287 1.00 30.26 343 PRO B N 1
ATOM 5124 C CA . PRO B 1 317 ? 50.268 14.128 40.513 1.00 28.82 343 PRO B CA 1
ATOM 5125 C C . PRO B 1 317 ? 49.368 13.155 41.248 1.00 31.29 343 PRO B C 1
ATOM 5126 O O . PRO B 1 317 ? 48.448 12.604 40.631 1.00 30.59 343 PRO B O 1
ATOM 5130 N N . ASP B 1 318 ? 49.609 12.914 42.543 1.00 28.45 344 ASP B N 1
ATOM 5131 C CA . ASP B 1 318 ? 48.805 11.935 43.274 1.00 26.55 344 ASP B CA 1
ATOM 5132 C C . ASP B 1 318 ? 47.384 12.434 43.482 1.00 31.81 344 ASP B C 1
ATOM 5133 O O . ASP B 1 318 ? 46.418 11.652 43.409 1.00 30.58 344 ASP B O 1
ATOM 5138 N N . LEU B 1 319 ? 47.242 13.731 43.767 1.00 27.11 345 LEU B N 1
ATOM 5139 C CA . LEU B 1 319 ? 45.922 14.342 43.874 1.00 25.87 345 LEU B CA 1
ATOM 5140 C C . LEU B 1 319 ? 45.140 14.170 42.580 1.00 23.35 345 LEU B C 1
ATOM 5141 O O . LEU B 1 319 ? 43.981 13.742 42.588 1.00 25.51 345 LEU B O 1
ATOM 5146 N N . ARG B 1 320 ? 45.775 14.488 41.458 1.00 24.75 346 ARG B N 1
ATOM 5147 C CA . ARG B 1 320 ? 45.141 14.351 40.149 1.00 31.35 346 ARG B CA 1
ATOM 5148 C C . ARG B 1 320 ? 44.773 12.900 39.862 1.00 30.93 346 ARG B C 1
ATOM 5149 O O . ARG B 1 320 ? 43.623 12.598 39.522 1.00 29.50 346 ARG B O 1
ATOM 5157 N N . LYS B 1 321 ? 45.737 11.986 40.009 1.00 29.12 347 LYS B N 1
ATOM 5158 C CA . LYS B 1 321 ? 45.462 10.577 39.752 1.00 28.08 347 LYS B CA 1
ATOM 5159 C C . LYS B 1 321 ? 44.370 10.042 40.679 1.00 32.09 347 LYS B C 1
ATOM 5160 O O . LYS B 1 321 ? 43.512 9.264 40.248 1.00 31.73 347 LYS B O 1
ATOM 5163 N N . SER B 1 322 ? 44.353 10.477 41.945 1.00 27.81 348 SER B N 1
ATOM 5164 C CA . SER B 1 322 ? 43.352 9.953 42.866 1.00 25.47 348 SER B CA 1
ATOM 5165 C C . SER B 1 322 ? 41.949 10.389 42.491 1.00 26.86 348 SER B C 1
ATOM 5166 O O . SER B 1 322 ? 40.979 9.715 42.863 1.00 25.46 348 SER B O 1
ATOM 5169 N N . MET B 1 323 ? 41.812 11.494 41.768 1.00 24.38 349 MET B N 1
ATOM 5170 C CA . MET B 1 323 ? 40.500 11.948 41.331 1.00 31.29 349 MET B CA 1
ATOM 5171 C C . MET B 1 323 ? 40.220 11.587 39.874 1.00 30.05 349 MET B C 1
ATOM 5172 O O . MET B 1 323 ? 39.206 12.022 39.319 1.00 28.03 349 MET B O 1
ATOM 5177 N N . GLY B 1 324 ? 41.087 10.787 39.254 1.00 29.20 350 GLY B N 1
ATOM 5178 C CA . GLY B 1 324 ? 40.838 10.315 37.908 1.00 34.01 350 GLY B CA 1
ATOM 5179 C C . GLY B 1 324 ? 41.174 11.280 36.792 1.00 34.99 350 GLY B C 1
ATOM 5180 O O . GLY B 1 324 ? 40.607 11.171 35.707 1.00 38.33 350 GLY B O 1
ATOM 5181 N N . MET B 1 325 ? 42.090 12.215 37.015 1.00 33.47 351 MET B N 1
ATOM 5182 C CA . MET B 1 325 ? 42.504 13.137 35.968 1.00 33.82 351 MET B CA 1
ATOM 5183 C C . MET B 1 325 ? 43.609 12.499 35.150 1.00 38.45 351 MET B C 1
ATOM 5184 O O . MET B 1 325 ? 44.671 12.160 35.687 1.00 34.77 351 MET B O 1
ATOM 5189 N N . GLU B 1 326 ? 43.377 12.380 33.849 1.00 42.30 352 GLU B N 1
ATOM 5190 C CA . GLU B 1 326 ? 44.426 11.906 32.968 1.00 40.87 352 GLU B CA 1
ATOM 5191 C C . GLU B 1 326 ? 45.446 13.010 32.747 1.00 36.49 352 GLU B C 1
ATOM 5192 O O . GLU B 1 326 ? 45.189 14.194 32.989 1.00 35.94 352 GLU B O 1
ATOM 5198 N N . SER B 1 327 ? 46.623 12.606 32.281 1.00 37.29 353 SER B N 1
ATOM 5199 C CA . SER B 1 327 ? 47.757 13.516 32.250 1.00 39.70 353 SER B CA 1
ATOM 5200 C C . SER B 1 327 ? 47.513 14.740 31.368 1.00 40.43 353 SER B C 1
ATOM 5201 O O . SER B 1 327 ? 48.179 15.764 31.553 1.00 41.58 353 SER B O 1
ATOM 5204 N N . HIS B 1 328 ? 46.575 14.668 30.428 1.00 42.43 354 HIS B N 1
ATOM 5205 C CA . HIS B 1 328 ? 46.283 15.792 29.549 1.00 42.43 354 HIS B CA 1
ATOM 5206 C C . HIS B 1 328 ? 45.225 16.724 30.119 1.00 39.85 354 HIS B C 1
ATOM 5207 O O . HIS B 1 328 ? 44.994 17.799 29.548 1.00 37.43 354 HIS B O 1
ATOM 5214 N N . GLN B 1 329 ? 44.550 16.330 31.196 1.00 38.02 355 GLN B N 1
ATOM 5215 C CA . GLN B 1 329 ? 43.495 17.158 31.755 1.00 36.55 355 GLN B CA 1
ATOM 5216 C C . GLN B 1 329 ? 44.073 18.172 32.737 1.00 28.96 355 GLN B C 1
ATOM 5217 O O . GLN B 1 329 ? 45.053 17.909 33.433 1.00 28.96 355 GLN B O 1
ATOM 5223 N N . LYS B 1 330 ? 43.462 19.351 32.757 1.00 26.68 356 LYS B N 1
ATOM 5224 C CA . LYS B 1 330 ? 43.877 20.453 33.599 1.00 21.31 356 LYS B CA 1
ATOM 5225 C C . LYS B 1 330 ? 42.631 21.112 34.166 1.00 23.53 356 LYS B C 1
ATOM 5226 O O . LYS B 1 330 ? 41.579 21.143 33.518 1.00 19.19 356 LYS B O 1
ATOM 5232 N N . GLY B 1 331 ? 42.749 21.632 35.381 1.00 18.73 357 GLY B N 1
ATOM 5233 C CA . GLY B 1 331 ? 41.637 22.345 35.965 1.00 18.93 357 GLY B CA 1
ATOM 5234 C C . GLY B 1 331 ? 41.856 22.588 37.442 1.00 18.83 357 GLY B C 1
ATOM 5235 O O . GLY B 1 331 ? 42.924 22.304 37.991 1.00 22.31 357 GLY B O 1
ATOM 5236 N N . VAL B 1 332 ? 40.816 23.115 38.074 1.00 17.06 358 VAL B N 1
ATOM 5237 C CA . VAL B 1 332 ? 40.878 23.441 39.489 1.00 17.61 358 VAL B CA 1
ATOM 5238 C C . VAL B 1 332 ? 39.727 22.754 40.200 1.00 18.82 358 VAL B C 1
ATOM 5239 O O . VAL B 1 332 ? 38.633 22.587 39.648 1.00 20.96 358 VAL B O 1
ATOM 5243 N N . ARG B 1 333 ? 39.988 22.355 41.443 1.00 18.21 359 ARG B N 1
ATOM 5244 C CA . ARG B 1 333 ? 39.036 21.624 42.264 1.00 21.38 359 ARG B CA 1
ATOM 5245 C C . ARG B 1 333 ? 38.179 22.595 43.066 1.00 19.89 359 ARG B C 1
ATOM 5246 O O . ARG B 1 333 ? 38.699 23.545 43.659 1.00 23.87 359 ARG B O 1
ATOM 5254 N N . ILE B 1 334 ? 36.874 22.364 43.087 1.00 18.01 360 ILE B N 1
ATOM 5255 C CA . ILE B 1 334 ? 35.978 23.232 43.843 1.00 18.59 360 ILE B CA 1
ATOM 5256 C C . ILE B 1 334 ? 36.085 22.897 45.320 1.00 17.85 360 ILE B C 1
ATOM 5257 O O . ILE B 1 334 ? 35.877 21.750 45.718 1.00 22.46 360 ILE B O 1
ATOM 5262 N N . ARG B 1 335 ? 36.383 23.898 46.135 1.00 21.96 361 ARG B N 1
ATOM 5263 C CA . ARG B 1 335 ? 36.481 23.768 47.588 1.00 22.13 361 ARG B CA 1
ATOM 5264 C C . ARG B 1 335 ? 35.117 23.896 48.251 1.00 21.67 361 ARG B C 1
ATOM 5265 O O . ARG B 1 335 ? 34.709 23.031 49.021 1.00 21.16 361 ARG B O 1
ATOM 5273 N N . ARG B 1 336 ? 34.406 24.967 47.935 1.00 20.32 362 ARG B N 1
ATOM 5274 C CA . ARG B 1 336 ? 33.133 25.331 48.525 1.00 23.04 362 ARG B CA 1
ATOM 5275 C C . ARG B 1 336 ? 32.357 26.062 47.447 1.00 23.50 362 ARG B C 1
ATOM 5276 O O . ARG B 1 336 ? 32.949 26.680 46.557 1.00 21.52 362 ARG B O 1
ATOM 5284 N N . ILE B 1 337 ? 31.039 26.042 47.555 1.00 23.90 363 ILE B N 1
ATOM 5285 C CA . ILE B 1 337 ? 30.189 26.830 46.672 1.00 26.01 363 ILE B CA 1
ATOM 5286 C C . ILE B 1 337 ? 29.276 27.677 47.536 1.00 26.47 363 ILE B C 1
ATOM 5287 O O . ILE B 1 337 ? 28.723 27.178 48.522 1.00 24.89 363 ILE B O 1
ATOM 5292 N N . GLU B 1 338 ? 29.128 28.958 47.170 1.00 24.13 364 GLU B N 1
ATOM 5293 C CA . GLU B 1 338 ? 28.200 29.869 47.822 1.00 23.55 364 GLU B CA 1
ATOM 5294 C C . GLU B 1 338 ? 26.797 29.257 47.842 1.00 25.80 364 GLU B C 1
ATOM 5295 O O . GLU B 1 338 ? 26.262 28.931 46.776 1.00 28.63 364 GLU B O 1
ATOM 5301 N N . PRO B 1 339 ? 26.188 29.061 49.015 1.00 28.24 365 PRO B N 1
ATOM 5302 C CA . PRO B 1 339 ? 24.795 28.576 49.041 1.00 26.65 365 PRO B CA 1
ATOM 5303 C C . PRO B 1 339 ? 23.814 29.465 48.297 1.00 29.87 365 PRO B C 1
ATOM 5304 O O . PRO B 1 339 ? 22.839 28.956 47.736 1.00 31.60 365 PRO B O 1
ATOM 5308 N N . THR B 1 340 ? 24.035 30.773 48.253 1.00 27.68 366 THR B N 1
ATOM 5309 C CA . THR B 1 340 ? 23.125 31.649 47.533 1.00 24.75 366 THR B CA 1
ATOM 5310 C C . THR B 1 340 ? 23.482 31.807 46.066 1.00 32.60 366 THR B C 1
ATOM 5311 O O . THR B 1 340 ? 22.961 32.712 45.419 1.00 33.57 366 THR B O 1
ATOM 5315 N N . ALA B 1 341 ? 24.357 30.984 45.541 1.00 31.99 367 ALA B N 1
ATOM 5316 C CA . ALA B 1 341 ? 24.583 31.176 44.128 1.00 30.70 367 ALA B CA 1
ATOM 5317 C C . ALA B 1 341 ? 23.850 30.105 43.329 1.00 35.77 367 ALA B C 1
ATOM 5318 O O . ALA B 1 341 ? 23.617 29.000 43.834 1.00 32.06 367 ALA B O 1
ATOM 5320 N N . PRO B 1 342 ? 23.440 30.437 42.092 1.00 39.15 368 PRO B N 1
ATOM 5321 C CA . PRO B 1 342 ? 22.784 29.428 41.236 1.00 39.08 368 PRO B CA 1
ATOM 5322 C C . PRO B 1 342 ? 23.590 28.147 41.126 1.00 39.06 368 PRO B C 1
ATOM 5323 O O . PRO B 1 342 ? 23.036 27.052 41.319 1.00 43.78 368 PRO B O 1
ATOM 5327 N N . GLU B 1 343 ? 24.895 28.268 40.856 1.00 32.59 369 GLU B N 1
ATOM 5328 C CA . GLU B 1 343 ? 25.853 27.172 40.753 1.00 32.72 369 GLU B CA 1
ATOM 5329 C C . GLU B 1 343 ? 25.703 26.117 41.836 1.00 30.30 369 GLU B C 1
ATOM 5330 O O . GLU B 1 343 ? 26.055 24.959 41.611 1.00 28.22 369 GLU B O 1
ATOM 5336 N N . SER B 1 344 ? 25.278 26.530 43.038 1.00 35.28 370 SER B N 1
ATOM 5337 C CA . SER B 1 344 ? 25.133 25.602 44.157 1.00 34.87 370 SER B CA 1
ATOM 5338 C C . SER B 1 344 ? 24.111 24.518 43.870 1.00 31.97 370 SER B C 1
ATOM 5339 O O . SER B 1 344 ? 24.135 23.472 44.517 1.00 36.71 370 SER B O 1
ATOM 5342 N N . GLN B 1 345 ? 23.190 24.756 42.951 1.00 39.10 371 GLN B N 1
ATOM 5343 C CA . GLN B 1 345 ? 22.236 23.705 42.639 1.00 46.13 371 GLN B CA 1
ATOM 5344 C C . GLN B 1 345 ? 22.817 22.662 41.702 1.00 38.08 371 GLN B C 1
ATOM 5345 O O . GLN B 1 345 ? 22.195 21.613 41.504 1.00 41.79 371 GLN B O 1
ATOM 5351 N N . VAL B 1 346 ? 23.999 22.902 41.152 1.00 29.83 372 VAL B N 1
ATOM 5352 C CA . VAL B 1 346 ? 24.390 22.146 39.978 1.00 28.43 372 VAL B CA 1
ATOM 5353 C C . VAL B 1 346 ? 25.839 21.693 40.098 1.00 26.64 372 VAL B C 1
ATOM 5354 O O . VAL B 1 346 ? 26.178 20.564 39.724 1.00 30.00 372 VAL B O 1
ATOM 5358 N N . LEU B 1 347 ? 26.698 22.533 40.652 1.00 27.42 373 LEU B N 1
ATOM 5359 C CA . LEU B 1 347 ? 28.071 22.113 40.876 1.00 23.76 373 LEU B CA 1
ATOM 5360 C C . LEU B 1 347 ? 28.191 21.504 42.268 1.00 26.22 373 LEU B C 1
ATOM 5361 O O . LEU B 1 347 ? 27.355 21.730 43.145 1.00 25.98 373 LEU B O 1
ATOM 5366 N N . LYS B 1 348 ? 29.232 20.706 42.464 1.00 23.87 374 LYS B N 1
ATOM 5367 C CA . LYS B 1 348 ? 29.413 20.092 43.765 1.00 24.18 374 LYS B CA 1
ATOM 5368 C C . LYS B 1 348 ? 30.851 20.245 44.239 1.00 24.74 374 LYS B C 1
ATOM 5369 O O . LYS B 1 348 ? 31.774 20.369 43.422 1.00 21.92 374 LYS B O 1
ATOM 5375 N N . PRO B 1 349 ? 31.060 20.297 45.561 1.00 25.83 375 PRO B N 1
ATOM 5376 C CA . PRO B 1 349 ? 32.420 20.288 46.097 1.00 22.69 375 PRO B CA 1
ATOM 5377 C C . PRO B 1 349 ? 33.192 19.133 45.498 1.00 22.62 375 PRO B C 1
ATOM 5378 O O . PRO B 1 349 ? 32.650 18.048 45.288 1.00 24.37 375 PRO B O 1
ATOM 5382 N N . SER B 1 350 ? 34.460 19.386 45.211 1.00 20.79 376 SER B N 1
ATOM 5383 C CA . SER B 1 350 ? 35.405 18.461 44.610 1.00 20.63 376 SER B CA 1
ATOM 5384 C C . SER B 1 350 ? 35.150 18.171 43.136 1.00 22.09 376 SER B C 1
ATOM 5385 O O . SER B 1 350 ? 35.865 17.346 42.574 1.00 22.59 376 SER B O 1
ATOM 5388 N N . ASP B 1 351 ? 34.171 18.812 42.485 1.00 21.82 377 ASP B N 1
ATOM 5389 C CA . ASP B 1 351 ? 34.212 18.870 41.028 1.00 22.43 377 ASP B CA 1
ATOM 5390 C C . ASP B 1 351 ? 35.518 19.523 40.613 1.00 20.85 377 ASP B C 1
ATOM 5391 O O . ASP B 1 351 ? 35.989 20.450 41.278 1.00 23.38 377 ASP B O 1
ATOM 5396 N N . ILE B 1 352 ? 36.110 19.040 39.524 1.00 17.96 378 ILE B N 1
ATOM 5397 C CA . ILE B 1 352 ? 37.247 19.699 38.895 1.00 20.36 378 ILE B CA 1
ATOM 5398 C C . ILE B 1 352 ? 36.728 20.497 37.712 1.00 23.70 378 ILE B C 1
ATOM 5399 O O . ILE B 1 352 ? 36.216 19.909 36.754 1.00 19.15 378 ILE B O 1
ATOM 5404 N N . ILE B 1 353 ? 36.891 21.817 37.748 1.00 19.01 379 ILE B N 1
ATOM 5405 C CA . ILE B 1 353 ? 36.463 22.660 36.636 1.00 19.61 379 ILE B CA 1
ATOM 5406 C C . ILE B 1 353 ? 37.522 22.636 35.548 1.00 19.85 379 ILE B C 1
ATOM 5407 O O . ILE B 1 353 ? 38.668 23.022 35.781 1.00 19.13 379 ILE B O 1
ATOM 5412 N N . LEU B 1 354 ? 37.132 22.203 34.349 1.00 16.96 380 LEU B N 1
ATOM 5413 C CA . LEU B 1 354 ? 38.053 21.992 33.244 1.00 17.80 380 LEU B CA 1
ATOM 5414 C C . LEU B 1 354 ? 38.065 23.141 32.260 1.00 21.32 380 LEU B C 1
ATOM 5415 O O . LEU B 1 354 ? 39.117 23.445 31.677 1.00 18.58 380 LEU B O 1
ATOM 5420 N N . SER B 1 355 ? 36.903 23.754 32.038 1.00 19.19 381 SER B N 1
ATOM 5421 C CA . SER B 1 355 ? 36.787 24.793 31.036 1.00 18.54 381 SER B CA 1
ATOM 5422 C C . SER B 1 355 ? 35.539 25.613 31.300 1.00 20.51 381 SER B C 1
ATOM 5423 O O . SER B 1 355 ? 34.604 25.172 31.976 1.00 18.25 381 SER B O 1
ATOM 5426 N N . PHE B 1 356 ? 35.537 26.806 30.715 1.00 15.19 382 PHE B N 1
ATOM 5427 C CA . PHE B 1 356 ? 34.466 27.777 30.852 1.00 17.04 382 PHE B CA 1
ATOM 5428 C C . PHE B 1 356 ? 34.229 28.332 29.455 1.00 20.70 382 PHE B C 1
ATOM 5429 O O . PHE B 1 356 ? 35.154 28.884 28.849 1.00 19.31 382 PHE B O 1
ATOM 5437 N N . ASP B 1 357 ? 33.017 28.127 28.924 1.00 19.15 383 ASP B N 1
ATOM 5438 C CA . ASP B 1 357 ? 32.683 28.508 27.554 1.00 20.36 383 ASP B CA 1
ATOM 5439 C C . ASP B 1 357 ? 33.706 27.979 26.556 1.00 19.25 383 ASP B C 1
ATOM 5440 O O . ASP B 1 357 ? 34.067 28.658 25.595 1.00 19.85 383 ASP B O 1
ATOM 5445 N N . GLY B 1 358 ? 34.191 26.760 26.781 1.00 18.77 384 GLY B N 1
ATOM 5446 C CA . GLY B 1 358 ? 35.174 26.188 25.868 1.00 22.04 384 GLY B CA 1
ATOM 5447 C C . GLY B 1 358 ? 36.598 26.695 26.030 1.00 22.90 384 GLY B C 1
ATOM 5448 O O . GLY B 1 358 ? 37.490 26.232 25.302 1.00 20.83 384 GLY B O 1
ATOM 5449 N N . VAL B 1 359 ? 36.844 27.630 26.947 1.00 17.32 385 VAL B N 1
ATOM 5450 C CA . VAL B 1 359 ? 38.203 28.057 27.267 1.00 18.38 385 VAL B CA 1
ATOM 5451 C C . VAL B 1 359 ? 38.805 27.098 28.293 1.00 16.77 385 VAL B C 1
ATOM 5452 O O . VAL B 1 359 ? 38.284 26.954 29.399 1.00 18.64 385 VAL B O 1
ATOM 5456 N N . ASN B 1 360 ? 39.933 26.489 27.949 1.00 16.63 386 ASN B N 1
ATOM 5457 C CA . ASN B 1 360 ? 40.608 25.531 28.826 1.00 21.48 386 ASN B CA 1
ATOM 5458 C C . ASN B 1 360 ? 41.232 26.214 30.047 1.00 20.30 386 ASN B C 1
ATOM 5459 O O . ASN B 1 360 ? 41.995 27.170 29.907 1.00 20.18 386 ASN B O 1
ATOM 5464 N N . ILE B 1 361 ? 40.912 25.727 31.248 1.00 20.61 387 ILE B N 1
ATOM 5465 C CA . ILE B 1 361 ? 41.440 26.279 32.500 1.00 20.50 387 ILE B CA 1
ATOM 5466 C C . ILE B 1 361 ? 42.570 25.383 32.986 1.00 20.00 387 ILE B C 1
ATOM 5467 O O . ILE B 1 361 ? 42.396 24.164 33.099 1.00 23.68 387 ILE B O 1
ATOM 5472 N N . ALA B 1 362 ? 43.729 25.979 33.270 1.00 19.03 388 ALA B N 1
ATOM 5473 C CA . ALA B 1 362 ? 44.920 25.217 33.635 1.00 20.57 388 ALA B CA 1
ATOM 5474 C C . ALA B 1 362 ? 44.881 24.803 35.111 1.00 20.16 388 ALA B C 1
ATOM 5475 O O . ALA B 1 362 ? 43.962 25.145 35.865 1.00 18.38 388 ALA B O 1
ATOM 5477 N N . ASN B 1 363 ? 45.897 24.047 35.539 1.00 17.79 389 ASN B N 1
ATOM 5478 C CA . ASN B 1 363 ? 45.931 23.574 36.921 1.00 21.75 389 ASN B CA 1
ATOM 5479 C C . ASN B 1 363 ? 46.079 24.702 37.936 1.00 23.62 389 ASN B C 1
ATOM 5480 O O . ASN B 1 363 ? 45.724 24.517 39.103 1.00 22.62 389 ASN B O 1
ATOM 5485 N N . ASP B 1 364 ? 46.609 25.848 37.533 1.00 21.45 390 ASP B N 1
ATOM 5486 C CA . ASP B 1 364 ? 46.762 26.971 38.438 1.00 23.99 390 ASP B CA 1
ATOM 5487 C C . ASP B 1 364 ? 45.639 27.972 38.286 1.00 20.90 390 ASP B C 1
ATOM 5488 O O . ASP B 1 364 ? 45.744 29.074 38.802 1.00 21.95 390 ASP B O 1
ATOM 5493 N N . GLY B 1 365 ? 44.584 27.629 37.562 1.00 18.61 391 GLY B N 1
ATOM 5494 C CA . GLY B 1 365 ? 43.449 28.524 37.484 1.00 19.85 391 GLY B CA 1
ATOM 5495 C C . GLY B 1 365 ? 43.556 29.582 36.414 1.00 18.46 391 GLY B C 1
ATOM 5496 O O . GLY B 1 365 ? 42.678 30.448 36.333 1.00 21.43 391 GLY B O 1
ATOM 5497 N N . THR B 1 366 ? 44.590 29.547 35.593 1.00 16.61 392 THR B N 1
ATOM 5498 C CA . THR B 1 366 ? 44.758 30.570 34.571 1.00 23.51 392 THR B CA 1
ATOM 5499 C C . THR B 1 366 ? 44.252 30.102 33.211 1.00 22.15 392 THR B C 1
ATOM 5500 O O . THR B 1 366 ? 44.108 28.907 32.940 1.00 20.01 392 THR B O 1
ATOM 5504 N N . VAL B 1 367 ? 43.977 31.084 32.361 1.00 25.98 393 VAL B N 1
ATOM 5505 C CA . VAL B 1 367 ? 43.605 30.869 30.965 1.00 24.64 393 VAL B CA 1
ATOM 5506 C C . VAL B 1 367 ? 44.542 31.712 30.114 1.00 26.78 393 VAL B C 1
ATOM 5507 O O . VAL B 1 367 ? 45.197 32.638 30.625 1.00 23.88 393 VAL B O 1
ATOM 5511 N N . PRO B 1 368 ? 44.657 31.402 28.815 1.00 30.08 394 PRO B N 1
ATOM 5512 C CA . PRO B 1 368 ? 45.483 32.238 27.932 1.00 25.81 394 PRO B CA 1
ATOM 5513 C C . PRO B 1 368 ? 44.929 33.652 27.862 1.00 25.28 394 PRO B C 1
ATOM 5514 O O . PRO B 1 368 ? 43.725 33.870 27.963 1.00 26.81 394 PRO B O 1
ATOM 5518 N N . PHE B 1 369 ? 45.825 34.627 27.700 1.00 27.25 395 PHE B N 1
ATOM 5519 C CA . PHE B 1 369 ? 45.423 36.029 27.588 1.00 28.23 395 PHE B CA 1
ATOM 5520 C C . PHE B 1 369 ? 45.954 36.629 26.293 1.00 30.54 395 PHE B C 1
ATOM 5521 O O . PHE B 1 369 ? 45.167 36.943 25.395 1.00 29.18 395 PHE B O 1
ATOM 5529 N N . ARG B 1 370 ? 47.266 36.783 26.163 1.00 27.26 396 ARG B N 1
ATOM 5530 C CA . ARG B 1 370 ? 47.911 37.203 24.931 1.00 26.87 396 ARG B CA 1
ATOM 5531 C C . ARG B 1 370 ? 49.192 36.396 24.830 1.00 29.20 396 ARG B C 1
ATOM 5532 O O . ARG B 1 370 ? 49.534 35.643 25.747 1.00 27.06 396 ARG B O 1
ATOM 5534 N N . HIS B 1 371 ? 49.893 36.509 23.703 1.00 27.01 397 HIS B N 1
ATOM 5535 C CA . HIS B 1 371 ? 51.121 35.738 23.566 1.00 33.52 397 HIS B CA 1
ATOM 5536 C C . HIS B 1 371 ? 52.057 36.035 24.740 1.00 29.29 397 HIS B C 1
ATOM 5537 O O . HIS B 1 371 ? 52.300 37.195 25.088 1.00 28.72 397 HIS B O 1
ATOM 5544 N N . GLY B 1 372 ? 52.542 34.982 25.380 1.00 30.80 398 GLY B N 1
ATOM 5545 C CA . GLY B 1 372 ? 53.407 35.174 26.526 1.00 36.02 398 GLY B CA 1
ATOM 5546 C C . GLY B 1 372 ? 52.724 35.626 27.799 1.00 31.11 398 GLY B C 1
ATOM 5547 O O . GLY B 1 372 ? 53.415 35.955 28.761 1.00 34.85 398 GLY B O 1
ATOM 5548 N N . GLU B 1 373 ? 51.395 35.649 27.855 1.00 32.75 399 GLU B N 1
ATOM 5549 C CA . GLU B 1 373 ? 50.706 36.154 29.036 1.00 29.40 399 GLU B CA 1
ATOM 5550 C C . GLU B 1 373 ? 49.472 35.319 29.334 1.00 28.39 399 GLU B C 1
ATOM 5551 O O . GLU B 1 373 ? 48.719 34.960 28.424 1.00 28.29 399 GLU B O 1
ATOM 5557 N N . ARG B 1 374 ? 49.266 35.022 30.614 1.00 25.95 400 ARG B N 1
ATOM 5558 C CA . ARG B 1 374 ? 48.085 34.326 31.092 1.00 29.47 400 ARG B CA 1
ATOM 5559 C C . ARG B 1 374 ? 47.407 35.183 32.147 1.00 27.99 400 ARG B C 1
ATOM 5560 O O . ARG B 1 374 ? 47.960 36.179 32.609 1.00 30.94 400 ARG B O 1
ATOM 5568 N N . ILE B 1 375 ? 46.198 34.784 32.537 1.00 27.56 401 ILE B N 1
ATOM 5569 C CA . ILE B 1 375 ? 45.440 35.517 33.545 1.00 25.08 401 ILE B CA 1
ATOM 5570 C C . ILE B 1 375 ? 44.461 34.553 34.208 1.00 22.74 401 ILE B C 1
ATOM 5571 O O . ILE B 1 375 ? 44.189 33.468 33.691 1.00 23.18 401 ILE B O 1
ATOM 5576 N N . GLY B 1 376 ? 43.928 34.952 35.360 1.00 20.39 402 GLY B N 1
ATOM 5577 C CA . GLY B 1 376 ? 43.022 34.088 36.090 1.00 20.92 402 GLY B CA 1
ATOM 5578 C C . GLY B 1 376 ? 41.697 33.917 35.370 1.00 23.43 402 GLY B C 1
ATOM 5579 O O . GLY B 1 376 ? 41.220 34.805 34.667 1.00 20.73 402 GLY B O 1
ATOM 5580 N N . PHE B 1 377 ? 41.099 32.733 35.524 1.00 21.31 403 PHE B N 1
ATOM 5581 C CA . PHE B 1 377 ? 39.879 32.465 34.768 1.00 22.45 403 PHE B CA 1
ATOM 5582 C C . PHE B 1 377 ? 38.725 33.348 35.234 1.00 23.24 403 PHE B C 1
ATOM 5583 O O . PHE B 1 377 ? 37.795 33.596 34.464 1.00 22.88 403 PHE B O 1
ATOM 5591 N N . SER B 1 378 ? 38.779 33.854 36.467 1.00 23.59 404 SER B N 1
ATOM 5592 C CA . SER B 1 378 ? 37.752 34.792 36.923 1.00 30.07 404 SER B CA 1
ATOM 5593 C C . SER B 1 378 ? 37.688 36.035 36.045 1.00 28.90 404 SER B C 1
ATOM 5594 O O . SER B 1 378 ? 36.636 36.683 35.966 1.00 29.25 404 SER B O 1
ATOM 5597 N N . TYR B 1 379 ? 38.794 36.390 35.389 1.00 24.92 405 TYR B N 1
ATOM 5598 C CA . TYR B 1 379 ? 38.770 37.529 34.479 1.00 32.71 405 TYR B CA 1
ATOM 5599 C C . TYR B 1 379 ? 37.847 37.263 33.307 1.00 33.74 405 TYR B C 1
ATOM 5600 O O . TYR B 1 379 ? 37.179 38.172 32.801 1.00 29.79 405 TYR B O 1
ATOM 5609 N N . LEU B 1 380 ? 37.833 36.019 32.843 1.00 30.82 406 LEU B N 1
ATOM 5610 C CA . LEU B 1 380 ? 36.945 35.619 31.767 1.00 30.39 406 LEU B CA 1
ATOM 5611 C C . LEU B 1 380 ? 35.492 35.767 32.189 1.00 28.27 406 LEU B C 1
ATOM 5612 O O . LEU B 1 380 ? 34.656 36.276 31.434 1.00 27.62 406 LEU B O 1
ATOM 5617 N N . ILE B 1 381 ? 35.183 35.346 33.410 1.00 23.40 407 ILE B N 1
ATOM 5618 C CA . ILE B 1 381 ? 33.822 35.426 33.912 1.00 25.36 407 ILE B CA 1
ATOM 5619 C C . ILE B 1 381 ? 33.388 36.882 34.073 1.00 30.99 407 ILE B C 1
ATOM 5620 O O . ILE B 1 381 ? 32.228 37.233 33.808 1.00 26.03 407 ILE B O 1
ATOM 5625 N N . SER B 1 382 ? 34.321 37.762 34.450 1.00 21.67 408 SER B N 1
ATOM 5626 C CA . SER B 1 382 ? 33.957 39.143 34.717 1.00 27.56 408 SER B CA 1
ATOM 5627 C C . SER B 1 382 ? 33.641 39.907 33.440 1.00 28.31 408 SER B C 1
ATOM 5628 O O . SER B 1 382 ? 33.013 40.969 33.515 1.00 28.36 408 SER B O 1
ATOM 5631 N N . GLN B 1 383 ? 34.023 39.389 32.266 1.00 22.90 409 GLN B N 1
ATOM 5632 C CA . GLN B 1 383 ? 33.582 40.046 31.044 1.00 27.80 409 GLN B CA 1
ATOM 5633 C C . GLN B 1 383 ? 32.218 39.587 30.568 1.00 28.10 409 GLN B C 1
ATOM 5634 O O . GLN B 1 383 ? 31.690 40.178 29.626 1.00 28.58 409 GLN B O 1
ATOM 5640 N N . LYS B 1 384 ? 31.628 38.577 31.191 1.00 26.06 410 LYS B N 1
ATOM 5641 C CA . LYS B 1 384 ? 30.232 38.280 30.916 1.00 28.10 410 LYS B CA 1
ATOM 5642 C C . LYS B 1 384 ? 29.353 39.343 31.581 1.00 31.59 410 LYS B C 1
ATOM 5643 O O . LYS B 1 384 ? 29.835 40.254 32.265 1.00 31.22 410 LYS B O 1
ATOM 5649 N N . TYR B 1 385 ? 28.043 39.220 31.373 1.00 30.19 411 TYR B N 1
ATOM 5650 C CA . TYR B 1 385 ? 27.041 40.117 31.929 1.00 25.92 411 TYR B CA 1
ATOM 5651 C C . TYR B 1 385 ? 26.106 39.298 32.804 1.00 29.09 411 TYR B C 1
ATOM 5652 O O . TYR B 1 385 ? 25.822 38.134 32.501 1.00 27.56 411 TYR B O 1
ATOM 5661 N N . THR B 1 386 ? 25.666 39.893 33.907 1.00 25.20 412 THR B N 1
ATOM 5662 C CA . THR B 1 386 ? 24.638 39.282 34.730 1.00 31.77 412 THR B CA 1
ATOM 5663 C C . THR B 1 386 ? 23.500 38.793 33.848 1.00 29.09 412 THR B C 1
ATOM 5664 O O . THR B 1 386 ? 23.040 39.515 32.960 1.00 28.27 412 THR B O 1
ATOM 5668 N N . GLY B 1 387 ? 23.088 37.543 34.063 1.00 23.75 413 GLY B N 1
ATOM 5669 C CA . GLY B 1 387 ? 22.059 36.923 33.262 1.00 24.19 413 GLY B CA 1
ATOM 5670 C C . GLY B 1 387 ? 22.541 36.136 32.060 1.00 29.81 413 GLY B C 1
ATOM 5671 O O . GLY B 1 387 ? 21.746 35.389 31.481 1.00 30.34 413 GLY B O 1
ATOM 5672 N N . ASP B 1 388 ? 23.800 36.292 31.643 1.00 27.85 414 ASP B N 1
ATOM 5673 C CA . ASP B 1 388 ? 24.321 35.443 30.583 1.00 24.66 414 ASP B CA 1
ATOM 5674 C C . ASP B 1 388 ? 24.342 33.995 31.057 1.00 28.18 414 ASP B C 1
ATOM 5675 O O . ASP B 1 388 ? 24.380 33.704 32.256 1.00 28.93 414 ASP B O 1
ATOM 5680 N N . SER B 1 389 ? 24.311 33.084 30.101 1.00 27.46 415 SER B N 1
ATOM 5681 C CA . SER B 1 389 ? 24.559 31.681 30.383 1.00 30.53 415 SER B CA 1
ATOM 5682 C C . SER B 1 389 ? 26.013 31.362 30.061 1.00 27.39 415 SER B C 1
ATOM 5683 O O . SER B 1 389 ? 26.647 32.032 29.246 1.00 26.13 415 SER B O 1
ATOM 5686 N N . ALA B 1 390 ? 26.547 30.349 30.726 1.00 26.77 416 ALA B N 1
ATOM 5687 C CA . ALA B 1 390 ? 27.922 29.962 30.472 1.00 24.97 416 ALA B CA 1
ATOM 5688 C C . ALA B 1 390 ? 28.051 28.453 30.642 1.00 23.00 416 ALA B C 1
ATOM 5689 O O . ALA B 1 390 ? 27.433 27.869 31.531 1.00 25.67 416 ALA B O 1
ATOM 5691 N N . LEU B 1 391 ? 28.875 27.836 29.801 1.00 23.42 417 LEU B N 1
ATOM 5692 C CA . LEU B 1 391 ? 29.078 26.390 29.812 1.00 23.16 417 LEU B CA 1
ATOM 5693 C C . LEU B 1 391 ? 30.280 26.032 30.666 1.00 22.56 417 LEU B C 1
ATOM 5694 O O . LEU B 1 391 ? 31.421 26.304 30.283 1.00 27.84 417 LEU B O 1
ATOM 5699 N N . VAL B 1 392 ? 30.036 25.380 31.795 1.00 25.66 418 VAL B N 1
ATOM 5700 C CA . VAL B 1 392 ? 31.091 24.993 32.727 1.00 21.38 418 VAL B CA 1
ATOM 5701 C C . VAL B 1 392 ? 31.244 23.475 32.632 1.00 24.74 418 VAL B C 1
ATOM 5702 O O . VAL B 1 392 ? 30.280 22.735 32.867 1.00 22.56 418 VAL B O 1
ATOM 5706 N N . LYS B 1 393 ? 32.441 23.015 32.267 1.00 21.79 419 LYS B N 1
ATOM 5707 C CA . LYS B 1 393 ? 32.723 21.598 32.086 1.00 20.92 419 LYS B CA 1
ATOM 5708 C C . LYS B 1 393 ? 33.523 21.094 33.281 1.00 22.61 419 LYS B C 1
ATOM 5709 O O . LYS B 1 393 ? 34.569 21.659 33.604 1.00 23.01 419 LYS B O 1
ATOM 5715 N N . VAL B 1 394 ? 33.029 20.037 33.943 1.00 20.34 420 VAL B N 1
ATOM 5716 C CA . VAL B 1 394 ? 33.673 19.535 35.149 1.00 20.41 420 VAL B CA 1
ATOM 5717 C C . VAL B 1 394 ? 33.928 18.030 35.054 1.00 23.69 420 VAL B C 1
ATOM 5718 O O . VAL B 1 394 ? 33.285 17.298 34.299 1.00 24.58 420 VAL B O 1
ATOM 5722 N N . LEU B 1 395 ? 34.915 17.588 35.819 1.00 24.22 421 LEU B N 1
ATOM 5723 C CA . LEU B 1 395 ? 35.144 16.182 36.117 1.00 22.06 421 LEU B CA 1
ATOM 5724 C C . LEU B 1 395 ? 34.536 15.900 37.486 1.00 28.76 421 LEU B C 1
ATOM 5725 O O . LEU B 1 395 ? 34.913 16.539 38.480 1.00 28.15 421 LEU B O 1
ATOM 5730 N N . ARG B 1 396 ? 33.576 14.977 37.532 1.00 28.78 422 ARG B N 1
ATOM 5731 C CA . ARG B 1 396 ? 32.902 14.582 38.763 1.00 28.33 422 ARG B CA 1
ATOM 5732 C C . ARG B 1 396 ? 32.867 13.067 38.829 1.00 36.42 422 ARG B C 1
ATOM 5733 O O . ARG B 1 396 ? 32.408 12.418 37.884 1.00 29.54 422 ARG B O 1
ATOM 5741 N N . ASN B 1 397 ? 33.332 12.515 39.952 1.00 41.34 423 ASN B N 1
ATOM 5742 C CA . ASN B 1 397 ? 33.437 11.071 40.138 1.00 39.16 423 ASN B CA 1
ATOM 5743 C C . ASN B 1 397 ? 34.004 10.443 38.879 1.00 38.91 423 ASN B C 1
ATOM 5744 O O . ASN B 1 397 ? 33.472 9.446 38.383 1.00 41.21 423 ASN B O 1
ATOM 5749 N N . LYS B 1 398 ? 35.043 11.064 38.323 1.00 36.40 424 LYS B N 1
ATOM 5750 C CA . LYS B 1 398 ? 35.793 10.586 37.165 1.00 35.88 424 LYS B CA 1
ATOM 5751 C C . LYS B 1 398 ? 35.027 10.651 35.848 1.00 36.86 424 LYS B C 1
ATOM 5752 O O . LYS B 1 398 ? 35.503 10.104 34.850 1.00 41.37 424 LYS B O 1
ATOM 5756 N N . GLU B 1 399 ? 33.874 11.315 35.797 1.00 38.17 425 GLU B N 1
ATOM 5757 C CA . GLU B 1 399 ? 33.142 11.503 34.550 1.00 35.96 425 GLU B CA 1
ATOM 5758 C C . GLU B 1 399 ? 33.068 12.980 34.175 1.00 35.12 425 GLU B C 1
ATOM 5759 O O . GLU B 1 399 ? 32.963 13.856 35.044 1.00 30.04 425 GLU B O 1
ATOM 5765 N N . ILE B 1 400 ? 33.088 13.251 32.870 1.00 29.19 426 ILE B N 1
ATOM 5766 C CA . ILE B 1 400 ? 32.966 14.616 32.373 1.00 27.01 426 ILE B CA 1
ATOM 5767 C C . ILE B 1 400 ? 31.502 15.020 32.332 1.00 28.17 426 ILE B C 1
ATOM 5768 O O . ILE B 1 400 ? 30.683 14.367 31.674 1.00 29.65 426 ILE B O 1
ATOM 5773 N N . LEU B 1 401 ? 31.175 16.127 32.990 1.00 21.72 427 LEU B N 1
ATOM 5774 C CA . LEU B 1 401 ? 29.845 16.719 32.920 1.00 24.71 427 LEU B CA 1
ATOM 5775 C C . LEU B 1 401 ? 29.949 18.166 32.462 1.00 23.38 427 LEU B C 1
ATOM 5776 O O . LEU B 1 401 ? 30.890 18.884 32.825 1.00 22.92 427 LEU B O 1
ATOM 5781 N N . GLU B 1 402 ? 28.957 18.622 31.711 1.00 20.36 428 GLU B N 1
ATOM 5782 C CA . GLU B 1 402 ? 28.946 20.014 31.283 1.00 25.25 428 GLU B CA 1
ATOM 5783 C C . GLU B 1 402 ? 27.605 20.659 31.601 1.00 22.03 428 GLU B C 1
ATOM 5784 O O . GLU B 1 402 ? 26.564 20.179 31.154 1.00 27.34 428 GLU B O 1
ATOM 5790 N N . PHE B 1 403 ? 27.631 21.754 32.356 1.00 24.03 429 PHE B N 1
ATOM 5791 C CA . PHE B 1 403 ? 26.427 22.447 32.805 1.00 25.03 429 PHE B CA 1
ATOM 5792 C C . PHE B 1 403 ? 26.310 23.825 32.165 1.00 29.02 429 PHE B C 1
ATOM 5793 O O . PHE B 1 403 ? 27.309 24.539 32.025 1.00 28.49 429 PHE B O 1
ATOM 5801 N N . ASN B 1 404 ? 25.078 24.196 31.801 1.00 27.27 430 ASN B N 1
ATOM 5802 C CA . ASN B 1 404 ? 24.734 25.553 31.387 1.00 26.02 430 ASN B CA 1
ATOM 5803 C C . ASN B 1 404 ? 24.299 26.339 32.612 1.00 26.73 430 ASN B C 1
ATOM 5804 O O . ASN B 1 404 ? 23.268 26.027 33.213 1.00 30.15 430 ASN B O 1
ATOM 5809 N N . ILE B 1 405 ? 25.051 27.370 32.962 1.00 23.87 431 ILE B N 1
ATOM 5810 C CA . ILE B 1 405 ? 24.861 28.067 34.228 1.00 28.83 431 ILE B CA 1
ATOM 5811 C C . ILE B 1 405 ? 24.598 29.538 33.949 1.00 33.06 431 ILE B C 1
ATOM 5812 O O . ILE B 1 405 ? 25.365 30.191 33.227 1.00 35.04 431 ILE B O 1
ATOM 5817 N N . LYS B 1 406 ? 23.498 30.044 34.491 1.00 31.20 432 LYS B N 1
ATOM 5818 C CA . LYS B 1 406 ? 23.112 31.435 34.325 1.00 32.47 432 LYS B CA 1
ATOM 5819 C C . LYS B 1 406 ? 23.795 32.258 35.410 1.00 33.02 432 LYS B C 1
ATOM 5820 O O . LYS B 1 406 ? 23.589 32.013 36.599 1.00 40.64 432 LYS B O 1
ATOM 5824 N N . LEU B 1 407 ? 24.592 33.240 35.000 1.00 35.03 433 LEU B N 1
ATOM 5825 C CA . LEU B 1 407 ? 25.475 33.944 35.920 1.00 34.86 433 LEU B CA 1
ATOM 5826 C C . LEU B 1 407 ? 24.726 34.996 36.729 1.00 34.94 433 LEU B C 1
ATOM 5827 O O . LEU B 1 407 ? 23.826 35.675 36.222 1.00 32.52 433 LEU B O 1
ATOM 5832 N N . ALA B 1 408 ? 25.141 35.162 37.978 1.00 31.41 434 ALA B N 1
ATOM 5833 C CA . ALA B 1 408 ? 24.489 36.063 38.913 1.00 37.69 434 ALA B CA 1
ATOM 5834 C C . ALA B 1 408 ? 25.535 36.879 39.657 1.00 38.74 434 ALA B C 1
ATOM 5835 O O . ALA B 1 408 ? 26.735 36.573 39.638 1.00 41.25 434 ALA B O 1
ATOM 5837 N N . ILE B 1 409 ? 25.065 37.939 40.304 1.00 38.61 435 ILE B N 1
ATOM 5838 C CA . ILE B 1 409 ? 25.928 38.781 41.128 1.00 44.18 435 ILE B CA 1
ATOM 5839 C C . ILE B 1 409 ? 26.171 38.099 42.472 1.00 40.36 435 ILE B C 1
ATOM 5840 O O . ILE B 1 409 ? 25.331 37.344 42.977 1.00 38.81 435 ILE B O 1
ATOM 5845 N N . HIS B 1 410 ? 27.344 38.359 43.048 1.00 44.00 436 HIS B N 1
ATOM 5846 C CA . HIS B 1 410 ? 27.724 37.756 44.320 1.00 47.86 436 HIS B CA 1
ATOM 5847 C C . HIS B 1 410 ? 26.951 38.362 45.489 1.00 40.88 436 HIS B C 1
ATOM 5848 O O . HIS B 1 410 ? 26.844 39.582 45.601 1.00 47.53 436 HIS B O 1
ATOM 5855 N N . LYS B 1 411 ? 26.433 37.501 46.371 1.00 43.59 437 LYS B N 1
ATOM 5856 C CA . LYS B 1 411 ? 25.821 37.900 47.643 1.00 43.88 437 LYS B CA 1
ATOM 5857 C C . LYS B 1 411 ? 26.809 37.649 48.790 1.00 36.28 437 LYS B C 1
ATOM 5858 O O . LYS B 1 411 ? 27.027 36.499 49.184 1.00 34.50 437 LYS B O 1
ATOM 5864 N N . ARG B 1 412 ? 27.394 38.720 49.333 1.00 34.89 438 ARG B N 1
ATOM 5865 C CA . ARG B 1 412 ? 28.354 38.628 50.436 1.00 33.89 438 ARG B CA 1
ATOM 5866 C C . ARG B 1 412 ? 27.648 38.745 51.793 1.00 29.67 438 ARG B C 1
ATOM 5867 O O . ARG B 1 412 ? 26.740 39.561 51.952 1.00 28.00 438 ARG B O 1
ATOM 5871 N N . LEU B 1 413 ? 28.069 37.929 52.776 1.00 26.39 439 LEU B N 1
ATOM 5872 C CA . LEU B 1 413 ? 27.451 37.998 54.107 1.00 30.55 439 LEU B CA 1
ATOM 5873 C C . LEU B 1 413 ? 27.644 39.376 54.728 1.00 26.67 439 LEU B C 1
ATOM 5874 O O . LEU B 1 413 ? 26.692 39.986 55.238 1.00 23.94 439 LEU B O 1
ATOM 5879 N N . ILE B 1 414 ? 28.876 39.871 54.689 1.00 24.24 440 ILE B N 1
ATOM 5880 C CA . ILE B 1 414 ? 29.264 41.206 55.120 1.00 24.29 440 ILE B CA 1
ATOM 5881 C C . ILE B 1 414 ? 29.483 42.043 53.863 1.00 26.58 440 ILE B C 1
ATOM 5882 O O . ILE B 1 414 ? 30.585 42.036 53.290 1.00 26.79 440 ILE B O 1
ATOM 588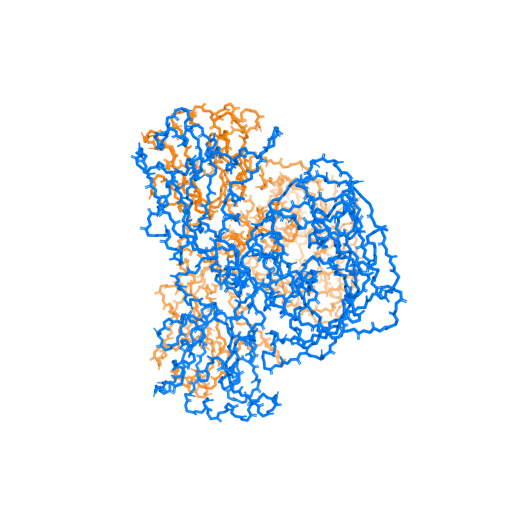7 N N . PRO B 1 415 ? 28.464 42.758 53.390 1.00 27.26 441 PRO B N 1
ATOM 5888 C CA . PRO B 1 415 ? 28.544 43.370 52.055 1.00 30.13 441 PRO B CA 1
ATOM 5889 C C . PRO B 1 415 ? 29.654 44.404 51.969 1.00 29.88 441 PRO B C 1
ATOM 5890 O O . PRO B 1 415 ? 29.846 45.207 52.883 1.00 28.32 441 PRO B O 1
ATOM 5894 N N . ALA B 1 416 ? 30.363 44.398 50.836 1.00 34.34 442 ALA B N 1
ATOM 5895 C CA . ALA B 1 416 ? 31.478 45.321 50.623 1.00 34.00 442 ALA B CA 1
ATOM 5896 C C . ALA B 1 416 ? 31.013 46.763 50.570 1.00 34.44 442 ALA B C 1
ATOM 5897 O O . ALA B 1 416 ? 31.790 47.684 50.851 1.00 36.68 442 ALA B O 1
ATOM 5899 N N . HIS B 1 417 ? 29.764 46.973 50.209 1.00 32.01 443 HIS B N 1
ATOM 5900 C CA . HIS B 1 417 ? 29.145 48.284 50.196 1.00 38.62 443 HIS B CA 1
ATOM 5901 C C . HIS B 1 417 ? 27.659 48.007 50.147 1.00 43.53 443 HIS B C 1
ATOM 5902 O O . HIS B 1 417 ? 27.239 46.853 50.040 1.00 39.79 443 HIS B O 1
ATOM 5909 N N . ILE B 1 418 ? 26.860 49.060 50.201 1.00 47.77 444 ILE B N 1
ATOM 5910 C CA . ILE B 1 418 ? 25.423 48.837 50.173 1.00 54.42 444 ILE B CA 1
ATOM 5911 C C . ILE B 1 418 ? 24.776 49.747 49.135 1.00 55.53 444 ILE B C 1
ATOM 5912 O O . ILE B 1 418 ? 23.594 50.101 49.247 1.00 54.72 444 ILE B O 1
ATOM 5917 N N . SER B 1 419 ? 25.561 50.140 48.128 1.00 52.02 445 SER B N 1
ATOM 5918 C CA . SER B 1 419 ? 25.027 50.688 46.879 1.00 59.68 445 SER B CA 1
ATOM 5919 C C . SER B 1 419 ? 24.294 52.008 47.097 1.00 57.97 445 SER B C 1
ATOM 5920 O O . SER B 1 419 ? 23.255 52.270 46.487 1.00 51.14 445 SER B O 1
ATOM 5923 N N . GLY B 1 420 ? 24.834 52.847 47.978 1.00 64.31 446 GLY B N 1
ATOM 5924 C CA . GLY B 1 420 ? 24.168 54.086 48.329 1.00 52.22 446 GLY B CA 1
ATOM 5925 C C . GLY B 1 420 ? 22.919 53.936 49.172 1.00 53.62 446 GLY B C 1
ATOM 5926 O O . GLY B 1 420 ? 22.309 54.954 49.529 1.00 52.67 446 GLY B O 1
ATOM 5927 N N . LYS B 1 421 ? 22.504 52.708 49.496 1.00 48.83 447 LYS B N 1
ATOM 5928 C CA . LYS B 1 421 ? 21.365 52.533 50.377 1.00 47.65 447 LYS B CA 1
ATOM 5929 C C . LYS B 1 421 ? 21.712 53.024 51.787 1.00 42.27 447 LYS B C 1
ATOM 5930 O O . LYS B 1 421 ? 22.873 52.998 52.200 1.00 43.21 447 LYS B O 1
ATOM 5933 N N . PRO B 1 422 ? 20.726 53.510 52.535 1.00 38.40 448 PRO B N 1
ATOM 5934 C CA . PRO B 1 422 ? 20.985 53.861 53.924 1.00 37.70 448 PRO B CA 1
ATOM 5935 C C . PRO B 1 422 ? 21.271 52.614 54.735 1.00 38.96 448 PRO B C 1
ATOM 5936 O O . PRO B 1 422 ? 20.724 51.533 54.450 1.00 36.22 448 PRO B O 1
ATOM 5940 N N . PRO B 1 423 ? 22.135 52.702 55.752 1.00 35.12 449 PRO B N 1
ATOM 5941 C CA . PRO B 1 423 ? 22.293 51.584 56.688 1.00 31.03 449 PRO B CA 1
ATOM 5942 C C . PRO B 1 423 ? 21.022 51.382 57.490 1.00 27.44 449 PRO B C 1
ATOM 5943 O O . PRO B 1 423 ? 20.265 52.320 57.737 1.00 32.53 449 PRO B O 1
ATOM 5947 N N . SER B 1 424 ? 20.778 50.140 57.887 1.00 27.96 450 SER B N 1
ATOM 5948 C CA . SER B 1 424 ? 19.604 49.816 58.680 1.00 27.79 450 SER B CA 1
ATOM 5949 C C . SER B 1 424 ? 19.963 49.756 60.155 1.00 26.28 450 SER B C 1
ATOM 5950 O O . SER B 1 424 ? 21.122 49.593 60.533 1.00 28.11 450 SER B O 1
ATOM 5953 N N . TYR B 1 425 ? 18.941 49.891 60.992 1.00 23.32 451 TYR B N 1
ATOM 5954 C CA . TYR B 1 425 ? 19.121 49.746 62.424 1.00 22.74 451 TYR B CA 1
ATOM 5955 C C . TYR B 1 425 ? 17.766 49.480 63.051 1.00 23.16 451 TYR B C 1
ATOM 5956 O O . TYR B 1 425 ? 16.717 49.845 62.507 1.00 22.82 451 TYR B O 1
ATOM 5965 N N . PHE B 1 426 ? 17.811 48.885 64.230 1.00 23.11 452 PHE B N 1
ATOM 5966 C CA . PHE B 1 426 ? 16.629 48.681 65.045 1.00 21.61 452 PHE B CA 1
ATOM 5967 C C . PHE B 1 426 ? 17.009 48.886 66.506 1.00 23.71 452 PHE B C 1
ATOM 5968 O O . PHE B 1 426 ? 18.040 48.382 66.966 1.00 21.83 452 PHE B O 1
ATOM 5976 N N . ILE B 1 427 ? 16.171 49.610 67.245 1.00 23.36 453 ILE B N 1
ATOM 5977 C CA . ILE B 1 427 ? 16.450 49.935 68.640 1.00 22.48 453 ILE B CA 1
ATOM 5978 C C . ILE B 1 427 ? 15.298 49.467 69.520 1.00 25.13 453 ILE B C 1
ATOM 5979 O O . ILE B 1 427 ? 14.130 49.750 69.231 1.00 25.42 453 ILE B O 1
ATOM 5984 N N . VAL B 1 428 ? 15.624 48.798 70.619 1.00 20.80 454 VAL B N 1
ATOM 5985 C CA . VAL B 1 428 ? 14.664 48.615 71.697 1.00 23.66 454 VAL B CA 1
ATOM 5986 C C . VAL B 1 428 ? 15.411 48.836 73.002 1.00 26.05 454 VAL B C 1
ATOM 5987 O O . VAL B 1 428 ? 16.535 48.340 73.175 1.00 22.61 454 VAL B O 1
ATOM 5991 N N . ALA B 1 429 ? 14.812 49.635 73.893 1.00 22.30 455 ALA B N 1
ATOM 5992 C CA . ALA B 1 429 ? 15.353 49.862 75.229 1.00 21.39 455 ALA B CA 1
ATOM 5993 C C . ALA B 1 429 ? 16.824 50.293 75.175 1.00 23.11 455 ALA B C 1
ATOM 5994 O O . ALA B 1 429 ? 17.615 49.980 76.073 1.00 22.20 455 ALA B O 1
ATOM 5996 N N . GLY B 1 430 ? 17.208 50.995 74.099 1.00 20.89 456 GLY B N 1
ATOM 5997 C CA . GLY B 1 430 ? 18.544 51.532 73.948 1.00 19.19 456 GLY B CA 1
ATOM 5998 C C . GLY B 1 430 ? 19.567 50.572 73.386 1.00 22.12 456 GLY B C 1
ATOM 5999 O O . GLY B 1 430 ? 20.726 50.974 73.195 1.00 23.29 456 GLY B O 1
ATOM 6000 N N . PHE B 1 431 ? 19.196 49.313 73.142 1.00 20.21 457 PHE B N 1
ATOM 6001 C CA . PHE B 1 431 ? 20.071 48.396 72.431 1.00 18.64 457 PHE B CA 1
ATOM 6002 C C . PHE B 1 431 ? 19.980 48.716 70.956 1.00 17.70 457 PHE B C 1
ATOM 6003 O O . PHE B 1 431 ? 18.905 48.602 70.373 1.00 20.31 457 PHE B O 1
ATOM 6011 N N . VAL B 1 432 ? 21.094 49.122 70.357 1.00 19.22 458 VAL B N 1
ATOM 6012 C CA . VAL B 1 432 ? 21.140 49.419 68.931 1.00 18.81 458 VAL B CA 1
ATOM 6013 C C . VAL B 1 432 ? 21.604 48.173 68.194 1.00 19.54 458 VAL B C 1
ATOM 6014 O O . VAL B 1 432 ? 22.728 47.702 68.396 1.00 18.18 458 VAL B O 1
ATOM 6018 N N . PHE B 1 433 ? 20.734 47.633 67.352 1.00 20.48 459 PHE B N 1
ATOM 6019 C CA . PHE B 1 433 ? 21.073 46.515 66.490 1.00 21.66 459 PHE B CA 1
ATOM 6020 C C . PHE B 1 433 ? 21.262 47.021 65.067 1.00 20.53 459 PHE B C 1
ATOM 6021 O O . PHE B 1 433 ? 20.495 47.858 64.583 1.00 20.31 459 PHE B O 1
ATOM 6029 N N . THR B 1 434 ? 22.283 46.507 64.403 1.00 19.30 460 THR B N 1
ATOM 6030 C CA . THR B 1 434 ? 22.544 46.850 63.017 1.00 20.14 460 THR B CA 1
ATOM 6031 C C . THR B 1 434 ? 23.191 45.634 62.369 1.00 22.11 460 THR B C 1
ATOM 6032 O O . THR B 1 434 ? 23.382 44.600 63.013 1.00 22.00 460 THR B O 1
ATOM 6036 N N . THR B 1 435 ? 23.507 45.736 61.082 1.00 21.65 461 THR B N 1
ATOM 6037 C CA . THR B 1 435 ? 24.138 44.633 60.379 1.00 22.41 461 THR B CA 1
ATOM 6038 C C . THR B 1 435 ? 25.600 44.962 60.099 1.00 23.79 461 THR B C 1
ATOM 6039 O O . THR B 1 435 ? 25.975 46.123 59.926 1.00 25.30 461 THR B O 1
ATOM 6043 N N . VAL B 1 436 ? 26.433 43.937 60.085 1.00 21.31 462 VAL B N 1
ATOM 6044 C CA . VAL B 1 436 ? 27.847 44.133 59.806 1.00 18.63 462 VAL B CA 1
ATOM 6045 C C . VAL B 1 436 ? 28.061 44.186 58.301 1.00 23.75 462 VAL B C 1
ATOM 6046 O O . VAL B 1 436 ? 27.630 43.292 57.558 1.00 23.84 462 VAL B O 1
ATOM 6050 N N . SER B 1 437 ? 28.689 45.266 57.846 1.00 22.42 463 SER B N 1
ATOM 6051 C CA . SER B 1 437 ? 29.130 45.424 56.474 1.00 24.45 463 SER B CA 1
ATOM 6052 C C . SER B 1 437 ? 30.522 46.029 56.534 1.00 26.26 463 SER B C 1
ATOM 6053 O O . SER B 1 437 ? 30.987 46.453 57.598 1.00 23.11 463 SER B O 1
ATOM 6056 N N . VAL B 1 438 ? 31.198 46.071 55.390 1.00 20.18 464 VAL B N 1
ATOM 6057 C CA . VAL B 1 438 ? 32.532 46.665 55.346 1.00 24.53 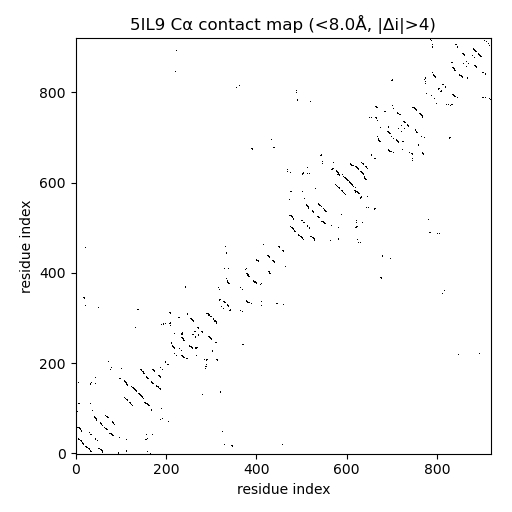464 VAL B CA 1
ATOM 6058 C C . VAL B 1 438 ? 32.487 48.150 55.698 1.00 22.25 464 VAL B C 1
ATOM 6059 O O . VAL B 1 438 ? 33.332 48.591 56.478 1.00 23.38 464 VAL B O 1
ATOM 6063 N N . PRO B 1 439 ? 31.546 48.958 55.197 1.00 19.58 465 PRO B N 1
ATOM 6064 C CA . PRO B 1 439 ? 31.517 50.359 55.644 1.00 28.34 465 PRO B CA 1
ATOM 6065 C C . PRO B 1 439 ? 31.276 50.502 57.132 1.00 24.09 465 PRO B C 1
ATOM 6066 O O . PRO B 1 439 ? 31.791 51.444 57.748 1.00 24.66 465 PRO B O 1
ATOM 6070 N N . TYR B 1 440 ? 30.507 49.595 57.733 1.00 24.00 466 TYR B N 1
ATOM 6071 C CA . TYR B 1 440 ? 30.345 49.626 59.181 1.00 21.47 466 TYR B CA 1
ATOM 6072 C C . TYR B 1 440 ? 31.659 49.294 59.874 1.00 21.19 466 TYR B C 1
ATOM 6073 O O . TYR B 1 440 ? 32.107 50.020 60.771 1.00 18.04 466 TYR B O 1
ATOM 6082 N N . LEU B 1 441 ? 32.302 48.204 59.465 1.00 22.47 467 LEU B N 1
ATOM 6083 C CA . LEU B 1 441 ? 33.579 47.853 60.080 1.00 25.08 467 LEU B CA 1
ATOM 6084 C C . LEU B 1 441 ? 34.593 48.988 59.930 1.00 26.13 467 LEU B C 1
ATOM 6085 O O . LEU B 1 441 ? 35.351 49.287 60.858 1.00 25.84 467 LEU B O 1
ATOM 6090 N N . ARG B 1 442 ? 34.614 49.644 58.772 1.00 23.34 468 ARG B N 1
ATOM 6091 C CA . ARG B 1 442 ? 35.613 50.680 58.575 1.00 27.34 468 ARG B CA 1
ATOM 6092 C C . ARG B 1 442 ? 35.279 51.914 59.396 1.00 25.12 468 ARG B C 1
ATOM 6093 O O . ARG B 1 442 ? 36.176 52.567 59.930 1.00 22.01 468 ARG B O 1
ATOM 6101 N N . SER B 1 443 ? 33.991 52.242 59.513 1.00 24.96 469 SER B N 1
ATOM 6102 C CA . SER B 1 443 ? 33.595 53.382 60.332 1.00 20.47 469 SER B CA 1
ATOM 6103 C C . SER B 1 443 ? 33.809 53.104 61.813 1.00 27.87 469 SER B C 1
ATOM 6104 O O . SER B 1 443 ? 34.131 54.022 62.575 1.00 28.06 469 SER B O 1
ATOM 6107 N N . GLU B 1 444 ? 33.659 51.844 62.236 1.00 27.16 470 GLU B N 1
ATOM 6108 C CA . GLU B 1 444 ? 33.865 51.502 63.641 1.00 25.33 470 GLU B CA 1
ATOM 6109 C C . GLU B 1 444 ? 35.340 51.401 64.003 1.00 23.51 470 GLU B C 1
ATOM 6110 O O . GLU B 1 444 ? 35.737 51.828 65.088 1.00 24.31 470 GLU B O 1
ATOM 6116 N N . TYR B 1 445 ? 36.163 50.798 63.142 1.00 24.48 471 TYR B N 1
ATOM 6117 C CA . TYR B 1 445 ? 37.539 50.468 63.504 1.00 25.46 471 TYR B CA 1
ATOM 6118 C C . TYR B 1 445 ? 38.593 51.158 62.643 1.00 31.71 471 TYR B C 1
ATOM 6119 O O . TYR B 1 445 ? 39.786 50.894 62.829 1.00 32.96 471 TYR B O 1
ATOM 6128 N N . GLY B 1 446 ? 38.202 52.038 61.718 1.00 32.86 472 GLY B N 1
ATOM 6129 C CA . GLY B 1 446 ? 39.174 52.781 60.940 1.00 31.97 472 GLY B CA 1
ATOM 6130 C C . GLY B 1 446 ? 39.784 51.986 59.795 1.00 35.48 472 GLY B C 1
ATOM 6131 O O . GLY B 1 446 ? 39.371 50.867 59.461 1.00 32.70 472 GLY B O 1
ATOM 6132 N N . LYS B 1 447 ? 40.817 52.594 59.195 1.00 43.54 473 LYS B N 1
ATOM 6133 C CA . LYS B 1 447 ? 41.390 52.075 57.952 1.00 42.70 473 LYS B CA 1
ATOM 6134 C C . LYS B 1 447 ? 41.905 50.649 58.105 1.00 36.21 473 LYS B C 1
ATOM 6135 O O . LYS B 1 447 ? 41.854 49.870 57.150 1.00 38.95 473 LYS B O 1
ATOM 6137 N N . GLU B 1 448 ? 42.396 50.283 59.288 1.00 38.22 474 GLU B N 1
ATOM 6138 C CA . GLU B 1 448 ? 42.975 48.962 59.504 1.00 41.30 474 GLU B CA 1
ATOM 6139 C C . GLU B 1 448 ? 41.992 47.992 60.161 1.00 42.05 474 GLU B C 1
ATOM 6140 O O . GLU B 1 448 ? 42.410 47.124 60.939 1.00 41.84 474 GLU B O 1
ATOM 6142 N N . TYR B 1 449 ? 40.690 48.119 59.850 1.00 38.81 475 TYR B N 1
ATOM 6143 C CA . TYR B 1 449 ? 39.681 47.259 60.464 1.00 35.12 475 TYR B CA 1
ATOM 6144 C C . TYR B 1 449 ? 40.018 45.784 60.284 1.00 36.35 475 TYR B C 1
ATOM 6145 O O . TYR B 1 449 ? 39.805 44.982 61.201 1.00 35.05 475 TYR B O 1
ATOM 6154 N N . GLU B 1 450 ? 40.607 45.419 59.144 1.00 39.59 476 GLU B N 1
ATOM 6155 C CA . GLU B 1 450 ? 41.026 44.040 58.914 1.00 36.81 476 GLU B CA 1
ATOM 6156 C C . GLU B 1 450 ? 42.046 43.528 59.926 1.00 39.51 476 GLU B C 1
ATOM 6157 O O . GLU B 1 450 ? 42.371 42.335 59.890 1.00 41.28 476 GLU B O 1
ATOM 6163 N N . PHE B 1 451 ? 42.541 44.374 60.833 1.00 38.72 477 PHE B N 1
ATOM 6164 C CA . PHE B 1 451 ? 43.344 43.911 61.956 1.00 40.56 477 PHE B CA 1
ATOM 6165 C C . PHE B 1 451 ? 42.806 44.313 63.314 1.00 40.36 477 PHE B C 1
ATOM 6166 O O . PHE B 1 451 ? 43.125 43.643 64.306 1.00 43.09 477 PHE B O 1
ATOM 6174 N N . ASP B 1 452 ? 42.003 45.369 63.395 1.00 34.89 478 ASP B N 1
ATOM 6175 C CA . ASP B 1 452 ? 41.566 45.901 64.677 1.00 36.39 478 ASP B CA 1
ATOM 6176 C C . ASP B 1 452 ? 40.172 45.444 65.080 1.00 34.98 478 ASP B C 1
ATOM 6177 O O . ASP B 1 452 ? 39.842 45.489 66.270 1.00 32.71 478 ASP B O 1
ATOM 6182 N N . ALA B 1 453 ? 39.349 45.012 64.129 1.00 31.25 479 ALA B N 1
ATOM 6183 C CA . ALA B 1 453 ? 38.009 44.558 64.454 1.00 31.20 479 ALA B CA 1
ATOM 6184 C C . ALA B 1 453 ? 38.055 43.273 65.304 1.00 25.11 479 ALA B C 1
ATOM 6185 O O . ALA B 1 453 ? 39.052 42.549 65.309 1.00 22.68 479 ALA B O 1
ATOM 6187 N N . PRO B 1 454 ? 36.988 42.974 66.037 1.00 24.59 480 PRO B N 1
ATOM 6188 C CA . PRO B 1 454 ? 36.952 41.715 66.800 1.00 23.85 480 PRO B CA 1
ATOM 6189 C C . PRO B 1 454 ? 37.153 40.503 65.901 1.00 21.87 480 PRO B C 1
ATOM 6190 O O . PRO B 1 454 ? 36.546 40.390 64.838 1.00 20.82 480 PRO B O 1
ATOM 6194 N N . VAL B 1 455 ? 37.991 39.577 66.369 1.00 19.33 481 VAL B N 1
ATOM 6195 C CA . VAL B 1 455 ? 38.303 38.357 65.630 1.00 21.72 481 VAL B CA 1
ATOM 6196 C C . VAL B 1 455 ? 37.039 37.595 65.221 1.00 20.98 481 VAL B C 1
ATOM 6197 O O . VAL B 1 455 ? 36.983 37.025 64.133 1.00 23.83 481 VAL B O 1
ATOM 6201 N N . LYS B 1 456 ? 35.997 37.590 66.059 1.00 21.84 482 LYS B N 1
ATOM 6202 C CA . LYS B 1 456 ? 34.755 36.913 65.663 1.00 21.42 482 LYS B CA 1
ATOM 6203 C C . LYS B 1 456 ? 34.199 37.492 64.370 1.00 20.72 482 LYS B C 1
ATOM 6204 O O . LYS B 1 456 ? 33.768 36.748 63.483 1.00 21.41 482 LYS B O 1
ATOM 6210 N N . LEU B 1 457 ? 34.186 38.822 64.251 1.00 21.75 483 LEU B N 1
ATOM 6211 C CA . LEU B 1 457 ? 33.707 39.454 63.026 1.00 20.91 483 LEU B CA 1
ATOM 6212 C C . LEU B 1 457 ? 34.705 39.293 61.880 1.00 21.23 483 LEU B C 1
ATOM 6213 O O . LEU B 1 457 ? 34.302 39.140 60.716 1.00 20.77 483 LEU B O 1
ATOM 6218 N N . LEU B 1 458 ? 36.002 39.314 62.184 1.00 19.83 484 LEU B N 1
ATOM 6219 C CA . LEU B 1 458 ? 36.999 39.112 61.137 1.00 21.12 484 LEU B CA 1
ATOM 6220 C C . LEU B 1 458 ? 36.876 37.724 60.517 1.00 26.38 484 LEU B C 1
ATOM 6221 O O . LEU B 1 458 ? 36.983 37.567 59.290 1.00 23.65 484 LEU B O 1
ATOM 6226 N N . GLU B 1 459 ? 36.651 36.703 61.349 1.00 23.43 485 GLU B N 1
ATOM 6227 C CA . GLU B 1 459 ? 36.433 35.361 60.824 1.00 25.34 485 GLU B CA 1
ATOM 6228 C C . GLU B 1 459 ? 35.269 35.344 59.851 1.00 23.43 485 GLU B C 1
ATOM 6229 O O . GLU B 1 459 ? 35.374 34.787 58.754 1.00 23.51 485 GLU B O 1
ATOM 6235 N N . LYS B 1 460 ? 34.134 35.931 60.243 1.00 23.79 486 LYS B N 1
ATOM 6236 C CA . LYS B 1 460 ? 32.986 35.950 59.344 1.00 23.45 486 LYS B CA 1
ATOM 6237 C C . LYS B 1 460 ? 33.315 36.729 58.081 1.00 22.10 486 LYS B C 1
ATOM 6238 O O . LYS B 1 460 ? 32.990 36.295 56.972 1.00 23.77 486 LYS B O 1
ATOM 6244 N N . HIS B 1 461 ? 33.994 37.866 58.237 1.00 20.77 487 HIS B N 1
ATOM 6245 C CA . HIS B 1 461 ? 34.339 38.715 57.098 1.00 24.19 487 HIS B CA 1
ATOM 6246 C C . HIS B 1 461 ? 35.219 37.975 56.098 1.00 23.83 487 HIS B C 1
ATOM 6247 O O . HIS B 1 461 ? 34.983 38.035 54.887 1.00 20.96 487 HIS B O 1
ATOM 6254 N N . LEU B 1 462 ? 36.229 37.258 56.585 1.00 21.78 488 LEU B N 1
ATOM 6255 C CA . LEU B 1 462 ? 37.176 36.616 55.680 1.00 24.82 488 LEU B CA 1
ATOM 6256 C C . LEU B 1 462 ? 36.675 35.276 55.156 1.00 23.25 488 LEU B C 1
ATOM 6257 O O . LEU B 1 462 ? 37.034 34.891 54.040 1.00 23.81 488 LEU B O 1
ATOM 6262 N N . HIS B 1 463 ? 35.860 34.555 55.926 1.00 18.11 489 HIS B N 1
ATOM 6263 C CA . HIS B 1 463 ? 35.666 33.137 55.670 1.00 24.97 489 HIS B CA 1
ATOM 6264 C C . HIS B 1 463 ? 34.223 32.658 55.607 1.00 24.79 489 HIS B C 1
ATOM 6265 O O . HIS B 1 463 ? 33.998 31.544 55.127 1.00 22.84 489 HIS B O 1
ATOM 6272 N N . ALA B 1 464 ? 33.246 33.439 56.042 1.00 19.28 490 ALA B N 1
ATOM 6273 C CA . ALA B 1 464 ? 31.887 32.929 56.123 1.00 25.13 490 ALA B CA 1
ATOM 6274 C C . ALA B 1 464 ? 31.145 33.192 54.824 1.00 25.57 490 ALA B C 1
ATOM 6275 O O . ALA B 1 464 ? 31.358 34.214 54.167 1.00 27.97 490 ALA B O 1
ATOM 6277 N N . MET B 1 465 ? 30.284 32.258 54.443 1.00 25.61 491 MET B N 1
ATOM 6278 C CA . MET B 1 465 ? 29.394 32.460 53.310 1.00 24.28 491 MET B CA 1
ATOM 6279 C C . MET B 1 465 ? 27.968 32.614 53.809 1.00 21.39 491 MET B C 1
ATOM 6280 O O . MET B 1 465 ? 27.581 31.985 54.797 1.00 25.30 491 MET B O 1
ATOM 6285 N N . ALA B 1 466 ? 27.197 33.466 53.143 1.00 23.21 492 ALA B N 1
ATOM 6286 C CA . ALA B 1 466 ? 25.771 33.546 53.443 1.00 25.50 492 ALA B CA 1
ATOM 6287 C C . ALA B 1 466 ? 25.112 32.205 53.149 1.00 26.82 492 ALA B C 1
ATOM 6288 O O . ALA B 1 466 ? 25.303 31.637 52.072 1.00 25.65 492 ALA B O 1
ATOM 6290 N N . GLN B 1 467 ? 24.354 31.690 54.120 1.00 32.60 493 GLN B N 1
ATOM 6291 C CA . GLN B 1 467 ? 23.648 30.420 53.982 1.00 32.20 493 GLN B CA 1
ATOM 6292 C C . GLN B 1 467 ? 22.258 30.574 53.377 1.00 34.54 493 GLN B C 1
ATOM 6293 O O . GLN B 1 467 ? 21.675 29.571 52.956 1.00 37.71 493 GLN B O 1
ATOM 6299 N N . SER B 1 468 ? 21.721 31.794 53.325 1.00 36.91 494 SER B N 1
ATOM 6300 C CA . SER B 1 468 ? 20.475 32.099 52.628 1.00 31.14 494 SER B CA 1
ATOM 6301 C C . SER B 1 468 ? 20.578 33.518 52.104 1.00 36.19 494 SER B C 1
ATOM 6302 O O . SER B 1 468 ? 21.455 34.285 52.511 1.00 32.92 494 SER B O 1
ATOM 6305 N N . VAL B 1 469 ? 19.691 33.854 51.166 1.00 31.35 495 VAL B N 1
ATOM 6306 C CA . VAL B 1 469 ? 19.819 35.120 50.453 1.00 30.67 495 VAL B CA 1
ATOM 6307 C C . VAL B 1 469 ? 19.534 36.306 51.362 1.00 35.72 495 VAL B C 1
ATOM 6308 O O . VAL B 1 469 ? 19.996 37.427 51.101 1.00 34.82 495 VAL B O 1
ATOM 6312 N N . ASP B 1 470 ? 18.786 36.087 52.434 1.00 29.06 496 ASP B N 1
ATOM 6313 C CA . ASP B 1 470 ? 18.418 37.155 53.343 1.00 32.72 496 ASP B CA 1
ATOM 6314 C C . ASP B 1 470 ? 19.250 37.148 54.620 1.00 28.40 496 ASP B C 1
ATOM 6315 O O . ASP B 1 470 ? 18.927 37.888 55.550 1.00 32.18 496 ASP B O 1
ATOM 6317 N N . GLU B 1 471 ? 20.290 36.318 54.705 1.00 25.55 497 GLU B N 1
ATOM 6318 C CA . GLU B 1 471 ? 21.051 36.230 55.945 1.00 28.75 497 GLU B CA 1
ATOM 6319 C C . GLU B 1 471 ? 21.868 37.504 56.133 1.00 26.09 497 GLU B C 1
ATOM 6320 O O . GLU B 1 471 ? 22.492 38.007 55.198 1.00 28.49 497 GLU B O 1
ATOM 6326 N N . GLN B 1 472 ? 21.825 38.051 57.330 1.00 27.07 498 GLN B N 1
ATOM 6327 C CA . GLN B 1 472 ? 22.680 39.167 57.686 1.00 24.41 498 GLN B CA 1
ATOM 6328 C C . GLN B 1 472 ? 23.350 38.835 58.998 1.00 22.16 498 GLN B C 1
ATOM 6329 O O . GLN B 1 472 ? 22.822 38.055 59.792 1.00 21.50 498 GLN B O 1
ATOM 6335 N N . LEU B 1 473 ? 24.528 39.406 59.204 1.00 19.84 499 LEU B N 1
ATOM 6336 C CA . LEU B 1 473 ? 25.215 39.294 60.478 1.00 20.81 499 LEU B CA 1
ATOM 6337 C C . LEU B 1 473 ? 24.735 40.464 61.339 1.00 19.03 499 LEU B C 1
ATOM 6338 O O . LEU B 1 473 ? 25.047 41.621 61.052 1.00 22.02 499 LEU B O 1
ATOM 6343 N N . VAL B 1 474 ? 23.929 40.170 62.353 1.00 17.92 500 VAL B N 1
ATOM 6344 C CA . VAL B 1 474 ? 23.324 41.186 63.217 1.00 16.75 500 VAL B CA 1
ATOM 6345 C C . VAL B 1 474 ? 24.148 41.324 64.490 1.00 18.66 500 VAL B C 1
ATOM 6346 O O . VAL B 1 474 ? 24.461 40.325 65.149 1.00 18.19 500 VAL B O 1
ATOM 6350 N N . VAL B 1 475 ? 24.474 42.560 64.864 1.00 19.88 501 VAL B N 1
ATOM 6351 C CA . VAL B 1 475 ? 25.176 42.806 66.116 1.00 16.98 501 VAL B CA 1
ATOM 6352 C C . VAL B 1 475 ? 24.374 43.760 66.981 1.00 19.67 501 VAL B C 1
ATOM 6353 O O . VAL B 1 475 ? 23.614 44.593 66.479 1.00 20.20 501 VAL B O 1
ATOM 6357 N N . VAL B 1 476 ? 24.560 43.644 68.296 1.00 18.26 502 VAL B N 1
ATOM 6358 C CA . VAL B 1 476 ? 24.386 44.798 69.169 1.00 15.28 502 VAL B CA 1
ATOM 6359 C C . VAL B 1 476 ? 25.533 45.741 68.852 1.00 17.85 502 VAL B C 1
ATOM 6360 O O . VAL B 1 476 ? 26.697 45.408 69.091 1.00 15.59 502 VAL B O 1
ATOM 6364 N N . SER B 1 477 ? 25.217 46.896 68.268 1.00 18.17 503 SER B N 1
ATOM 6365 C CA . SER B 1 477 ? 26.261 47.852 67.929 1.00 18.03 503 SER B CA 1
ATOM 6366 C C . SER B 1 477 ? 26.765 48.544 69.179 1.00 18.58 503 SER B C 1
ATOM 6367 O O . SER B 1 477 ? 27.976 48.641 69.414 1.00 20.83 503 SER B O 1
ATOM 6370 N N . GLN B 1 478 ? 25.841 49.000 70.007 1.00 17.26 504 GLN B N 1
ATOM 6371 C CA . GLN B 1 478 ? 26.160 49.675 71.252 1.00 20.92 504 GLN B CA 1
ATOM 6372 C C . GLN B 1 478 ? 24.876 49.699 72.060 1.00 18.16 504 GLN B C 1
ATOM 6373 O O . GLN B 1 478 ? 23.799 49.352 71.558 1.00 18.02 504 GLN B O 1
ATOM 6379 N N . VAL B 1 479 ? 24.998 50.143 73.307 1.00 17.42 505 VAL B N 1
ATOM 6380 C CA . VAL B 1 479 ? 23.870 50.274 74.215 1.00 18.36 505 VAL B CA 1
ATOM 6381 C C . VAL B 1 479 ? 23.785 51.733 74.655 1.00 22.11 505 VAL B C 1
ATOM 6382 O O . VAL B 1 479 ? 24.704 52.244 75.303 1.00 20.74 505 VAL B O 1
ATOM 6386 N N . LEU B 1 480 ? 22.706 52.421 74.284 1.00 23.48 506 LEU B N 1
ATOM 6387 C CA . LEU B 1 480 ? 22.523 53.805 74.740 1.00 22.45 506 LEU B CA 1
ATOM 6388 C C . LEU B 1 480 ? 22.078 53.783 76.204 1.00 23.10 506 LEU B C 1
ATOM 6389 O O . LEU B 1 480 ? 20.960 53.363 76.518 1.00 22.78 506 LEU B O 1
ATOM 6394 N N . VAL B 1 481 ? 22.947 54.243 77.104 1.00 21.72 507 VAL B N 1
ATOM 6395 C CA . VAL B 1 481 ? 22.790 53.937 78.520 1.00 23.52 507 VAL B CA 1
ATOM 6396 C C . VAL B 1 481 ? 21.534 54.595 79.077 1.00 28.34 507 VAL B C 1
ATOM 6397 O O . VAL B 1 481 ? 21.206 55.748 78.760 1.00 28.38 507 VAL B O 1
ATOM 6401 N N . SER B 1 482 ? 20.840 53.858 79.936 1.00 29.49 508 SER B N 1
ATOM 6402 C CA . SER B 1 482 ? 19.580 54.250 80.547 1.00 24.02 508 SER B CA 1
ATOM 6403 C C . SER B 1 482 ? 19.307 53.259 81.667 1.00 28.63 508 SER B C 1
ATOM 6404 O O . SER B 1 482 ? 19.905 52.177 81.703 1.00 27.52 508 SER B O 1
ATOM 6407 N N . ASP B 1 483 ? 18.397 53.633 82.576 1.00 27.29 509 ASP B N 1
ATOM 6408 C CA . ASP B 1 483 ? 18.087 52.770 83.715 1.00 31.52 509 ASP B CA 1
ATOM 6409 C C . ASP B 1 483 ? 17.679 51.383 83.250 1.00 29.20 509 ASP B C 1
ATOM 6410 O O . ASP B 1 483 ? 18.109 50.381 83.822 1.00 28.37 509 ASP B O 1
ATOM 6415 N N . ILE B 1 484 ? 16.867 51.305 82.197 1.00 24.83 510 ILE B N 1
ATOM 6416 C CA . ILE B 1 484 ? 16.348 50.018 81.743 1.00 25.49 510 ILE B CA 1
ATOM 6417 C C . ILE B 1 484 ? 17.477 49.047 81.401 1.00 30.93 510 ILE B C 1
ATOM 6418 O O . ILE B 1 484 ? 17.289 47.822 81.472 1.00 25.92 510 ILE B O 1
ATOM 6423 N N . ASN B 1 485 ? 18.662 49.555 81.020 1.00 24.31 511 ASN B N 1
ATOM 6424 C CA . ASN B 1 485 ? 19.720 48.668 80.541 1.00 25.02 511 ASN B CA 1
ATOM 6425 C C . ASN B 1 485 ? 20.971 48.708 81.411 1.00 23.85 511 ASN B C 1
ATOM 6426 O O . ASN B 1 485 ? 22.046 48.302 80.957 1.00 22.90 511 ASN B O 1
ATOM 6431 N N . ILE B 1 486 ? 20.829 49.152 82.667 1.00 26.49 512 ILE B N 1
ATOM 6432 C CA . ILE B 1 486 ? 21.905 49.045 83.648 1.00 24.99 512 ILE B CA 1
ATOM 6433 C C . ILE B 1 486 ? 22.561 47.680 83.613 1.00 25.86 512 ILE B C 1
ATOM 6434 O O . ILE B 1 486 ? 21.895 46.640 83.710 1.00 23.89 512 ILE B O 1
ATOM 6439 N N . GLY B 1 487 ? 23.887 47.684 83.571 1.00 24.14 513 GLY B N 1
ATOM 6440 C CA . GLY B 1 487 ? 24.627 46.449 83.627 1.00 22.65 513 GLY B CA 1
ATOM 6441 C C . GLY B 1 487 ? 24.936 45.862 82.279 1.00 24.52 513 GLY B C 1
ATOM 6442 O O . GLY B 1 487 ? 25.611 44.831 82.209 1.00 24.57 513 GLY B O 1
ATOM 6443 N N . TYR B 1 488 ? 24.452 46.483 81.204 1.00 27.99 514 TYR B N 1
ATOM 6444 C CA . TYR B 1 488 ? 24.712 46.029 79.847 1.00 26.29 514 TYR B CA 1
ATOM 6445 C C . TYR B 1 488 ? 25.473 47.060 79.018 1.00 27.40 514 TYR B C 1
ATOM 6446 O O . TYR B 1 488 ? 25.699 46.824 77.823 1.00 26.29 514 TYR B O 1
ATOM 6455 N N . GLU B 1 489 ? 25.857 48.198 79.608 1.00 27.46 515 GLU B N 1
ATOM 6456 C CA . GLU B 1 489 ? 26.336 49.355 78.843 1.00 28.82 515 GLU B CA 1
ATOM 6457 C C . GLU B 1 489 ? 27.571 49.068 78.027 1.00 26.60 515 GLU B C 1
ATOM 6458 O O . GLU B 1 489 ? 27.854 49.809 77.086 1.00 31.33 515 GLU B O 1
ATOM 6464 N N . GLU B 1 490 ? 28.359 48.072 78.396 1.00 25.88 516 GLU B N 1
ATOM 6465 C CA . GLU B 1 490 ? 29.631 47.893 77.728 1.00 27.93 516 GLU B CA 1
ATOM 6466 C C . GLU B 1 490 ? 29.580 46.887 76.581 1.00 27.31 516 GLU B C 1
ATOM 6467 O O . GLU B 1 490 ? 30.627 46.591 76.001 1.00 23.93 516 GLU B O 1
ATOM 6473 N N . ILE B 1 491 ? 28.397 46.400 76.200 1.00 25.16 517 ILE B N 1
ATOM 6474 C CA . ILE B 1 491 ? 28.317 45.515 75.039 1.00 21.95 517 ILE B CA 1
ATOM 6475 C C . ILE B 1 491 ? 28.515 46.336 73.770 1.00 21.47 517 ILE B C 1
ATOM 6476 O O . ILE B 1 491 ? 27.784 47.300 73.514 1.00 20.59 517 ILE B O 1
ATOM 6481 N N . VAL B 1 492 ? 29.510 45.953 72.970 1.00 24.04 518 VAL B N 1
ATOM 6482 C CA . VAL B 1 492 ? 29.859 46.628 71.725 1.00 17.62 518 VAL B CA 1
ATOM 6483 C C . VAL B 1 492 ? 30.059 45.568 70.658 1.00 20.41 518 VAL B C 1
ATOM 6484 O O . VAL B 1 492 ? 30.713 44.555 70.921 1.00 21.24 518 VAL B O 1
ATOM 6488 N N . ASN B 1 493 ? 29.486 45.800 69.473 1.00 21.11 519 ASN B N 1
ATOM 6489 C CA . ASN B 1 493 ? 29.671 44.999 68.251 1.00 19.48 519 ASN B CA 1
ATOM 6490 C C . ASN B 1 493 ? 29.762 43.496 68.546 1.00 18.28 519 ASN B C 1
ATOM 6491 O O . ASN B 1 493 ? 30.756 42.823 68.270 1.00 16.33 519 ASN B O 1
ATOM 6496 N N . THR B 1 494 ? 28.697 42.981 69.143 1.00 17.96 520 THR B N 1
ATOM 6497 C CA . THR B 1 494 ? 28.617 41.574 69.522 1.00 19.65 520 THR B CA 1
ATOM 6498 C C . THR B 1 494 ? 27.437 40.934 68.814 1.00 15.38 520 THR B C 1
ATOM 6499 O O . THR B 1 494 ? 26.321 41.453 68.880 1.00 16.19 520 THR B O 1
ATOM 6503 N N . GLN B 1 495 ? 27.683 39.810 68.148 1.00 18.52 521 GLN B N 1
ATOM 6504 C CA . GLN B 1 495 ? 26.636 39.162 67.371 1.00 17.19 521 GLN B CA 1
ATOM 6505 C C . GLN B 1 495 ? 25.461 38.719 68.238 1.00 18.64 521 GLN B C 1
ATOM 6506 O O . GLN B 1 495 ? 25.646 38.185 69.333 1.00 19.04 521 GLN B O 1
ATOM 6512 N N . VAL B 1 496 ? 24.248 38.935 67.729 1.00 20.40 522 VAL B N 1
ATOM 6513 C CA . VAL B 1 496 ? 23.019 38.374 68.292 1.00 20.39 522 VAL B CA 1
ATOM 6514 C C . VAL B 1 496 ? 22.691 37.118 67.497 1.00 21.49 522 VAL B C 1
ATOM 6515 O O . VAL B 1 496 ? 22.471 37.193 66.284 1.00 21.92 522 VAL B O 1
ATOM 6519 N N . VAL B 1 497 ? 22.662 35.961 68.151 1.00 21.11 523 VAL B N 1
ATOM 6520 C CA . VAL B 1 497 ? 22.381 34.719 67.443 1.00 24.05 523 VAL B CA 1
ATOM 6521 C C . VAL B 1 497 ? 20.976 34.185 67.710 1.00 23.66 523 VAL B C 1
ATOM 6522 O O . VAL B 1 497 ? 20.482 33.391 66.902 1.00 24.26 523 VAL B O 1
ATOM 6526 N N . ALA B 1 498 ? 20.308 34.589 68.790 1.00 23.61 524 ALA B N 1
ATOM 6527 C CA . ALA B 1 498 ? 18.969 34.066 69.029 1.00 23.56 524 ALA B CA 1
ATOM 6528 C C . ALA B 1 498 ? 18.154 35.046 69.855 1.00 20.22 524 ALA B C 1
ATOM 6529 O O . ALA B 1 498 ? 18.699 35.826 70.641 1.00 22.80 524 ALA B O 1
ATOM 6531 N N . PHE B 1 499 ? 16.837 34.980 69.680 1.00 22.42 525 PHE B N 1
ATOM 6532 C CA . PHE B 1 499 ? 15.876 35.745 70.473 1.00 25.13 525 PHE B CA 1
ATOM 6533 C C . PHE B 1 499 ? 14.809 34.789 71.001 1.00 25.74 525 PHE B C 1
ATOM 6534 O O . PHE B 1 499 ? 14.161 34.093 70.212 1.00 21.56 525 PHE B O 1
ATOM 6542 N N . ASN B 1 500 ? 14.623 34.767 72.324 1.00 26.80 526 ASN B N 1
ATOM 6543 C CA . ASN B 1 500 ? 13.703 33.839 73.006 1.00 28.70 526 ASN B CA 1
ATOM 6544 C C . ASN B 1 500 ? 13.694 32.460 72.344 1.00 30.72 526 ASN B C 1
ATOM 6545 O O . ASN B 1 500 ? 12.656 31.946 71.925 1.00 34.86 526 ASN B O 1
ATOM 6550 N N . GLY B 1 501 ? 14.876 31.870 72.218 1.00 26.22 527 GLY B N 1
ATOM 6551 C CA . GLY B 1 501 ? 14.996 30.522 71.716 1.00 29.40 527 GLY B CA 1
ATOM 6552 C C . GLY B 1 501 ? 15.063 30.355 70.208 1.00 32.01 527 GLY B C 1
ATOM 6553 O O . GLY B 1 501 ? 15.372 29.252 69.745 1.00 34.16 527 GLY B O 1
ATOM 6554 N N . LYS B 1 502 ? 14.783 31.404 69.418 1.00 32.29 528 LYS B N 1
ATOM 6555 C CA . LYS B 1 502 ? 14.701 31.276 67.968 1.00 27.67 528 LYS B CA 1
ATOM 6556 C C . LYS B 1 502 ? 15.895 31.935 67.278 1.00 29.77 528 LYS B C 1
ATOM 6557 O O . LYS B 1 502 ? 16.301 33.038 67.660 1.00 30.61 528 LYS B O 1
ATOM 6563 N N . PRO B 1 503 ? 16.461 31.285 66.263 1.00 32.28 529 PRO B N 1
ATOM 6564 C CA . PRO B 1 503 ? 17.624 31.850 65.556 1.00 26.90 529 PRO B CA 1
ATOM 6565 C C . PRO B 1 503 ? 17.313 33.204 64.949 1.00 28.59 529 PRO B C 1
ATOM 6566 O O . PRO B 1 503 ? 16.216 33.442 64.440 1.00 29.26 529 PRO B O 1
ATOM 6570 N N . VAL B 1 504 ? 18.296 34.092 64.980 1.00 24.40 530 VAL B N 1
ATOM 6571 C CA . VAL B 1 504 ? 18.176 35.387 64.325 1.00 26.90 530 VAL B CA 1
ATOM 6572 C C . VAL B 1 504 ? 18.832 35.282 62.951 1.00 25.82 530 VAL B C 1
ATOM 6573 O O . VAL B 1 504 ? 20.036 35.016 62.836 1.00 28.22 530 VAL B O 1
ATOM 6577 N N . LYS B 1 505 ? 18.039 35.475 61.907 1.00 22.92 531 LYS B N 1
ATOM 6578 C CA . LYS B 1 505 ? 18.557 35.339 60.557 1.00 27.66 531 LYS B CA 1
ATOM 6579 C C . LYS B 1 505 ? 18.994 36.679 59.985 1.00 24.31 531 LYS B C 1
ATOM 6580 O O . LYS B 1 505 ? 20.000 36.746 59.275 1.00 28.71 531 LYS B O 1
ATOM 6584 N N . ASN B 1 506 ? 18.277 37.753 60.300 1.00 24.90 532 ASN B N 1
ATOM 6585 C CA . ASN B 1 506 ? 18.596 39.066 59.761 1.00 22.73 532 ASN B CA 1
ATOM 6586 C C . ASN B 1 506 ? 17.915 40.119 60.620 1.00 23.80 532 ASN B C 1
ATOM 6587 O O . ASN B 1 506 ? 17.145 39.803 61.529 1.00 27.09 532 ASN B O 1
ATOM 6592 N N . LEU B 1 507 ? 18.179 41.383 60.292 1.00 21.89 533 LEU B N 1
ATOM 6593 C CA . LEU B 1 507 ? 17.748 42.468 61.160 1.00 21.68 533 LEU B CA 1
ATOM 6594 C C . LEU B 1 507 ? 16.232 42.602 61.148 1.00 26.48 533 LEU B C 1
ATOM 6595 O O . LEU B 1 507 ? 15.604 42.798 62.196 1.00 24.76 533 LEU B O 1
ATOM 6600 N N . LYS B 1 508 ? 15.621 42.491 59.967 1.00 29.33 534 LYS B N 1
ATOM 6601 C CA . LYS B 1 508 ? 14.168 42.557 59.905 1.00 29.60 534 LYS B CA 1
ATOM 6602 C C . LYS B 1 508 ? 13.544 41.420 60.704 1.00 25.02 534 LYS B C 1
ATOM 6603 O O . LYS B 1 508 ? 12.551 41.620 61.407 1.00 29.79 534 LYS B O 1
ATOM 6607 N N . GLY B 1 509 ? 14.132 40.224 60.624 1.00 25.92 535 GLY B N 1
ATOM 6608 C CA . GLY B 1 509 ? 13.658 39.113 61.431 1.00 21.73 535 GLY B CA 1
ATOM 6609 C C . GLY B 1 509 ? 13.696 39.407 62.916 1.00 24.01 535 GLY B C 1
ATOM 6610 O O . GLY B 1 509 ? 12.715 39.184 63.628 1.00 27.78 535 GLY B O 1
ATOM 6611 N N . LEU B 1 510 ? 14.823 39.937 63.407 1.00 23.95 536 LEU B N 1
ATOM 6612 C CA . LEU B 1 510 ? 14.906 40.268 64.831 1.00 24.79 536 LEU B CA 1
ATOM 6613 C C . LEU B 1 510 ? 13.847 41.291 65.223 1.00 25.33 536 LEU B C 1
ATOM 6614 O O . LEU B 1 510 ? 13.205 41.165 66.274 1.00 24.60 536 LEU B O 1
ATOM 6619 N N . ALA B 1 511 ? 13.652 42.314 64.393 1.00 24.90 537 ALA B N 1
ATOM 6620 C CA . ALA B 1 511 ? 12.715 43.373 64.757 1.00 28.75 537 ALA B CA 1
ATOM 6621 C C . ALA B 1 511 ? 11.296 42.834 64.856 1.00 29.62 537 ALA B C 1
ATOM 6622 O O . ALA B 1 511 ? 10.550 43.201 65.767 1.00 28.14 537 ALA B O 1
ATOM 6624 N N . GLY B 1 512 ? 10.909 41.949 63.932 1.00 30.81 538 GLY B N 1
ATOM 6625 C CA . GLY B 1 512 ? 9.575 41.373 63.998 1.00 31.94 538 GLY B CA 1
ATOM 6626 C C . GLY B 1 512 ? 9.377 40.531 65.243 1.00 33.52 538 GLY B C 1
ATOM 6627 O O . GLY B 1 512 ? 8.356 40.642 65.925 1.00 34.57 538 GLY B O 1
ATOM 6628 N N . MET B 1 513 ? 10.373 39.710 65.578 1.00 30.42 539 MET B N 1
ATOM 6629 C CA . MET B 1 513 ? 10.306 38.920 66.797 1.00 27.33 539 MET B CA 1
ATOM 6630 C C . MET B 1 513 ? 10.149 39.803 68.039 1.00 33.94 539 MET B C 1
ATOM 6631 O O . MET B 1 513 ? 9.358 39.480 68.939 1.00 34.57 539 MET B O 1
ATOM 6636 N N . VAL B 1 514 ? 10.890 40.919 68.115 1.00 30.36 540 VAL B N 1
ATOM 6637 C CA . VAL B 1 514 ? 10.761 41.821 69.267 1.00 27.84 540 VAL B CA 1
ATOM 6638 C C . VAL B 1 514 ? 9.365 42.438 69.304 1.00 33.08 540 VAL B C 1
ATOM 6639 O O . VAL B 1 514 ? 8.715 42.490 70.355 1.00 34.48 540 VAL B O 1
ATOM 6643 N N . GLU B 1 515 ? 8.891 42.926 68.153 1.00 34.71 541 GLU B N 1
ATOM 6644 C CA . GLU B 1 515 ? 7.575 43.556 68.082 1.00 36.02 541 GLU B CA 1
ATOM 6645 C C . GLU B 1 515 ? 6.465 42.596 68.510 1.00 36.99 541 GLU B C 1
ATOM 6646 O O . GLU B 1 515 ? 5.582 42.971 69.286 1.00 39.43 541 GLU B O 1
ATOM 6648 N N . ASN B 1 516 ? 6.507 41.351 68.047 1.00 36.94 542 ASN B N 1
ATOM 6649 C CA . ASN B 1 516 ? 5.484 40.360 68.364 1.00 35.02 542 ASN B CA 1
ATOM 6650 C C . ASN B 1 516 ? 5.744 39.599 69.659 1.00 40.69 542 ASN B C 1
ATOM 6651 O O . ASN B 1 516 ? 5.048 38.618 69.931 1.00 41.18 542 ASN B O 1
ATOM 6656 N N . CYS B 1 517 ? 6.729 40.002 70.455 1.00 39.44 543 CYS B N 1
ATOM 6657 C CA . CYS B 1 517 ? 7.036 39.247 71.663 1.00 38.33 543 CYS B CA 1
ATOM 6658 C C . CYS B 1 517 ? 5.965 39.463 72.729 1.00 38.14 543 CYS B C 1
ATOM 6659 O O . CYS B 1 517 ? 5.670 40.602 73.114 1.00 31.60 543 CYS B O 1
ATOM 6662 N N . GLU B 1 518 ? 5.404 38.355 73.217 1.00 41.91 544 GLU B N 1
ATOM 6663 C CA . GLU B 1 518 ? 4.397 38.362 74.270 1.00 45.34 544 GLU B CA 1
ATOM 6664 C C . GLU B 1 518 ? 4.876 37.723 75.565 1.00 44.78 544 GLU B C 1
ATOM 6665 O O . GLU B 1 518 ? 4.138 37.741 76.558 1.00 40.80 544 GLU B O 1
ATOM 6671 N N . ASP B 1 519 ? 6.067 37.139 75.582 1.00 40.69 545 ASP B N 1
ATOM 6672 C CA . ASP B 1 519 ? 6.558 36.584 76.827 1.00 41.34 545 ASP B CA 1
ATOM 6673 C C . ASP B 1 519 ? 6.905 37.702 77.802 1.00 36.33 545 ASP B C 1
ATOM 6674 O O . ASP B 1 519 ? 7.102 38.860 77.426 1.00 34.47 545 ASP B O 1
ATOM 6679 N N . GLU B 1 520 ? 6.942 37.342 79.082 1.00 31.37 546 GLU B N 1
ATOM 6680 C CA . GLU B 1 520 ? 7.302 38.315 80.099 1.00 32.60 546 GLU B CA 1
ATOM 6681 C C . GLU B 1 520 ? 8.677 38.913 79.824 1.00 33.63 546 GLU B C 1
ATOM 6682 O O . GLU B 1 520 ? 8.891 40.116 80.028 1.00 29.76 546 GLU B O 1
ATOM 6688 N N . TYR B 1 521 ? 9.621 38.095 79.353 1.00 30.19 547 TYR B N 1
ATOM 6689 C CA . TYR B 1 521 ? 10.994 38.538 79.180 1.00 27.19 547 TYR B CA 1
ATOM 6690 C C . TYR B 1 521 ? 11.416 38.463 77.721 1.00 27.84 547 TYR B C 1
ATOM 6691 O O . TYR B 1 521 ? 10.931 37.627 76.955 1.00 30.86 547 TYR B O 1
ATOM 6700 N N . MET B 1 522 ? 12.326 39.359 77.351 1.00 26.26 548 MET B N 1
ATOM 6701 C CA . MET B 1 522 ? 13.065 39.276 76.098 1.00 27.36 548 MET B CA 1
ATOM 6702 C C . MET B 1 522 ? 14.458 38.738 76.401 1.00 23.72 548 MET B C 1
ATOM 6703 O O . MET B 1 522 ? 15.159 39.273 77.265 1.00 25.90 548 MET B O 1
ATOM 6708 N N . LYS B 1 523 ? 14.851 37.675 75.713 1.00 23.84 549 LYS B N 1
ATOM 6709 C CA . LYS B 1 523 ? 16.105 36.984 76.004 1.00 25.46 549 LYS B CA 1
ATOM 6710 C C . LYS B 1 523 ? 16.934 36.885 74.727 1.00 26.24 549 LYS B C 1
ATOM 6711 O O . LYS B 1 523 ? 16.593 36.122 73.814 1.00 24.27 549 LYS B O 1
ATOM 6717 N N . PHE B 1 524 ? 18.024 37.652 74.671 1.00 21.07 550 PHE B N 1
ATOM 6718 C CA . PHE B 1 524 ? 18.920 37.671 73.525 1.00 18.99 550 PHE B CA 1
ATOM 6719 C C . PHE B 1 524 ? 20.139 36.819 73.849 1.00 20.71 550 PHE B C 1
ATOM 6720 O O . PHE B 1 524 ? 20.873 37.121 74.795 1.00 22.14 550 PHE B O 1
ATOM 6728 N N . ASN B 1 525 ? 20.342 35.747 73.090 1.00 17.71 551 ASN B N 1
ATOM 6729 C CA . ASN B 1 525 ? 21.623 35.061 73.123 1.00 22.31 551 ASN B CA 1
ATOM 6730 C C . ASN B 1 525 ? 22.604 35.880 72.295 1.00 21.02 551 ASN B C 1
ATOM 6731 O O . ASN B 1 525 ? 22.338 36.170 71.127 1.00 21.63 551 ASN B O 1
ATOM 6736 N N . LEU B 1 526 ? 23.710 36.272 72.908 1.00 16.77 552 LEU B N 1
ATOM 6737 C CA . LEU B 1 526 ? 24.799 36.978 72.256 1.00 19.98 552 LEU B CA 1
ATOM 6738 C C . LEU B 1 526 ? 25.990 36.041 72.101 1.00 19.69 552 LEU B C 1
ATOM 6739 O O . LEU B 1 526 ? 26.076 34.987 72.736 1.00 19.36 552 LEU B O 1
ATOM 6744 N N . ASP B 1 527 ? 26.924 36.457 71.262 1.00 15.92 553 ASP B N 1
ATOM 6745 C CA . ASP B 1 527 ? 28.212 35.802 71.151 1.00 12.60 553 ASP B CA 1
ATOM 6746 C C . ASP B 1 527 ? 28.945 35.835 72.490 1.00 17.35 553 ASP B C 1
ATOM 6747 O O . ASP B 1 527 ? 28.577 36.561 73.405 1.00 17.53 553 ASP B O 1
ATOM 6752 N N . TYR B 1 528 ? 30.022 35.047 72.578 1.00 16.89 554 TYR B N 1
ATOM 6753 C CA . TYR B 1 528 ? 30.778 34.818 73.808 1.00 18.01 554 TYR B CA 1
ATOM 6754 C C . TYR B 1 528 ? 29.885 34.277 74.931 1.00 23.09 554 TYR B C 1
ATOM 6755 O O . TYR B 1 528 ? 30.124 34.544 76.119 1.00 18.77 554 TYR B O 1
ATOM 6764 N N . ASP B 1 529 ? 28.853 33.512 74.557 1.00 19.57 555 ASP B N 1
ATOM 6765 C CA . ASP B 1 529 ? 27.965 32.836 75.509 1.00 20.35 555 ASP B CA 1
ATOM 6766 C C . ASP B 1 529 ? 27.348 33.812 76.517 1.00 23.05 555 ASP B C 1
ATOM 6767 O O . ASP B 1 529 ? 27.139 33.475 77.687 1.00 22.99 555 ASP B O 1
ATOM 6772 N N . GLN B 1 530 ? 27.040 35.025 76.074 1.00 17.49 556 GLN B N 1
ATOM 6773 C CA . GLN B 1 530 ? 26.364 35.997 76.923 1.00 18.31 556 GLN B CA 1
ATOM 6774 C C . GLN B 1 530 ? 24.863 36.010 76.658 1.00 20.77 556 GLN B C 1
ATOM 6775 O O . GLN B 1 530 ? 24.406 35.686 75.561 1.00 20.08 556 GLN B O 1
ATOM 6781 N N . ILE B 1 531 ? 24.087 36.397 77.669 1.00 19.75 557 ILE B N 1
ATOM 6782 C CA . ILE B 1 531 ? 22.667 36.634 77.452 1.00 23.21 557 ILE B CA 1
ATOM 6783 C C . ILE B 1 531 ? 22.307 38.038 77.914 1.00 23.24 557 ILE B C 1
ATOM 6784 O O . ILE B 1 531 ? 22.884 38.578 78.861 1.00 24.49 557 ILE B O 1
ATOM 6789 N N . VAL B 1 532 ? 21.327 38.621 77.242 1.00 18.74 558 VAL B N 1
ATOM 6790 C CA . VAL B 1 532 ? 20.689 39.846 77.681 1.00 20.60 558 VAL B CA 1
ATOM 6791 C C . VAL B 1 532 ? 19.231 39.519 77.958 1.00 20.61 558 VAL B C 1
ATOM 6792 O O . VAL B 1 532 ? 18.556 38.913 77.117 1.00 21.56 558 VAL B O 1
ATOM 6796 N N . VAL B 1 533 ? 18.759 39.890 79.143 1.00 22.99 559 VAL B N 1
ATOM 6797 C CA . VAL B 1 533 ? 17.377 39.680 79.541 1.00 21.38 559 VAL B CA 1
ATOM 6798 C C . VAL B 1 533 ? 16.784 41.015 79.972 1.00 25.32 559 VAL B C 1
ATOM 6799 O O . VAL B 1 533 ? 17.386 41.746 80.765 1.00 24.34 559 VAL B O 1
ATOM 6803 N N . LEU B 1 534 ? 15.604 41.317 79.461 1.00 24.18 560 LEU B N 1
ATOM 6804 C CA . LEU B 1 534 ? 14.906 42.560 79.721 1.00 25.24 560 LEU B CA 1
ATOM 6805 C C . LEU B 1 534 ? 13.449 42.222 79.986 1.00 27.13 560 LEU B C 1
ATOM 6806 O O . LEU B 1 534 ? 12.891 41.310 79.364 1.00 24.37 560 LEU B O 1
ATOM 6811 N N . ASP B 1 535 ? 12.841 42.937 80.922 1.00 31.18 561 ASP B N 1
ATOM 6812 C CA . ASP B 1 535 ? 11.398 42.833 81.088 1.00 28.34 561 ASP B CA 1
ATOM 6813 C C . ASP B 1 535 ? 10.720 43.387 79.839 1.00 26.95 561 ASP B C 1
ATOM 6814 O O . ASP B 1 535 ? 10.928 44.549 79.482 1.00 26.94 561 ASP B O 1
ATOM 6819 N N . THR B 1 536 ? 9.919 42.559 79.167 1.00 29.67 562 THR B N 1
ATOM 6820 C CA . THR B 1 536 ? 9.383 42.940 77.859 1.00 29.84 562 THR B CA 1
ATOM 6821 C C . THR B 1 536 ? 8.574 44.227 77.925 1.00 31.19 562 THR B C 1
ATOM 6822 O O . THR B 1 536 ? 8.721 45.110 77.071 1.00 34.19 562 THR B O 1
ATOM 6826 N N . LYS B 1 537 ? 7.703 44.353 78.921 1.00 30.42 563 LYS B N 1
ATOM 6827 C CA . LYS B 1 537 ? 6.842 45.530 78.968 1.00 36.10 563 LYS B CA 1
ATOM 6828 C C . LYS B 1 537 ? 7.646 46.796 79.237 1.00 30.49 563 LYS B C 1
ATOM 6829 O O . LYS B 1 537 ? 7.449 47.815 78.568 1.00 31.64 563 LYS B O 1
ATOM 6835 N N . THR B 1 538 ? 8.541 46.769 80.230 1.00 26.92 564 THR B N 1
ATOM 6836 C CA . THR B 1 538 ? 9.225 48.015 80.560 1.00 26.71 564 THR B CA 1
ATOM 6837 C C . THR B 1 538 ? 10.345 48.328 79.578 1.00 28.66 564 THR B C 1
ATOM 6838 O O . THR B 1 538 ? 10.744 49.490 79.460 1.00 28.22 564 THR B O 1
ATOM 6842 N N . ALA B 1 539 ? 10.805 47.338 78.816 1.00 28.37 565 ALA B N 1
ATOM 6843 C CA . ALA B 1 539 ? 11.792 47.611 77.778 1.00 29.70 565 ALA B CA 1
ATOM 6844 C C . ALA B 1 539 ? 11.163 48.329 76.587 1.00 27.39 565 ALA B C 1
ATOM 6845 O O . ALA B 1 539 ? 11.734 49.293 76.064 1.00 28.54 565 ALA B O 1
ATOM 6847 N N . LYS B 1 540 ? 9.986 47.882 76.152 1.00 28.64 566 LYS B N 1
ATOM 6848 C CA . LYS B 1 540 ? 9.277 48.599 75.096 1.00 32.46 566 LYS B CA 1
ATOM 6849 C C . LYS B 1 540 ? 8.865 49.991 75.544 1.00 32.30 566 LYS B C 1
ATOM 6850 O O . LYS B 1 540 ? 8.869 50.928 74.736 1.00 33.44 566 LYS B O 1
ATOM 6856 N N . GLU B 1 541 ? 8.521 50.155 76.822 1.00 31.47 567 GLU B N 1
ATOM 6857 C CA . GLU B 1 541 ? 8.120 51.473 77.301 1.00 35.22 567 GLU B CA 1
ATOM 6858 C C . GLU B 1 541 ? 9.306 52.421 77.413 1.00 30.53 567 GLU B C 1
ATOM 6859 O O . GLU B 1 541 ? 9.123 53.641 77.364 1.00 31.27 567 GLU B O 1
ATOM 6865 N N . ALA B 1 542 ? 10.518 51.894 77.592 1.00 28.84 568 ALA B N 1
ATOM 6866 C CA . ALA B 1 542 ? 11.657 52.776 77.801 1.00 31.12 568 ALA B CA 1
ATOM 6867 C C . ALA B 1 542 ? 12.172 53.380 76.507 1.00 27.67 568 ALA B C 1
ATOM 6868 O O . ALA B 1 542 ? 12.814 54.431 76.559 1.00 31.45 568 ALA B O 1
ATOM 6870 N N . THR B 1 543 ? 11.875 52.757 75.359 1.00 27.36 569 THR B N 1
ATOM 6871 C CA . THR B 1 543 ? 12.566 53.087 74.112 1.00 28.31 569 THR B CA 1
ATOM 6872 C C . THR B 1 543 ? 12.413 54.559 73.751 1.00 29.66 569 THR B C 1
ATOM 6873 O O . THR B 1 543 ? 13.403 55.242 73.455 1.00 27.84 569 THR B O 1
ATOM 6877 N N . LEU B 1 544 ? 11.177 55.065 73.788 1.00 27.83 570 LEU B N 1
ATOM 6878 C CA . LEU B 1 544 ? 10.874 56.380 73.227 1.00 28.09 570 LEU B CA 1
ATOM 6879 C C . LEU B 1 544 ? 11.711 57.483 73.877 1.00 28.02 570 LEU B C 1
ATOM 6880 O O . LEU B 1 544 ? 12.313 58.307 73.184 1.00 29.41 570 LEU B O 1
ATOM 6885 N N . ASP B 1 545 ? 11.786 57.497 75.208 1.00 29.65 571 ASP B N 1
ATOM 6886 C CA . ASP B 1 545 ? 12.604 58.498 75.877 1.00 25.75 571 ASP B CA 1
ATOM 6887 C C . ASP B 1 545 ? 14.069 58.401 75.476 1.00 30.19 571 ASP B C 1
ATOM 6888 O O . ASP B 1 545 ? 14.760 59.430 75.394 1.00 26.86 571 ASP B O 1
ATOM 6893 N N . ILE B 1 546 ? 14.565 57.186 75.223 1.00 25.45 572 ILE B N 1
ATOM 6894 C CA . ILE B 1 546 ? 15.955 57.057 74.805 1.00 26.17 572 ILE B CA 1
ATOM 6895 C C . ILE B 1 546 ? 16.145 57.626 73.406 1.00 24.82 572 ILE B C 1
ATOM 6896 O O . ILE B 1 546 ? 17.155 58.279 73.124 1.00 28.91 572 ILE B O 1
ATOM 6901 N N . LEU B 1 547 ? 15.175 57.413 72.516 1.00 23.53 573 LEU B N 1
ATOM 6902 C CA . LEU B 1 547 ? 15.260 58.005 71.184 1.00 27.88 573 LEU B CA 1
ATOM 6903 C C . LEU B 1 547 ? 15.287 59.529 71.259 1.00 30.09 573 LEU B C 1
ATOM 6904 O O . LEU B 1 547 ? 16.052 60.179 70.535 1.00 27.16 573 LEU B O 1
ATOM 6909 N N . THR B 1 548 ? 14.477 60.114 72.150 1.00 26.81 574 THR B N 1
ATOM 6910 C CA . THR B 1 548 ? 14.480 61.565 72.312 1.00 28.06 574 THR B CA 1
ATOM 6911 C C . THR B 1 548 ? 15.836 62.067 72.787 1.00 27.51 574 THR B C 1
ATOM 6912 O O . THR B 1 548 ? 16.365 63.049 72.254 1.00 27.79 574 THR B O 1
ATOM 6916 N N . THR B 1 549 ? 16.401 61.420 73.812 1.00 26.19 575 THR B N 1
ATOM 6917 C CA . THR B 1 549 ? 17.677 61.868 74.358 1.00 24.04 575 THR B CA 1
ATOM 6918 C C . THR B 1 549 ? 18.761 61.883 73.292 1.00 25.25 575 THR B C 1
ATOM 6919 O O . THR B 1 549 ? 19.604 62.785 73.264 1.00 26.91 575 THR B O 1
ATOM 6923 N N . HIS B 1 550 ? 18.746 60.912 72.386 1.00 24.55 576 HIS B N 1
ATOM 6924 C CA . HIS B 1 550 ? 19.779 60.832 71.365 1.00 26.60 576 HIS B CA 1
ATOM 6925 C C . HIS B 1 550 ? 19.333 61.405 70.022 1.00 25.45 576 HIS B C 1
ATOM 6926 O O . HIS B 1 550 ? 20.065 61.283 69.034 1.00 26.39 576 HIS B O 1
ATOM 6933 N N . CYS B 1 551 ? 18.151 62.028 69.974 1.00 26.46 577 CYS B N 1
ATOM 6934 C CA . CYS B 1 551 ? 17.615 62.667 68.768 1.00 26.73 577 CYS B CA 1
ATOM 6935 C C . CYS B 1 551 ? 17.478 61.682 67.609 1.00 27.84 577 CYS B C 1
ATOM 6936 O O . CYS B 1 551 ? 17.824 61.977 66.465 1.00 29.20 577 CYS B O 1
ATOM 6939 N N . ILE B 1 552 ? 16.949 60.507 67.901 1.00 27.97 578 ILE B N 1
ATOM 6940 C CA . ILE B 1 552 ? 16.776 59.454 66.908 1.00 28.98 578 ILE B CA 1
ATOM 6941 C C . ILE B 1 552 ? 15.344 59.530 66.382 1.00 31.57 578 ILE B C 1
ATOM 6942 O O . ILE B 1 552 ? 14.407 59.493 67.188 1.00 31.10 578 ILE B O 1
ATOM 6947 N N . PRO B 1 553 ? 15.141 59.645 65.067 1.00 33.06 579 PRO B N 1
ATOM 6948 C CA . PRO B 1 553 ? 13.798 59.956 64.554 1.00 33.14 579 PRO B CA 1
ATOM 6949 C C . PRO B 1 553 ? 12.799 58.840 64.743 1.00 37.61 579 PRO B C 1
ATOM 6950 O O . PRO B 1 553 ? 11.592 59.109 64.777 1.00 42.08 579 PRO B O 1
ATOM 6954 N N . SER B 1 554 ? 13.249 57.594 64.819 1.00 32.01 580 SER B N 1
ATOM 6955 C CA . SER B 1 554 ? 12.337 56.487 65.054 1.00 31.66 580 SER B CA 1
ATOM 6956 C C . SER B 1 554 ? 13.155 55.269 65.451 1.00 32.02 580 SER B C 1
ATOM 6957 O O . SER B 1 554 ? 14.366 55.208 65.219 1.00 31.22 580 SER B O 1
ATOM 6960 N N . ALA B 1 555 ? 12.464 54.289 66.030 1.00 25.58 581 ALA B N 1
ATOM 6961 C CA . ALA B 1 555 ? 13.125 53.113 66.549 1.00 27.62 581 ALA B CA 1
ATOM 6962 C C . ALA B 1 555 ? 13.775 52.263 65.465 1.00 30.22 581 ALA B C 1
ATOM 6963 O O . ALA B 1 555 ? 14.599 51.399 65.795 1.00 27.18 581 ALA B O 1
ATOM 6965 N N . MET B 1 556 ? 13.467 52.489 64.192 1.00 26.26 582 MET B N 1
ATOM 6966 C CA . MET B 1 556 ? 14.058 51.646 63.169 1.00 28.07 582 MET B CA 1
ATOM 6967 C C . MET B 1 556 ? 14.124 52.403 61.853 1.00 29.37 582 MET B C 1
ATOM 6968 O O . MET B 1 556 ? 13.408 53.384 61.637 1.00 31.99 582 MET B O 1
ATOM 6973 N N . SER B 1 557 ? 15.012 51.941 60.978 1.00 28.24 583 SER B N 1
ATOM 6974 C CA . SER B 1 557 ? 15.121 52.509 59.648 1.00 26.27 583 SER B CA 1
ATOM 6975 C C . SER B 1 557 ? 13.915 52.116 58.797 1.00 35.99 583 SER B C 1
ATOM 6976 O O . SER B 1 557 ? 13.252 51.104 59.039 1.00 35.26 583 SER B O 1
ATOM 6979 N N . ASP B 1 558 ? 13.647 52.937 57.773 1.00 41.73 584 ASP B N 1
ATOM 6980 C CA . ASP B 1 558 ? 12.420 52.794 56.991 1.00 39.81 584 ASP B CA 1
ATOM 6981 C C . ASP B 1 558 ? 12.296 51.406 56.377 1.00 42.42 584 ASP B C 1
ATOM 6982 O O . ASP B 1 558 ? 11.193 50.855 56.296 1.00 44.91 584 ASP B O 1
ATOM 6987 N N . ASP B 1 559 ? 13.420 50.810 55.972 1.00 36.69 585 ASP B N 1
ATOM 6988 C CA . ASP B 1 559 ? 13.389 49.514 55.315 1.00 34.27 585 ASP B CA 1
ATOM 6989 C C . ASP B 1 559 ? 12.875 48.391 56.211 1.00 42.60 585 ASP B C 1
ATOM 6990 O O . ASP B 1 559 ? 12.726 47.266 55.723 1.00 47.70 585 ASP B O 1
ATOM 6995 N N . LEU B 1 560 ? 12.623 48.645 57.495 1.00 38.32 586 LEU B N 1
ATOM 6996 C CA . LEU B 1 560 ? 12.109 47.607 58.389 1.00 39.67 586 LEU B CA 1
ATOM 6997 C C . LEU B 1 560 ? 10.628 47.834 58.673 1.00 45.19 586 LEU B C 1
ATOM 6998 O O . LEU B 1 560 ? 10.165 48.978 58.737 1.00 48.62 586 LEU B O 1
#